Protein 2ECN (pdb70)

GO terms:
  GO:0004842 ubiquitin-protein transferase activity (F, IDA)
  GO:0051865 protein autoubiquitination (P, IDA)
  GO:0005515 protein binding (F, IPI)

CATH classification: 3.30.40.10

Sequence (70 aa):
GSSGSSGRVKQLTDEEECCICMDGRADLILPCAHSFCQKCIDKWSDRHRNCPICRLQMTGANESSGPSSGGSSGSSGRVKQLTDEEECCICMDGRADLILPCAHSFCQKCIDKWSDRHRNCPICRLQMTGANESSGPSSGGSSGSSGRVKQLTDEEECCICMDGRADLILPCAHSFCQKCIDKWSDRHRNCPICRLQMTGANESSGPSSGGSSGSSGRVKQLTDEEECCICMDGRADLILPCAHSFCQKCIDKWSDRHRNCPICRLQMTGANESSGPSSGGSSGSSGRVKQLTDEEECCICMDGRADLILPCAHSFCQKCIDKWSDRHRNCPICRLQMTGANESSGPSSGGSSGSSGRVKQLTDEEECCICMDGRADLILPCAHSFCQKCIDKWSDRHRNCPICRLQMTGANESSGPSSGGSSGSSGRVKQLTDEEECCICMDGRADLILPCAHSFCQKCIDKWSDRHRNCPICRLQMTGANESSGPSSGGSSGSSGRVKQLTDEEECCICMDGRADLILPCAHSFCQKCIDKWSDRHRNCPICRLQMTGANESSGPSSGGSSGSSGRVKQLTDEEECCICMDGRADLILPCAHSFCQKCIDKWSDRHRNCPICRLQMTGANESSGPSSGGSSGSSGRVKQLTDEEECCICMDGRADLILPCAHSFCQKCIDKWSDRHRNCPICRLQMTGANESSGPSSGGSSGSSGRVKQLTDEEECCICMDGRADLILPCAHSFCQKCIDKWSDRHRNCPICRLQMTGANESSGPSSGGSSGSSGRVKQLTDEEECCICMDGRADLILPCAHSFCQKCIDKWSDRHRNCPICRLQMTGANESSGPSSGGSSGSSGRVKQLTDEEECCICMDGRADLILPCAHSFCQKCIDKWSDRHRNCPICRLQMTGANESSGPSSGGSSGSSGRVKQLTDEEECCICMDGRADLILPCAHSFCQKCIDKWSDRHRNCPICRLQMTGANESSGPSSGGSSGSSGRVKQLTDEEECCICMDGRADLILPCAHSFCQKCIDKWSDRHRNCPICRLQMTGANESSGPSSGGSSGSSGRVKQLTDEEECCICMDGRADLILPCAHSFCQKCIDKWSDRHRNCPICRLQMTGANESSGPSSGGSSGSSGRVKQLTDEEECCICMDGRADLILPCAHSFCQKCIDKWSDRHRNCPICRLQMTGANESSGPSSGGSSGSSGRVKQLTDEEECCICMDGRADLILPCAHSFCQKCIDKWSDRHRNCPICRLQMTGANESSGPSSGGSSGSSGRVKQLTDEEECCICMDGRADLILPCAHSFCQKCIDKWSDRHRNCPICRLQMTGANESSGPSSGGSSGSSGRVKQLTDEEECCICMDGRADLILPCAHSFCQKCIDKWSDRHRNCPICRLQMTGANESSGPSSG

Foldseek 3Di:
DDDDDDDDDDDDDADAAADPPSPDGFPDAAPVRHTHHCVVVVVPPPPDSDDPVCVPVPDDDPDDPDDDPD

Organism: Homo sapiens (NCBI:txid9606)

Nearest PDB structures (foldseek):
  2ecn-assembly1_A  TM=6.601E-01  e=1.198E-10  Homo sapiens
  5xek-assembly1_A  TM=8.461E-01  e=1.485E-06  Homo sapiens
  2d8t-assembly1_A  TM=3.632E-01  e=2.281E-02  Homo sapiens
  2ecn-assembly1_A  TM=1.014E+00  e=7.102E-13  Homo sapiens
  2csv-assembly1_A  TM=3.368E-01  e=1.968E-01  Homo sapiens

Radius of gyration: 17.96 Å; Cα contacts (8 Å, |Δi|>4): 53; chains: 1; bounding box: 49×39×32 Å

InterPro domains:
  IPR001841 Zinc finger, RING-type [PF13639] (154-192)
  IPR001841 Zinc finger, RING-type [PS50089] (155-192)
  IPR001841 Zinc finger, RING-type [SM00184] (155-191)
  IPR013083 Zinc finger, RING/FYVE/PHD-type [G3DSA:3.30.40.10] (152-197)
  IPR017907 Zinc finger, RING-type, conserved site [PS00518] (169-178)
  IPR043400 RNF141, RING finger, HC subclass [cd16545] (153-192)
  IPR047126 RING finger protein 141-like [PTHR12109] (1-224)

Secondary structure (DSSP, 8-state):
----SS------------SSS--S--SEEETTTEEE-HHHHHHSS---SS-HHHHH-TT-----------

Structure (mmCIF, N/CA/C/O backbone):
data_2ECN
#
_entry.id   2ECN
#
loop_
_entity.id
_entity.type
_entity.pdbx_description
1 polymer 'RING finger protein 141'
2 non-polymer 'ZINC ION'
#
loop_
_atom_site.group_PDB
_atom_site.id
_atom_site.type_symbol
_atom_site.label_atom_id
_atom_site.label_alt_id
_atom_site.label_comp_id
_atom_site.label_asym_id
_atom_site.label_entity_id
_atom_site.label_seq_id
_atom_site.pdbx_PDB_ins_code
_atom_site.Cartn_x
_atom_site.Cartn_y
_atom_site.Cartn_z
_atom_site.occupancy
_atom_site.B_iso_or_equiv
_atom_site.auth_seq_id
_atom_site.auth_comp_id
_atom_site.auth_asym_id
_atom_site.auth_atom_id
_atom_site.pdbx_PDB_model_num
ATOM 1 N N . GLY A 1 1 ? -21.501 -25.452 27.401 1.00 0.00 1 GLY A N 1
ATOM 2 C CA . GLY A 1 1 ? -22.374 -26.507 26.920 1.00 0.00 1 GLY A CA 1
ATOM 3 C C . GLY A 1 1 ? -23.360 -26.015 25.879 1.00 0.00 1 GLY A C 1
ATOM 4 O O . GLY A 1 1 ? -22.974 -25.683 24.758 1.00 0.00 1 GLY A O 1
ATOM 8 N N . SER A 1 2 ? -24.636 -25.971 26.248 1.00 0.00 2 SER A N 1
ATOM 9 C CA . SER A 1 2 ? -25.680 -25.521 25.336 1.00 0.00 2 SER A CA 1
ATOM 10 C C . SER A 1 2 ? -26.070 -24.075 25.626 1.00 0.00 2 SER A C 1
ATOM 11 O O . SER A 1 2 ? -27.250 -23.725 25.620 1.00 0.00 2 SER A O 1
ATOM 19 N N . SER A 1 3 ? -25.069 -23.239 25.882 1.00 0.00 3 SER A N 1
ATOM 20 C CA . SER A 1 3 ? -25.305 -21.831 26.179 1.00 0.00 3 SER A CA 1
ATOM 21 C C . SER A 1 3 ? -24.230 -20.953 25.544 1.00 0.00 3 SER A C 1
ATOM 22 O O . SER A 1 3 ? -23.179 -21.441 25.132 1.00 0.00 3 SER A O 1
ATOM 30 N N . GLY A 1 4 ? -24.503 -19.654 25.470 1.00 0.00 4 GLY A N 1
ATOM 31 C CA . GLY A 1 4 ? -23.551 -18.729 24.885 1.00 0.00 4 GLY A CA 1
ATOM 32 C C . GLY A 1 4 ? -24.207 -17.741 23.940 1.00 0.00 4 GLY A C 1
ATOM 33 O O . GLY A 1 4 ? -25.020 -18.124 23.099 1.00 0.00 4 GLY A O 1
ATOM 37 N N . SER A 1 5 ? -23.855 -16.467 24.079 1.00 0.00 5 SER A N 1
ATOM 38 C CA . SER A 1 5 ? -24.419 -15.422 23.235 1.00 0.00 5 SER A CA 1
ATOM 39 C C . SER A 1 5 ? -23.695 -15.356 21.894 1.00 0.00 5 SER A C 1
ATOM 40 O O . SER A 1 5 ? -24.320 -15.416 20.835 1.00 0.00 5 SER A O 1
ATOM 48 N N . SER A 1 6 ? -22.373 -15.233 21.948 1.00 0.00 6 SER A N 1
ATOM 49 C CA . SER A 1 6 ? -21.562 -15.155 20.738 1.00 0.00 6 SER A CA 1
ATOM 50 C C . SER A 1 6 ? -20.876 -16.489 20.457 1.00 0.00 6 SER A C 1
ATOM 51 O O . SER A 1 6 ? -20.517 -17.221 21.378 1.00 0.00 6 SER A O 1
ATOM 59 N N . GLY A 1 7 ? -20.699 -16.798 19.176 1.00 0.00 7 GLY A N 1
ATOM 60 C CA . GLY A 1 7 ? -20.057 -18.043 18.796 1.00 0.00 7 GLY A CA 1
ATOM 61 C C . GLY A 1 7 ? -20.869 -18.828 17.784 1.00 0.00 7 GLY A C 1
ATOM 62 O O . GLY A 1 7 ? -21.203 -19.991 18.015 1.00 0.00 7 GLY A O 1
ATOM 66 N N . ARG A 1 8 ? -21.189 -18.192 16.662 1.00 0.00 8 ARG A N 1
ATOM 67 C CA . ARG A 1 8 ? -21.970 -18.838 15.614 1.00 0.00 8 ARG A CA 1
ATOM 68 C C . ARG A 1 8 ? -21.223 -18.808 14.284 1.00 0.00 8 ARG A C 1
ATOM 69 O O . ARG A 1 8 ? -20.198 -18.138 14.150 1.00 0.00 8 ARG A O 1
ATOM 90 N N . VAL A 1 9 ? -21.743 -19.539 13.302 1.00 0.00 9 VAL A N 1
ATOM 91 C CA . VAL A 1 9 ? -21.126 -19.596 11.982 1.00 0.00 9 VAL A CA 1
ATOM 92 C C . VAL A 1 9 ? -20.885 -18.196 11.428 1.00 0.00 9 VAL A C 1
ATOM 93 O O . VAL A 1 9 ? -21.759 -17.332 11.491 1.00 0.00 9 VAL A O 1
ATOM 106 N N . LYS A 1 10 ? -19.693 -17.979 10.883 1.00 0.00 10 LYS A N 1
ATOM 107 C CA . LYS A 1 10 ? -19.335 -16.685 10.314 1.00 0.00 10 LYS A CA 1
ATOM 108 C C . LYS A 1 10 ? -18.905 -16.831 8.858 1.00 0.00 10 LYS A C 1
ATOM 109 O O . LYS A 1 10 ? -17.896 -17.470 8.561 1.00 0.00 10 LYS A O 1
ATOM 128 N N . GLN A 1 11 ? -19.675 -16.234 7.955 1.00 0.00 11 GLN A N 1
ATOM 129 C CA . GLN A 1 11 ? -19.372 -16.297 6.530 1.00 0.00 11 GLN A CA 1
ATOM 130 C C . GLN A 1 11 ? -17.941 -15.845 6.257 1.00 0.00 11 GLN A C 1
ATOM 131 O O . GLN A 1 11 ? -17.410 -14.977 6.951 1.00 0.00 11 GLN A O 1
ATOM 145 N N . LEU A 1 12 ? -17.322 -16.439 5.243 1.00 0.00 12 LEU A N 1
ATOM 146 C CA . LEU A 1 12 ? -15.951 -16.098 4.878 1.00 0.00 12 LEU A CA 1
ATOM 147 C C . LEU A 1 12 ? -15.922 -15.218 3.633 1.00 0.00 12 LEU A C 1
ATOM 148 O O . LEU A 1 12 ? -14.971 -15.260 2.851 1.00 0.00 12 LEU A O 1
ATOM 164 N N . THR A 1 13 ? -16.970 -14.419 3.454 1.00 0.00 13 THR A N 1
ATOM 165 C CA . THR A 1 13 ? -17.064 -13.528 2.305 1.00 0.00 13 THR A CA 1
ATOM 166 C C . THR A 1 13 ? -15.750 -12.792 2.071 1.00 0.00 13 THR A C 1
ATOM 167 O O . THR A 1 13 ? -15.217 -12.792 0.961 1.00 0.00 13 THR A O 1
ATOM 178 N N . ASP A 1 14 ? -15.233 -12.166 3.122 1.00 0.00 14 ASP A N 1
ATOM 179 C CA . ASP A 1 14 ? -13.980 -11.426 3.031 1.00 0.00 14 ASP A CA 1
ATOM 180 C C . ASP A 1 14 ? -12.893 -12.277 2.381 1.00 0.00 14 ASP A C 1
ATOM 181 O O . ASP A 1 14 ? -12.888 -13.500 2.513 1.00 0.00 14 ASP A O 1
ATOM 190 N N . GLU A 1 15 ? -11.975 -11.620 1.680 1.00 0.00 15 GLU A N 1
ATOM 191 C CA . GLU A 1 15 ? -10.884 -12.317 1.008 1.00 0.00 15 GLU A CA 1
ATOM 192 C C . GLU A 1 15 ? -9.537 -11.700 1.373 1.00 0.00 15 GLU A C 1
ATOM 193 O O . GLU A 1 15 ? -8.583 -12.410 1.688 1.00 0.00 15 GLU A O 1
ATOM 205 N N . GLU A 1 16 ? -9.469 -10.373 1.327 1.00 0.00 16 GLU A N 1
ATOM 206 C CA . GLU A 1 16 ? -8.238 -9.661 1.651 1.00 0.00 16 GLU A CA 1
ATOM 207 C C . GLU A 1 16 ? -8.528 -8.445 2.527 1.00 0.00 16 GLU A C 1
ATOM 208 O O . GLU A 1 16 ? -9.667 -7.988 2.613 1.00 0.00 16 GLU A O 1
ATOM 220 N N . GLU A 1 17 ? -7.489 -7.928 3.174 1.00 0.00 17 GLU A N 1
ATOM 221 C CA . GLU A 1 17 ? -7.633 -6.766 4.044 1.00 0.00 17 GLU A CA 1
ATOM 222 C C . GLU A 1 17 ? -6.272 -6.155 4.364 1.00 0.00 17 GLU A C 1
ATOM 223 O O . GLU A 1 17 ? -5.262 -6.857 4.428 1.00 0.00 17 GLU A O 1
ATOM 235 N N . CYS A 1 18 ? -6.252 -4.841 4.564 1.00 0.00 18 CYS A N 1
ATOM 236 C CA . CYS A 1 18 ? -5.017 -4.133 4.876 1.00 0.00 18 CYS A CA 1
ATOM 237 C C . CYS A 1 18 ? -4.174 -4.923 5.873 1.00 0.00 18 CYS A C 1
ATOM 238 O O . CYS A 1 18 ? -4.693 -5.752 6.621 1.00 0.00 18 CYS A O 1
ATOM 245 N N . CYS A 1 19 ? -2.872 -4.660 5.877 1.00 0.00 19 CYS A N 1
ATOM 246 C CA . CYS A 1 19 ? -1.956 -5.347 6.781 1.00 0.00 19 CYS A CA 1
ATOM 247 C C . CYS A 1 19 ? -1.598 -4.460 7.969 1.00 0.00 19 CYS A C 1
ATOM 248 O O . CYS A 1 19 ? -1.400 -4.947 9.083 1.00 0.00 19 CYS A O 1
ATOM 256 N N . ILE A 1 20 ? -1.515 -3.157 7.724 1.00 0.00 20 ILE A N 1
ATOM 257 C CA . ILE A 1 20 ? -1.180 -2.202 8.773 1.00 0.00 20 ILE A CA 1
ATOM 258 C C . ILE A 1 20 ? -2.297 -2.107 9.807 1.00 0.00 20 ILE A C 1
ATOM 259 O O . ILE A 1 20 ? -2.142 -2.547 10.947 1.00 0.00 20 ILE A O 1
ATOM 275 N N . CYS A 1 21 ? -3.423 -1.530 9.401 1.00 0.00 21 CYS A N 1
ATOM 276 C CA . CYS A 1 21 ? -4.568 -1.378 10.291 1.00 0.00 21 CYS A CA 1
ATOM 277 C C . CYS A 1 21 ? -5.441 -2.630 10.274 1.00 0.00 21 CYS A C 1
ATOM 278 O O . CYS A 1 21 ? -5.927 -3.074 11.313 1.00 0.00 21 CYS A O 1
ATOM 285 N N . MET A 1 22 ? -5.634 -3.193 9.086 1.00 0.00 22 MET A N 1
ATOM 286 C CA . MET A 1 22 ? -6.446 -4.395 8.934 1.00 0.00 22 MET A CA 1
ATOM 287 C C . MET A 1 22 ? -7.889 -4.132 9.354 1.00 0.00 22 MET A C 1
ATOM 288 O O . MET A 1 22 ? -8.453 -4.868 10.163 1.00 0.00 22 MET A O 1
ATOM 302 N N . ASP A 1 23 ? -8.480 -3.080 8.799 1.00 0.00 23 ASP A N 1
ATOM 303 C CA . ASP A 1 23 ? -9.857 -2.721 9.116 1.00 0.00 23 ASP A CA 1
ATOM 304 C C . ASP A 1 23 ? -10.820 -3.821 8.679 1.00 0.00 23 ASP A C 1
ATOM 305 O O . ASP A 1 23 ? -11.507 -4.421 9.504 1.00 0.00 23 ASP A O 1
ATOM 314 N N . GLY A 1 24 ? -10.863 -4.079 7.376 1.00 0.00 24 GLY A N 1
ATOM 315 C CA . GLY A 1 24 ? -11.745 -5.106 6.852 1.00 0.00 24 GLY A CA 1
ATOM 316 C C . GLY A 1 24 ? -11.426 -5.466 5.415 1.00 0.00 24 GLY A C 1
ATOM 317 O O . GLY A 1 24 ? -11.448 -6.639 5.042 1.00 0.00 24 GLY A O 1
ATOM 321 N N . ARG A 1 25 ? -11.132 -4.455 4.604 1.00 0.00 25 ARG A N 1
ATOM 322 C CA . ARG A 1 25 ? -10.810 -4.671 3.199 1.00 0.00 25 ARG A CA 1
ATOM 323 C C . ARG A 1 25 ? -9.497 -3.987 2.830 1.00 0.00 25 ARG A C 1
ATOM 324 O O . ARG A 1 25 ? -9.005 -3.129 3.563 1.00 0.00 25 ARG A O 1
ATOM 345 N N . ALA A 1 26 ? -8.935 -4.372 1.689 1.00 0.00 26 ALA A N 1
ATOM 346 C CA . ALA A 1 26 ? -7.680 -3.795 1.222 1.00 0.00 26 ALA A CA 1
ATOM 347 C C . ALA A 1 26 ? -7.867 -3.081 -0.112 1.00 0.00 26 ALA A C 1
ATOM 348 O O . ALA A 1 26 ? -8.503 -3.608 -1.025 1.00 0.00 26 ALA A O 1
ATOM 355 N N . ASP A 1 27 ? -7.311 -1.880 -0.218 1.00 0.00 27 ASP A N 1
ATOM 356 C CA . ASP A 1 27 ? -7.416 -1.093 -1.442 1.00 0.00 27 ASP A CA 1
ATOM 357 C C . ASP A 1 27 ? -6.561 -1.698 -2.551 1.00 0.00 27 ASP A C 1
ATOM 358 O O . ASP A 1 27 ? -6.932 -1.661 -3.725 1.00 0.00 27 ASP A O 1
ATOM 367 N N . LEU A 1 28 ? -5.416 -2.254 -2.173 1.00 0.00 28 LEU A N 1
ATOM 368 C CA . LEU A 1 28 ? -4.507 -2.866 -3.136 1.00 0.00 28 LEU A CA 1
ATOM 369 C C . LEU A 1 28 ? -3.689 -3.976 -2.483 1.00 0.00 28 LEU A C 1
ATOM 370 O O . LEU A 1 28 ? -3.714 -4.144 -1.263 1.00 0.00 28 LEU A O 1
ATOM 386 N N . ILE A 1 29 ? -2.964 -4.730 -3.303 1.00 0.00 29 ILE A N 1
ATOM 387 C CA . ILE A 1 29 ? -2.136 -5.821 -2.805 1.00 0.00 29 ILE A CA 1
ATOM 388 C C . ILE A 1 29 ? -0.796 -5.870 -3.531 1.00 0.00 29 ILE A C 1
ATOM 389 O O . ILE A 1 29 ? -0.720 -5.618 -4.734 1.00 0.00 29 ILE A O 1
ATOM 405 N N . LEU A 1 30 ? 0.259 -6.198 -2.793 1.00 0.00 30 LEU A N 1
ATOM 406 C CA . LEU A 1 30 ? 1.597 -6.283 -3.367 1.00 0.00 30 LEU A CA 1
ATOM 407 C C . LEU A 1 30 ? 1.977 -7.733 -3.650 1.00 0.00 30 LEU A C 1
ATOM 408 O O . LEU A 1 30 ? 1.454 -8.668 -3.043 1.00 0.00 30 LEU A O 1
ATOM 424 N N . PRO A 1 31 ? 2.912 -7.927 -4.592 1.00 0.00 31 PRO A N 1
ATOM 425 C CA . PRO A 1 31 ? 3.385 -9.260 -4.975 1.00 0.00 31 PRO A CA 1
ATOM 426 C C . PRO A 1 31 ? 4.215 -9.918 -3.878 1.00 0.00 31 PRO A C 1
ATOM 427 O O . PRO A 1 31 ? 4.735 -11.020 -4.055 1.00 0.00 31 PRO A O 1
ATOM 438 N N . CYS A 1 32 ? 4.335 -9.236 -2.744 1.00 0.00 32 CYS A N 1
ATOM 439 C CA . CYS A 1 32 ? 5.102 -9.753 -1.618 1.00 0.00 32 CYS A CA 1
ATOM 440 C C . CYS A 1 32 ? 4.184 -10.104 -0.450 1.00 0.00 32 CYS A C 1
ATOM 441 O O . CYS A 1 32 ? 4.635 -10.249 0.685 1.00 0.00 32 CYS A O 1
ATOM 448 N N . ALA A 1 33 ? 2.894 -10.240 -0.739 1.00 0.00 33 ALA A N 1
ATOM 449 C CA . ALA A 1 33 ? 1.913 -10.576 0.285 1.00 0.00 33 ALA A CA 1
ATOM 450 C C . ALA A 1 33 ? 1.729 -9.425 1.268 1.00 0.00 33 ALA A C 1
ATOM 451 O O . ALA A 1 33 ? 1.688 -9.632 2.481 1.00 0.00 33 ALA A O 1
ATOM 458 N N . HIS A 1 34 ? 1.618 -8.211 0.736 1.00 0.00 34 HIS A N 1
ATOM 459 C CA . HIS A 1 34 ? 1.438 -7.027 1.568 1.00 0.00 34 HIS A CA 1
ATOM 460 C C . HIS A 1 34 ? 0.387 -6.097 0.969 1.00 0.00 34 HIS A C 1
ATOM 461 O O . HIS A 1 34 ? 0.551 -5.592 -0.141 1.00 0.00 34 HIS A O 1
ATOM 475 N N . SER A 1 35 ? -0.693 -5.877 1.712 1.00 0.00 35 SER A N 1
ATOM 476 C CA . SER A 1 35 ? -1.774 -5.013 1.252 1.00 0.00 35 SER A CA 1
ATOM 477 C C . SER A 1 35 ? -1.851 -3.744 2.096 1.00 0.00 35 SER A C 1
ATOM 478 O O . SER A 1 35 ? -1.377 -3.711 3.232 1.00 0.00 35 SER A O 1
ATOM 486 N N . PHE A 1 36 ? -2.451 -2.701 1.532 1.00 0.00 36 PHE A N 1
ATOM 487 C CA . PHE A 1 36 ? -2.591 -1.429 2.232 1.00 0.00 36 PHE A CA 1
ATOM 488 C C . PHE A 1 36 ? -3.844 -0.690 1.772 1.00 0.00 36 PHE A C 1
ATOM 489 O O . PHE A 1 36 ? -4.082 -0.534 0.574 1.00 0.00 36 PHE A O 1
ATOM 506 N N . CYS A 1 37 ? -4.643 -0.238 2.732 1.00 0.00 37 CYS A N 1
ATOM 507 C CA . CYS A 1 37 ? -5.872 0.484 2.429 1.00 0.00 37 CYS A CA 1
ATOM 508 C C . CYS A 1 37 ? -5.577 1.942 2.089 1.00 0.00 37 CYS A C 1
ATOM 509 O O . CYS A 1 37 ? -4.475 2.434 2.329 1.00 0.00 37 CYS A O 1
ATOM 516 N N . GLN A 1 38 ? -6.571 2.627 1.531 1.00 0.00 38 GLN A N 1
ATOM 517 C CA . GLN A 1 38 ? -6.417 4.028 1.158 1.00 0.00 38 GLN A CA 1
ATOM 518 C C . GLN A 1 38 ? -5.982 4.865 2.356 1.00 0.00 38 GLN A C 1
ATOM 519 O O . GLN A 1 38 ? -5.060 5.675 2.260 1.00 0.00 38 GLN A O 1
ATOM 533 N N . LYS A 1 39 ? -6.652 4.665 3.486 1.00 0.00 39 LYS A N 1
ATOM 534 C CA . LYS A 1 39 ? -6.335 5.401 4.705 1.00 0.00 39 LYS A CA 1
ATOM 535 C C . LYS A 1 39 ? -4.831 5.416 4.955 1.00 0.00 39 LYS A C 1
ATOM 536 O O . LYS A 1 39 ? -4.199 6.473 4.936 1.00 0.00 39 LYS A O 1
ATOM 555 N N . CYS A 1 40 ? -4.262 4.238 5.188 1.00 0.00 40 CYS A N 1
ATOM 556 C CA . CYS A 1 40 ? -2.832 4.115 5.441 1.00 0.00 40 CYS A CA 1
ATOM 557 C C . CYS A 1 40 ? -2.023 4.662 4.268 1.00 0.00 40 CYS A C 1
ATOM 558 O O . CYS A 1 40 ? -1.296 5.646 4.407 1.00 0.00 40 CYS A O 1
ATOM 565 N N . ILE A 1 41 ? -2.156 4.018 3.113 1.00 0.00 41 ILE A N 1
ATOM 566 C CA . ILE A 1 41 ? -1.439 4.440 1.916 1.00 0.00 41 ILE A CA 1
ATOM 567 C C . ILE A 1 41 ? -1.356 5.960 1.833 1.00 0.00 41 ILE A C 1
ATOM 568 O O . ILE A 1 41 ? -0.286 6.521 1.595 1.00 0.00 41 ILE A O 1
ATOM 584 N N . ASP A 1 42 ? -2.490 6.621 2.033 1.00 0.00 42 ASP A N 1
ATOM 585 C CA . ASP A 1 42 ? -2.545 8.078 1.984 1.00 0.00 42 ASP A CA 1
ATOM 586 C C . ASP A 1 42 ? -1.728 8.691 3.117 1.00 0.00 42 ASP A C 1
ATOM 587 O O . ASP A 1 42 ? -1.011 9.673 2.919 1.00 0.00 42 ASP A O 1
ATOM 596 N N . LYS A 1 43 ? -1.841 8.107 4.305 1.00 0.00 43 LYS A N 1
ATOM 597 C CA . LYS A 1 43 ? -1.113 8.594 5.470 1.00 0.00 43 LYS A CA 1
ATOM 598 C C . LYS A 1 43 ? 0.381 8.690 5.178 1.00 0.00 43 LYS A C 1
ATOM 599 O O . LYS A 1 43 ? 1.002 9.729 5.401 1.00 0.00 43 LYS A O 1
ATOM 618 N N . TRP A 1 44 ? 0.952 7.600 4.676 1.00 0.00 44 TRP A N 1
ATOM 619 C CA . TRP A 1 44 ? 2.373 7.562 4.352 1.00 0.00 44 TRP A CA 1
ATOM 620 C C . TRP A 1 44 ? 2.690 8.489 3.183 1.00 0.00 44 TRP A C 1
ATOM 621 O O . TRP A 1 44 ? 2.500 8.126 2.022 1.00 0.00 44 TRP A O 1
ATOM 642 N N . SER A 1 45 ? 3.173 9.687 3.497 1.00 0.00 45 SER A N 1
ATOM 643 C CA . SER A 1 45 ? 3.513 10.667 2.472 1.00 0.00 45 SER A CA 1
ATOM 644 C C . SER A 1 45 ? 4.144 9.988 1.260 1.00 0.00 45 SER A C 1
ATOM 645 O O . SER A 1 45 ? 3.635 10.090 0.143 1.00 0.00 45 SER A O 1
ATOM 653 N N . ASP A 1 46 ? 5.255 9.297 1.489 1.00 0.00 46 ASP A N 1
ATOM 654 C CA . ASP A 1 46 ? 5.956 8.600 0.416 1.00 0.00 46 ASP A CA 1
ATOM 655 C C . ASP A 1 46 ? 5.249 7.296 0.062 1.00 0.00 46 ASP A C 1
ATOM 656 O O . ASP A 1 46 ? 5.620 6.226 0.546 1.00 0.00 46 ASP A O 1
ATOM 665 N N . ARG A 1 47 ? 4.228 7.392 -0.784 1.00 0.00 47 ARG A N 1
ATOM 666 C CA . ARG A 1 47 ? 3.468 6.221 -1.201 1.00 0.00 47 ARG A CA 1
ATOM 667 C C . ARG A 1 47 ? 4.083 5.588 -2.445 1.00 0.00 47 ARG A C 1
ATOM 668 O O . ARG A 1 47 ? 3.390 4.948 -3.237 1.00 0.00 47 ARG A O 1
ATOM 689 N N . HIS A 1 48 ? 5.389 5.771 -2.612 1.00 0.00 48 HIS A N 1
ATOM 690 C CA . HIS A 1 48 ? 6.099 5.218 -3.760 1.00 0.00 48 HIS A CA 1
ATOM 691 C C . HIS A 1 48 ? 5.869 3.713 -3.867 1.00 0.00 48 HIS A C 1
ATOM 692 O O . HIS A 1 48 ? 5.724 3.024 -2.857 1.00 0.00 48 HIS A O 1
ATOM 706 N N . ARG A 1 49 ? 5.837 3.210 -5.097 1.00 0.00 49 ARG A N 1
ATOM 707 C CA . ARG A 1 49 ? 5.623 1.788 -5.336 1.00 0.00 49 ARG A CA 1
ATOM 708 C C . ARG A 1 49 ? 6.383 0.945 -4.316 1.00 0.00 49 ARG A C 1
ATOM 709 O O . ARG A 1 49 ? 5.989 -0.179 -4.008 1.00 0.00 49 ARG A O 1
ATOM 730 N N . ASN A 1 50 ? 7.474 1.497 -3.795 1.00 0.00 50 ASN A N 1
ATOM 731 C CA . ASN A 1 50 ? 8.290 0.796 -2.811 1.00 0.00 50 ASN A CA 1
ATOM 732 C C . ASN A 1 50 ? 7.432 0.288 -1.656 1.00 0.00 50 ASN A C 1
ATOM 733 O O . ASN A 1 50 ? 6.497 0.961 -1.220 1.00 0.00 50 ASN A O 1
ATOM 744 N N . CYS A 1 51 ? 7.757 -0.902 -1.163 1.00 0.00 51 CYS A N 1
ATOM 745 C CA . CYS A 1 51 ? 7.018 -1.501 -0.059 1.00 0.00 51 CYS A CA 1
ATOM 746 C C . CYS A 1 51 ? 7.644 -1.127 1.282 1.00 0.00 51 CYS A C 1
ATOM 747 O O . CYS A 1 51 ? 8.852 -1.251 1.487 1.00 0.00 51 CYS A O 1
ATOM 754 N N . PRO A 1 52 ? 6.805 -0.658 2.217 1.00 0.00 52 PRO A N 1
ATOM 755 C CA . PRO A 1 52 ? 7.253 -0.257 3.554 1.00 0.00 52 PRO A CA 1
ATOM 756 C C . PRO A 1 52 ? 7.688 -1.448 4.401 1.00 0.00 52 PRO A C 1
ATOM 757 O O . PRO A 1 52 ? 8.780 -1.452 4.969 1.00 0.00 52 PRO A O 1
ATOM 768 N N . ILE A 1 53 ? 6.826 -2.457 4.481 1.00 0.00 53 ILE A N 1
ATOM 769 C CA . ILE A 1 53 ? 7.123 -3.654 5.258 1.00 0.00 53 ILE A CA 1
ATOM 770 C C . ILE A 1 53 ? 8.470 -4.248 4.860 1.00 0.00 53 ILE A C 1
ATOM 771 O O . ILE A 1 53 ? 9.383 -4.349 5.680 1.00 0.00 53 ILE A O 1
ATOM 787 N N . CYS A 1 54 ? 8.588 -4.638 3.595 1.00 0.00 54 CYS A N 1
ATOM 788 C CA . CYS A 1 54 ? 9.824 -5.220 3.086 1.00 0.00 54 CYS A CA 1
ATOM 789 C C . CYS A 1 54 ? 11.008 -4.293 3.342 1.00 0.00 54 CYS A C 1
ATOM 790 O O . CYS A 1 54 ? 12.031 -4.711 3.886 1.00 0.00 54 CYS A O 1
ATOM 797 N N . ARG A 1 55 ? 10.862 -3.033 2.948 1.00 0.00 55 ARG A N 1
ATOM 798 C CA . ARG A 1 55 ? 11.919 -2.046 3.133 1.00 0.00 55 ARG A CA 1
ATOM 799 C C . ARG A 1 55 ? 12.573 -2.201 4.503 1.00 0.00 55 ARG A C 1
ATOM 800 O O . ARG A 1 55 ? 13.796 -2.140 4.630 1.00 0.00 55 ARG A O 1
ATOM 821 N N . LEU A 1 56 ? 11.750 -2.402 5.526 1.00 0.00 56 LEU A N 1
ATOM 822 C CA . LEU A 1 56 ? 12.247 -2.565 6.888 1.00 0.00 56 LEU A CA 1
ATOM 823 C C . LEU A 1 56 ? 13.303 -3.664 6.954 1.00 0.00 56 LEU A C 1
ATOM 824 O O . LEU A 1 56 ? 14.337 -3.505 7.603 1.00 0.00 56 LEU A O 1
ATOM 840 N N . GLN A 1 57 ? 13.036 -4.775 6.276 1.00 0.00 57 GLN A N 1
ATOM 841 C CA . GLN A 1 57 ? 13.965 -5.899 6.257 1.00 0.00 57 GLN A CA 1
ATOM 842 C C . GLN A 1 57 ? 14.256 -6.389 7.672 1.00 0.00 57 GLN A C 1
ATOM 843 O O . GLN A 1 57 ? 15.403 -6.672 8.017 1.00 0.00 57 GLN A O 1
ATOM 857 N N . MET A 1 58 ? 13.211 -6.485 8.487 1.00 0.00 58 MET A N 1
ATOM 858 C CA . MET A 1 58 ? 13.355 -6.941 9.864 1.00 0.00 58 MET A CA 1
ATOM 859 C C . MET A 1 58 ? 13.513 -8.458 9.921 1.00 0.00 58 MET A C 1
ATOM 860 O O . MET A 1 58 ? 12.553 -9.201 9.715 1.00 0.00 58 MET A O 1
ATOM 874 N N . THR A 1 59 ? 14.731 -8.911 10.202 1.00 0.00 59 THR A N 1
ATOM 875 C CA . THR A 1 59 ? 15.015 -10.338 10.284 1.00 0.00 59 THR A CA 1
ATOM 876 C C . THR A 1 59 ? 14.588 -11.058 9.010 1.00 0.00 59 THR A C 1
ATOM 877 O O . THR A 1 59 ? 14.053 -12.164 9.060 1.00 0.00 59 THR A O 1
ATOM 888 N N . GLY A 1 60 ? 14.830 -10.423 7.867 1.00 0.00 60 GLY A N 1
ATOM 889 C CA . GLY A 1 60 ? 14.465 -11.018 6.595 1.00 0.00 60 GLY A CA 1
ATOM 890 C C . GLY A 1 60 ? 15.549 -11.926 6.048 1.00 0.00 60 GLY A C 1
ATOM 891 O O . GLY A 1 60 ? 15.738 -13.041 6.533 1.00 0.00 60 GLY A O 1
ATOM 895 N N . ALA A 1 61 ? 16.262 -11.448 5.033 1.00 0.00 61 ALA A N 1
ATOM 896 C CA . ALA A 1 61 ? 17.332 -12.225 4.419 1.00 0.00 61 ALA A CA 1
ATOM 897 C C . ALA A 1 61 ? 18.534 -11.343 4.096 1.00 0.00 61 ALA A C 1
ATOM 898 O O . ALA A 1 61 ? 18.416 -10.121 4.018 1.00 0.00 61 ALA A O 1
ATOM 905 N N . ASN A 1 62 ? 19.690 -11.971 3.911 1.00 0.00 62 ASN A N 1
ATOM 906 C CA . ASN A 1 62 ? 20.914 -11.243 3.598 1.00 0.00 62 ASN A CA 1
ATOM 907 C C . ASN A 1 62 ? 20.787 -10.513 2.265 1.00 0.00 62 ASN A C 1
ATOM 908 O O . ASN A 1 62 ? 20.852 -11.127 1.201 1.00 0.00 62 ASN A O 1
ATOM 919 N N . GLU A 1 63 ? 20.605 -9.197 2.332 1.00 0.00 63 GLU A N 1
ATOM 920 C CA . GLU A 1 63 ? 20.468 -8.384 1.129 1.00 0.00 63 GLU A CA 1
ATOM 921 C C . GLU A 1 63 ? 21.152 -7.031 1.307 1.00 0.00 63 GLU A C 1
ATOM 922 O O . GLU A 1 63 ? 20.685 -6.183 2.067 1.00 0.00 63 GLU A O 1
ATOM 934 N N . SER A 1 64 ? 22.262 -6.839 0.601 1.00 0.00 64 SER A N 1
ATOM 935 C CA . SER A 1 64 ? 23.013 -5.592 0.684 1.00 0.00 64 SER A CA 1
ATOM 936 C C . SER A 1 64 ? 22.558 -4.611 -0.393 1.00 0.00 64 SER A C 1
ATOM 937 O O . SER A 1 64 ? 22.659 -4.892 -1.587 1.00 0.00 64 SER A O 1
ATOM 945 N N . SER A 1 65 ? 22.056 -3.459 0.040 1.00 0.00 65 SER A N 1
ATOM 946 C CA . SER A 1 65 ? 21.582 -2.436 -0.886 1.00 0.00 65 SER A CA 1
ATOM 947 C C . SER A 1 65 ? 22.348 -1.131 -0.694 1.00 0.00 65 SER A C 1
ATOM 948 O O . SER A 1 65 ? 22.960 -0.614 -1.628 1.00 0.00 65 SER A O 1
ATOM 956 N N . GLY A 1 66 ? 22.311 -0.604 0.526 1.00 0.00 66 GLY A N 1
ATOM 957 C CA . GLY A 1 66 ? 23.005 0.636 0.820 1.00 0.00 66 GLY A CA 1
ATOM 958 C C . GLY A 1 66 ? 22.079 1.703 1.370 1.00 0.00 66 GLY A C 1
ATOM 959 O O . GLY A 1 66 ? 20.898 1.768 1.027 1.00 0.00 66 GLY A O 1
ATOM 963 N N . PRO A 1 67 ? 22.617 2.564 2.247 1.00 0.00 67 PRO A N 1
ATOM 964 C CA . PRO A 1 67 ? 21.848 3.648 2.865 1.00 0.00 67 PRO A CA 1
ATOM 965 C C . PRO A 1 67 ? 21.481 4.741 1.867 1.00 0.00 67 PRO A C 1
ATOM 966 O O . PRO A 1 67 ? 21.867 4.683 0.700 1.00 0.00 67 PRO A O 1
ATOM 977 N N . SER A 1 68 ? 20.734 5.736 2.334 1.00 0.00 68 SER A N 1
ATOM 978 C CA . SER A 1 68 ? 20.312 6.841 1.481 1.00 0.00 68 SER A CA 1
ATOM 979 C C . SER A 1 68 ? 20.647 8.183 2.126 1.00 0.00 68 SER A C 1
ATOM 980 O O . SER A 1 68 ? 20.018 8.588 3.103 1.00 0.00 68 SER A O 1
ATOM 988 N N . SER A 1 69 ? 21.642 8.867 1.570 1.00 0.00 69 SER A N 1
ATOM 989 C CA . SER A 1 69 ? 22.063 10.162 2.092 1.00 0.00 69 SER A CA 1
ATOM 990 C C . SER A 1 69 ? 20.976 11.212 1.885 1.00 0.00 69 SER A C 1
ATOM 991 O O . SER A 1 69 ? 20.464 11.789 2.843 1.00 0.00 69 SER A O 1
ATOM 999 N N . GLY A 1 70 ? 20.627 11.453 0.625 1.00 0.00 70 GLY A N 1
ATOM 1000 C CA . GLY A 1 70 ? 19.603 12.433 0.313 1.00 0.00 70 GLY A CA 1
ATOM 1001 C C . GLY A 1 70 ? 20.018 13.843 0.683 1.00 0.00 70 GLY A C 1
ATOM 1002 O O . GLY A 1 70 ? 21.202 14.077 0.917 1.00 0.00 70 GLY A O 1
ATOM 1008 N N . GLY A 1 1 ? -38.510 -22.022 28.868 1.00 0.00 1 GLY A N 2
ATOM 1009 C CA . GLY A 1 1 ? -37.722 -22.039 27.650 1.00 0.00 1 GLY A CA 2
ATOM 1010 C C . GLY A 1 1 ? -38.553 -21.738 26.418 1.00 0.00 1 GLY A C 2
ATOM 1011 O O . GLY A 1 1 ? -39.577 -22.378 26.180 1.00 0.00 1 GLY A O 2
ATOM 1015 N N . SER A 1 2 ? -38.112 -20.759 25.634 1.00 0.00 2 SER A N 2
ATOM 1016 C CA . SER A 1 2 ? -38.825 -20.371 24.423 1.00 0.00 2 SER A CA 2
ATOM 1017 C C . SER A 1 2 ? -37.854 -20.151 23.267 1.00 0.00 2 SER A C 2
ATOM 1018 O O . SER A 1 2 ? -36.706 -19.756 23.473 1.00 0.00 2 SER A O 2
ATOM 1026 N N . SER A 1 3 ? -38.323 -20.410 22.051 1.00 0.00 3 SER A N 2
ATOM 1027 C CA . SER A 1 3 ? -37.496 -20.245 20.861 1.00 0.00 3 SER A CA 2
ATOM 1028 C C . SER A 1 3 ? -38.350 -19.877 19.652 1.00 0.00 3 SER A C 2
ATOM 1029 O O . SER A 1 3 ? -39.552 -20.137 19.625 1.00 0.00 3 SER A O 2
ATOM 1037 N N . GLY A 1 4 ? -37.719 -19.269 18.652 1.00 0.00 4 GLY A N 2
ATOM 1038 C CA . GLY A 1 4 ? -38.435 -18.875 17.453 1.00 0.00 4 GLY A CA 2
ATOM 1039 C C . GLY A 1 4 ? -37.755 -19.356 16.187 1.00 0.00 4 GLY A C 2
ATOM 1040 O O . GLY A 1 4 ? -37.754 -20.550 15.890 1.00 0.00 4 GLY A O 2
ATOM 1044 N N . SER A 1 5 ? -37.177 -18.423 15.436 1.00 0.00 5 SER A N 2
ATOM 1045 C CA . SER A 1 5 ? -36.495 -18.757 14.191 1.00 0.00 5 SER A CA 2
ATOM 1046 C C . SER A 1 5 ? -35.251 -17.895 14.005 1.00 0.00 5 SER A C 2
ATOM 1047 O O . SER A 1 5 ? -35.344 -16.680 13.834 1.00 0.00 5 SER A O 2
ATOM 1055 N N . SER A 1 6 ? -34.085 -18.534 14.040 1.00 0.00 6 SER A N 2
ATOM 1056 C CA . SER A 1 6 ? -32.821 -17.826 13.879 1.00 0.00 6 SER A CA 2
ATOM 1057 C C . SER A 1 6 ? -31.921 -18.542 12.877 1.00 0.00 6 SER A C 2
ATOM 1058 O O . SER A 1 6 ? -31.097 -19.376 13.251 1.00 0.00 6 SER A O 2
ATOM 1066 N N . GLY A 1 7 ? -32.086 -18.210 11.600 1.00 0.00 7 GLY A N 2
ATOM 1067 C CA . GLY A 1 7 ? -31.283 -18.831 10.563 1.00 0.00 7 GLY A CA 2
ATOM 1068 C C . GLY A 1 7 ? -29.824 -18.426 10.640 1.00 0.00 7 GLY A C 2
ATOM 1069 O O . GLY A 1 7 ? -29.321 -18.090 11.712 1.00 0.00 7 GLY A O 2
ATOM 1073 N N . ARG A 1 8 ? -29.141 -18.460 9.500 1.00 0.00 8 ARG A N 2
ATOM 1074 C CA . ARG A 1 8 ? -27.730 -18.097 9.443 1.00 0.00 8 ARG A CA 2
ATOM 1075 C C . ARG A 1 8 ? -27.263 -17.958 7.997 1.00 0.00 8 ARG A C 2
ATOM 1076 O O . ARG A 1 8 ? -27.677 -18.719 7.123 1.00 0.00 8 ARG A O 2
ATOM 1097 N N . VAL A 1 9 ? -26.397 -16.979 7.753 1.00 0.00 9 VAL A N 2
ATOM 1098 C CA . VAL A 1 9 ? -25.873 -16.739 6.413 1.00 0.00 9 VAL A CA 2
ATOM 1099 C C . VAL A 1 9 ? -24.348 -16.721 6.416 1.00 0.00 9 VAL A C 2
ATOM 1100 O O . VAL A 1 9 ? -23.725 -16.097 7.275 1.00 0.00 9 VAL A O 2
ATOM 1113 N N . LYS A 1 10 ? -23.752 -17.409 5.448 1.00 0.00 10 LYS A N 2
ATOM 1114 C CA . LYS A 1 10 ? -22.300 -17.471 5.335 1.00 0.00 10 LYS A CA 2
ATOM 1115 C C . LYS A 1 10 ? -21.842 -17.026 3.950 1.00 0.00 10 LYS A C 2
ATOM 1116 O O . LYS A 1 10 ? -21.934 -17.783 2.984 1.00 0.00 10 LYS A O 2
ATOM 1135 N N . GLN A 1 11 ? -21.348 -15.796 3.862 1.00 0.00 11 GLN A N 2
ATOM 1136 C CA . GLN A 1 11 ? -20.875 -15.252 2.594 1.00 0.00 11 GLN A CA 2
ATOM 1137 C C . GLN A 1 11 ? -19.522 -14.570 2.765 1.00 0.00 11 GLN A C 2
ATOM 1138 O O . GLN A 1 11 ? -19.024 -14.426 3.883 1.00 0.00 11 GLN A O 2
ATOM 1152 N N . LEU A 1 12 ? -18.930 -14.152 1.652 1.00 0.00 12 LEU A N 2
ATOM 1153 C CA . LEU A 1 12 ? -17.633 -13.485 1.678 1.00 0.00 12 LEU A CA 2
ATOM 1154 C C . LEU A 1 12 ? -17.722 -12.097 1.053 1.00 0.00 12 LEU A C 2
ATOM 1155 O O . LEU A 1 12 ? -17.387 -11.908 -0.117 1.00 0.00 12 LEU A O 2
ATOM 1171 N N . THR A 1 13 ? -18.174 -11.126 1.841 1.00 0.00 13 THR A N 2
ATOM 1172 C CA . THR A 1 13 ? -18.306 -9.755 1.365 1.00 0.00 13 THR A CA 2
ATOM 1173 C C . THR A 1 13 ? -16.943 -9.148 1.052 1.00 0.00 13 THR A C 2
ATOM 1174 O O . THR A 1 13 ? -16.782 -8.439 0.058 1.00 0.00 13 THR A O 2
ATOM 1185 N N . ASP A 1 14 ? -15.965 -9.431 1.905 1.00 0.00 14 ASP A N 2
ATOM 1186 C CA . ASP A 1 14 ? -14.614 -8.914 1.718 1.00 0.00 14 ASP A CA 2
ATOM 1187 C C . ASP A 1 14 ? -13.613 -10.054 1.560 1.00 0.00 14 ASP A C 2
ATOM 1188 O O . ASP A 1 14 ? -13.726 -11.087 2.220 1.00 0.00 14 ASP A O 2
ATOM 1197 N N . GLU A 1 15 ? -12.635 -9.859 0.680 1.00 0.00 15 GLU A N 2
ATOM 1198 C CA . GLU A 1 15 ? -11.616 -10.873 0.435 1.00 0.00 15 GLU A CA 2
ATOM 1199 C C . GLU A 1 15 ? -10.250 -10.400 0.923 1.00 0.00 15 GLU A C 2
ATOM 1200 O O . GLU A 1 15 ? -9.594 -11.076 1.715 1.00 0.00 15 GLU A O 2
ATOM 1212 N N . GLU A 1 16 ? -9.828 -9.234 0.444 1.00 0.00 16 GLU A N 2
ATOM 1213 C CA . GLU A 1 16 ? -8.539 -8.671 0.831 1.00 0.00 16 GLU A CA 2
ATOM 1214 C C . GLU A 1 16 ? -8.695 -7.716 2.011 1.00 0.00 16 GLU A C 2
ATOM 1215 O O . GLU A 1 16 ? -9.731 -7.070 2.167 1.00 0.00 16 GLU A O 2
ATOM 1227 N N . GLU A 1 17 ? -7.658 -7.633 2.839 1.00 0.00 17 GLU A N 2
ATOM 1228 C CA . GLU A 1 17 ? -7.680 -6.759 4.005 1.00 0.00 17 GLU A CA 2
ATOM 1229 C C . GLU A 1 17 ? -6.289 -6.202 4.294 1.00 0.00 17 GLU A C 2
ATOM 1230 O O . GLU A 1 17 ? -5.300 -6.937 4.289 1.00 0.00 17 GLU A O 2
ATOM 1242 N N . CYS A 1 18 ? -6.220 -4.899 4.546 1.00 0.00 18 CYS A N 2
ATOM 1243 C CA . CYS A 1 18 ? -4.951 -4.242 4.837 1.00 0.00 18 CYS A CA 2
ATOM 1244 C C . CYS A 1 18 ? -4.088 -5.107 5.751 1.00 0.00 18 CYS A C 2
ATOM 1245 O O . CYS A 1 18 ? -4.587 -6.016 6.416 1.00 0.00 18 CYS A O 2
ATOM 1252 N N . CYS A 1 19 ? -2.792 -4.817 5.779 1.00 0.00 19 CYS A N 2
ATOM 1253 C CA . CYS A 1 19 ? -1.858 -5.568 6.611 1.00 0.00 19 CYS A CA 2
ATOM 1254 C C . CYS A 1 19 ? -1.378 -4.723 7.788 1.00 0.00 19 CYS A C 2
ATOM 1255 O O . CYS A 1 19 ? -1.207 -5.229 8.897 1.00 0.00 19 CYS A O 2
ATOM 1263 N N . ILE A 1 20 ? -1.162 -3.437 7.536 1.00 0.00 20 ILE A N 2
ATOM 1264 C CA . ILE A 1 20 ? -0.701 -2.523 8.575 1.00 0.00 20 ILE A CA 2
ATOM 1265 C C . ILE A 1 20 ? -1.724 -2.409 9.699 1.00 0.00 20 ILE A C 2
ATOM 1266 O O . ILE A 1 20 ? -1.431 -2.718 10.855 1.00 0.00 20 ILE A O 2
ATOM 1282 N N . CYS A 1 21 ? -2.928 -1.963 9.354 1.00 0.00 21 CYS A N 2
ATOM 1283 C CA . CYS A 1 21 ? -3.996 -1.809 10.334 1.00 0.00 21 CYS A CA 2
ATOM 1284 C C . CYS A 1 21 ? -4.913 -3.028 10.335 1.00 0.00 21 CYS A C 2
ATOM 1285 O O . CYS A 1 21 ? -5.287 -3.535 11.392 1.00 0.00 21 CYS A O 2
ATOM 1292 N N . MET A 1 22 ? -5.272 -3.494 9.143 1.00 0.00 22 MET A N 2
ATOM 1293 C CA . MET A 1 22 ? -6.144 -4.655 9.007 1.00 0.00 22 MET A CA 2
ATOM 1294 C C . MET A 1 22 ? -7.517 -4.376 9.609 1.00 0.00 22 MET A C 2
ATOM 1295 O O . MET A 1 22 ? -8.125 -5.253 10.223 1.00 0.00 22 MET A O 2
ATOM 1309 N N . ASP A 1 23 ? -8.000 -3.152 9.429 1.00 0.00 23 ASP A N 2
ATOM 1310 C CA . ASP A 1 23 ? -9.302 -2.759 9.954 1.00 0.00 23 ASP A CA 2
ATOM 1311 C C . ASP A 1 23 ? -10.423 -3.217 9.026 1.00 0.00 23 ASP A C 2
ATOM 1312 O O . ASP A 1 23 ? -11.395 -3.829 9.465 1.00 0.00 23 ASP A O 2
ATOM 1321 N N . GLY A 1 24 ? -10.280 -2.914 7.739 1.00 0.00 24 GLY A N 2
ATOM 1322 C CA . GLY A 1 24 ? -11.288 -3.301 6.769 1.00 0.00 24 GLY A CA 2
ATOM 1323 C C . GLY A 1 24 ? -10.713 -4.119 5.630 1.00 0.00 24 GLY A C 2
ATOM 1324 O O . GLY A 1 24 ? -10.078 -5.149 5.855 1.00 0.00 24 GLY A O 2
ATOM 1328 N N . ARG A 1 25 ? -10.937 -3.660 4.403 1.00 0.00 25 ARG A N 2
ATOM 1329 C CA . ARG A 1 25 ? -10.438 -4.357 3.224 1.00 0.00 25 ARG A CA 2
ATOM 1330 C C . ARG A 1 25 ? -9.137 -3.732 2.731 1.00 0.00 25 ARG A C 2
ATOM 1331 O O . ARG A 1 25 ? -8.635 -2.774 3.320 1.00 0.00 25 ARG A O 2
ATOM 1352 N N . ALA A 1 26 ? -8.595 -4.280 1.649 1.00 0.00 26 ALA A N 2
ATOM 1353 C CA . ALA A 1 26 ? -7.353 -3.775 1.077 1.00 0.00 26 ALA A CA 2
ATOM 1354 C C . ALA A 1 26 ? -7.583 -3.208 -0.320 1.00 0.00 26 ALA A C 2
ATOM 1355 O O . ALA A 1 26 ? -8.067 -3.905 -1.212 1.00 0.00 26 ALA A O 2
ATOM 1362 N N . ASP A 1 27 ? -7.233 -1.940 -0.503 1.00 0.00 27 ASP A N 2
ATOM 1363 C CA . ASP A 1 27 ? -7.401 -1.279 -1.792 1.00 0.00 27 ASP A CA 2
ATOM 1364 C C . ASP A 1 27 ? -6.474 -1.887 -2.840 1.00 0.00 27 ASP A C 2
ATOM 1365 O O . ASP A 1 27 ? -6.879 -2.130 -3.977 1.00 0.00 27 ASP A O 2
ATOM 1374 N N . LEU A 1 28 ? -5.227 -2.129 -2.450 1.00 0.00 28 LEU A N 2
ATOM 1375 C CA . LEU A 1 28 ? -4.241 -2.709 -3.355 1.00 0.00 28 LEU A CA 2
ATOM 1376 C C . LEU A 1 28 ? -3.494 -3.857 -2.685 1.00 0.00 28 LEU A C 2
ATOM 1377 O O . LEU A 1 28 ? -3.553 -4.020 -1.465 1.00 0.00 28 LEU A O 2
ATOM 1393 N N . ILE A 1 29 ? -2.792 -4.648 -3.488 1.00 0.00 29 ILE A N 2
ATOM 1394 C CA . ILE A 1 29 ? -2.031 -5.779 -2.972 1.00 0.00 29 ILE A CA 2
ATOM 1395 C C . ILE A 1 29 ? -0.669 -5.881 -3.650 1.00 0.00 29 ILE A C 2
ATOM 1396 O O . ILE A 1 29 ? -0.563 -5.779 -4.873 1.00 0.00 29 ILE A O 2
ATOM 1412 N N . LEU A 1 30 ? 0.371 -6.085 -2.849 1.00 0.00 30 LEU A N 2
ATOM 1413 C CA . LEU A 1 30 ? 1.728 -6.204 -3.372 1.00 0.00 30 LEU A CA 2
ATOM 1414 C C . LEU A 1 30 ? 2.058 -7.655 -3.707 1.00 0.00 30 LEU A C 2
ATOM 1415 O O . LEU A 1 30 ? 1.457 -8.591 -3.179 1.00 0.00 30 LEU A O 2
ATOM 1431 N N . PRO A 1 31 ? 3.036 -7.848 -4.604 1.00 0.00 31 PRO A N 2
ATOM 1432 C CA . PRO A 1 31 ? 3.471 -9.183 -5.027 1.00 0.00 31 PRO A CA 2
ATOM 1433 C C . PRO A 1 31 ? 4.204 -9.932 -3.919 1.00 0.00 31 PRO A C 2
ATOM 1434 O O . PRO A 1 31 ? 4.663 -11.057 -4.116 1.00 0.00 31 PRO A O 2
ATOM 1445 N N . CYS A 1 32 ? 4.309 -9.302 -2.754 1.00 0.00 32 CYS A N 2
ATOM 1446 C CA . CYS A 1 32 ? 4.986 -9.908 -1.614 1.00 0.00 32 CYS A CA 2
ATOM 1447 C C . CYS A 1 32 ? 4.011 -10.140 -0.463 1.00 0.00 32 CYS A C 2
ATOM 1448 O O . CYS A 1 32 ? 4.405 -10.160 0.702 1.00 0.00 32 CYS A O 2
ATOM 1455 N N . ALA A 1 33 ? 2.738 -10.316 -0.800 1.00 0.00 33 ALA A N 2
ATOM 1456 C CA . ALA A 1 33 ? 1.707 -10.550 0.204 1.00 0.00 33 ALA A CA 2
ATOM 1457 C C . ALA A 1 33 ? 1.607 -9.375 1.171 1.00 0.00 33 ALA A C 2
ATOM 1458 O O . ALA A 1 33 ? 1.669 -9.552 2.388 1.00 0.00 33 ALA A O 2
ATOM 1465 N N . HIS A 1 34 ? 1.454 -8.174 0.622 1.00 0.00 34 HIS A N 2
ATOM 1466 C CA . HIS A 1 34 ? 1.346 -6.969 1.437 1.00 0.00 34 HIS A CA 2
ATOM 1467 C C . HIS A 1 34 ? 0.369 -5.977 0.813 1.00 0.00 34 HIS A C 2
ATOM 1468 O O . HIS A 1 34 ? 0.643 -5.400 -0.239 1.00 0.00 34 HIS A O 2
ATOM 1482 N N . SER A 1 35 ? -0.771 -5.784 1.469 1.00 0.00 35 SER A N 2
ATOM 1483 C CA . SER A 1 35 ? -1.791 -4.866 0.976 1.00 0.00 35 SER A CA 2
ATOM 1484 C C . SER A 1 35 ? -1.880 -3.627 1.862 1.00 0.00 35 SER A C 2
ATOM 1485 O O . SER A 1 35 ? -1.313 -3.588 2.954 1.00 0.00 35 SER A O 2
ATOM 1493 N N . PHE A 1 36 ? -2.597 -2.615 1.383 1.00 0.00 36 PHE A N 2
ATOM 1494 C CA . PHE A 1 36 ? -2.761 -1.374 2.130 1.00 0.00 36 PHE A CA 2
ATOM 1495 C C . PHE A 1 36 ? -4.101 -0.719 1.810 1.00 0.00 36 PHE A C 2
ATOM 1496 O O . PHE A 1 36 ? -4.492 -0.614 0.646 1.00 0.00 36 PHE A O 2
ATOM 1513 N N . CYS A 1 37 ? -4.803 -0.281 2.850 1.00 0.00 37 CYS A N 2
ATOM 1514 C CA . CYS A 1 37 ? -6.100 0.363 2.681 1.00 0.00 37 CYS A CA 2
ATOM 1515 C C . CYS A 1 37 ? -5.933 1.836 2.320 1.00 0.00 37 CYS A C 2
ATOM 1516 O O . CYS A 1 37 ? -4.851 2.402 2.467 1.00 0.00 37 CYS A O 2
ATOM 1523 N N . GLN A 1 38 ? -7.014 2.450 1.848 1.00 0.00 38 GLN A N 2
ATOM 1524 C CA . GLN A 1 38 ? -6.987 3.856 1.466 1.00 0.00 38 GLN A CA 2
ATOM 1525 C C . GLN A 1 38 ? -6.477 4.723 2.613 1.00 0.00 38 GLN A C 2
ATOM 1526 O O . GLN A 1 38 ? -5.628 5.593 2.419 1.00 0.00 38 GLN A O 2
ATOM 1540 N N . LYS A 1 39 ? -7.001 4.479 3.810 1.00 0.00 39 LYS A N 2
ATOM 1541 C CA . LYS A 1 39 ? -6.599 5.235 4.990 1.00 0.00 39 LYS A CA 2
ATOM 1542 C C . LYS A 1 39 ? -5.080 5.263 5.127 1.00 0.00 39 LYS A C 2
ATOM 1543 O O . LYS A 1 39 ? -4.477 6.330 5.252 1.00 0.00 39 LYS A O 2
ATOM 1562 N N . CYS A 1 40 ? -4.466 4.085 5.100 1.00 0.00 40 CYS A N 2
ATOM 1563 C CA . CYS A 1 40 ? -3.018 3.974 5.220 1.00 0.00 40 CYS A CA 2
ATOM 1564 C C . CYS A 1 40 ? -2.324 4.547 3.988 1.00 0.00 40 CYS A C 2
ATOM 1565 O O . CYS A 1 40 ? -1.535 5.487 4.088 1.00 0.00 40 CYS A O 2
ATOM 1572 N N . ILE A 1 41 ? -2.624 3.974 2.827 1.00 0.00 41 ILE A N 2
ATOM 1573 C CA . ILE A 1 41 ? -2.031 4.429 1.576 1.00 0.00 41 ILE A CA 2
ATOM 1574 C C . ILE A 1 41 ? -1.970 5.952 1.518 1.00 0.00 41 ILE A C 2
ATOM 1575 O O . ILE A 1 41 ? -0.958 6.528 1.118 1.00 0.00 41 ILE A O 2
ATOM 1591 N N . ASP A 1 42 ? -3.059 6.598 1.920 1.00 0.00 42 ASP A N 2
ATOM 1592 C CA . ASP A 1 42 ? -3.129 8.054 1.917 1.00 0.00 42 ASP A CA 2
ATOM 1593 C C . ASP A 1 42 ? -2.127 8.649 2.901 1.00 0.00 42 ASP A C 2
ATOM 1594 O O . ASP A 1 42 ? -1.397 9.584 2.572 1.00 0.00 42 ASP A O 2
ATOM 1603 N N . LYS A 1 43 ? -2.097 8.101 4.111 1.00 0.00 43 LYS A N 2
ATOM 1604 C CA . LYS A 1 43 ? -1.185 8.576 5.145 1.00 0.00 43 LYS A CA 2
ATOM 1605 C C . LYS A 1 43 ? 0.258 8.556 4.648 1.00 0.00 43 LYS A C 2
ATOM 1606 O O . LYS A 1 43 ? 0.950 9.573 4.683 1.00 0.00 43 LYS A O 2
ATOM 1625 N N . TRP A 1 44 ? 0.703 7.394 4.185 1.00 0.00 44 TRP A N 2
ATOM 1626 C CA . TRP A 1 44 ? 2.063 7.243 3.680 1.00 0.00 44 TRP A CA 2
ATOM 1627 C C . TRP A 1 44 ? 2.080 7.241 2.155 1.00 0.00 44 TRP A C 2
ATOM 1628 O O . TRP A 1 44 ? 1.545 6.332 1.521 1.00 0.00 44 TRP A O 2
ATOM 1649 N N . SER A 1 45 ? 2.698 8.263 1.574 1.00 0.00 45 SER A N 2
ATOM 1650 C CA . SER A 1 45 ? 2.782 8.381 0.122 1.00 0.00 45 SER A CA 2
ATOM 1651 C C . SER A 1 45 ? 4.202 8.725 -0.314 1.00 0.00 45 SER A C 2
ATOM 1652 O O . SER A 1 45 ? 4.979 9.292 0.454 1.00 0.00 45 SER A O 2
ATOM 1660 N N . ASP A 1 46 ? 4.534 8.378 -1.553 1.00 0.00 46 ASP A N 2
ATOM 1661 C CA . ASP A 1 46 ? 5.861 8.650 -2.094 1.00 0.00 46 ASP A CA 2
ATOM 1662 C C . ASP A 1 46 ? 5.930 8.285 -3.573 1.00 0.00 46 ASP A C 2
ATOM 1663 O O . ASP A 1 46 ? 5.042 7.614 -4.099 1.00 0.00 46 ASP A O 2
ATOM 1672 N N . ARG A 1 47 ? 6.989 8.733 -4.239 1.00 0.00 47 ARG A N 2
ATOM 1673 C CA . ARG A 1 47 ? 7.173 8.455 -5.658 1.00 0.00 47 ARG A CA 2
ATOM 1674 C C . ARG A 1 47 ? 8.059 7.230 -5.863 1.00 0.00 47 ARG A C 2
ATOM 1675 O O . ARG A 1 47 ? 8.917 7.212 -6.747 1.00 0.00 47 ARG A O 2
ATOM 1696 N N . HIS A 1 48 ? 7.847 6.209 -5.039 1.00 0.00 48 HIS A N 2
ATOM 1697 C CA . HIS A 1 48 ? 8.627 4.979 -5.130 1.00 0.00 48 HIS A CA 2
ATOM 1698 C C . HIS A 1 48 ? 7.714 3.757 -5.154 1.00 0.00 48 HIS A C 2
ATOM 1699 O O . HIS A 1 48 ? 6.693 3.720 -4.467 1.00 0.00 48 HIS A O 2
ATOM 1713 N N . ARG A 1 49 ? 8.087 2.761 -5.950 1.00 0.00 49 ARG A N 2
ATOM 1714 C CA . ARG A 1 49 ? 7.301 1.539 -6.064 1.00 0.00 49 ARG A CA 2
ATOM 1715 C C . ARG A 1 49 ? 7.876 0.437 -5.180 1.00 0.00 49 ARG A C 2
ATOM 1716 O O . ARG A 1 49 ? 7.975 -0.717 -5.594 1.00 0.00 49 ARG A O 2
ATOM 1737 N N . ASN A 1 50 ? 8.255 0.802 -3.959 1.00 0.00 50 ASN A N 2
ATOM 1738 C CA . ASN A 1 50 ? 8.821 -0.155 -3.016 1.00 0.00 50 ASN A CA 2
ATOM 1739 C C . ASN A 1 50 ? 7.812 -0.511 -1.929 1.00 0.00 50 ASN A C 2
ATOM 1740 O O . ASN A 1 50 ? 6.751 0.107 -1.825 1.00 0.00 50 ASN A O 2
ATOM 1751 N N . CYS A 1 51 ? 8.149 -1.509 -1.119 1.00 0.00 51 CYS A N 2
ATOM 1752 C CA . CYS A 1 51 ? 7.274 -1.947 -0.039 1.00 0.00 51 CYS A CA 2
ATOM 1753 C C . CYS A 1 51 ? 7.809 -1.489 1.315 1.00 0.00 51 CYS A C 2
ATOM 1754 O O . CYS A 1 51 ? 8.983 -1.668 1.639 1.00 0.00 51 CYS A O 2
ATOM 1761 N N . PRO A 1 52 ? 6.928 -0.883 2.124 1.00 0.00 52 PRO A N 2
ATOM 1762 C CA . PRO A 1 52 ? 7.288 -0.387 3.456 1.00 0.00 52 PRO A CA 2
ATOM 1763 C C . PRO A 1 52 ? 7.563 -1.518 4.441 1.00 0.00 52 PRO A C 2
ATOM 1764 O O . PRO A 1 52 ? 8.562 -1.496 5.162 1.00 0.00 52 PRO A O 2
ATOM 1775 N N . ILE A 1 53 ? 6.674 -2.504 4.466 1.00 0.00 53 ILE A N 2
ATOM 1776 C CA . ILE A 1 53 ? 6.823 -3.644 5.362 1.00 0.00 53 ILE A CA 2
ATOM 1777 C C . ILE A 1 53 ? 8.166 -4.336 5.152 1.00 0.00 53 ILE A C 2
ATOM 1778 O O . ILE A 1 53 ? 8.944 -4.505 6.092 1.00 0.00 53 ILE A O 2
ATOM 1794 N N . CYS A 1 54 ? 8.433 -4.733 3.912 1.00 0.00 54 CYS A N 2
ATOM 1795 C CA . CYS A 1 54 ? 9.683 -5.406 3.577 1.00 0.00 54 CYS A CA 2
ATOM 1796 C C . CYS A 1 54 ? 10.882 -4.518 3.898 1.00 0.00 54 CYS A C 2
ATOM 1797 O O . CYS A 1 54 ? 11.932 -5.003 4.318 1.00 0.00 54 CYS A O 2
ATOM 1804 N N . ARG A 1 55 ? 10.716 -3.214 3.697 1.00 0.00 55 ARG A N 2
ATOM 1805 C CA . ARG A 1 55 ? 11.784 -2.258 3.965 1.00 0.00 55 ARG A CA 2
ATOM 1806 C C . ARG A 1 55 ? 12.047 -2.142 5.463 1.00 0.00 55 ARG A C 2
ATOM 1807 O O . ARG A 1 55 ? 13.178 -1.907 5.889 1.00 0.00 55 ARG A O 2
ATOM 1828 N N . LEU A 1 56 ? 10.995 -2.305 6.257 1.00 0.00 56 LEU A N 2
ATOM 1829 C CA . LEU A 1 56 ? 11.111 -2.218 7.709 1.00 0.00 56 LEU A CA 2
ATOM 1830 C C . LEU A 1 56 ? 12.023 -3.315 8.249 1.00 0.00 56 LEU A C 2
ATOM 1831 O O . LEU A 1 56 ? 12.701 -3.129 9.260 1.00 0.00 56 LEU A O 2
ATOM 1847 N N . GLN A 1 57 ? 12.035 -4.456 7.568 1.00 0.00 57 GLN A N 2
ATOM 1848 C CA . GLN A 1 57 ? 12.866 -5.582 7.979 1.00 0.00 57 GLN A CA 2
ATOM 1849 C C . GLN A 1 57 ? 14.110 -5.689 7.104 1.00 0.00 57 GLN A C 2
ATOM 1850 O O . GLN A 1 57 ? 14.032 -6.093 5.944 1.00 0.00 57 GLN A O 2
ATOM 1864 N N . MET A 1 58 ? 15.257 -5.324 7.667 1.00 0.00 58 MET A N 2
ATOM 1865 C CA . MET A 1 58 ? 16.518 -5.380 6.937 1.00 0.00 58 MET A CA 2
ATOM 1866 C C . MET A 1 58 ? 17.446 -6.434 7.535 1.00 0.00 58 MET A C 2
ATOM 1867 O O . MET A 1 58 ? 17.089 -7.118 8.495 1.00 0.00 58 MET A O 2
ATOM 1881 N N . THR A 1 59 ? 18.638 -6.561 6.960 1.00 0.00 59 THR A N 2
ATOM 1882 C CA . THR A 1 59 ? 19.615 -7.532 7.435 1.00 0.00 59 THR A CA 2
ATOM 1883 C C . THR A 1 59 ? 19.713 -7.516 8.956 1.00 0.00 59 THR A C 2
ATOM 1884 O O . THR A 1 59 ? 20.167 -6.538 9.548 1.00 0.00 59 THR A O 2
ATOM 1895 N N . GLY A 1 60 ? 19.284 -8.607 9.584 1.00 0.00 60 GLY A N 2
ATOM 1896 C CA . GLY A 1 60 ? 19.332 -8.697 11.031 1.00 0.00 60 GLY A CA 2
ATOM 1897 C C . GLY A 1 60 ? 20.204 -9.839 11.513 1.00 0.00 60 GLY A C 2
ATOM 1898 O O . GLY A 1 60 ? 21.295 -10.059 10.988 1.00 0.00 60 GLY A O 2
ATOM 1902 N N . ALA A 1 61 ? 19.724 -10.567 12.515 1.00 0.00 61 ALA A N 2
ATOM 1903 C CA . ALA A 1 61 ? 20.467 -11.693 13.067 1.00 0.00 61 ALA A CA 2
ATOM 1904 C C . ALA A 1 61 ? 20.338 -12.925 12.177 1.00 0.00 61 ALA A C 2
ATOM 1905 O O . ALA A 1 61 ? 19.325 -13.622 12.210 1.00 0.00 61 ALA A O 2
ATOM 1912 N N . ASN A 1 62 ? 21.371 -13.185 11.382 1.00 0.00 62 ASN A N 2
ATOM 1913 C CA . ASN A 1 62 ? 21.372 -14.333 10.482 1.00 0.00 62 ASN A CA 2
ATOM 1914 C C . ASN A 1 62 ? 22.716 -15.053 10.520 1.00 0.00 62 ASN A C 2
ATOM 1915 O O . ASN A 1 62 ? 23.771 -14.421 10.464 1.00 0.00 62 ASN A O 2
ATOM 1926 N N . GLU A 1 63 ? 22.670 -16.378 10.613 1.00 0.00 63 GLU A N 2
ATOM 1927 C CA . GLU A 1 63 ? 23.885 -17.183 10.658 1.00 0.00 63 GLU A CA 2
ATOM 1928 C C . GLU A 1 63 ? 24.586 -17.186 9.303 1.00 0.00 63 GLU A C 2
ATOM 1929 O O . GLU A 1 63 ? 24.000 -17.569 8.290 1.00 0.00 63 GLU A O 2
ATOM 1941 N N . SER A 1 64 ? 25.844 -16.757 9.293 1.00 0.00 64 SER A N 2
ATOM 1942 C CA . SER A 1 64 ? 26.624 -16.706 8.062 1.00 0.00 64 SER A CA 2
ATOM 1943 C C . SER A 1 64 ? 28.115 -16.833 8.359 1.00 0.00 64 SER A C 2
ATOM 1944 O O . SER A 1 64 ? 28.529 -16.862 9.518 1.00 0.00 64 SER A O 2
ATOM 1952 N N . SER A 1 65 ? 28.918 -16.908 7.302 1.00 0.00 65 SER A N 2
ATOM 1953 C CA . SER A 1 65 ? 30.364 -17.037 7.448 1.00 0.00 65 SER A CA 2
ATOM 1954 C C . SER A 1 65 ? 30.895 -16.050 8.483 1.00 0.00 65 SER A C 2
ATOM 1955 O O . SER A 1 65 ? 31.528 -16.441 9.463 1.00 0.00 65 SER A O 2
ATOM 1963 N N . GLY A 1 66 ? 30.631 -14.766 8.258 1.00 0.00 66 GLY A N 2
ATOM 1964 C CA . GLY A 1 66 ? 31.090 -13.742 9.178 1.00 0.00 66 GLY A CA 2
ATOM 1965 C C . GLY A 1 66 ? 29.944 -13.022 9.862 1.00 0.00 66 GLY A C 2
ATOM 1966 O O . GLY A 1 66 ? 29.482 -11.975 9.409 1.00 0.00 66 GLY A O 2
ATOM 1970 N N . PRO A 1 67 ? 29.466 -13.590 10.979 1.00 0.00 67 PRO A N 2
ATOM 1971 C CA . PRO A 1 67 ? 28.360 -13.013 11.750 1.00 0.00 67 PRO A CA 2
ATOM 1972 C C . PRO A 1 67 ? 28.759 -11.723 12.459 1.00 0.00 67 PRO A C 2
ATOM 1973 O O . PRO A 1 67 ? 29.729 -11.694 13.216 1.00 0.00 67 PRO A O 2
ATOM 1984 N N . SER A 1 68 ? 28.004 -10.659 12.209 1.00 0.00 68 SER A N 2
ATOM 1985 C CA . SER A 1 68 ? 28.280 -9.364 12.821 1.00 0.00 68 SER A CA 2
ATOM 1986 C C . SER A 1 68 ? 27.950 -9.386 14.310 1.00 0.00 68 SER A C 2
ATOM 1987 O O . SER A 1 68 ? 27.325 -10.324 14.805 1.00 0.00 68 SER A O 2
ATOM 1995 N N . SER A 1 69 ? 28.375 -8.346 15.020 1.00 0.00 69 SER A N 2
ATOM 1996 C CA . SER A 1 69 ? 28.129 -8.246 16.453 1.00 0.00 69 SER A CA 2
ATOM 1997 C C . SER A 1 69 ? 26.638 -8.090 16.739 1.00 0.00 69 SER A C 2
ATOM 1998 O O . SER A 1 69 ? 25.820 -8.045 15.821 1.00 0.00 69 SER A O 2
ATOM 2006 N N . GLY A 1 70 ? 26.293 -8.009 18.020 1.00 0.00 70 GLY A N 2
ATOM 2007 C CA . GLY A 1 70 ? 24.902 -7.860 18.405 1.00 0.00 70 GLY A CA 2
ATOM 2008 C C . GLY A 1 70 ? 24.012 -8.922 17.790 1.00 0.00 70 GLY A C 2
ATOM 2009 O O . GLY A 1 70 ? 23.348 -8.643 16.793 1.00 0.00 70 GLY A O 2
ATOM 2015 N N . GLY A 1 1 ? -39.115 7.978 -1.697 1.00 0.00 1 GLY A N 3
ATOM 2016 C CA . GLY A 1 1 ? -38.151 8.752 -2.458 1.00 0.00 1 GLY A CA 3
ATOM 2017 C C . GLY A 1 1 ? -36.882 7.976 -2.747 1.00 0.00 1 GLY A C 3
ATOM 2018 O O . GLY A 1 1 ? -36.344 7.304 -1.867 1.00 0.00 1 GLY A O 3
ATOM 2022 N N . SER A 1 2 ? -36.402 8.066 -3.983 1.00 0.00 2 SER A N 3
ATOM 2023 C CA . SER A 1 2 ? -35.191 7.362 -4.387 1.00 0.00 2 SER A CA 3
ATOM 2024 C C . SER A 1 2 ? -34.639 7.934 -5.689 1.00 0.00 2 SER A C 3
ATOM 2025 O O . SER A 1 2 ? -35.280 7.855 -6.736 1.00 0.00 2 SER A O 3
ATOM 2033 N N . SER A 1 3 ? -33.443 8.510 -5.615 1.00 0.00 3 SER A N 3
ATOM 2034 C CA . SER A 1 3 ? -32.805 9.099 -6.786 1.00 0.00 3 SER A CA 3
ATOM 2035 C C . SER A 1 3 ? -31.298 8.858 -6.762 1.00 0.00 3 SER A C 3
ATOM 2036 O O . SER A 1 3 ? -30.623 9.174 -5.783 1.00 0.00 3 SER A O 3
ATOM 2044 N N . GLY A 1 4 ? -30.778 8.296 -7.849 1.00 0.00 4 GLY A N 3
ATOM 2045 C CA . GLY A 1 4 ? -29.355 8.021 -7.933 1.00 0.00 4 GLY A CA 3
ATOM 2046 C C . GLY A 1 4 ? -29.063 6.639 -8.481 1.00 0.00 4 GLY A C 3
ATOM 2047 O O . GLY A 1 4 ? -29.447 5.633 -7.884 1.00 0.00 4 GLY A O 3
ATOM 2051 N N . SER A 1 5 ? -28.382 6.587 -9.621 1.00 0.00 5 SER A N 3
ATOM 2052 C CA . SER A 1 5 ? -28.044 5.317 -10.253 1.00 0.00 5 SER A CA 3
ATOM 2053 C C . SER A 1 5 ? -26.538 5.204 -10.472 1.00 0.00 5 SER A C 3
ATOM 2054 O O . SER A 1 5 ? -25.935 6.031 -11.156 1.00 0.00 5 SER A O 3
ATOM 2062 N N . SER A 1 6 ? -25.937 4.174 -9.885 1.00 0.00 6 SER A N 3
ATOM 2063 C CA . SER A 1 6 ? -24.501 3.953 -10.012 1.00 0.00 6 SER A CA 3
ATOM 2064 C C . SER A 1 6 ? -24.210 2.831 -11.004 1.00 0.00 6 SER A C 3
ATOM 2065 O O . SER A 1 6 ? -25.043 1.955 -11.231 1.00 0.00 6 SER A O 3
ATOM 2073 N N . GLY A 1 7 ? -23.018 2.866 -11.594 1.00 0.00 7 GLY A N 3
ATOM 2074 C CA . GLY A 1 7 ? -22.637 1.848 -12.556 1.00 0.00 7 GLY A CA 3
ATOM 2075 C C . GLY A 1 7 ? -21.174 1.937 -12.945 1.00 0.00 7 GLY A C 3
ATOM 2076 O O . GLY A 1 7 ? -20.781 2.820 -13.707 1.00 0.00 7 GLY A O 3
ATOM 2080 N N . ARG A 1 8 ? -20.367 1.022 -12.418 1.00 0.00 8 ARG A N 3
ATOM 2081 C CA . ARG A 1 8 ? -18.939 1.003 -12.713 1.00 0.00 8 ARG A CA 3
ATOM 2082 C C . ARG A 1 8 ? -18.347 -0.378 -12.445 1.00 0.00 8 ARG A C 3
ATOM 2083 O O . ARG A 1 8 ? -18.951 -1.201 -11.757 1.00 0.00 8 ARG A O 3
ATOM 2104 N N . VAL A 1 9 ? -17.162 -0.625 -12.994 1.00 0.00 9 VAL A N 3
ATOM 2105 C CA . VAL A 1 9 ? -16.488 -1.905 -12.815 1.00 0.00 9 VAL A CA 3
ATOM 2106 C C . VAL A 1 9 ? -16.256 -2.201 -11.337 1.00 0.00 9 VAL A C 3
ATOM 2107 O O . VAL A 1 9 ? -16.056 -1.290 -10.534 1.00 0.00 9 VAL A O 3
ATOM 2120 N N . LYS A 1 10 ? -16.282 -3.482 -10.985 1.00 0.00 10 LYS A N 3
ATOM 2121 C CA . LYS A 1 10 ? -16.073 -3.901 -9.604 1.00 0.00 10 LYS A CA 3
ATOM 2122 C C . LYS A 1 10 ? -14.731 -4.609 -9.448 1.00 0.00 10 LYS A C 3
ATOM 2123 O O . LYS A 1 10 ? -14.675 -5.832 -9.330 1.00 0.00 10 LYS A O 3
ATOM 2142 N N . GLN A 1 11 ? -13.654 -3.831 -9.447 1.00 0.00 11 GLN A N 3
ATOM 2143 C CA . GLN A 1 11 ? -12.312 -4.385 -9.304 1.00 0.00 11 GLN A CA 3
ATOM 2144 C C . GLN A 1 11 ? -12.092 -4.921 -7.893 1.00 0.00 11 GLN A C 3
ATOM 2145 O O .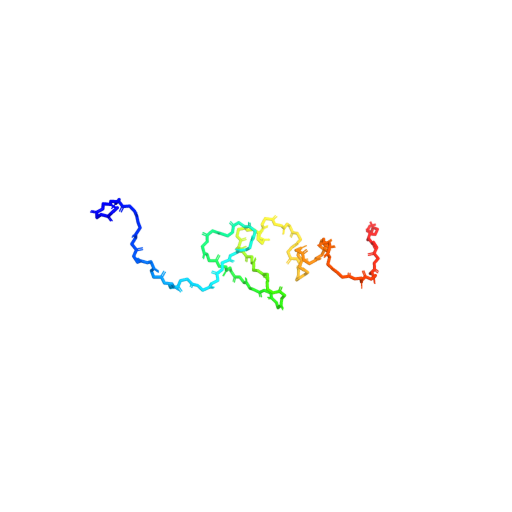 GLN A 1 11 ? -11.067 -5.541 -7.606 1.00 0.00 11 GLN A O 3
ATOM 2159 N N . LEU A 1 12 ? -13.060 -4.678 -7.016 1.00 0.00 12 LEU A N 3
ATOM 2160 C CA . LEU A 1 12 ? -12.972 -5.136 -5.634 1.00 0.00 12 LEU A CA 3
ATOM 2161 C C . LEU A 1 12 ? -13.505 -6.559 -5.497 1.00 0.00 12 LEU A C 3
ATOM 2162 O O . LEU A 1 12 ? -14.181 -6.889 -4.522 1.00 0.00 12 LEU A O 3
ATOM 2178 N N . THR A 1 13 ? -13.194 -7.399 -6.479 1.00 0.00 13 THR A N 3
ATOM 2179 C CA . THR A 1 13 ? -13.641 -8.786 -6.468 1.00 0.00 13 THR A CA 3
ATOM 2180 C C . THR A 1 13 ? -13.081 -9.534 -5.264 1.00 0.00 13 THR A C 3
ATOM 2181 O O . THR A 1 13 ? -13.811 -10.234 -4.562 1.00 0.00 13 THR A O 3
ATOM 2192 N N . ASP A 1 14 ? -11.782 -9.382 -5.030 1.00 0.00 14 ASP A N 3
ATOM 2193 C CA . ASP A 1 14 ? -11.125 -10.042 -3.908 1.00 0.00 14 ASP A CA 3
ATOM 2194 C C . ASP A 1 14 ? -11.650 -9.508 -2.579 1.00 0.00 14 ASP A C 3
ATOM 2195 O O . ASP A 1 14 ? -12.096 -8.364 -2.493 1.00 0.00 14 ASP A O 3
ATOM 2204 N N . GLU A 1 15 ? -11.594 -10.344 -1.547 1.00 0.00 15 GLU A N 3
ATOM 2205 C CA . GLU A 1 15 ? -12.066 -9.955 -0.224 1.00 0.00 15 GLU A CA 3
ATOM 2206 C C . GLU A 1 15 ? -10.901 -9.819 0.752 1.00 0.00 15 GLU A C 3
ATOM 2207 O O . GLU A 1 15 ? -11.000 -10.214 1.913 1.00 0.00 15 GLU A O 3
ATOM 2219 N N . GLU A 1 16 ? -9.796 -9.257 0.270 1.00 0.00 16 GLU A N 3
ATOM 2220 C CA . GLU A 1 16 ? -8.611 -9.070 1.098 1.00 0.00 16 GLU A CA 3
ATOM 2221 C C . GLU A 1 16 ? -8.785 -7.877 2.034 1.00 0.00 16 GLU A C 3
ATOM 2222 O O . GLU A 1 16 ? -9.784 -7.163 1.966 1.00 0.00 16 GLU A O 3
ATOM 2234 N N . GLU A 1 17 ? -7.804 -7.670 2.908 1.00 0.00 17 GLU A N 3
ATOM 2235 C CA . GLU A 1 17 ? -7.849 -6.565 3.858 1.00 0.00 17 GLU A CA 3
ATOM 2236 C C . GLU A 1 17 ? -6.445 -6.050 4.161 1.00 0.00 17 GLU A C 3
ATOM 2237 O O . GLU A 1 17 ? -5.457 -6.762 3.976 1.00 0.00 17 GLU A O 3
ATOM 2249 N N . CYS A 1 18 ? -6.364 -4.808 4.626 1.00 0.00 18 CYS A N 3
ATOM 2250 C CA . CYS A 1 18 ? -5.082 -4.196 4.953 1.00 0.00 18 CYS A CA 3
ATOM 2251 C C . CYS A 1 18 ? -4.257 -5.110 5.854 1.00 0.00 18 CYS A C 3
ATOM 2252 O O . CYS A 1 18 ? -4.794 -6.007 6.505 1.00 0.00 18 CYS A O 3
ATOM 2259 N N . CYS A 1 19 ? -2.950 -4.876 5.886 1.00 0.00 19 CYS A N 3
ATOM 2260 C CA . CYS A 1 19 ? -2.049 -5.678 6.707 1.00 0.00 19 CYS A CA 3
ATOM 2261 C C . CYS A 1 19 ? -1.549 -4.879 7.906 1.00 0.00 19 CYS A C 3
ATOM 2262 O O . CYS A 1 19 ? -1.163 -5.449 8.926 1.00 0.00 19 CYS A O 3
ATOM 2270 N N . ILE A 1 20 ? -1.557 -3.557 7.774 1.00 0.00 20 ILE A N 3
ATOM 2271 C CA . ILE A 1 20 ? -1.104 -2.680 8.846 1.00 0.00 20 ILE A CA 3
ATOM 2272 C C . ILE A 1 20 ? -2.181 -2.513 9.913 1.00 0.00 20 ILE A C 3
ATOM 2273 O O . ILE A 1 20 ? -2.018 -2.957 11.050 1.00 0.00 20 ILE A O 3
ATOM 2289 N N . CYS A 1 21 ? -3.283 -1.872 9.538 1.00 0.00 21 CYS A N 3
ATOM 2290 C CA . CYS A 1 21 ? -4.389 -1.648 10.461 1.00 0.00 21 CYS A CA 3
ATOM 2291 C C . CYS A 1 21 ? -5.258 -2.896 10.582 1.00 0.00 21 CYS A C 3
ATOM 2292 O O . CYS A 1 21 ? -5.875 -3.136 11.619 1.00 0.00 21 CYS A O 3
ATOM 2299 N N . MET A 1 22 ? -5.300 -3.687 9.515 1.00 0.00 22 MET A N 3
ATOM 2300 C CA . MET A 1 22 ? -6.092 -4.911 9.503 1.00 0.00 22 MET A CA 3
ATOM 2301 C C . MET A 1 22 ? -7.506 -4.650 10.014 1.00 0.00 22 MET A C 3
ATOM 2302 O O . MET A 1 22 ? -8.045 -5.428 10.800 1.00 0.00 22 MET A O 3
ATOM 2316 N N . ASP A 1 23 ? -8.099 -3.550 9.562 1.00 0.00 23 ASP A N 3
ATOM 2317 C CA . ASP A 1 23 ? -9.450 -3.187 9.974 1.00 0.00 23 ASP A CA 3
ATOM 2318 C C . ASP A 1 23 ? -10.380 -3.100 8.768 1.00 0.00 23 ASP A C 3
ATOM 2319 O O . ASP A 1 23 ? -11.380 -3.812 8.689 1.00 0.00 23 ASP A O 3
ATOM 2328 N N . GLY A 1 24 ? -10.044 -2.219 7.830 1.00 0.00 24 GLY A N 3
ATOM 2329 C CA . GLY A 1 24 ? -10.860 -2.054 6.641 1.00 0.00 24 GLY A CA 3
ATOM 2330 C C . GLY A 1 24 ? -10.662 -3.176 5.641 1.00 0.00 24 GLY A C 3
ATOM 2331 O O . GLY A 1 24 ? -10.743 -4.352 5.994 1.00 0.00 24 GLY A O 3
ATOM 2335 N N . ARG A 1 25 ? -10.403 -2.812 4.389 1.00 0.00 25 ARG A N 3
ATOM 2336 C CA . ARG A 1 25 ? -10.196 -3.797 3.334 1.00 0.00 25 ARG A CA 3
ATOM 2337 C C . ARG A 1 25 ? -8.847 -3.588 2.653 1.00 0.00 25 ARG A C 3
ATOM 2338 O O . ARG A 1 25 ? -8.056 -2.740 3.066 1.00 0.00 25 ARG A O 3
ATOM 2359 N N . ALA A 1 26 ? -8.591 -4.367 1.607 1.00 0.00 26 ALA A N 3
ATOM 2360 C CA . ALA A 1 26 ? -7.339 -4.266 0.867 1.00 0.00 26 ALA A CA 3
ATOM 2361 C C . ALA A 1 26 ? -7.554 -3.600 -0.488 1.00 0.00 26 ALA A C 3
ATOM 2362 O O . ALA A 1 26 ? -7.981 -4.244 -1.446 1.00 0.00 26 ALA A O 3
ATOM 23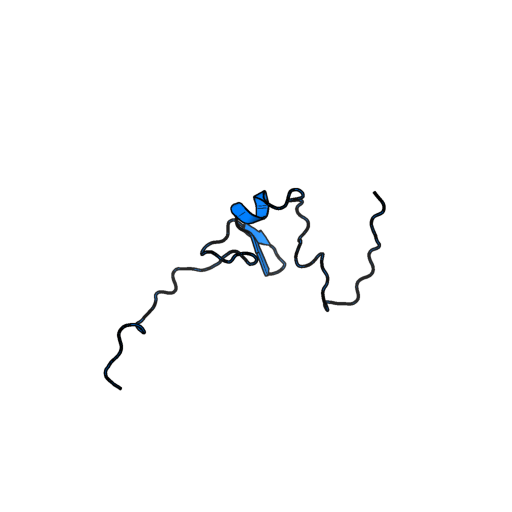69 N N . ASP A 1 27 ? -7.257 -2.307 -0.560 1.00 0.00 27 ASP A N 3
ATOM 2370 C CA . ASP A 1 27 ? -7.418 -1.554 -1.799 1.00 0.00 27 ASP A CA 3
ATOM 2371 C C . ASP A 1 27 ? -6.451 -2.054 -2.868 1.00 0.00 27 ASP A C 3
ATOM 2372 O O . ASP A 1 27 ? -6.834 -2.250 -4.023 1.00 0.00 27 ASP A O 3
ATOM 2381 N N . LEU A 1 28 ? -5.198 -2.258 -2.477 1.00 0.00 28 LEU A N 3
ATOM 2382 C CA . LEU A 1 28 ? -4.176 -2.734 -3.402 1.00 0.00 28 LEU A CA 3
ATOM 2383 C C . LEU A 1 28 ? -3.306 -3.803 -2.749 1.00 0.00 28 LEU A C 3
ATOM 2384 O O . LEU A 1 28 ? -2.986 -3.717 -1.563 1.00 0.00 28 LEU A O 3
ATOM 2400 N N . ILE A 1 29 ? -2.925 -4.808 -3.531 1.00 0.00 29 ILE A N 3
ATOM 2401 C CA . ILE A 1 29 ? -2.089 -5.891 -3.029 1.00 0.00 29 ILE A CA 3
ATOM 2402 C C . ILE A 1 29 ? -0.706 -5.860 -3.669 1.00 0.00 29 ILE A C 3
ATOM 2403 O O . ILE A 1 29 ? -0.556 -5.484 -4.833 1.00 0.00 29 ILE A O 3
ATOM 2419 N N . LEU A 1 30 ? 0.304 -6.258 -2.903 1.00 0.00 30 LEU A N 3
ATOM 2420 C CA . LEU A 1 30 ? 1.677 -6.277 -3.395 1.00 0.00 30 LEU A CA 3
ATOM 2421 C C . LEU A 1 30 ? 2.107 -7.696 -3.753 1.00 0.00 30 LEU A C 3
ATOM 2422 O O . LEU A 1 30 ? 1.556 -8.681 -3.261 1.00 0.00 30 LEU A O 3
ATOM 2438 N N . PRO A 1 31 ? 3.117 -7.805 -4.629 1.00 0.00 31 PRO A N 3
ATOM 2439 C CA . PRO A 1 31 ? 3.645 -9.099 -5.071 1.00 0.00 31 PRO A CA 3
ATOM 2440 C C . PRO A 1 31 ? 4.399 -9.827 -3.962 1.00 0.00 31 PRO A C 3
ATOM 2441 O O . PRO A 1 31 ? 4.912 -10.927 -4.165 1.00 0.00 31 PRO A O 3
ATOM 2452 N N . CYS A 1 32 ? 4.461 -9.205 -2.789 1.00 0.00 32 CYS A N 3
ATOM 2453 C CA . CYS A 1 32 ? 5.151 -9.793 -1.648 1.00 0.00 32 CYS A CA 3
ATOM 2454 C C . CYS A 1 32 ? 4.164 -10.154 -0.542 1.00 0.00 32 CYS A C 3
ATOM 2455 O O . CYS A 1 32 ? 4.544 -10.303 0.619 1.00 0.00 32 CYS A O 3
ATOM 2462 N N . ALA A 1 33 ? 2.895 -10.293 -0.911 1.00 0.00 33 ALA A N 3
ATOM 2463 C CA . ALA A 1 33 ? 1.854 -10.639 0.048 1.00 0.00 33 ALA A CA 3
ATOM 2464 C C . ALA A 1 33 ? 1.661 -9.527 1.074 1.00 0.00 33 ALA A C 3
ATOM 2465 O O . ALA A 1 33 ? 1.709 -9.766 2.281 1.00 0.00 33 ALA A O 3
ATOM 2472 N N . HIS A 1 34 ? 1.444 -8.309 0.586 1.00 0.00 34 HIS A N 3
ATOM 2473 C CA . HIS A 1 34 ? 1.244 -7.160 1.461 1.00 0.00 34 HIS A CA 3
ATOM 2474 C C . HIS A 1 34 ? 0.215 -6.200 0.871 1.00 0.00 34 HIS A C 3
ATOM 2475 O O . HIS A 1 34 ? 0.408 -5.660 -0.218 1.00 0.00 34 HIS A O 3
ATOM 2489 N N . SER A 1 35 ? -0.879 -5.993 1.597 1.00 0.00 35 SER A N 3
ATOM 2490 C CA . SER A 1 35 ? -1.941 -5.102 1.143 1.00 0.00 35 SER A CA 3
ATOM 2491 C C . SER A 1 35 ? -1.969 -3.823 1.974 1.00 0.00 35 SER A C 3
ATOM 2492 O O . SER A 1 35 ? -1.383 -3.758 3.055 1.00 0.00 35 SER A O 3
ATOM 2500 N N . PHE A 1 36 ? -2.654 -2.806 1.461 1.00 0.00 36 PHE A N 3
ATOM 2501 C CA . PHE A 1 36 ? -2.758 -1.527 2.154 1.00 0.00 36 PHE A CA 3
ATOM 2502 C C . PHE A 1 36 ? -4.058 -0.816 1.788 1.00 0.00 36 PHE A C 3
ATOM 2503 O O . PHE A 1 36 ? -4.372 -0.638 0.611 1.00 0.00 36 PHE A O 3
ATOM 2520 N N . CYS A 1 37 ? -4.810 -0.411 2.806 1.00 0.00 37 CYS A N 3
ATOM 2521 C CA . CYS A 1 37 ? -6.076 0.281 2.595 1.00 0.00 37 CYS A CA 3
ATOM 2522 C C . CYS A 1 37 ? -5.841 1.739 2.212 1.00 0.00 37 CYS A C 3
ATOM 2523 O O . CYS A 1 37 ? -4.765 2.287 2.447 1.00 0.00 37 CYS A O 3
ATOM 2530 N N . GLN A 1 38 ? -6.857 2.360 1.620 1.00 0.00 38 GLN A N 3
ATOM 2531 C CA . GLN A 1 38 ? -6.761 3.755 1.204 1.00 0.00 38 GLN A CA 3
ATOM 2532 C C . GLN A 1 38 ? -6.305 4.638 2.361 1.00 0.00 38 GLN A C 3
ATOM 2533 O O . GLN A 1 38 ? -5.477 5.532 2.185 1.00 0.00 38 GLN A O 3
ATOM 2547 N N . LYS A 1 39 ? -6.851 4.381 3.545 1.00 0.00 39 LYS A N 3
ATOM 2548 C CA . LYS A 1 39 ? -6.500 5.152 4.733 1.00 0.00 39 LYS A CA 3
ATOM 2549 C C . LYS A 1 39 ? -4.988 5.198 4.924 1.00 0.00 39 LYS A C 3
ATOM 2550 O O . LYS A 1 39 ? -4.384 6.271 4.927 1.00 0.00 39 LYS A O 3
ATOM 2569 N N . CYS A 1 40 ? -4.380 4.027 5.083 1.00 0.00 40 CYS A N 3
ATOM 2570 C CA . CYS A 1 40 ? -2.938 3.933 5.274 1.00 0.00 40 CYS A CA 3
ATOM 2571 C C . CYS A 1 40 ? -2.191 4.557 4.098 1.00 0.00 40 CYS A C 3
ATOM 2572 O O . CYS A 1 40 ? -1.503 5.566 4.252 1.00 0.00 40 CYS A O 3
ATOM 2579 N N . ILE A 1 41 ? -2.333 3.949 2.925 1.00 0.00 41 ILE A N 3
ATOM 2580 C CA . ILE A 1 41 ? -1.674 4.445 1.724 1.00 0.00 41 ILE A CA 3
ATOM 2581 C C . ILE A 1 41 ? -1.659 5.970 1.695 1.00 0.00 41 ILE A C 3
ATOM 2582 O O . ILE A 1 41 ? -0.618 6.586 1.465 1.00 0.00 41 ILE A O 3
ATOM 2598 N N . ASP A 1 42 ? -2.819 6.572 1.932 1.00 0.00 42 ASP A N 3
ATOM 2599 C CA . ASP A 1 42 ? -2.939 8.025 1.936 1.00 0.00 42 ASP A CA 3
ATOM 2600 C C . ASP A 1 42 ? -2.167 8.631 3.104 1.00 0.00 42 ASP A C 3
ATOM 2601 O O . ASP A 1 42 ? -1.406 9.583 2.932 1.00 0.00 42 ASP A O 3
ATOM 2610 N N . LYS A 1 43 ? -2.370 8.074 4.293 1.00 0.00 43 LYS A N 3
ATOM 2611 C CA . LYS A 1 43 ? -1.693 8.557 5.490 1.00 0.00 43 LYS A CA 3
ATOM 2612 C C . LYS A 1 43 ? -0.190 8.676 5.256 1.00 0.00 43 LYS A C 3
ATOM 2613 O O . LYS A 1 43 ? 0.420 9.693 5.586 1.00 0.00 43 LYS A O 3
ATOM 2632 N N . TRP A 1 44 ? 0.398 7.632 4.685 1.00 0.00 44 TRP A N 3
ATOM 2633 C CA . TRP A 1 44 ? 1.830 7.620 4.405 1.00 0.00 44 TRP A CA 3
ATOM 2634 C C . TRP A 1 44 ? 2.098 7.878 2.927 1.00 0.00 44 TRP A C 3
ATOM 2635 O O . TRP A 1 44 ? 1.857 7.014 2.083 1.00 0.00 44 TRP A O 3
ATOM 2656 N N . SER A 1 45 ? 2.598 9.070 2.619 1.00 0.00 45 SER A N 3
ATOM 2657 C CA . SER A 1 45 ? 2.895 9.442 1.241 1.00 0.00 45 SER A CA 3
ATOM 2658 C C . SER A 1 45 ? 4.374 9.778 1.076 1.00 0.00 45 SER A C 3
ATOM 2659 O O . SER A 1 45 ? 4.732 10.730 0.382 1.00 0.00 45 SER A O 3
ATOM 2667 N N . ASP A 1 46 ? 5.229 8.989 1.718 1.00 0.00 46 ASP A N 3
ATOM 2668 C CA . ASP A 1 46 ? 6.670 9.200 1.642 1.00 0.00 46 ASP A CA 3
ATOM 2669 C C . ASP A 1 46 ? 7.284 8.362 0.526 1.00 0.00 46 ASP A C 3
ATOM 2670 O O . ASP A 1 46 ? 7.975 8.885 -0.349 1.00 0.00 46 ASP A O 3
ATOM 2679 N N . ARG A 1 47 ? 7.030 7.058 0.563 1.00 0.00 47 ARG A N 3
ATOM 2680 C CA . ARG A 1 47 ? 7.560 6.147 -0.444 1.00 0.00 47 ARG A CA 3
ATOM 2681 C C . ARG A 1 47 ? 6.821 6.311 -1.769 1.00 0.00 47 ARG A C 3
ATOM 2682 O O . ARG A 1 47 ? 5.807 7.007 -1.844 1.00 0.00 47 ARG A O 3
ATOM 2703 N N . HIS A 1 48 ? 7.336 5.667 -2.812 1.00 0.00 48 HIS A N 3
ATOM 2704 C CA . HIS A 1 48 ? 6.725 5.742 -4.134 1.00 0.00 48 HIS A CA 3
ATOM 2705 C C . HIS A 1 48 ? 6.048 4.423 -4.495 1.00 0.00 48 HIS A C 3
ATOM 2706 O O . HIS A 1 48 ? 4.826 4.355 -4.621 1.00 0.00 48 HIS A O 3
ATOM 2720 N N . ARG A 1 49 ? 6.852 3.378 -4.662 1.00 0.00 49 ARG A N 3
ATOM 2721 C CA . ARG A 1 49 ? 6.331 2.062 -5.011 1.00 0.00 49 ARG A CA 3
ATOM 2722 C C . ARG A 1 49 ? 6.846 0.999 -4.044 1.00 0.00 49 ARG A C 3
ATOM 2723 O O . ARG A 1 49 ? 6.097 0.123 -3.613 1.00 0.00 49 ARG A O 3
ATOM 2744 N N . ASN A 1 50 ? 8.129 1.085 -3.707 1.00 0.00 50 ASN A N 3
ATOM 2745 C CA . ASN A 1 50 ? 8.743 0.130 -2.792 1.00 0.00 50 ASN A CA 3
ATOM 2746 C C . ASN A 1 50 ? 7.784 -0.238 -1.664 1.00 0.00 50 ASN A C 3
ATOM 2747 O O . ASN A 1 50 ? 6.893 0.537 -1.314 1.00 0.00 50 ASN A O 3
ATOM 2758 N N . CYS A 1 51 ? 7.971 -1.426 -1.100 1.00 0.00 51 CYS A N 3
ATOM 2759 C CA . CYS A 1 51 ? 7.123 -1.899 -0.012 1.00 0.00 51 CYS A CA 3
ATOM 2760 C C . CYS A 1 51 ? 7.710 -1.511 1.343 1.00 0.00 51 CYS A C 3
ATOM 2761 O O . CYS A 1 51 ? 8.871 -1.785 1.646 1.00 0.00 51 CYS A O 3
ATOM 2768 N N . PRO A 1 52 ? 6.888 -0.858 2.178 1.00 0.00 52 PRO A N 3
ATOM 2769 C CA . PRO A 1 52 ? 7.302 -0.419 3.513 1.00 0.00 52 PRO A CA 3
ATOM 2770 C C . PRO A 1 52 ? 7.504 -1.588 4.471 1.00 0.00 52 PRO A C 3
ATOM 2771 O O . PRO A 1 52 ? 8.478 -1.624 5.224 1.00 0.00 52 PRO A O 3
ATOM 2782 N N . ILE A 1 53 ? 6.580 -2.542 4.436 1.00 0.00 53 ILE A N 3
ATOM 2783 C CA . ILE A 1 53 ? 6.659 -3.713 5.301 1.00 0.00 53 ILE A CA 3
ATOM 2784 C C . ILE A 1 53 ? 7.946 -4.493 5.052 1.00 0.00 53 ILE A C 3
ATOM 2785 O O . ILE A 1 53 ? 8.441 -5.193 5.937 1.00 0.00 53 ILE A O 3
ATOM 2801 N N . CYS A 1 54 ? 8.484 -4.368 3.844 1.00 0.00 54 CYS A N 3
ATOM 2802 C CA . CYS A 1 54 ? 9.714 -5.059 3.478 1.00 0.00 54 CYS A CA 3
ATOM 2803 C C . CYS A 1 54 ? 10.925 -4.148 3.658 1.00 0.00 54 CYS A C 3
ATOM 2804 O O . CYS A 1 54 ? 11.977 -4.582 4.128 1.00 0.00 54 CYS A O 3
ATOM 2811 N N . ARG A 1 55 ? 10.767 -2.883 3.282 1.00 0.00 55 ARG A N 3
ATOM 2812 C CA . ARG A 1 55 ? 11.847 -1.911 3.400 1.00 0.00 55 ARG A CA 3
ATOM 2813 C C . ARG A 1 55 ? 12.453 -1.940 4.800 1.00 0.00 55 ARG A C 3
ATOM 2814 O O . ARG A 1 55 ? 13.637 -2.234 4.969 1.00 0.00 55 ARG A O 3
ATOM 2835 N N . LEU A 1 56 ? 11.635 -1.632 5.800 1.00 0.00 56 LEU A N 3
ATOM 2836 C CA . LEU A 1 56 ? 12.090 -1.622 7.186 1.00 0.00 56 LEU A CA 3
ATOM 2837 C C . LEU A 1 56 ? 12.884 -2.884 7.507 1.00 0.00 56 LEU A C 3
ATOM 2838 O O . LEU A 1 56 ? 13.845 -2.845 8.274 1.00 0.00 56 LEU A O 3
ATOM 2854 N N . GLN A 1 57 ? 12.475 -4.001 6.914 1.00 0.00 57 GLN A N 3
ATOM 2855 C CA . GLN A 1 57 ? 13.148 -5.275 7.137 1.00 0.00 57 GLN A CA 3
ATOM 2856 C C . GLN A 1 57 ? 14.532 -5.278 6.496 1.00 0.00 57 GLN A C 3
ATOM 2857 O O . GLN A 1 57 ? 14.697 -5.701 5.352 1.00 0.00 57 GLN A O 3
ATOM 2871 N N . MET A 1 58 ? 15.525 -4.802 7.241 1.00 0.00 58 MET A N 3
ATOM 2872 C CA . MET A 1 58 ? 16.896 -4.751 6.745 1.00 0.00 58 MET A CA 3
ATOM 2873 C C . MET A 1 58 ? 17.728 -5.888 7.329 1.00 0.00 58 MET A C 3
ATOM 2874 O O . MET A 1 58 ? 17.579 -6.245 8.498 1.00 0.00 58 MET A O 3
ATOM 2888 N N . THR A 1 59 ? 18.604 -6.456 6.506 1.00 0.00 59 THR A N 3
ATOM 2889 C CA . THR A 1 59 ? 19.459 -7.554 6.940 1.00 0.00 59 THR A CA 3
ATOM 2890 C C . THR A 1 59 ? 20.807 -7.041 7.432 1.00 0.00 59 THR A C 3
ATOM 2891 O O . THR A 1 59 ? 21.244 -5.955 7.053 1.00 0.00 59 THR A O 3
ATOM 2902 N N . GLY A 1 60 ? 21.464 -7.829 8.277 1.00 0.00 60 GLY A N 3
ATOM 2903 C CA . GLY A 1 60 ? 22.757 -7.437 8.806 1.00 0.00 60 GLY A CA 3
ATOM 2904 C C . GLY A 1 60 ? 23.091 -8.142 10.105 1.00 0.00 60 GLY A C 3
ATOM 2905 O O . GLY A 1 60 ? 23.827 -9.128 10.113 1.00 0.00 60 GLY A O 3
ATOM 2909 N N . ALA A 1 61 ? 22.549 -7.636 11.208 1.00 0.00 61 ALA A N 3
ATOM 2910 C CA . ALA A 1 61 ? 22.793 -8.224 12.519 1.00 0.00 61 ALA A CA 3
ATOM 2911 C C . ALA A 1 61 ? 22.575 -9.733 12.493 1.00 0.00 61 ALA A C 3
ATOM 2912 O O . ALA A 1 61 ? 21.867 -10.252 11.631 1.00 0.00 61 ALA A O 3
ATOM 2919 N N . ASN A 1 62 ? 23.190 -10.431 13.442 1.00 0.00 62 ASN A N 3
ATOM 2920 C CA . ASN A 1 62 ? 23.065 -11.882 13.526 1.00 0.00 62 ASN A CA 3
ATOM 2921 C C . ASN A 1 62 ? 22.775 -12.321 14.958 1.00 0.00 62 ASN A C 3
ATOM 2922 O O . ASN A 1 62 ? 23.446 -11.891 15.896 1.00 0.00 62 ASN A O 3
ATOM 2933 N N . GLU A 1 63 ? 21.773 -13.179 15.117 1.00 0.00 63 GLU A N 3
ATOM 2934 C CA . GLU A 1 63 ? 21.395 -13.676 16.435 1.00 0.00 63 GLU A CA 3
ATOM 2935 C C . GLU A 1 63 ? 21.443 -12.558 17.472 1.00 0.00 63 GLU A C 3
ATOM 2936 O O . GLU A 1 63 ? 21.888 -12.762 18.602 1.00 0.00 63 GLU A O 3
ATOM 2948 N N . SER A 1 64 ? 20.983 -11.374 17.079 1.00 0.00 64 SER A N 3
ATOM 2949 C CA . SER A 1 64 ? 20.977 -10.221 17.972 1.00 0.00 64 SER A CA 3
ATOM 2950 C C . SER A 1 64 ? 19.550 -9.820 18.332 1.00 0.00 64 SER A C 3
ATOM 2951 O O . SER A 1 64 ? 18.723 -9.572 17.455 1.00 0.00 64 SER A O 3
ATOM 2959 N N . SER A 1 65 ? 19.269 -9.760 19.630 1.00 0.00 65 SER A N 3
ATOM 2960 C CA . SER A 1 65 ? 17.941 -9.393 20.108 1.00 0.00 65 SER A CA 3
ATOM 2961 C C . SER A 1 65 ? 18.017 -8.208 21.066 1.00 0.00 65 SER A C 3
ATOM 2962 O O . SER A 1 65 ? 18.509 -8.332 22.187 1.00 0.00 65 SER A O 3
ATOM 2970 N N . GLY A 1 66 ? 17.524 -7.058 20.616 1.00 0.00 66 GLY A N 3
ATOM 2971 C CA . GLY A 1 66 ? 17.545 -5.867 21.445 1.00 0.00 66 GLY A CA 3
ATOM 2972 C C . GLY A 1 66 ? 16.672 -4.759 20.890 1.00 0.00 66 GLY A C 3
ATOM 2973 O O . GLY A 1 66 ? 16.586 -4.554 19.679 1.00 0.00 66 GLY A O 3
ATOM 2977 N N . PRO A 1 67 ? 16.002 -4.023 21.789 1.00 0.00 67 PRO A N 3
ATOM 2978 C CA . PRO A 1 67 ? 15.117 -2.918 21.405 1.00 0.00 67 PRO A CA 3
ATOM 2979 C C . PRO A 1 67 ? 15.887 -1.723 20.854 1.00 0.00 67 PRO A C 3
ATOM 2980 O O . PRO A 1 67 ? 17.113 -1.758 20.747 1.00 0.00 67 PRO A O 3
ATOM 2991 N N . SER A 1 68 ? 15.160 -0.666 20.507 1.00 0.00 68 SER A N 3
ATOM 2992 C CA . SER A 1 68 ? 15.776 0.540 19.964 1.00 0.00 68 SER A CA 3
ATOM 2993 C C . SER A 1 68 ? 14.784 1.699 19.954 1.00 0.00 68 SER A C 3
ATOM 2994 O O . SER A 1 68 ? 13.756 1.644 19.279 1.00 0.00 68 SER A O 3
ATOM 3002 N N . SER A 1 69 ? 15.100 2.747 20.707 1.00 0.00 69 SER A N 3
ATOM 3003 C CA . SER A 1 69 ? 14.235 3.918 20.789 1.00 0.00 69 SER A CA 3
ATOM 3004 C C . SER A 1 69 ? 14.340 4.760 19.521 1.00 0.00 69 SER A C 3
ATOM 3005 O O . SER A 1 69 ? 15.178 4.502 18.658 1.00 0.00 69 SER A O 3
ATOM 3013 N N . GLY A 1 70 ? 13.480 5.769 19.415 1.00 0.00 70 GLY A N 3
ATOM 3014 C CA . GLY A 1 70 ? 13.491 6.634 18.250 1.00 0.00 70 GLY A CA 3
ATOM 3015 C C . GLY A 1 70 ? 13.067 5.910 16.987 1.00 0.00 70 GLY A C 3
ATOM 3016 O O . GLY A 1 70 ? 12.543 4.801 17.080 1.00 0.00 70 GLY A O 3
ATOM 3022 N N . GLY A 1 1 ? -45.950 -15.968 18.084 1.00 0.00 1 GLY A N 4
ATOM 3023 C CA . GLY A 1 1 ? -46.173 -14.610 17.623 1.00 0.00 1 GLY A CA 4
ATOM 3024 C C . GLY A 1 1 ? -46.224 -14.511 16.112 1.00 0.00 1 GLY A C 4
ATOM 3025 O O . GLY A 1 1 ? -45.619 -15.321 15.409 1.00 0.00 1 GLY A O 4
ATOM 3029 N N . SER A 1 2 ? -46.949 -13.517 15.609 1.00 0.00 2 SER A N 4
ATOM 3030 C CA . SER A 1 2 ? -47.081 -13.319 14.170 1.00 0.00 2 SER A CA 4
ATOM 3031 C C . SER A 1 2 ? -46.124 -12.236 13.681 1.00 0.00 2 SER A C 4
ATOM 3032 O O . SER A 1 2 ? -46.384 -11.043 13.844 1.00 0.00 2 SER A O 4
ATOM 3040 N N . SER A 1 3 ? -45.017 -12.660 13.080 1.00 0.00 3 SER A N 4
ATOM 3041 C CA . SER A 1 3 ? -44.019 -11.727 12.570 1.00 0.00 3 SER A CA 4
ATOM 3042 C C . SER A 1 3 ? -43.012 -12.445 11.677 1.00 0.00 3 SER A C 4
ATOM 3043 O O . SER A 1 3 ? -42.839 -13.660 11.768 1.00 0.00 3 SER A O 4
ATOM 3051 N N . GLY A 1 4 ? -42.348 -11.683 10.813 1.00 0.00 4 GLY A N 4
ATOM 3052 C CA . GLY A 1 4 ? -41.366 -12.262 9.915 1.00 0.00 4 GLY A CA 4
ATOM 3053 C C . GLY A 1 4 ? -40.023 -11.564 9.997 1.00 0.00 4 GLY A C 4
ATOM 3054 O O . GLY A 1 4 ? -39.934 -10.426 10.459 1.00 0.00 4 GLY A O 4
ATOM 3058 N N . SER A 1 5 ? -38.974 -12.246 9.548 1.00 0.00 5 SER A N 4
ATOM 3059 C CA . SER A 1 5 ? -37.628 -11.686 9.578 1.00 0.00 5 SER A CA 4
ATOM 3060 C C . SER A 1 5 ? -37.350 -10.873 8.317 1.00 0.00 5 SER A C 4
ATOM 3061 O O . SER A 1 5 ? -37.300 -11.415 7.214 1.00 0.00 5 SER A O 4
ATOM 3069 N N . SER A 1 6 ? -37.171 -9.567 8.491 1.00 0.00 6 SER A N 4
ATOM 3070 C CA . SER A 1 6 ? -36.902 -8.677 7.368 1.00 0.00 6 SER A CA 4
ATOM 3071 C C . SER A 1 6 ? -35.647 -9.112 6.618 1.00 0.00 6 SER A C 4
ATOM 3072 O O . SER A 1 6 ? -35.656 -9.242 5.394 1.00 0.00 6 SER A O 4
ATOM 3080 N N . GLY A 1 7 ? -34.568 -9.337 7.361 1.00 0.00 7 GLY A N 4
ATOM 3081 C CA . GLY A 1 7 ? -33.320 -9.755 6.750 1.00 0.00 7 GLY A CA 4
ATOM 3082 C C . GLY A 1 7 ? -32.206 -9.923 7.764 1.00 0.00 7 GLY A C 4
ATOM 3083 O O . GLY A 1 7 ? -31.848 -11.045 8.122 1.00 0.00 7 GLY A O 4
ATOM 3087 N N . ARG A 1 8 ? -31.656 -8.806 8.227 1.00 0.00 8 ARG A N 4
ATOM 3088 C CA . ARG A 1 8 ? -30.574 -8.835 9.204 1.00 0.00 8 ARG A CA 4
ATOM 3089 C C . ARG A 1 8 ? -29.437 -9.736 8.730 1.00 0.00 8 ARG A C 4
ATOM 3090 O O . ARG A 1 8 ? -28.846 -10.474 9.518 1.00 0.00 8 ARG A O 4
ATOM 3111 N N . VAL A 1 9 ? -29.137 -9.670 7.436 1.00 0.00 9 VAL A N 4
ATOM 3112 C CA . VAL A 1 9 ? -28.072 -10.479 6.857 1.00 0.00 9 VAL A CA 4
ATOM 3113 C C . VAL A 1 9 ? -26.980 -9.601 6.255 1.00 0.00 9 VAL A C 4
ATOM 3114 O O . VAL A 1 9 ? -27.265 -8.586 5.619 1.00 0.00 9 VAL A O 4
ATOM 3127 N N . LYS A 1 10 ? -25.729 -9.999 6.459 1.00 0.00 10 LYS A N 4
ATOM 3128 C CA . LYS A 1 10 ? -24.593 -9.250 5.936 1.00 0.00 10 LYS A CA 4
ATOM 3129 C C . LYS A 1 10 ? -23.352 -10.134 5.850 1.00 0.00 10 LYS A C 4
ATOM 3130 O O . LYS A 1 10 ? -23.126 -10.986 6.708 1.00 0.00 10 LYS A O 4
ATOM 3149 N N . GLN A 1 11 ? -22.552 -9.923 4.809 1.00 0.00 11 GLN A N 4
ATOM 3150 C CA . GLN A 1 11 ? -21.334 -10.700 4.613 1.00 0.00 11 GLN A CA 4
ATOM 3151 C C . GLN A 1 11 ? -20.282 -9.884 3.870 1.00 0.00 11 GLN A C 4
ATOM 3152 O O . GLN A 1 11 ? -20.568 -9.271 2.841 1.00 0.00 11 GLN A O 4
ATOM 3166 N N . LEU A 1 12 ? -19.062 -9.881 4.398 1.00 0.00 12 LEU A N 4
ATOM 3167 C CA . LEU A 1 12 ? -17.966 -9.140 3.785 1.00 0.00 12 LEU A CA 4
ATOM 3168 C C . LEU A 1 12 ? -17.829 -9.493 2.307 1.00 0.00 12 LEU A C 4
ATOM 3169 O O . LEU A 1 12 ? -17.387 -10.588 1.957 1.00 0.00 12 LEU A O 4
ATOM 3185 N N . THR A 1 13 ? -18.208 -8.557 1.443 1.00 0.00 13 THR A N 4
ATOM 3186 C CA . THR A 1 13 ? -18.127 -8.768 0.003 1.00 0.00 13 THR A CA 4
ATOM 3187 C C . THR A 1 13 ? -16.749 -9.279 -0.401 1.00 0.00 13 THR A C 4
ATOM 3188 O O . THR A 1 13 ? -16.632 -10.229 -1.175 1.00 0.00 13 THR A O 4
ATOM 3199 N N . ASP A 1 14 ? -15.709 -8.644 0.128 1.00 0.00 14 ASP A N 4
ATOM 3200 C CA . ASP A 1 14 ? -14.338 -9.036 -0.176 1.00 0.00 14 ASP A CA 4
ATOM 3201 C C . ASP A 1 14 ? -13.681 -9.698 1.031 1.00 0.00 14 ASP A C 4
ATOM 3202 O O . ASP A 1 14 ? -14.142 -9.544 2.161 1.00 0.00 14 ASP A O 4
ATOM 3211 N N . GLU A 1 15 ? -12.604 -10.436 0.782 1.00 0.00 15 GLU A N 4
ATOM 3212 C CA . GLU A 1 15 ? -11.886 -11.123 1.849 1.00 0.00 15 GLU A CA 4
ATOM 3213 C C . GLU A 1 15 ? -10.613 -10.369 2.221 1.00 0.00 15 GLU A C 4
ATOM 3214 O O . GLU A 1 15 ? -10.292 -10.217 3.399 1.00 0.00 15 GLU A O 4
ATOM 3226 N N . GLU A 1 16 ? -9.893 -9.899 1.208 1.00 0.00 16 GLU A N 4
ATOM 3227 C CA . GLU A 1 16 ? -8.654 -9.162 1.429 1.00 0.00 16 GLU A CA 4
ATOM 3228 C C . GLU A 1 16 ? -8.784 -8.225 2.627 1.00 0.00 16 GLU A C 4
ATOM 3229 O O . GLU A 1 16 ? -9.890 -7.858 3.022 1.00 0.00 16 GLU A O 4
ATOM 3241 N N . GLU A 1 17 ? -7.647 -7.845 3.200 1.00 0.00 17 GLU A N 4
ATOM 3242 C CA . GLU A 1 17 ? -7.634 -6.953 4.353 1.00 0.00 17 GLU A CA 4
ATOM 3243 C C . GLU A 1 17 ? -6.270 -6.287 4.511 1.00 0.00 17 GLU A C 4
ATOM 3244 O O . GLU A 1 17 ? -5.231 -6.924 4.337 1.00 0.00 17 GLU A O 4
ATOM 3256 N N . CYS A 1 18 ? -6.282 -4.999 4.841 1.00 0.00 18 CYS A N 4
ATOM 3257 C CA . CYS A 1 18 ? -5.048 -4.244 5.021 1.00 0.00 18 CYS A CA 4
ATOM 3258 C C . CYS A 1 18 ? -4.049 -5.030 5.865 1.00 0.00 18 CYS A C 4
ATOM 3259 O O . CYS A 1 18 ? -4.418 -5.973 6.565 1.00 0.00 18 CYS A O 4
ATOM 3266 N N . CYS A 1 19 ? -2.783 -4.633 5.795 1.00 0.00 19 CYS A N 4
ATOM 3267 C CA . CYS A 1 19 ? -1.729 -5.299 6.552 1.00 0.00 19 CYS A CA 4
ATOM 3268 C C . CYS A 1 19 ? -1.347 -4.485 7.784 1.00 0.00 19 CYS A C 4
ATOM 3269 O O . CYS A 1 19 ? -1.180 -5.032 8.874 1.00 0.00 19 CYS A O 4
ATOM 3277 N N . ILE A 1 20 ? -1.208 -3.176 7.601 1.00 0.00 20 ILE A N 4
ATOM 3278 C CA . ILE A 1 20 ? -0.845 -2.287 8.698 1.00 0.00 20 ILE A CA 4
ATOM 3279 C C . ILE A 1 20 ? -1.928 -2.265 9.771 1.00 0.00 20 ILE A C 4
ATOM 3280 O O . ILE A 1 20 ? -1.729 -2.763 10.879 1.00 0.00 20 ILE A O 4
ATOM 3296 N N . CYS A 1 21 ? -3.076 -1.688 9.433 1.00 0.00 21 CYS A N 4
ATOM 3297 C CA . CYS A 1 21 ? -4.193 -1.602 10.366 1.00 0.00 21 CYS A CA 4
ATOM 3298 C C . CYS A 1 21 ? -5.100 -2.824 10.242 1.00 0.00 21 CYS A C 4
ATOM 3299 O O . CYS A 1 21 ? -5.870 -3.132 11.151 1.00 0.00 21 CYS A O 4
ATOM 3306 N N . MET A 1 22 ? -5.002 -3.515 9.111 1.00 0.00 22 MET A N 4
ATOM 3307 C CA . MET A 1 22 ? -5.811 -4.703 8.869 1.00 0.00 22 MET A CA 4
ATOM 3308 C C . MET A 1 22 ? -7.195 -4.554 9.493 1.00 0.00 22 MET A C 4
ATOM 3309 O O . MET A 1 22 ? -7.797 -5.534 9.933 1.00 0.00 22 MET A O 4
ATOM 3323 N N . ASP A 1 23 ? -7.694 -3.323 9.527 1.00 0.00 23 ASP A N 4
ATOM 3324 C CA . ASP A 1 23 ? -9.008 -3.047 10.097 1.00 0.00 23 ASP A CA 4
ATOM 3325 C C . ASP A 1 23 ? -10.011 -2.694 9.003 1.00 0.00 23 ASP A C 4
ATOM 3326 O O . ASP A 1 23 ? -10.838 -1.798 9.170 1.00 0.00 23 ASP A O 4
ATOM 3335 N N . GLY A 1 24 ? -9.931 -3.403 7.881 1.00 0.00 24 GLY A N 4
ATOM 3336 C CA . GLY A 1 24 ? -10.836 -3.149 6.776 1.00 0.00 24 GLY A CA 4
ATOM 3337 C C . GLY A 1 24 ? -10.295 -3.658 5.454 1.00 0.00 24 GLY A C 4
ATOM 3338 O O . GLY A 1 24 ? -9.081 -3.720 5.255 1.00 0.00 24 GLY A O 4
ATOM 3342 N N . ARG A 1 25 ? -11.196 -4.025 4.550 1.00 0.00 25 ARG A N 4
ATOM 3343 C CA . ARG A 1 25 ? -10.802 -4.534 3.241 1.00 0.00 25 ARG A CA 4
ATOM 3344 C C . ARG A 1 25 ? -9.573 -3.796 2.718 1.00 0.00 25 ARG A C 4
ATOM 3345 O O . ARG A 1 25 ? -9.309 -2.658 3.106 1.00 0.00 25 ARG A O 4
ATOM 3366 N N . ALA A 1 26 ? -8.826 -4.453 1.837 1.00 0.00 26 ALA A N 4
ATOM 3367 C CA . ALA A 1 26 ? -7.626 -3.859 1.260 1.00 0.00 26 ALA A CA 4
ATOM 3368 C C . ALA A 1 26 ? -7.942 -3.149 -0.052 1.00 0.00 26 ALA A C 4
ATOM 3369 O O . ALA A 1 26 ? -8.740 -3.634 -0.855 1.00 0.00 26 ALA A O 4
ATOM 3376 N N . ASP A 1 27 ? -7.311 -1.999 -0.264 1.00 0.00 27 ASP A N 4
ATOM 3377 C CA . ASP A 1 27 ? -7.525 -1.223 -1.480 1.00 0.00 27 ASP A CA 4
ATOM 3378 C C . ASP A 1 27 ? -6.693 -1.778 -2.632 1.00 0.00 27 ASP A C 4
ATOM 3379 O O . ASP A 1 27 ? -7.104 -1.722 -3.792 1.00 0.00 27 ASP A O 4
ATOM 3388 N N . LEU A 1 28 ? -5.522 -2.313 -2.306 1.00 0.00 28 LEU A N 4
ATOM 3389 C CA . LEU A 1 28 ? -4.631 -2.878 -3.314 1.00 0.00 28 LEU A CA 4
ATOM 3390 C C . LEU A 1 28 ? -3.761 -3.979 -2.716 1.00 0.00 28 LEU A C 4
ATOM 3391 O O . LEU A 1 28 ? -3.711 -4.151 -1.497 1.00 0.00 28 LEU A O 4
ATOM 3407 N N . ILE A 1 29 ? -3.076 -4.720 -3.580 1.00 0.00 29 ILE A N 4
ATOM 3408 C CA . ILE A 1 29 ? -2.206 -5.801 -3.137 1.00 0.00 29 ILE A CA 4
ATOM 3409 C C . ILE A 1 29 ? -0.822 -5.687 -3.767 1.00 0.00 29 ILE A C 4
ATOM 3410 O O . ILE A 1 29 ? -0.691 -5.376 -4.952 1.00 0.00 29 ILE A O 4
ATOM 3426 N N . LEU A 1 30 ? 0.208 -5.942 -2.969 1.00 0.00 30 LEU A N 4
ATOM 3427 C CA . LEU A 1 30 ? 1.584 -5.869 -3.448 1.00 0.00 30 LEU A CA 4
ATOM 3428 C C . LEU A 1 30 ? 2.086 -7.246 -3.872 1.00 0.00 30 LEU A C 4
ATOM 3429 O O . LEU A 1 30 ? 1.593 -8.280 -3.422 1.00 0.00 30 LEU A O 4
ATOM 3445 N N . PRO A 1 31 ? 3.093 -7.262 -4.758 1.00 0.00 31 PRO A N 4
ATOM 3446 C CA . PRO A 1 31 ? 3.687 -8.504 -5.260 1.00 0.00 31 PRO A CA 4
ATOM 3447 C C . PRO A 1 31 ? 4.487 -9.239 -4.190 1.00 0.00 31 PRO A C 4
ATOM 3448 O O . PRO A 1 31 ? 5.034 -10.314 -4.437 1.00 0.00 31 PRO A O 4
ATOM 3459 N N . CYS A 1 32 ? 4.551 -8.652 -2.999 1.00 0.00 32 CYS A N 4
ATOM 3460 C CA . CYS A 1 32 ? 5.284 -9.250 -1.890 1.00 0.00 32 CYS A CA 4
ATOM 3461 C C . CYS A 1 32 ? 4.326 -9.788 -0.832 1.00 0.00 32 CYS A C 4
ATOM 3462 O O . CYS A 1 32 ? 4.722 -10.050 0.304 1.00 0.00 32 CYS A O 4
ATOM 3469 N N . ALA A 1 33 ? 3.063 -9.951 -1.213 1.00 0.00 33 ALA A N 4
ATOM 3470 C CA . ALA A 1 33 ? 2.049 -10.460 -0.298 1.00 0.00 33 ALA A CA 4
ATOM 3471 C C . ALA A 1 33 ? 1.746 -9.450 0.804 1.00 0.00 33 ALA A C 4
ATOM 3472 O O . ALA A 1 33 ? 1.714 -9.796 1.985 1.00 0.00 33 ALA A O 4
ATOM 3479 N N . HIS A 1 34 ? 1.526 -8.200 0.410 1.00 0.00 34 HIS A N 4
ATOM 3480 C CA . HIS A 1 34 ? 1.227 -7.139 1.365 1.00 0.00 34 HIS A CA 4
ATOM 3481 C C . HIS A 1 34 ? 0.173 -6.187 0.807 1.00 0.00 34 HIS A C 4
ATOM 3482 O O . HIS A 1 34 ? 0.343 -5.621 -0.273 1.00 0.00 34 HIS A O 4
ATOM 3496 N N . SER A 1 35 ? -0.916 -6.016 1.550 1.00 0.00 35 SER A N 4
ATOM 3497 C CA . SER A 1 35 ? -2.000 -5.136 1.127 1.00 0.00 35 SER A CA 4
ATOM 3498 C C . SER A 1 35 ? -2.029 -3.866 1.971 1.00 0.00 35 SER A C 4
ATOM 3499 O O . SER A 1 35 ? -1.472 -3.823 3.069 1.00 0.00 35 SER A O 4
ATOM 3507 N N . PHE A 1 36 ? -2.682 -2.832 1.450 1.00 0.00 36 PHE A N 4
ATOM 3508 C CA . PHE A 1 36 ? -2.784 -1.559 2.154 1.00 0.00 36 PHE A CA 4
ATOM 3509 C C . PHE A 1 36 ? -4.086 -0.846 1.803 1.00 0.00 36 PHE A C 4
ATOM 3510 O O . PHE A 1 36 ? -4.379 -0.605 0.632 1.00 0.00 36 PHE A O 4
ATOM 3527 N N . CYS A 1 37 ? -4.865 -0.512 2.827 1.00 0.00 37 CYS A N 4
ATOM 3528 C CA . CYS A 1 37 ? -6.137 0.173 2.629 1.00 0.00 37 CYS A CA 4
ATOM 3529 C C . CYS A 1 37 ? -5.916 1.602 2.143 1.00 0.00 37 CYS A C 4
ATOM 3530 O O . CYS A 1 37 ? -4.782 2.077 2.078 1.00 0.00 37 CYS A O 4
ATOM 3537 N N . GLN A 1 38 ? -7.007 2.282 1.805 1.00 0.00 38 GLN A N 4
ATOM 3538 C CA . GLN A 1 38 ? -6.932 3.657 1.325 1.00 0.00 38 GLN A CA 4
ATOM 3539 C C . GLN A 1 38 ? -6.363 4.578 2.399 1.00 0.00 38 GLN A C 4
ATOM 3540 O O . GLN A 1 38 ? -5.542 5.450 2.114 1.00 0.00 38 GLN A O 4
ATOM 3554 N N . LYS A 1 39 ? -6.805 4.379 3.636 1.00 0.00 39 LYS A N 4
ATOM 3555 C CA . LYS A 1 39 ? -6.340 5.190 4.755 1.00 0.00 39 LYS A CA 4
ATOM 3556 C C . LYS A 1 39 ? -4.817 5.182 4.838 1.00 0.00 39 LYS A C 4
ATOM 3557 O O . LYS A 1 39 ? -4.167 6.203 4.613 1.00 0.00 39 LYS A O 4
ATOM 3576 N N . CYS A 1 40 ? -4.253 4.022 5.161 1.00 0.00 40 CYS A N 4
ATOM 3577 C CA . CYS A 1 40 ? -2.807 3.880 5.272 1.00 0.00 40 CYS A CA 4
ATOM 3578 C C . CYS A 1 40 ? -2.104 4.509 4.073 1.00 0.00 40 CYS A C 4
ATOM 3579 O O . CYS A 1 40 ? -1.315 5.443 4.223 1.00 0.00 40 CYS A O 4
ATOM 3586 N N . ILE A 1 41 ? -2.397 3.993 2.884 1.00 0.00 41 ILE A N 4
ATOM 3587 C CA . ILE A 1 41 ? -1.795 4.506 1.660 1.00 0.00 41 ILE A CA 4
ATOM 3588 C C . ILE A 1 41 ? -1.869 6.028 1.606 1.00 0.00 41 ILE A C 4
ATOM 3589 O O . ILE A 1 41 ? -0.845 6.709 1.561 1.00 0.00 41 ILE A O 4
ATOM 3605 N N . ASP A 1 42 ? -3.089 6.555 1.612 1.00 0.00 42 ASP A N 4
ATOM 3606 C CA . ASP A 1 42 ? -3.298 7.998 1.566 1.00 0.00 42 ASP A CA 4
ATOM 3607 C C . ASP A 1 42 ? -2.229 8.727 2.374 1.00 0.00 42 ASP A C 4
ATOM 3608 O O . ASP A 1 42 ? -1.571 9.639 1.873 1.00 0.00 42 ASP A O 4
ATOM 3617 N N . LYS A 1 43 ? -2.063 8.321 3.628 1.00 0.00 43 LYS A N 4
ATOM 3618 C CA . LYS A 1 43 ? -1.074 8.935 4.507 1.00 0.00 43 LYS A CA 4
ATOM 3619 C C . LYS A 1 43 ? 0.319 8.866 3.891 1.00 0.00 43 LYS A C 4
ATOM 3620 O O . LYS A 1 43 ? 1.017 9.875 3.796 1.00 0.00 43 LYS A O 4
ATOM 3639 N N . TRP A 1 44 ? 0.717 7.669 3.472 1.00 0.00 44 TRP A N 4
ATOM 3640 C CA . TRP A 1 44 ? 2.027 7.469 2.864 1.00 0.00 44 TRP A CA 4
ATOM 3641 C C . TRP A 1 44 ? 2.015 7.884 1.397 1.00 0.00 44 TRP A C 4
ATOM 3642 O O . TRP A 1 44 ? 1.881 7.045 0.506 1.00 0.00 44 TRP A O 4
ATOM 3663 N N . SER A 1 45 ? 2.156 9.183 1.152 1.00 0.00 45 SER A N 4
ATOM 3664 C CA . SER A 1 45 ? 2.158 9.709 -0.208 1.00 0.00 45 SER A CA 4
ATOM 3665 C C . SER A 1 45 ? 3.584 9.902 -0.714 1.00 0.00 45 SER A C 4
ATOM 3666 O O . SER A 1 45 ? 4.221 10.918 -0.436 1.00 0.00 45 SER A O 4
ATOM 3674 N N . ASP A 1 46 ? 4.078 8.918 -1.458 1.00 0.00 46 ASP A N 4
ATOM 3675 C CA . ASP A 1 46 ? 5.429 8.978 -2.005 1.00 0.00 46 ASP A CA 4
ATOM 3676 C C . ASP A 1 46 ? 5.481 8.350 -3.394 1.00 0.00 46 ASP A C 4
ATOM 3677 O O . ASP A 1 46 ? 4.975 7.247 -3.607 1.00 0.00 46 ASP A O 4
ATOM 3686 N N . ARG A 1 47 ? 6.094 9.059 -4.336 1.00 0.00 47 ARG A N 4
ATOM 3687 C CA . ARG A 1 47 ? 6.210 8.571 -5.705 1.00 0.00 47 ARG A CA 4
ATOM 3688 C C . ARG A 1 47 ? 7.323 7.533 -5.821 1.00 0.00 47 ARG A C 4
ATOM 3689 O O . ARG A 1 47 ? 8.272 7.708 -6.586 1.00 0.00 47 ARG A O 4
ATOM 3710 N N . HIS A 1 48 ? 7.200 6.454 -5.055 1.00 0.00 48 HIS A N 4
ATOM 3711 C CA . HIS A 1 48 ? 8.196 5.388 -5.071 1.00 0.00 48 HIS A CA 4
ATOM 3712 C C . HIS A 1 48 ? 7.529 4.024 -5.228 1.00 0.00 48 HIS A C 4
ATOM 3713 O O . HIS A 1 48 ? 6.327 3.881 -5.003 1.00 0.00 48 HIS A O 4
ATOM 3727 N N . ARG A 1 49 ? 8.317 3.027 -5.616 1.00 0.00 49 ARG A N 4
ATOM 3728 C CA . ARG A 1 49 ? 7.803 1.676 -5.805 1.00 0.00 49 ARG A CA 4
ATOM 3729 C C . ARG A 1 49 ? 8.405 0.717 -4.783 1.00 0.00 49 ARG A C 4
ATOM 3730 O O . ARG A 1 49 ? 8.833 -0.384 -5.126 1.00 0.00 49 ARG A O 4
ATOM 3751 N N . ASN A 1 50 ? 8.435 1.144 -3.524 1.00 0.00 50 ASN A N 4
ATOM 3752 C CA . ASN A 1 50 ? 8.986 0.324 -2.452 1.00 0.00 50 ASN A CA 4
ATOM 3753 C C . ASN A 1 50 ? 7.916 -0.005 -1.415 1.00 0.00 50 ASN A C 4
ATOM 3754 O O . ASN A 1 50 ? 6.940 0.729 -1.259 1.00 0.00 50 ASN A O 4
ATOM 3765 N N . CYS A 1 51 ? 8.107 -1.114 -0.707 1.00 0.00 51 CYS A N 4
ATOM 3766 C CA . CYS A 1 51 ? 7.161 -1.541 0.316 1.00 0.00 51 CYS A CA 4
ATOM 3767 C C . CYS A 1 51 ? 7.717 -1.285 1.713 1.00 0.00 51 CYS A C 4
ATOM 3768 O O . CYS A 1 51 ? 8.874 -1.581 2.012 1.00 0.00 51 CYS A O 4
ATOM 3775 N N . PRO A 1 52 ? 6.874 -0.721 2.591 1.00 0.00 52 PRO A N 4
ATOM 3776 C CA . PRO A 1 52 ? 7.258 -0.413 3.972 1.00 0.00 52 PRO A CA 4
ATOM 3777 C C . PRO A 1 52 ? 7.451 -1.670 4.814 1.00 0.00 52 PRO A C 4
ATOM 3778 O O . PRO A 1 52 ? 8.428 -1.788 5.555 1.00 0.00 52 PRO A O 4
ATOM 3789 N N . ILE A 1 53 ? 6.515 -2.605 4.696 1.00 0.00 53 ILE A N 4
ATOM 3790 C CA . ILE A 1 53 ? 6.583 -3.853 5.446 1.00 0.00 53 ILE A CA 4
ATOM 3791 C C . ILE A 1 53 ? 7.934 -4.535 5.256 1.00 0.00 53 ILE A C 4
ATOM 3792 O O . ILE A 1 53 ? 8.704 -4.687 6.205 1.00 0.00 53 ILE A O 4
ATOM 3808 N N . CYS A 1 54 ? 8.216 -4.943 4.023 1.00 0.00 54 CYS A N 4
ATOM 3809 C CA . CYS A 1 54 ? 9.475 -5.607 3.706 1.00 0.00 54 CYS A CA 4
ATOM 3810 C C . CYS A 1 54 ? 10.657 -4.838 4.288 1.00 0.00 54 CYS A C 4
ATOM 3811 O O . CYS A 1 54 ? 11.576 -5.429 4.856 1.00 0.00 54 CYS A O 4
ATOM 3818 N N . ARG A 1 55 ? 10.627 -3.518 4.143 1.00 0.00 55 ARG A N 4
ATOM 3819 C CA . ARG A 1 55 ? 11.696 -2.668 4.653 1.00 0.00 55 ARG A CA 4
ATOM 3820 C C . ARG A 1 55 ? 12.230 -3.203 5.979 1.00 0.00 55 ARG A C 4
ATOM 3821 O O . ARG A 1 55 ? 13.441 -3.300 6.178 1.00 0.00 55 ARG A O 4
ATOM 3842 N N . LEU A 1 56 ? 11.319 -3.547 6.882 1.00 0.00 56 LEU A N 4
ATOM 3843 C CA . LEU A 1 56 ? 11.697 -4.072 8.190 1.00 0.00 56 LEU A CA 4
ATOM 3844 C C . LEU A 1 56 ? 12.685 -5.225 8.048 1.00 0.00 56 LEU A C 4
ATOM 3845 O O . LEU A 1 56 ? 13.783 -5.185 8.603 1.00 0.00 56 LEU A O 4
ATOM 3861 N N . GLN A 1 57 ? 12.288 -6.250 7.301 1.00 0.00 57 GLN A N 4
ATOM 3862 C CA . GLN A 1 57 ? 13.140 -7.413 7.086 1.00 0.00 57 GLN A CA 4
ATOM 3863 C C . GLN A 1 57 ? 14.609 -7.007 7.018 1.00 0.00 57 GLN A C 4
ATOM 3864 O O . GLN A 1 57 ? 15.447 -7.552 7.736 1.00 0.00 57 GLN A O 4
ATOM 3878 N N . MET A 1 58 ? 14.913 -6.048 6.150 1.00 0.00 58 MET A N 4
ATOM 3879 C CA . MET A 1 58 ? 16.281 -5.569 5.990 1.00 0.00 58 MET A CA 4
ATOM 3880 C C . MET A 1 58 ? 16.438 -4.168 6.574 1.00 0.00 58 MET A C 4
ATOM 3881 O O . MET A 1 58 ? 15.980 -3.185 5.990 1.00 0.00 58 MET A O 4
ATOM 3895 N N . THR A 1 59 ? 17.090 -4.084 7.730 1.00 0.00 59 THR A N 4
ATOM 3896 C CA . THR A 1 59 ? 17.306 -2.804 8.393 1.00 0.00 59 THR A CA 4
ATOM 3897 C C . THR A 1 59 ? 18.268 -1.929 7.598 1.00 0.00 59 THR A C 4
ATOM 3898 O O . THR A 1 59 ? 19.444 -2.259 7.448 1.00 0.00 59 THR A O 4
ATOM 3909 N N . GLY A 1 60 ? 17.761 -0.809 7.091 1.00 0.00 60 GLY A N 4
ATOM 3910 C CA . GLY A 1 60 ? 18.590 0.097 6.318 1.00 0.00 60 GLY A CA 4
ATOM 3911 C C . GLY A 1 60 ? 18.652 -0.282 4.852 1.00 0.00 60 GLY A C 4
ATOM 3912 O O . GLY A 1 60 ? 18.000 -1.233 4.421 1.00 0.00 60 GLY A O 4
ATOM 3916 N N . ALA A 1 61 ? 19.436 0.465 4.081 1.00 0.00 61 ALA A N 4
ATOM 3917 C CA . ALA A 1 61 ? 19.581 0.202 2.655 1.00 0.00 61 ALA A CA 4
ATOM 3918 C C . ALA A 1 61 ? 20.856 -0.583 2.368 1.00 0.00 61 ALA A C 4
ATOM 3919 O O . ALA A 1 61 ? 21.661 -0.827 3.265 1.00 0.00 61 ALA A O 4
ATOM 3926 N N . ASN A 1 62 ? 21.032 -0.977 1.111 1.00 0.00 62 ASN A N 4
ATOM 3927 C CA . ASN A 1 62 ? 22.209 -1.736 0.706 1.00 0.00 62 ASN A CA 4
ATOM 3928 C C . ASN A 1 62 ? 23.449 -0.848 0.686 1.00 0.00 62 ASN A C 4
ATOM 3929 O O . ASN A 1 62 ? 23.817 -0.303 -0.354 1.00 0.00 62 ASN A O 4
ATOM 3940 N N . GLU A 1 63 ? 24.089 -0.708 1.843 1.00 0.00 63 GLU A N 4
ATOM 3941 C CA . GLU A 1 63 ? 25.288 0.114 1.958 1.00 0.00 63 GLU A CA 4
ATOM 3942 C C . GLU A 1 63 ? 26.355 -0.338 0.965 1.00 0.00 63 GLU A C 4
ATOM 3943 O O . GLU A 1 63 ? 26.980 -1.384 1.143 1.00 0.00 63 GLU A O 4
ATOM 3955 N N . SER A 1 64 ? 26.558 0.457 -0.080 1.00 0.00 64 SER A N 4
ATOM 3956 C CA . SER A 1 64 ? 27.546 0.137 -1.104 1.00 0.00 64 SER A CA 4
ATOM 3957 C C . SER A 1 64 ? 27.878 1.367 -1.942 1.00 0.00 64 SER A C 4
ATOM 3958 O O . SER A 1 64 ? 27.022 1.899 -2.649 1.00 0.00 64 SER A O 4
ATOM 3966 N N . SER A 1 65 ? 29.127 1.814 -1.857 1.00 0.00 65 SER A N 4
ATOM 3967 C CA . SER A 1 65 ? 29.573 2.985 -2.605 1.00 0.00 65 SER A CA 4
ATOM 3968 C C . SER A 1 65 ? 30.887 2.701 -3.326 1.00 0.00 65 SER A C 4
ATOM 3969 O O . SER A 1 65 ? 31.808 2.118 -2.755 1.00 0.00 65 SER A O 4
ATOM 3977 N N . GLY A 1 66 ? 30.966 3.118 -4.585 1.00 0.00 66 GLY A N 4
ATOM 3978 C CA . GLY A 1 66 ? 32.171 2.901 -5.365 1.00 0.00 66 GLY A CA 4
ATOM 3979 C C . GLY A 1 66 ? 32.633 4.154 -6.081 1.00 0.00 66 GLY A C 4
ATOM 3980 O O . GLY A 1 66 ? 33.348 4.986 -5.523 1.00 0.00 66 GLY A O 4
ATOM 3984 N N . PRO A 1 67 ? 32.221 4.302 -7.349 1.00 0.00 67 PRO A N 4
ATOM 3985 C CA . PRO A 1 67 ? 32.586 5.460 -8.170 1.00 0.00 67 PRO A CA 4
ATOM 3986 C C . PRO A 1 67 ? 31.909 6.742 -7.698 1.00 0.00 67 PRO A C 4
ATOM 3987 O O . PRO A 1 67 ? 30.839 7.107 -8.185 1.00 0.00 67 PRO A O 4
ATOM 3998 N N . SER A 1 68 ? 32.540 7.423 -6.746 1.00 0.00 68 SER A N 4
ATOM 3999 C CA . SER A 1 68 ? 31.997 8.663 -6.205 1.00 0.00 68 SER A CA 4
ATOM 4000 C C . SER A 1 68 ? 32.201 9.817 -7.182 1.00 0.00 68 SER A C 4
ATOM 4001 O O . SER A 1 68 ? 33.328 10.122 -7.573 1.00 0.00 68 SER A O 4
ATOM 4009 N N . SER A 1 69 ? 31.102 10.455 -7.573 1.00 0.00 69 SER A N 4
ATOM 4010 C CA . SER A 1 69 ? 31.159 11.573 -8.507 1.00 0.00 69 SER A CA 4
ATOM 4011 C C . SER A 1 69 ? 32.218 12.585 -8.081 1.00 0.00 69 SER A C 4
ATOM 4012 O O . SER A 1 69 ? 32.206 13.075 -6.952 1.00 0.00 69 SER A O 4
ATOM 4020 N N . GLY A 1 70 ? 33.135 12.892 -8.993 1.00 0.00 70 GLY A N 4
ATOM 4021 C CA . GLY A 1 70 ? 34.190 13.843 -8.693 1.00 0.00 70 GLY A CA 4
ATOM 4022 C C . GLY A 1 70 ? 33.681 15.054 -7.936 1.00 0.00 70 GLY A C 4
ATOM 4023 O O . GLY A 1 70 ? 32.810 15.757 -8.447 1.00 0.00 70 GLY A O 4
ATOM 4029 N N . GLY A 1 1 ? -8.270 -9.547 19.580 1.00 0.00 1 GLY A N 5
ATOM 4030 C CA . GLY A 1 1 ? -8.417 -8.119 19.366 1.00 0.00 1 GLY A CA 5
ATOM 4031 C C . GLY A 1 1 ? -8.985 -7.793 17.998 1.00 0.00 1 GLY A C 5
ATOM 4032 O O . GLY A 1 1 ? -8.512 -6.879 17.324 1.00 0.00 1 GLY A O 5
ATOM 4036 N N . SER A 1 2 ? -10.001 -8.545 17.587 1.00 0.00 2 SER A N 5
ATOM 4037 C CA . SER A 1 2 ? -10.630 -8.335 16.288 1.00 0.00 2 SER A CA 5
ATOM 4038 C C . SER A 1 2 ? -12.041 -7.779 16.452 1.00 0.00 2 SER A C 5
ATOM 4039 O O . SER A 1 2 ? -12.942 -8.472 16.924 1.00 0.00 2 SER A O 5
ATOM 4047 N N . SER A 1 3 ? -12.225 -6.523 16.058 1.00 0.00 3 SER A N 5
ATOM 4048 C CA . SER A 1 3 ? -13.525 -5.871 16.164 1.00 0.00 3 SER A CA 5
ATOM 4049 C C . SER A 1 3 ? -13.746 -4.908 15.002 1.00 0.00 3 SER A C 5
ATOM 4050 O O . SER A 1 3 ? -12.987 -3.958 14.815 1.00 0.00 3 SER A O 5
ATOM 4058 N N . GLY A 1 4 ? -14.793 -5.161 14.222 1.00 0.00 4 GLY A N 5
ATOM 4059 C CA . GLY A 1 4 ? -15.097 -4.309 13.088 1.00 0.00 4 GLY A CA 5
ATOM 4060 C C . GLY A 1 4 ? -16.009 -4.984 12.083 1.00 0.00 4 GLY A C 5
ATOM 4061 O O . GLY A 1 4 ? -15.601 -5.269 10.957 1.00 0.00 4 GLY A O 5
ATOM 4065 N N . SER A 1 5 ? -17.248 -5.241 12.490 1.00 0.00 5 SER A N 5
ATOM 4066 C CA . SER A 1 5 ? -18.219 -5.892 11.619 1.00 0.00 5 SER A CA 5
ATOM 4067 C C . SER A 1 5 ? -18.723 -4.927 10.550 1.00 0.00 5 SER A C 5
ATOM 4068 O O . SER A 1 5 ? -19.572 -4.077 10.817 1.00 0.00 5 SER A O 5
ATOM 4076 N N . SER A 1 6 ? -18.193 -5.066 9.339 1.00 0.00 6 SER A N 5
ATOM 4077 C CA . SER A 1 6 ? -18.585 -4.205 8.230 1.00 0.00 6 SER A CA 5
ATOM 4078 C C . SER A 1 6 ? -19.241 -5.017 7.117 1.00 0.00 6 SER A C 5
ATOM 4079 O O . SER A 1 6 ? -18.579 -5.782 6.418 1.00 0.00 6 SER A O 5
ATOM 4087 N N . GLY A 1 7 ? -20.550 -4.843 6.959 1.00 0.00 7 GLY A N 5
ATOM 4088 C CA . GLY A 1 7 ? -21.275 -5.566 5.931 1.00 0.00 7 GLY A CA 5
ATOM 4089 C C . GLY A 1 7 ? -22.677 -5.945 6.367 1.00 0.00 7 GLY A C 5
ATOM 4090 O O . GLY A 1 7 ? -23.640 -5.748 5.625 1.00 0.00 7 GLY A O 5
ATOM 4094 N N . ARG A 1 8 ? -22.792 -6.492 7.573 1.00 0.00 8 ARG A N 5
ATOM 4095 C CA . ARG A 1 8 ? -24.086 -6.902 8.105 1.00 0.00 8 ARG A CA 5
ATOM 4096 C C . ARG A 1 8 ? -24.813 -7.816 7.123 1.00 0.00 8 ARG A C 5
ATOM 4097 O O . ARG A 1 8 ? -25.993 -7.620 6.834 1.00 0.00 8 ARG A O 5
ATOM 4118 N N . VAL A 1 9 ? -24.099 -8.814 6.612 1.00 0.00 9 VAL A N 5
ATOM 4119 C CA . VAL A 1 9 ? -24.676 -9.759 5.663 1.00 0.00 9 VAL A CA 5
ATOM 4120 C C . VAL A 1 9 ? -24.609 -11.185 6.197 1.00 0.00 9 VAL A C 5
ATOM 4121 O O . VAL A 1 9 ? -23.627 -11.579 6.826 1.00 0.00 9 VAL A O 5
ATOM 4134 N N . LYS A 1 10 ? -25.660 -11.957 5.941 1.00 0.00 10 LYS A N 5
ATOM 4135 C CA . LYS A 1 10 ? -25.721 -13.341 6.394 1.00 0.00 10 LYS A CA 5
ATOM 4136 C C . LYS A 1 10 ? -24.938 -14.255 5.457 1.00 0.00 10 LYS A C 5
ATOM 4137 O O . LYS A 1 10 ? -25.396 -15.344 5.112 1.00 0.00 10 LYS A O 5
ATOM 4156 N N . GLN A 1 11 ? -23.755 -13.805 5.051 1.00 0.00 11 GLN A N 5
ATOM 4157 C CA . GLN A 1 11 ? -22.909 -14.584 4.155 1.00 0.00 11 GLN A CA 5
ATOM 4158 C C . GLN A 1 11 ? -21.436 -14.249 4.369 1.00 0.00 11 GLN A C 5
ATOM 4159 O O . GLN A 1 11 ? -21.014 -13.109 4.173 1.00 0.00 11 GLN A O 5
ATOM 4173 N N . LEU A 1 12 ? -20.659 -15.248 4.772 1.00 0.00 12 LEU A N 5
ATOM 4174 C CA . LEU A 1 12 ? -19.233 -15.059 5.013 1.00 0.00 12 LEU A CA 5
ATOM 4175 C C . LEU A 1 12 ? -18.459 -15.026 3.699 1.00 0.00 12 LEU A C 5
ATOM 4176 O O . LEU A 1 12 ? -18.628 -15.895 2.843 1.00 0.00 12 LEU A O 5
ATOM 4192 N N . THR A 1 13 ? -17.606 -14.018 3.546 1.00 0.00 13 THR A N 5
ATOM 4193 C CA . THR A 1 13 ? -16.804 -13.872 2.337 1.00 0.00 13 THR A CA 5
ATOM 4194 C C . THR A 1 13 ? -15.822 -12.713 2.466 1.00 0.00 13 THR A C 5
ATOM 4195 O O . THR A 1 13 ? -16.205 -11.599 2.825 1.00 0.00 13 THR A O 5
ATOM 4206 N N . ASP A 1 14 ? -14.555 -12.982 2.169 1.00 0.00 14 ASP A N 5
ATOM 4207 C CA . ASP A 1 14 ? -13.518 -11.961 2.250 1.00 0.00 14 ASP A CA 5
ATOM 4208 C C . ASP A 1 14 ? -12.630 -11.989 1.010 1.00 0.00 14 ASP A C 5
ATOM 4209 O O . ASP A 1 14 ? -12.187 -13.052 0.577 1.00 0.00 14 ASP A O 5
ATOM 4218 N N . GLU A 1 15 ? -12.375 -10.813 0.444 1.00 0.00 15 GLU A N 5
ATOM 4219 C CA . GLU A 1 15 ? -11.541 -10.705 -0.748 1.00 0.00 15 GLU A CA 5
ATOM 4220 C C . GLU A 1 15 ? -10.119 -10.290 -0.381 1.00 0.00 15 GLU A C 5
ATOM 4221 O O . GLU A 1 15 ? -9.149 -10.812 -0.928 1.00 0.00 15 GLU A O 5
ATOM 4233 N N . GLU A 1 16 ? -10.006 -9.345 0.548 1.00 0.00 16 GLU A N 5
ATOM 4234 C CA . GLU A 1 16 ? -8.703 -8.859 0.987 1.00 0.00 16 GLU A CA 5
ATOM 4235 C C . GLU A 1 16 ? -8.850 -7.884 2.152 1.00 0.00 16 GLU A C 5
ATOM 4236 O O . GLU A 1 16 ? -9.939 -7.374 2.412 1.00 0.00 16 GLU A O 5
ATOM 4248 N N . GLU A 1 17 ? -7.746 -7.633 2.848 1.00 0.00 17 GLU A N 5
ATOM 4249 C CA . GLU A 1 17 ? -7.753 -6.721 3.986 1.00 0.00 17 GLU A CA 5
ATOM 4250 C C . GLU A 1 17 ? -6.363 -6.140 4.226 1.00 0.00 17 GLU A C 5
ATOM 4251 O O . GLU A 1 17 ? -5.361 -6.854 4.168 1.00 0.00 17 GLU A O 5
ATOM 4263 N N . CYS A 1 18 ? -6.309 -4.840 4.495 1.00 0.00 18 CYS A N 5
ATOM 4264 C CA . CYS A 1 18 ? -5.043 -4.161 4.743 1.00 0.00 18 CYS A CA 5
ATOM 4265 C C . CYS A 1 18 ? -4.151 -4.992 5.660 1.00 0.00 18 CYS A C 5
ATOM 4266 O O . CYS A 1 18 ? -4.629 -5.866 6.384 1.00 0.00 18 CYS A O 5
ATOM 4273 N N . CYS A 1 19 ? -2.852 -4.713 5.624 1.00 0.00 19 CYS A N 5
ATOM 4274 C CA . CYS A 1 19 ? -1.892 -5.435 6.451 1.00 0.00 19 CYS A CA 5
ATOM 4275 C C . CYS A 1 19 ? -1.501 -4.612 7.674 1.00 0.00 19 CYS A C 5
ATOM 4276 O O . CYS A 1 19 ? -1.432 -5.132 8.788 1.00 0.00 19 CYS A O 5
ATOM 4284 N N . ILE A 1 20 ? -1.244 -3.326 7.458 1.00 0.00 20 ILE A N 5
ATOM 4285 C CA . ILE A 1 20 ? -0.859 -2.432 8.542 1.00 0.00 20 ILE A CA 5
ATOM 4286 C C . ILE A 1 20 ? -1.951 -2.354 9.604 1.00 0.00 20 ILE A C 5
ATOM 4287 O O . ILE A 1 20 ? -1.764 -2.801 10.736 1.00 0.00 20 ILE A O 5
ATOM 4303 N N . CYS A 1 21 ? -3.092 -1.784 9.231 1.00 0.00 21 CYS A N 5
ATOM 4304 C CA . CYS A 1 21 ? -4.216 -1.648 10.150 1.00 0.00 21 CYS A CA 5
ATOM 4305 C C . CYS A 1 21 ? -5.112 -2.882 10.100 1.00 0.00 21 CYS A C 5
ATOM 4306 O O . CYS A 1 21 ? -5.771 -3.223 11.081 1.00 0.00 21 CYS A O 5
ATOM 4313 N N . MET A 1 22 ? -5.130 -3.547 8.949 1.00 0.00 22 MET A N 5
ATOM 4314 C CA . MET A 1 22 ? -5.944 -4.744 8.771 1.00 0.00 22 MET A CA 5
ATOM 4315 C C . MET A 1 22 ? -7.282 -4.604 9.491 1.00 0.00 22 MET A C 5
ATOM 4316 O O . MET A 1 22 ? -7.815 -5.577 10.024 1.00 0.00 22 MET A O 5
ATOM 4330 N N . ASP A 1 23 ? -7.817 -3.388 9.504 1.00 0.00 23 ASP A N 5
ATOM 4331 C CA . ASP A 1 23 ? -9.093 -3.121 10.158 1.00 0.00 23 ASP A CA 5
ATOM 4332 C C . ASP A 1 23 ? -10.258 -3.462 9.235 1.00 0.00 23 ASP A C 5
ATOM 4333 O O . ASP A 1 23 ? -11.227 -4.097 9.649 1.00 0.00 23 ASP A O 5
ATOM 4342 N N . GLY A 1 24 ? -10.158 -3.033 7.980 1.00 0.00 24 GLY A N 5
ATOM 4343 C CA . GLY A 1 24 ? -11.212 -3.300 7.018 1.00 0.00 24 GLY A CA 5
ATOM 4344 C C . GLY A 1 24 ? -10.729 -4.132 5.847 1.00 0.00 24 GLY A C 5
ATOM 4345 O O . GLY A 1 24 ? -10.154 -5.205 6.033 1.00 0.00 24 GLY A O 5
ATOM 4349 N N . ARG A 1 25 ? -10.964 -3.638 4.636 1.00 0.00 25 ARG A N 5
ATOM 4350 C CA . ARG A 1 25 ? -10.552 -4.345 3.429 1.00 0.00 25 ARG A CA 5
ATOM 4351 C C . ARG A 1 25 ? -9.251 -3.767 2.878 1.00 0.00 25 ARG A C 5
ATOM 4352 O O . ARG A 1 25 ? -8.703 -2.813 3.428 1.00 0.00 25 ARG A O 5
ATOM 4373 N N . ALA A 1 26 ? -8.764 -4.353 1.789 1.00 0.00 26 ALA A N 5
ATOM 4374 C CA . ALA A 1 26 ? -7.530 -3.897 1.163 1.00 0.00 26 ALA A CA 5
ATOM 4375 C C . ALA A 1 26 ? -7.811 -3.208 -0.168 1.00 0.00 26 ALA A C 5
ATOM 4376 O O . ALA A 1 26 ? -8.618 -3.686 -0.966 1.00 0.00 26 ALA A O 5
ATOM 4383 N N . ASP A 1 27 ? -7.142 -2.084 -0.401 1.00 0.00 27 ASP A N 5
ATOM 4384 C CA . ASP A 1 27 ? -7.321 -1.330 -1.636 1.00 0.00 27 ASP A CA 5
ATOM 4385 C C . ASP A 1 27 ? -6.401 -1.859 -2.733 1.00 0.00 27 ASP A C 5
ATOM 4386 O O . ASP A 1 27 ? -6.761 -1.863 -3.911 1.00 0.00 27 ASP A O 5
ATOM 4395 N N . LEU A 1 28 ? -5.213 -2.302 -2.338 1.00 0.00 28 LEU A N 5
ATOM 4396 C CA . LEU A 1 28 ? -4.240 -2.832 -3.288 1.00 0.00 28 LEU A CA 5
ATOM 4397 C C . LEU A 1 28 ? -3.454 -3.986 -2.675 1.00 0.00 28 LEU A C 5
ATOM 4398 O O . LEU A 1 28 ? -3.335 -4.090 -1.453 1.00 0.00 28 LEU A O 5
ATOM 4414 N N . ILE A 1 29 ? -2.917 -4.850 -3.530 1.00 0.00 29 ILE A N 5
ATOM 4415 C CA . ILE A 1 29 ? -2.139 -5.994 -3.072 1.00 0.00 29 ILE A CA 5
ATOM 4416 C C . ILE A 1 29 ? -0.776 -6.041 -3.754 1.00 0.00 29 ILE A C 5
ATOM 4417 O O . ILE A 1 29 ? -0.674 -5.896 -4.973 1.00 0.00 29 ILE A O 5
ATOM 4433 N N . LEU A 1 30 ? 0.269 -6.245 -2.960 1.00 0.00 30 LEU A N 5
ATOM 4434 C CA . LEU A 1 30 ? 1.628 -6.313 -3.487 1.00 0.00 30 LEU A CA 5
ATOM 4435 C C . LEU A 1 30 ? 2.033 -7.757 -3.764 1.00 0.00 30 LEU A C 5
ATOM 4436 O O . LEU A 1 30 ? 1.475 -8.702 -3.206 1.00 0.00 30 LEU A O 5
ATOM 4452 N N . PRO A 1 31 ? 3.029 -7.933 -4.645 1.00 0.00 31 PRO A N 5
ATOM 4453 C CA . PRO A 1 31 ? 3.533 -9.259 -5.015 1.00 0.00 31 PRO A CA 5
ATOM 4454 C C . PRO A 1 31 ? 4.292 -9.929 -3.874 1.00 0.00 31 PRO A C 5
ATOM 4455 O O . PRO A 1 31 ? 4.778 -11.052 -4.014 1.00 0.00 31 PRO A O 5
ATOM 4466 N N . CYS A 1 32 ? 4.390 -9.234 -2.746 1.00 0.00 32 CYS A N 5
ATOM 4467 C CA . CYS A 1 32 ? 5.089 -9.762 -1.581 1.00 0.00 32 CYS A CA 5
ATOM 4468 C C . CYS A 1 32 ? 4.105 -10.120 -0.472 1.00 0.00 32 CYS A C 5
ATOM 4469 O O . CYS A 1 32 ? 4.500 -10.363 0.668 1.00 0.00 32 CYS A O 5
ATOM 4476 N N . ALA A 1 33 ? 2.821 -10.153 -0.815 1.00 0.00 33 ALA A N 5
ATOM 4477 C CA . ALA A 1 33 ? 1.780 -10.484 0.150 1.00 0.00 33 ALA A CA 5
ATOM 4478 C C . ALA A 1 33 ? 1.578 -9.351 1.150 1.00 0.00 33 ALA A C 5
ATOM 4479 O O . ALA A 1 33 ? 1.453 -9.585 2.352 1.00 0.00 33 ALA A O 5
ATOM 4486 N N . HIS A 1 34 ? 1.546 -8.121 0.645 1.00 0.00 34 HIS A N 5
ATOM 4487 C CA . HIS A 1 34 ? 1.359 -6.950 1.495 1.00 0.00 34 HIS A CA 5
ATOM 4488 C C . HIS A 1 34 ? 0.373 -5.973 0.863 1.00 0.00 34 HIS A C 5
ATOM 4489 O O . HIS A 1 34 ? 0.663 -5.361 -0.165 1.00 0.00 34 HIS A O 5
ATOM 4503 N N . SER A 1 35 ? -0.793 -5.831 1.484 1.00 0.00 35 SER A N 5
ATOM 4504 C CA . SER A 1 35 ? -1.824 -4.931 0.980 1.00 0.00 35 SER A CA 5
ATOM 4505 C C . SER A 1 35 ? -1.910 -3.670 1.834 1.00 0.00 35 SER A C 5
ATOM 4506 O O . SER A 1 35 ? -1.384 -3.623 2.946 1.00 0.00 35 SER A O 5
ATOM 4514 N N . PHE A 1 36 ? -2.576 -2.649 1.306 1.00 0.00 36 PHE A N 5
ATOM 4515 C CA . PHE A 1 36 ? -2.731 -1.386 2.018 1.00 0.00 36 PHE A CA 5
ATOM 4516 C C . PHE A 1 36 ? -4.037 -0.699 1.629 1.00 0.00 36 PHE A C 5
ATOM 4517 O O . PHE A 1 36 ? -4.349 -0.557 0.447 1.00 0.00 36 PHE A O 5
ATOM 4534 N N . CYS A 1 37 ? -4.796 -0.274 2.634 1.00 0.00 37 CYS A N 5
ATOM 4535 C CA . CYS A 1 37 ? -6.069 0.397 2.399 1.00 0.00 37 CYS A CA 5
ATOM 4536 C C . CYS A 1 37 ? -5.851 1.863 2.033 1.00 0.00 37 CYS A C 5
ATOM 4537 O O . CYS A 1 37 ? -4.750 2.392 2.181 1.00 0.00 37 CYS A O 5
ATOM 4544 N N . GLN A 1 38 ? -6.909 2.510 1.555 1.00 0.00 38 GLN A N 5
ATOM 4545 C CA . GLN A 1 38 ? -6.833 3.914 1.166 1.00 0.00 38 GLN A CA 5
ATOM 4546 C C . GLN A 1 38 ? -6.404 4.782 2.345 1.00 0.00 38 GLN A C 5
ATOM 4547 O O . GLN A 1 38 ? -5.553 5.661 2.205 1.00 0.00 38 GLN A O 5
ATOM 4561 N N . LYS A 1 39 ? -6.998 4.531 3.506 1.00 0.00 39 LYS A N 5
ATOM 4562 C CA . LYS A 1 39 ? -6.678 5.288 4.710 1.00 0.00 39 LYS A CA 5
ATOM 4563 C C . LYS A 1 39 ? -5.168 5.381 4.909 1.00 0.00 39 LYS A C 5
ATOM 4564 O O . LYS A 1 39 ? -4.593 6.469 4.880 1.00 0.00 39 LYS A O 5
ATOM 4583 N N . CYS A 1 40 ? -4.531 4.232 5.109 1.00 0.00 40 CYS A N 5
ATOM 4584 C CA . CYS A 1 40 ? -3.088 4.183 5.311 1.00 0.00 40 CYS A CA 5
ATOM 4585 C C . CYS A 1 40 ? -2.352 4.835 4.144 1.00 0.00 40 CYS A C 5
ATOM 4586 O O . CYS A 1 40 ? -1.690 5.860 4.310 1.00 0.00 40 CYS A O 5
ATOM 4593 N N . ILE A 1 41 ? -2.474 4.234 2.966 1.00 0.00 41 ILE A N 5
ATOM 4594 C CA . ILE A 1 41 ? -1.822 4.757 1.771 1.00 0.00 41 ILE A CA 5
ATOM 4595 C C . ILE A 1 41 ? -1.927 6.277 1.709 1.00 0.00 41 ILE A C 5
ATOM 4596 O O . ILE A 1 41 ? -0.967 6.961 1.352 1.00 0.00 41 ILE A O 5
ATOM 4612 N N . ASP A 1 42 ? -3.097 6.799 2.060 1.00 0.00 42 ASP A N 5
ATOM 4613 C CA . ASP A 1 42 ? -3.326 8.239 2.047 1.00 0.00 42 ASP A CA 5
ATOM 4614 C C . ASP A 1 42 ? -2.488 8.932 3.116 1.00 0.00 42 ASP A C 5
ATOM 4615 O O . ASP A 1 42 ? -1.712 9.841 2.819 1.00 0.00 42 ASP A O 5
ATOM 4624 N N . LYS A 1 43 ? -2.650 8.498 4.361 1.00 0.00 43 LYS A N 5
ATOM 4625 C CA . LYS A 1 43 ? -1.908 9.077 5.476 1.00 0.00 43 LYS A CA 5
ATOM 4626 C C . LYS A 1 43 ? -0.407 9.040 5.208 1.00 0.00 43 LYS A C 5
ATOM 4627 O O . LYS A 1 43 ? 0.238 10.083 5.096 1.00 0.00 43 LYS A O 5
ATOM 4646 N N . TRP A 1 44 ? 0.142 7.835 5.105 1.00 0.00 44 TRP A N 5
ATOM 4647 C CA . TRP A 1 44 ? 1.567 7.664 4.848 1.00 0.00 44 TRP A CA 5
ATOM 4648 C C . TRP A 1 44 ? 1.955 8.270 3.503 1.00 0.00 44 TRP A C 5
ATOM 4649 O O . TRP A 1 44 ? 1.321 7.997 2.484 1.00 0.00 44 TRP A O 5
ATOM 4670 N N . SER A 1 45 ? 2.999 9.091 3.508 1.00 0.00 45 SER A N 5
ATOM 4671 C CA . SER A 1 45 ? 3.469 9.738 2.288 1.00 0.00 45 SER A CA 5
ATOM 4672 C C . SER A 1 45 ? 4.332 8.785 1.466 1.00 0.00 45 SER A C 5
ATOM 4673 O O . SER A 1 45 ? 5.446 9.126 1.068 1.00 0.00 45 SER A O 5
ATOM 4681 N N . ASP A 1 46 ? 3.809 7.590 1.217 1.00 0.00 46 ASP A N 5
ATOM 4682 C CA . ASP A 1 46 ? 4.530 6.587 0.441 1.00 0.00 46 ASP A CA 5
ATOM 4683 C C . ASP A 1 46 ? 3.798 6.277 -0.861 1.00 0.00 46 ASP A C 5
ATOM 4684 O O . ASP A 1 46 ? 2.819 5.531 -0.872 1.00 0.00 46 ASP A O 5
ATOM 4693 N N . ARG A 1 47 ? 4.279 6.857 -1.956 1.00 0.00 47 ARG A N 5
ATOM 4694 C CA . ARG A 1 47 ? 3.669 6.645 -3.263 1.00 0.00 47 ARG A CA 5
ATOM 4695 C C . ARG A 1 47 ? 4.658 5.993 -4.225 1.00 0.00 47 ARG A C 5
ATOM 4696 O O . ARG A 1 47 ? 4.772 6.398 -5.383 1.00 0.00 47 ARG A O 5
ATOM 4717 N N . HIS A 1 48 ? 5.371 4.982 -3.739 1.00 0.00 48 HIS A N 5
ATOM 4718 C CA . HIS A 1 48 ? 6.350 4.275 -4.556 1.00 0.00 48 HIS A CA 5
ATOM 4719 C C . HIS A 1 48 ? 6.113 2.768 -4.505 1.00 0.00 48 HIS A C 5
ATOM 4720 O O . HIS A 1 48 ? 5.800 2.215 -3.451 1.00 0.00 48 HIS A O 5
ATOM 4734 N N . ARG A 1 49 ? 6.264 2.112 -5.651 1.00 0.00 49 ARG A N 5
ATOM 4735 C CA . ARG A 1 49 ? 6.064 0.670 -5.738 1.00 0.00 49 ARG A CA 5
ATOM 4736 C C . ARG A 1 49 ? 6.803 -0.049 -4.613 1.00 0.00 49 ARG A C 5
ATOM 4737 O O . ARG A 1 49 ? 6.466 -1.178 -4.259 1.00 0.00 49 ARG A O 5
ATOM 4758 N N . ASN A 1 50 ? 7.812 0.612 -4.057 1.00 0.00 50 ASN A N 5
ATOM 4759 C CA . ASN A 1 50 ? 8.599 0.036 -2.973 1.00 0.00 50 ASN A CA 5
ATOM 4760 C C . ASN A 1 50 ? 7.708 -0.339 -1.793 1.00 0.00 50 ASN A C 5
ATOM 4761 O O . ASN A 1 50 ? 6.748 0.365 -1.478 1.00 0.00 50 ASN A O 5
ATOM 4772 N N . CYS A 1 51 ? 8.033 -1.452 -1.143 1.00 0.00 51 CYS A N 5
ATOM 4773 C CA . CYS A 1 51 ? 7.263 -1.921 0.003 1.00 0.00 51 CYS A CA 5
ATOM 4774 C C . CYS A 1 51 ? 7.941 -1.526 1.312 1.00 0.00 51 CYS A C 5
ATOM 4775 O O . CYS A 1 51 ? 9.115 -1.813 1.543 1.00 0.00 51 CYS A O 5
ATOM 4782 N N . PRO A 1 52 ? 7.184 -0.851 2.189 1.00 0.00 52 PRO A N 5
ATOM 4783 C CA . PRO A 1 52 ? 7.689 -0.402 3.490 1.00 0.00 52 PRO A CA 5
ATOM 4784 C C . PRO A 1 52 ? 7.936 -1.563 4.448 1.00 0.00 52 PRO A C 5
ATOM 4785 O O . PRO A 1 52 ? 8.999 -1.657 5.063 1.00 0.00 52 PRO A O 5
ATOM 4796 N N . ILE A 1 53 ? 6.950 -2.445 4.569 1.00 0.00 53 ILE A N 5
ATOM 4797 C CA . ILE A 1 53 ? 7.062 -3.600 5.450 1.00 0.00 53 ILE A CA 5
ATOM 4798 C C . ILE A 1 53 ? 8.348 -4.374 5.180 1.00 0.00 53 ILE A C 5
ATOM 4799 O O . ILE A 1 53 ? 9.218 -4.474 6.045 1.00 0.00 53 ILE A O 5
ATOM 4815 N N . CYS A 1 54 ? 8.461 -4.920 3.974 1.00 0.00 54 CYS A N 5
ATOM 4816 C CA . CYS A 1 54 ? 9.641 -5.684 3.588 1.00 0.00 54 CYS A CA 5
ATOM 4817 C C . CYS A 1 54 ? 10.919 -4.941 3.967 1.00 0.00 54 CYS A C 5
ATOM 4818 O O . CYS A 1 54 ? 11.817 -5.508 4.591 1.00 0.00 54 CYS A O 5
ATOM 4825 N N . ARG A 1 55 ? 10.993 -3.670 3.586 1.00 0.00 55 ARG A N 5
ATOM 4826 C CA . ARG A 1 55 ? 12.160 -2.850 3.885 1.00 0.00 55 ARG A CA 5
ATOM 4827 C C . ARG A 1 55 ? 12.494 -2.901 5.373 1.00 0.00 55 ARG A C 5
ATOM 4828 O O . ARG A 1 55 ? 13.664 -2.918 5.757 1.00 0.00 55 ARG A O 5
ATOM 4849 N N . LEU A 1 56 ? 11.460 -2.924 6.206 1.00 0.00 56 LEU A N 5
ATOM 4850 C CA . LEU A 1 56 ? 11.643 -2.973 7.652 1.00 0.00 56 LEU A CA 5
ATOM 4851 C C . LEU A 1 56 ? 12.192 -4.328 8.086 1.00 0.00 56 LEU A C 5
ATOM 4852 O O . LEU A 1 56 ? 13.247 -4.408 8.714 1.00 0.00 56 LEU A O 5
ATOM 4868 N N . GLN A 1 57 ? 11.469 -5.390 7.746 1.00 0.00 57 GLN A N 5
ATOM 4869 C CA . GLN A 1 57 ? 11.885 -6.742 8.100 1.00 0.00 57 GLN A CA 5
ATOM 4870 C C . GLN A 1 57 ? 13.090 -7.175 7.271 1.00 0.00 57 GLN A C 5
ATOM 4871 O O . GLN A 1 57 ? 12.956 -7.937 6.314 1.00 0.00 57 GLN A O 5
ATOM 4885 N N . MET A 1 58 ? 14.267 -6.684 7.646 1.00 0.00 58 MET A N 5
ATOM 4886 C CA . MET A 1 58 ? 15.496 -7.022 6.938 1.00 0.00 58 MET A CA 5
ATOM 4887 C C . MET A 1 58 ? 16.569 -7.503 7.909 1.00 0.00 58 MET A C 5
ATOM 4888 O O . MET A 1 58 ? 16.409 -7.403 9.126 1.00 0.00 58 MET A O 5
ATOM 4902 N N . THR A 1 59 ? 17.663 -8.026 7.364 1.00 0.00 59 THR A N 5
ATOM 4903 C CA . THR A 1 59 ? 18.761 -8.524 8.183 1.00 0.00 59 THR A CA 5
ATOM 4904 C C . THR A 1 59 ? 19.307 -7.431 9.094 1.00 0.00 59 THR A C 5
ATOM 4905 O O . THR A 1 59 ? 19.370 -6.263 8.711 1.00 0.00 59 THR A O 5
ATOM 4916 N N . GLY A 1 60 ? 19.703 -7.817 10.303 1.00 0.00 60 GLY A N 5
ATOM 4917 C CA . GLY A 1 60 ? 20.240 -6.857 11.250 1.00 0.00 60 GLY A CA 5
ATOM 4918 C C . GLY A 1 60 ? 20.111 -7.326 12.686 1.00 0.00 60 GLY A C 5
ATOM 4919 O O . GLY A 1 60 ? 21.044 -7.902 13.244 1.00 0.00 60 GLY A O 5
ATOM 4923 N N . ALA A 1 61 ? 18.952 -7.076 13.287 1.00 0.00 61 ALA A N 5
ATOM 4924 C CA . ALA A 1 61 ? 18.705 -7.476 14.666 1.00 0.00 61 ALA A CA 5
ATOM 4925 C C . ALA A 1 61 ? 17.464 -8.357 14.768 1.00 0.00 61 ALA A C 5
ATOM 4926 O O . ALA A 1 61 ? 16.351 -7.911 14.492 1.00 0.00 61 ALA A O 5
ATOM 4933 N N . ASN A 1 62 ? 17.663 -9.609 15.166 1.00 0.00 62 ASN A N 5
ATOM 4934 C CA . ASN A 1 62 ? 16.559 -10.552 15.304 1.00 0.00 62 ASN A CA 5
ATOM 4935 C C . ASN A 1 62 ? 15.393 -9.919 16.056 1.00 0.00 62 ASN A C 5
ATOM 4936 O O . ASN A 1 62 ? 15.547 -9.464 17.189 1.00 0.00 62 ASN A O 5
ATOM 4947 N N . GLU A 1 63 ? 14.227 -9.895 15.418 1.00 0.00 63 GLU A N 5
ATOM 4948 C CA . GLU A 1 63 ? 13.035 -9.318 16.027 1.00 0.00 63 GLU A CA 5
ATOM 4949 C C . GLU A 1 63 ? 11.772 -9.813 15.328 1.00 0.00 63 GLU A C 5
ATOM 4950 O O . GLU A 1 63 ? 11.733 -9.928 14.103 1.00 0.00 63 GLU A O 5
ATOM 4962 N N . SER A 1 64 ? 10.742 -10.104 16.115 1.00 0.00 64 SER A N 5
ATOM 4963 C CA . SER A 1 64 ? 9.479 -10.591 15.573 1.00 0.00 64 SER A CA 5
ATOM 4964 C C . SER A 1 64 ? 8.642 -9.438 15.027 1.00 0.00 64 SER A C 5
ATOM 4965 O O . SER A 1 64 ? 7.589 -9.109 15.573 1.00 0.00 64 SER A O 5
ATOM 4973 N N . SER A 1 65 ? 9.119 -8.829 13.946 1.00 0.00 65 SER A N 5
ATOM 4974 C CA . SER A 1 65 ? 8.417 -7.711 13.328 1.00 0.00 65 SER A CA 5
ATOM 4975 C C . SER A 1 65 ? 6.906 -7.890 13.436 1.00 0.00 65 SER A C 5
ATOM 4976 O O . SER A 1 65 ? 6.178 -6.948 13.744 1.00 0.00 65 SER A O 5
ATOM 4984 N N . GLY A 1 66 ? 6.441 -9.109 13.179 1.00 0.00 66 GLY A N 5
ATOM 4985 C CA . GLY A 1 66 ? 5.020 -9.392 13.252 1.00 0.00 66 GLY A CA 5
ATOM 4986 C C . GLY A 1 66 ? 4.668 -10.751 12.679 1.00 0.00 66 GLY A C 5
ATOM 4987 O O . GLY A 1 66 ? 5.360 -11.279 11.808 1.00 0.00 66 GLY A O 5
ATOM 4991 N N . PRO A 1 67 ? 3.570 -11.340 13.174 1.00 0.00 67 PRO A N 5
ATOM 4992 C CA . PRO A 1 67 ? 3.104 -12.654 12.721 1.00 0.00 67 PRO A CA 5
ATOM 4993 C C . PRO A 1 67 ? 2.561 -12.617 11.297 1.00 0.00 67 PRO A C 5
ATOM 4994 O O . PRO A 1 67 ? 2.025 -11.602 10.853 1.00 0.00 67 PRO A O 5
ATOM 5005 N N . SER A 1 68 ? 2.705 -13.731 10.585 1.00 0.00 68 SER A N 5
ATOM 5006 C CA . SER A 1 68 ? 2.232 -13.825 9.209 1.00 0.00 68 SER A CA 5
ATOM 5007 C C . SER A 1 68 ? 2.291 -15.266 8.711 1.00 0.00 68 SER A C 5
ATOM 5008 O O . SER A 1 68 ? 3.315 -15.937 8.840 1.00 0.00 68 SER A O 5
ATOM 5016 N N . SER A 1 69 ? 1.185 -15.734 8.142 1.00 0.00 69 SER A N 5
ATOM 5017 C CA . SER A 1 69 ? 1.108 -17.097 7.628 1.00 0.00 69 SER A CA 5
ATOM 5018 C C . SER A 1 69 ? 1.286 -17.116 6.113 1.00 0.00 69 SER A C 5
ATOM 5019 O O . SER A 1 69 ? 0.700 -16.305 5.397 1.00 0.00 69 SER A O 5
ATOM 5027 N N . GLY A 1 70 ? 2.100 -18.051 5.631 1.00 0.00 70 GLY A N 5
ATOM 5028 C CA . GLY A 1 70 ? 2.342 -18.160 4.204 1.00 0.00 70 GLY A CA 5
ATOM 5029 C C . GLY A 1 70 ? 1.147 -18.715 3.455 1.00 0.00 70 GLY A C 5
ATOM 5030 O O . GLY A 1 70 ? 0.469 -17.957 2.763 1.00 0.00 70 GLY A O 5
ATOM 5036 N N . GLY A 1 1 ? -25.275 -30.954 9.168 1.00 0.00 1 GLY A N 6
ATOM 5037 C CA . GLY A 1 1 ? -25.615 -29.590 8.807 1.00 0.00 1 GLY A CA 6
ATOM 5038 C C . GLY A 1 1 ? -24.762 -29.061 7.672 1.00 0.00 1 GLY A C 6
ATOM 5039 O O . GLY A 1 1 ? -23.536 -29.011 7.779 1.00 0.00 1 GLY A O 6
ATOM 5043 N N . SER A 1 2 ? -25.410 -28.665 6.581 1.00 0.00 2 SER A N 6
ATOM 5044 C CA . SER A 1 2 ? -24.701 -28.142 5.419 1.00 0.00 2 SER A CA 6
ATOM 5045 C C . SER A 1 2 ? -25.600 -27.212 4.608 1.00 0.00 2 SER A C 6
ATOM 5046 O O . SER A 1 2 ? -26.800 -27.112 4.864 1.00 0.00 2 SER A O 6
ATOM 5054 N N . SER A 1 3 ? -25.009 -26.535 3.629 1.00 0.00 3 SER A N 6
ATOM 5055 C CA . SER A 1 3 ? -25.754 -25.610 2.782 1.00 0.00 3 SER A CA 6
ATOM 5056 C C . SER A 1 3 ? -24.904 -25.150 1.602 1.00 0.00 3 SER A C 6
ATOM 5057 O O . SER A 1 3 ? -23.676 -25.193 1.653 1.00 0.00 3 SER A O 6
ATOM 5065 N N . GLY A 1 4 ? -25.569 -24.708 0.539 1.00 0.00 4 GLY A N 6
ATOM 5066 C CA . GLY A 1 4 ? -24.860 -24.246 -0.640 1.00 0.00 4 GLY A CA 6
ATOM 5067 C C . GLY A 1 4 ? -25.532 -23.053 -1.290 1.00 0.00 4 GLY A C 6
ATOM 5068 O O . GLY A 1 4 ? -26.743 -23.059 -1.512 1.00 0.00 4 GLY A O 6
ATOM 5072 N N . SER A 1 5 ? -24.746 -22.026 -1.596 1.00 0.00 5 SER A N 6
ATOM 5073 C CA . SER A 1 5 ? -25.273 -20.818 -2.220 1.00 0.00 5 SER A CA 6
ATOM 5074 C C . SER A 1 5 ? -24.811 -20.709 -3.670 1.00 0.00 5 SER A C 6
ATOM 5075 O O . SER A 1 5 ? -23.741 -21.199 -4.030 1.00 0.00 5 SER A O 6
ATOM 5083 N N . SER A 1 6 ? -25.627 -20.064 -4.497 1.00 0.00 6 SER A N 6
ATOM 5084 C CA . SER A 1 6 ? -25.305 -19.893 -5.909 1.00 0.00 6 SER A CA 6
ATOM 5085 C C . SER A 1 6 ? -24.685 -18.523 -6.163 1.00 0.00 6 SER A C 6
ATOM 5086 O O . SER A 1 6 ? -24.671 -17.662 -5.284 1.00 0.00 6 SER A O 6
ATOM 5094 N N . GLY A 1 7 ? -24.171 -18.328 -7.374 1.00 0.00 7 GLY A N 6
ATOM 5095 C CA . GLY A 1 7 ? -23.555 -17.061 -7.724 1.00 0.00 7 GLY A CA 6
ATOM 5096 C C . GLY A 1 7 ? -24.484 -16.165 -8.518 1.00 0.00 7 GLY A C 6
ATOM 5097 O O . GLY A 1 7 ? -24.111 -15.653 -9.574 1.00 0.00 7 GLY A O 6
ATOM 5101 N N . ARG A 1 8 ? -25.698 -15.976 -8.012 1.00 0.00 8 ARG A N 6
ATOM 5102 C CA . ARG A 1 8 ? -26.684 -15.138 -8.683 1.00 0.00 8 ARG A CA 6
ATOM 5103 C C . ARG A 1 8 ? -27.189 -14.040 -7.752 1.00 0.00 8 ARG A C 6
ATOM 5104 O O . ARG A 1 8 ? -28.392 -13.799 -7.654 1.00 0.00 8 ARG A O 6
ATOM 5125 N N . VAL A 1 9 ? -26.260 -13.377 -7.070 1.00 0.00 9 VAL A N 6
ATOM 5126 C CA . VAL A 1 9 ? -26.610 -12.304 -6.147 1.00 0.00 9 VAL A CA 6
ATOM 5127 C C . VAL A 1 9 ? -25.582 -11.179 -6.197 1.00 0.00 9 VAL A C 6
ATOM 5128 O O . VAL A 1 9 ? -24.385 -11.408 -6.022 1.00 0.00 9 VAL A O 6
ATOM 5141 N N . LYS A 1 10 ? -26.057 -9.961 -6.437 1.00 0.00 10 LYS A N 6
ATOM 5142 C CA . LYS A 1 10 ? -25.180 -8.798 -6.509 1.00 0.00 10 LYS A CA 6
ATOM 5143 C C . LYS A 1 10 ? -24.687 -8.402 -5.121 1.00 0.00 10 LYS A C 6
ATOM 5144 O O . LYS A 1 10 ? -25.482 -8.087 -4.237 1.00 0.00 10 LYS A O 6
ATOM 5163 N N . GLN A 1 11 ? -23.370 -8.420 -4.939 1.00 0.00 11 GLN A N 6
ATOM 5164 C CA . GLN A 1 11 ? -22.772 -8.062 -3.658 1.00 0.00 11 GLN A CA 6
ATOM 5165 C C . GLN A 1 11 ? -21.262 -7.893 -3.791 1.00 0.00 11 GLN A C 6
ATOM 5166 O O . GLN A 1 11 ? -20.601 -8.654 -4.500 1.00 0.00 11 GLN A O 6
ATOM 5180 N N . LEU A 1 12 ? -20.722 -6.891 -3.107 1.00 0.00 12 LEU A N 6
ATOM 5181 C CA . LEU A 1 12 ? -19.289 -6.621 -3.148 1.00 0.00 12 LEU A CA 6
ATOM 5182 C C . LEU A 1 12 ? -18.633 -6.951 -1.811 1.00 0.00 12 LEU A C 6
ATOM 5183 O O . LEU A 1 12 ? -18.567 -6.108 -0.915 1.00 0.00 12 LEU A O 6
ATOM 5199 N N . THR A 1 13 ? -18.148 -8.182 -1.683 1.00 0.00 13 THR A N 6
ATOM 5200 C CA . THR A 1 13 ? -17.496 -8.623 -0.456 1.00 0.00 13 THR A CA 6
ATOM 5201 C C . THR A 1 13 ? -16.181 -9.333 -0.756 1.00 0.00 13 THR A C 6
ATOM 5202 O O . THR A 1 13 ? -16.150 -10.550 -0.938 1.00 0.00 13 THR A O 6
ATOM 5213 N N . ASP A 1 14 ? -15.098 -8.566 -0.806 1.00 0.00 14 ASP A N 6
ATOM 5214 C CA . ASP A 1 14 ? -13.779 -9.123 -1.082 1.00 0.00 14 ASP A CA 6
ATOM 5215 C C . ASP A 1 14 ? -13.122 -9.627 0.199 1.00 0.00 14 ASP A C 6
ATOM 5216 O O . ASP A 1 14 ? -13.201 -8.981 1.243 1.00 0.00 14 ASP A O 6
ATOM 5225 N N . GLU A 1 15 ? -12.476 -10.785 0.111 1.00 0.00 15 GLU A N 6
ATOM 5226 C CA . GLU A 1 15 ? -11.808 -11.376 1.265 1.00 0.00 15 GLU A CA 6
ATOM 5227 C C . GLU A 1 15 ? -10.407 -10.796 1.439 1.00 0.00 15 GLU A C 6
ATOM 5228 O O . GLU A 1 15 ? -9.482 -11.496 1.849 1.00 0.00 15 GLU A O 6
ATOM 5240 N N . GLU A 1 16 ? -10.261 -9.513 1.122 1.00 0.00 16 GLU A N 6
ATOM 5241 C CA . GLU A 1 16 ? -8.973 -8.840 1.242 1.00 0.00 16 GLU A CA 6
ATOM 5242 C C . GLU A 1 16 ? -8.941 -7.942 2.475 1.00 0.00 16 GLU A C 6
ATOM 5243 O O . GLU A 1 16 ? -9.957 -7.362 2.859 1.00 0.00 16 GLU A O 6
ATOM 5255 N N . GLU A 1 17 ? -7.768 -7.832 3.090 1.00 0.00 17 GLU A N 6
ATOM 5256 C CA . GLU A 1 17 ? -7.605 -7.006 4.280 1.00 0.00 17 GLU A CA 6
ATOM 5257 C C . GLU A 1 17 ? -6.246 -6.312 4.279 1.00 0.00 17 GLU A C 6
ATOM 5258 O O . GLU A 1 17 ? -5.246 -6.881 3.838 1.00 0.00 17 GLU A O 6
ATOM 5270 N N . CYS A 1 18 ? -6.216 -5.080 4.774 1.00 0.00 18 CYS A N 6
ATOM 5271 C CA . CYS A 1 18 ? -4.982 -4.306 4.830 1.00 0.00 18 CYS A CA 6
ATOM 5272 C C . CYS A 1 18 ? -3.932 -5.017 5.679 1.00 0.00 18 CYS A C 6
ATOM 5273 O O . CYS A 1 18 ? -4.257 -5.896 6.479 1.00 0.00 18 CYS A O 6
ATOM 5280 N N . CYS A 1 19 ? -2.674 -4.631 5.500 1.00 0.00 19 CYS A N 6
ATOM 5281 C CA . CYS A 1 19 ? -1.576 -5.232 6.250 1.00 0.00 19 CYS A CA 6
ATOM 5282 C C . CYS A 1 19 ? -1.215 -4.379 7.462 1.00 0.00 19 CYS A C 6
ATOM 5283 O O . CYS A 1 19 ? -0.996 -4.900 8.556 1.00 0.00 19 CYS A O 6
ATOM 5291 N N . ILE A 1 20 ? -1.152 -3.068 7.259 1.00 0.00 20 ILE A N 6
ATOM 5292 C CA . ILE A 1 20 ? -0.817 -2.144 8.335 1.00 0.00 20 ILE A CA 6
ATOM 5293 C C . ILE A 1 20 ? -1.885 -2.156 9.423 1.00 0.00 20 ILE A C 6
ATOM 5294 O O . ILE A 1 20 ? -1.663 -2.669 10.520 1.00 0.00 20 ILE A O 6
ATOM 5310 N N . CYS A 1 21 ? -3.045 -1.589 9.111 1.00 0.00 21 CYS A N 6
ATOM 5311 C CA . CYS A 1 21 ? -4.150 -1.535 10.061 1.00 0.00 21 CYS A CA 6
ATOM 5312 C C . CYS A 1 21 ? -4.893 -2.867 10.107 1.00 0.00 21 CYS A C 6
ATOM 5313 O O . CYS A 1 21 ? -5.415 -3.262 11.149 1.00 0.00 21 CYS A O 6
ATOM 5320 N N . MET A 1 22 ? -4.937 -3.553 8.970 1.00 0.00 22 MET A N 6
ATOM 5321 C CA . MET A 1 22 ? -5.615 -4.842 8.881 1.00 0.00 22 MET A CA 6
ATOM 5322 C C . MET A 1 22 ? -6.900 -4.837 9.702 1.00 0.00 22 MET A C 6
ATOM 5323 O O . MET A 1 22 ? -7.296 -5.862 10.257 1.00 0.00 22 MET A O 6
ATOM 5337 N N . ASP A 1 23 ? -7.546 -3.679 9.775 1.00 0.00 23 ASP A N 6
ATOM 5338 C CA . ASP A 1 23 ? -8.788 -3.542 10.528 1.00 0.00 23 ASP A CA 6
ATOM 5339 C C . ASP A 1 23 ? -9.946 -3.179 9.605 1.00 0.00 23 ASP A C 6
ATOM 5340 O O . ASP A 1 23 ? -10.850 -2.437 9.988 1.00 0.00 23 ASP A O 6
ATOM 5349 N N . GLY A 1 24 ? -9.913 -3.707 8.385 1.00 0.00 24 GLY A N 6
ATOM 5350 C CA . GLY A 1 24 ? -10.964 -3.426 7.425 1.00 0.00 24 GLY A CA 6
ATOM 5351 C C . GLY A 1 24 ? -10.779 -4.180 6.124 1.00 0.00 24 GLY A C 6
ATOM 5352 O O . GLY A 1 24 ? -10.878 -5.407 6.090 1.00 0.00 24 GLY A O 6
ATOM 5356 N N . ARG A 1 25 ? -10.510 -3.446 5.049 1.00 0.00 25 ARG A N 6
ATOM 5357 C CA . ARG A 1 25 ? -10.313 -4.053 3.738 1.00 0.00 25 ARG A CA 6
ATOM 5358 C C . ARG A 1 25 ? -9.045 -3.521 3.077 1.00 0.00 25 ARG A C 6
ATOM 5359 O O . ARG A 1 25 ? -8.332 -2.699 3.652 1.00 0.00 25 ARG A O 6
ATOM 5380 N N . ALA A 1 26 ? -8.771 -3.995 1.867 1.00 0.00 26 ALA A N 6
ATOM 5381 C CA . ALA A 1 26 ? -7.590 -3.566 1.127 1.00 0.00 26 ALA A CA 6
ATOM 5382 C C . ALA A 1 26 ? -7.972 -3.012 -0.241 1.00 0.00 26 ALA A C 6
ATOM 5383 O O . ALA A 1 26 ? -8.909 -3.494 -0.878 1.00 0.00 26 ALA A O 6
ATOM 5390 N N . ASP A 1 27 ? -7.240 -1.997 -0.688 1.00 0.00 27 ASP A N 6
ATOM 5391 C CA . ASP A 1 27 ? -7.501 -1.378 -1.982 1.00 0.00 27 ASP A CA 6
ATOM 5392 C C . ASP A 1 27 ? -6.496 -1.854 -3.026 1.00 0.00 27 ASP A C 6
ATOM 5393 O O . ASP A 1 27 ? -6.814 -1.948 -4.212 1.00 0.00 27 ASP A O 6
ATOM 5402 N N . LEU A 1 28 ? -5.282 -2.152 -2.577 1.00 0.00 28 LEU A N 6
ATOM 5403 C CA . LEU A 1 28 ? -4.228 -2.618 -3.472 1.00 0.00 28 LEU A CA 6
ATOM 5404 C C . LEU A 1 28 ? -3.437 -3.757 -2.836 1.00 0.00 28 LEU A C 6
ATOM 5405 O O . LEU A 1 28 ? -3.348 -3.856 -1.612 1.00 0.00 28 LEU A O 6
ATOM 5421 N N . ILE A 1 29 ? -2.863 -4.612 -3.675 1.00 0.00 29 ILE A N 6
ATOM 5422 C CA . ILE A 1 29 ? -2.077 -5.742 -3.194 1.00 0.00 29 ILE A CA 6
ATOM 5423 C C . ILE A 1 29 ? -0.683 -5.743 -3.812 1.00 0.00 29 ILE A C 6
ATOM 5424 O O . ILE A 1 29 ? -0.510 -5.405 -4.984 1.00 0.00 29 ILE A O 6
ATOM 5440 N N . LEU A 1 30 ? 0.310 -6.129 -3.018 1.00 0.00 30 LEU A N 6
ATOM 5441 C CA . LEU A 1 30 ? 1.690 -6.177 -3.487 1.00 0.00 30 LEU A CA 6
ATOM 5442 C C . LEU A 1 30 ? 2.108 -7.610 -3.803 1.00 0.00 30 LEU A C 6
ATOM 5443 O O . LEU A 1 30 ? 1.542 -8.575 -3.290 1.00 0.00 30 LEU A O 6
ATOM 5459 N N . PRO A 1 31 ? 3.124 -7.753 -4.667 1.00 0.00 31 PRO A N 6
ATOM 5460 C CA . PRO A 1 31 ? 3.643 -9.064 -5.069 1.00 0.00 31 PRO A CA 6
ATOM 5461 C C . PRO A 1 31 ? 4.379 -9.769 -3.934 1.00 0.00 31 PRO A C 6
ATOM 5462 O O . PRO A 1 31 ? 4.918 -10.861 -4.114 1.00 0.00 31 PRO A O 6
ATOM 5473 N N . CYS A 1 32 ? 4.397 -9.138 -2.765 1.00 0.00 32 CYS A N 6
ATOM 5474 C CA . CYS A 1 32 ? 5.066 -9.704 -1.600 1.00 0.00 32 CYS A CA 6
ATOM 5475 C C . CYS A 1 32 ? 4.051 -10.139 -0.547 1.00 0.00 32 CYS A C 6
ATOM 5476 O O . CYS A 1 32 ? 4.409 -10.414 0.598 1.00 0.00 32 CYS A O 6
ATOM 5483 N N . ALA A 1 33 ? 2.784 -10.199 -0.944 1.00 0.00 33 ALA A N 6
ATOM 5484 C CA . ALA A 1 33 ? 1.718 -10.602 -0.036 1.00 0.00 33 ALA A CA 6
ATOM 5485 C C . ALA A 1 33 ? 1.444 -9.520 1.004 1.00 0.00 33 ALA A C 6
ATOM 5486 O O . ALA A 1 33 ? 1.209 -9.817 2.176 1.00 0.00 33 ALA A O 6
ATOM 5493 N N . HIS A 1 34 ? 1.476 -8.265 0.568 1.00 0.00 34 HIS A N 6
ATOM 5494 C CA . HIS A 1 34 ? 1.231 -7.139 1.462 1.00 0.00 34 HIS A CA 6
ATOM 5495 C C . HIS A 1 34 ? 0.280 -6.133 0.820 1.00 0.00 34 HIS A C 6
ATOM 5496 O O . HIS A 1 34 ? 0.613 -5.502 -0.183 1.00 0.00 34 HIS A O 6
ATOM 5510 N N . SER A 1 35 ? -0.904 -5.989 1.405 1.00 0.00 35 SER A N 6
ATOM 5511 C CA . SER A 1 35 ? -1.905 -5.063 0.888 1.00 0.00 35 SER A CA 6
ATOM 5512 C C . SER A 1 35 ? -2.010 -3.826 1.774 1.00 0.00 35 SER A C 6
ATOM 5513 O O . SER A 1 35 ? -1.654 -3.860 2.952 1.00 0.00 35 SER A O 6
ATOM 5521 N N . PHE A 1 36 ? -2.501 -2.733 1.198 1.00 0.00 36 PHE A N 6
ATOM 5522 C CA . PHE A 1 36 ? -2.652 -1.483 1.934 1.00 0.00 36 PHE A CA 6
ATOM 5523 C C . PHE A 1 36 ? -3.948 -0.778 1.547 1.00 0.00 36 PHE A C 6
ATOM 5524 O O . PHE A 1 36 ? -4.217 -0.550 0.367 1.00 0.00 36 PHE A O 6
ATOM 5541 N N . CYS A 1 37 ? -4.750 -0.435 2.549 1.00 0.00 37 CYS A N 6
ATOM 5542 C CA . CYS A 1 37 ? -6.019 0.244 2.316 1.00 0.00 37 CYS A CA 6
ATOM 5543 C C . CYS A 1 37 ? -5.798 1.723 2.013 1.00 0.00 37 CYS A C 6
ATOM 5544 O O . CYS A 1 37 ? -4.807 2.312 2.443 1.00 0.00 37 CYS A O 6
ATOM 5551 N N . GLN A 1 38 ? -6.728 2.315 1.272 1.00 0.00 38 GLN A N 6
ATOM 5552 C CA . GLN A 1 38 ? -6.634 3.725 0.911 1.00 0.00 38 GLN A CA 6
ATOM 5553 C C . GLN A 1 38 ? -6.219 4.567 2.113 1.00 0.00 38 GLN A C 6
ATOM 5554 O O . GLN A 1 38 ? -5.222 5.288 2.064 1.00 0.00 38 GLN A O 6
ATOM 5568 N N . LYS A 1 39 ? -6.991 4.473 3.190 1.00 0.00 39 LYS A N 6
ATOM 5569 C CA . LYS A 1 39 ? -6.704 5.225 4.406 1.00 0.00 39 LYS A CA 6
ATOM 5570 C C . LYS A 1 39 ? -5.202 5.290 4.664 1.00 0.00 39 LYS A C 6
ATOM 5571 O O . LYS A 1 39 ? -4.601 6.364 4.629 1.00 0.00 39 LYS A O 6
ATOM 5590 N N . CYS A 1 40 ? -4.600 4.133 4.921 1.00 0.00 40 CYS A N 6
ATOM 5591 C CA . CYS A 1 40 ? -3.168 4.057 5.184 1.00 0.00 40 CYS A CA 6
ATOM 5592 C C . CYS A 1 40 ? -2.371 4.671 4.036 1.00 0.00 40 CYS A C 6
ATOM 5593 O O . CYS A 1 40 ? -1.600 5.611 4.236 1.00 0.00 40 CYS A O 6
ATOM 5600 N N . ILE A 1 41 ? -2.563 4.134 2.836 1.00 0.00 41 ILE A N 6
ATOM 5601 C CA . ILE A 1 41 ? -1.864 4.630 1.657 1.00 0.00 41 ILE A CA 6
ATOM 5602 C C . ILE A 1 41 ? -1.818 6.155 1.646 1.00 0.00 41 ILE A C 6
ATOM 5603 O O . ILE A 1 41 ? -0.818 6.753 1.249 1.00 0.00 41 ILE A O 6
ATOM 5619 N N . ASP A 1 42 ? -2.906 6.777 2.086 1.00 0.00 42 ASP A N 6
ATOM 5620 C CA . ASP A 1 42 ? -2.990 8.232 2.129 1.00 0.00 42 ASP A CA 6
ATOM 5621 C C . ASP A 1 42 ? -2.078 8.797 3.213 1.00 0.00 42 ASP A C 6
ATOM 5622 O O . ASP A 1 42 ? -1.228 9.646 2.945 1.00 0.00 42 ASP A O 6
ATOM 5631 N N . LYS A 1 43 ? -2.261 8.321 4.440 1.00 0.00 43 LYS A N 6
ATOM 5632 C CA . LYS A 1 43 ? -1.455 8.777 5.567 1.00 0.00 43 LYS A CA 6
ATOM 5633 C C . LYS A 1 43 ? 0.026 8.795 5.204 1.00 0.00 43 LYS A C 6
ATOM 5634 O O . LYS A 1 43 ? 0.701 9.813 5.361 1.00 0.00 43 LYS A O 6
ATOM 5653 N N . TRP A 1 44 ? 0.525 7.665 4.717 1.00 0.00 44 TRP A N 6
ATOM 5654 C CA . TRP A 1 44 ? 1.927 7.553 4.330 1.00 0.00 44 TRP A CA 6
ATOM 5655 C C . TRP A 1 44 ? 2.090 7.706 2.822 1.00 0.00 44 TRP A C 6
ATOM 5656 O O . TRP A 1 44 ? 1.492 6.961 2.045 1.00 0.00 44 TRP A O 6
ATOM 5677 N N . SER A 1 45 ? 2.902 8.675 2.413 1.00 0.00 45 SER A N 6
ATOM 5678 C CA . SER A 1 45 ? 3.140 8.927 0.997 1.00 0.00 45 SER A CA 6
ATOM 5679 C C . SER A 1 45 ? 4.583 9.362 0.758 1.00 0.00 45 SER A C 6
ATOM 5680 O O . SER A 1 45 ? 5.090 10.264 1.425 1.00 0.00 45 SER A O 6
ATOM 5688 N N . ASP A 1 46 ? 5.238 8.715 -0.199 1.00 0.00 46 ASP A N 6
ATOM 5689 C CA . ASP A 1 46 ? 6.622 9.035 -0.529 1.00 0.00 46 ASP A CA 6
ATOM 5690 C C . ASP A 1 46 ? 6.907 8.761 -2.002 1.00 0.00 46 ASP A C 6
ATOM 5691 O O . ASP A 1 46 ? 6.066 8.215 -2.716 1.00 0.00 46 ASP A O 6
ATOM 5700 N N . ARG A 1 47 ? 8.098 9.144 -2.451 1.00 0.00 47 ARG A N 6
ATOM 5701 C CA . ARG A 1 47 ? 8.493 8.942 -3.840 1.00 0.00 47 ARG A CA 6
ATOM 5702 C C . ARG A 1 47 ? 9.268 7.637 -4.000 1.00 0.00 47 ARG A C 6
ATOM 5703 O O . ARG A 1 47 ? 10.065 7.486 -4.926 1.00 0.00 47 ARG A O 6
ATOM 5724 N N . HIS A 1 48 ? 9.028 6.697 -3.092 1.00 0.00 48 HIS A N 6
ATOM 5725 C CA . HIS A 1 48 ? 9.703 5.405 -3.132 1.00 0.00 48 HIS A CA 6
ATOM 5726 C C . HIS A 1 48 ? 8.768 4.319 -3.657 1.00 0.00 48 HIS A C 6
ATOM 5727 O O . HIS A 1 48 ? 7.574 4.316 -3.356 1.00 0.00 48 HIS A O 6
ATOM 5741 N N . ARG A 1 49 ? 9.318 3.401 -4.445 1.00 0.00 49 ARG A N 6
ATOM 5742 C CA . ARG A 1 49 ? 8.532 2.312 -5.013 1.00 0.00 49 ARG A CA 6
ATOM 5743 C C . ARG A 1 49 ? 8.849 0.992 -4.316 1.00 0.00 49 ARG A C 6
ATOM 5744 O O . ARG A 1 49 ? 8.803 -0.073 -4.931 1.00 0.00 49 ARG A O 6
ATOM 5765 N N . ASN A 1 50 ? 9.171 1.070 -3.029 1.00 0.00 50 ASN A N 6
ATOM 5766 C CA . ASN A 1 50 ? 9.497 -0.118 -2.249 1.00 0.00 50 ASN A CA 6
ATOM 5767 C C . ASN A 1 50 ? 8.463 -0.348 -1.150 1.00 0.00 50 ASN A C 6
ATOM 5768 O O . ASN A 1 50 ? 7.970 0.601 -0.538 1.00 0.00 50 ASN A O 6
ATOM 5779 N N . CYS A 1 51 ? 8.139 -1.613 -0.905 1.00 0.00 51 CYS A N 6
ATOM 5780 C CA . CYS A 1 51 ? 7.165 -1.969 0.120 1.00 0.00 51 CYS A CA 6
ATOM 5781 C C . CYS A 1 51 ? 7.569 -1.399 1.476 1.00 0.00 51 CYS A C 6
ATOM 5782 O O . CYS A 1 51 ? 8.666 -1.646 1.980 1.00 0.00 51 CYS A O 6
ATOM 5789 N N . PRO A 1 52 ? 6.664 -0.617 2.083 1.00 0.00 52 PRO A N 6
ATOM 5790 C CA . PRO A 1 52 ? 6.903 0.003 3.390 1.00 0.00 52 PRO A CA 6
ATOM 5791 C C . PRO A 1 52 ? 6.925 -1.019 4.522 1.00 0.00 52 PRO A C 6
ATOM 5792 O O . PRO A 1 52 ? 7.304 -0.701 5.649 1.00 0.00 52 PRO A O 6
ATOM 5803 N N . ILE A 1 53 ? 6.516 -2.245 4.213 1.00 0.00 53 ILE A N 6
ATOM 5804 C CA . ILE A 1 53 ? 6.491 -3.313 5.205 1.00 0.00 53 ILE A CA 6
ATOM 5805 C C . ILE A 1 53 ? 7.761 -4.154 5.140 1.00 0.00 53 ILE A C 6
ATOM 5806 O O . ILE A 1 53 ? 8.538 -4.200 6.094 1.00 0.00 53 ILE A O 6
ATOM 5822 N N . CYS A 1 54 ? 7.967 -4.817 4.007 1.00 0.00 54 CYS A N 6
ATOM 5823 C CA . CYS A 1 54 ? 9.143 -5.656 3.814 1.00 0.00 54 CYS A CA 6
ATOM 5824 C C . CYS A 1 54 ? 10.390 -4.983 4.382 1.00 0.00 54 CYS A C 6
ATOM 5825 O O . CYS A 1 54 ? 11.321 -5.654 4.827 1.00 0.00 54 CYS A O 6
ATOM 5832 N N . ARG A 1 55 ? 10.399 -3.655 4.362 1.00 0.00 55 ARG A N 6
ATOM 5833 C CA . ARG A 1 55 ? 11.531 -2.891 4.874 1.00 0.00 55 ARG A CA 6
ATOM 5834 C C . ARG A 1 55 ? 12.005 -3.452 6.211 1.00 0.00 55 ARG A C 6
ATOM 5835 O O . ARG A 1 55 ? 13.189 -3.740 6.391 1.00 0.00 55 ARG A O 6
ATOM 5856 N N . LEU A 1 56 ? 11.074 -3.603 7.147 1.00 0.00 56 LEU A N 6
ATOM 5857 C CA . LEU A 1 56 ? 11.396 -4.129 8.469 1.00 0.00 56 LEU A CA 6
ATOM 5858 C C . LEU A 1 56 ? 10.938 -5.578 8.605 1.00 0.00 56 LEU A C 6
ATOM 5859 O O . LEU A 1 56 ? 11.569 -6.374 9.300 1.00 0.00 56 LEU A O 6
ATOM 5875 N N . GLN A 1 57 ? 9.839 -5.911 7.936 1.00 0.00 57 GLN A N 6
ATOM 5876 C CA . GLN A 1 57 ? 9.299 -7.264 7.982 1.00 0.00 57 GLN A CA 6
ATOM 5877 C C . GLN A 1 57 ? 9.711 -8.057 6.746 1.00 0.00 57 GLN A C 6
ATOM 5878 O O . GLN A 1 57 ? 8.869 -8.452 5.941 1.00 0.00 57 GLN A O 6
ATOM 5892 N N . MET A 1 58 ? 11.013 -8.286 6.603 1.00 0.00 58 MET A N 6
ATOM 5893 C CA . MET A 1 58 ? 11.536 -9.033 5.466 1.00 0.00 58 MET A CA 6
ATOM 5894 C C . MET A 1 58 ? 10.784 -10.348 5.285 1.00 0.00 58 MET A C 6
ATOM 5895 O O . MET A 1 58 ? 10.155 -10.849 6.218 1.00 0.00 58 MET A O 6
ATOM 5909 N N . THR A 1 59 ? 10.851 -10.903 4.079 1.00 0.00 59 THR A N 6
ATOM 5910 C CA . THR A 1 59 ? 10.175 -12.158 3.776 1.00 0.00 59 THR A CA 6
ATOM 5911 C C . THR A 1 59 ? 11.171 -13.230 3.349 1.00 0.00 59 THR A C 6
ATOM 5912 O O . THR A 1 59 ? 11.907 -13.056 2.379 1.00 0.00 59 THR A O 6
ATOM 5923 N N . GLY A 1 60 ? 11.189 -14.340 4.081 1.00 0.00 60 GLY A N 6
ATOM 5924 C CA . GLY A 1 60 ? 12.099 -15.424 3.762 1.00 0.00 60 GLY A CA 6
ATOM 5925 C C . GLY A 1 60 ? 11.520 -16.386 2.743 1.00 0.00 60 GLY A C 6
ATOM 5926 O O . GLY A 1 60 ? 11.569 -17.601 2.930 1.00 0.00 60 GLY A O 6
ATOM 5930 N N . ALA A 1 61 ? 10.969 -15.841 1.664 1.00 0.00 61 ALA A N 6
ATOM 5931 C CA . ALA A 1 61 ? 10.378 -16.659 0.612 1.00 0.00 61 ALA A CA 6
ATOM 5932 C C . ALA A 1 61 ? 9.311 -17.591 1.176 1.00 0.00 61 ALA A C 6
ATOM 5933 O O . ALA A 1 61 ? 9.191 -18.740 0.753 1.00 0.00 61 ALA A O 6
ATOM 5940 N N . ASN A 1 62 ? 8.538 -17.088 2.133 1.00 0.00 62 ASN A N 6
ATOM 5941 C CA . ASN A 1 62 ? 7.481 -17.877 2.755 1.00 0.00 62 ASN A CA 6
ATOM 5942 C C . ASN A 1 62 ? 6.131 -17.584 2.108 1.00 0.00 62 ASN A C 6
ATOM 5943 O O . ASN A 1 62 ? 5.428 -18.497 1.676 1.00 0.00 62 ASN A O 6
ATOM 5954 N N . GLU A 1 63 ? 5.776 -16.305 2.044 1.00 0.00 63 GLU A N 6
ATOM 5955 C CA . GLU A 1 63 ? 4.510 -15.892 1.449 1.00 0.00 63 GLU A CA 6
ATOM 5956 C C . GLU A 1 63 ? 4.569 -15.981 -0.073 1.00 0.00 63 GLU A C 6
ATOM 5957 O O . GLU A 1 63 ? 3.811 -16.727 -0.692 1.00 0.00 63 GLU A O 6
ATOM 5969 N N . SER A 1 64 ? 5.476 -15.214 -0.670 1.00 0.00 64 SER A N 6
ATOM 5970 C CA . SER A 1 64 ? 5.633 -15.202 -2.119 1.00 0.00 64 SER A CA 6
ATOM 5971 C C . SER A 1 64 ? 7.030 -15.665 -2.519 1.00 0.00 64 SER A C 6
ATOM 5972 O O . SER A 1 64 ? 8.007 -15.407 -1.814 1.00 0.00 64 SER A O 6
ATOM 5980 N N . SER A 1 65 ? 7.118 -16.350 -3.654 1.00 0.00 65 SER A N 6
ATOM 5981 C CA . SER A 1 65 ? 8.396 -16.853 -4.147 1.00 0.00 65 SER A CA 6
ATOM 5982 C C . SER A 1 65 ? 8.381 -16.974 -5.668 1.00 0.00 65 SER A C 6
ATOM 5983 O O . SER A 1 65 ? 7.322 -17.089 -6.283 1.00 0.00 65 SER A O 6
ATOM 5991 N N . GLY A 1 66 ? 9.567 -16.948 -6.269 1.00 0.00 66 GLY A N 6
ATOM 5992 C CA . GLY A 1 66 ? 9.670 -17.057 -7.712 1.00 0.00 66 GLY A CA 6
ATOM 5993 C C . GLY A 1 66 ? 10.132 -15.766 -8.359 1.00 0.00 66 GLY A C 6
ATOM 5994 O O . GLY A 1 66 ? 10.110 -14.698 -7.747 1.00 0.00 66 GLY A O 6
ATOM 5998 N N . PRO A 1 67 ? 10.564 -15.856 -9.626 1.00 0.00 67 PRO A N 6
ATOM 5999 C CA . PRO A 1 67 ? 11.043 -14.696 -10.383 1.00 0.00 67 PRO A CA 6
ATOM 6000 C C . PRO A 1 67 ? 9.918 -13.727 -10.732 1.00 0.00 67 PRO A C 6
ATOM 6001 O O . PRO A 1 67 ? 9.141 -13.969 -11.655 1.00 0.00 67 PRO A O 6
ATOM 6012 N N . SER A 1 68 ? 9.838 -12.628 -9.987 1.00 0.00 68 SER A N 6
ATOM 6013 C CA . SER A 1 68 ? 8.805 -11.624 -10.216 1.00 0.00 68 SER A CA 6
ATOM 6014 C C . SER A 1 68 ? 8.762 -11.214 -11.685 1.00 0.00 68 SER A C 6
ATOM 6015 O O . SER A 1 68 ? 9.735 -10.685 -12.222 1.00 0.00 68 SER A O 6
ATOM 6023 N N . SER A 1 69 ? 7.627 -11.463 -12.330 1.00 0.00 69 SER A N 6
ATOM 6024 C CA . SER A 1 69 ? 7.457 -11.124 -13.738 1.00 0.00 69 SER A CA 6
ATOM 6025 C C . SER A 1 69 ? 7.172 -9.635 -13.908 1.00 0.00 69 SER A C 6
ATOM 6026 O O . SER A 1 69 ? 7.880 -8.935 -14.630 1.00 0.00 69 SER A O 6
ATOM 6034 N N . GLY A 1 70 ? 6.128 -9.158 -13.236 1.00 0.00 70 GLY A N 6
ATOM 6035 C CA . GLY A 1 70 ? 5.767 -7.756 -13.325 1.00 0.00 70 GLY A CA 6
ATOM 6036 C C . GLY A 1 70 ? 6.953 -6.837 -13.112 1.00 0.00 70 GLY A C 6
ATOM 6037 O O . GLY A 1 70 ? 7.806 -7.142 -12.281 1.00 0.00 70 GLY A O 6
ATOM 6043 N N . GLY A 1 1 ? 5.732 -22.487 31.660 1.00 0.00 1 GLY A N 7
ATOM 6044 C CA . GLY A 1 1 ? 4.462 -22.039 31.119 1.00 0.00 1 GLY A CA 7
ATOM 6045 C C . GLY A 1 1 ? 3.605 -23.187 30.623 1.00 0.00 1 GLY A C 7
ATOM 6046 O O . GLY A 1 1 ? 4.096 -24.300 30.435 1.00 0.00 1 GLY A O 7
ATOM 6050 N N . SER A 1 2 ? 2.321 -22.918 30.411 1.00 0.00 2 SER A N 7
ATOM 6051 C CA . SER A 1 2 ? 1.393 -23.939 29.939 1.00 0.00 2 SER A CA 7
ATOM 6052 C C . SER A 1 2 ? 0.439 -23.365 28.896 1.00 0.00 2 SER A C 7
ATOM 6053 O O . SER A 1 2 ? -0.280 -22.401 29.160 1.00 0.00 2 SER A O 7
ATOM 6061 N N . SER A 1 3 ? 0.439 -23.965 27.710 1.00 0.00 3 SER A N 7
ATOM 6062 C CA . SER A 1 3 ? -0.424 -23.513 26.625 1.00 0.00 3 SER A CA 7
ATOM 6063 C C . SER A 1 3 ? -0.806 -24.675 25.714 1.00 0.00 3 SER A C 7
ATOM 6064 O O . SER A 1 3 ? -0.120 -25.695 25.670 1.00 0.00 3 SER A O 7
ATOM 6072 N N . GLY A 1 4 ? -1.909 -24.513 24.989 1.00 0.00 4 GLY A N 7
ATOM 6073 C CA . GLY A 1 4 ? -2.365 -25.556 24.089 1.00 0.00 4 GLY A CA 7
ATOM 6074 C C . GLY A 1 4 ? -3.577 -25.136 23.282 1.00 0.00 4 GLY A C 7
ATOM 6075 O O . GLY A 1 4 ? -4.407 -24.359 23.754 1.00 0.00 4 GLY A O 7
ATOM 6079 N N . SER A 1 5 ? -3.680 -25.650 22.060 1.00 0.00 5 SER A N 7
ATOM 6080 C CA . SER A 1 5 ? -4.797 -25.319 21.183 1.00 0.00 5 SER A CA 7
ATOM 6081 C C . SER A 1 5 ? -6.102 -25.241 21.971 1.00 0.00 5 SER A C 7
ATOM 6082 O O . SER A 1 5 ? -6.667 -26.263 22.359 1.00 0.00 5 SER A O 7
ATOM 6090 N N . SER A 1 6 ? -6.573 -24.020 22.203 1.00 0.00 6 SER A N 7
ATOM 6091 C CA . SER A 1 6 ? -7.808 -23.807 22.948 1.00 0.00 6 SER A CA 7
ATOM 6092 C C . SER A 1 6 ? -9.008 -23.755 22.007 1.00 0.00 6 SER A C 7
ATOM 6093 O O . SER A 1 6 ? -9.900 -22.922 22.164 1.00 0.00 6 SER A O 7
ATOM 6101 N N . GLY A 1 7 ? -9.022 -24.654 21.027 1.00 0.00 7 GLY A N 7
ATOM 6102 C CA . GLY A 1 7 ? -10.116 -24.695 20.074 1.00 0.00 7 GLY A CA 7
ATOM 6103 C C . GLY A 1 7 ? -10.293 -23.381 19.338 1.00 0.00 7 GLY A C 7
ATOM 6104 O O . GLY A 1 7 ? -11.158 -22.578 19.687 1.00 0.00 7 GLY A O 7
ATOM 6108 N N . ARG A 1 8 ? -9.471 -23.162 18.317 1.00 0.00 8 ARG A N 7
ATOM 6109 C CA . ARG A 1 8 ? -9.539 -21.935 17.531 1.00 0.00 8 ARG A CA 7
ATOM 6110 C C . ARG A 1 8 ? -10.012 -22.226 16.110 1.00 0.00 8 ARG A C 7
ATOM 6111 O O . ARG A 1 8 ? -9.210 -22.536 15.229 1.00 0.00 8 ARG A O 7
ATOM 6132 N N . VAL A 1 9 ? -11.320 -22.123 15.894 1.00 0.00 9 VAL A N 7
ATOM 6133 C CA . VAL A 1 9 ? -11.900 -22.373 14.580 1.00 0.00 9 VAL A CA 7
ATOM 6134 C C . VAL A 1 9 ? -12.756 -21.197 14.124 1.00 0.00 9 VAL A C 7
ATOM 6135 O O . VAL A 1 9 ? -13.785 -21.380 13.472 1.00 0.00 9 VAL A O 7
ATOM 6148 N N . LYS A 1 10 ? -12.325 -19.989 14.471 1.00 0.00 10 LYS A N 7
ATOM 6149 C CA . LYS A 1 10 ? -13.051 -18.781 14.096 1.00 0.00 10 LYS A CA 7
ATOM 6150 C C . LYS A 1 10 ? -12.141 -17.809 13.351 1.00 0.00 10 LYS A C 7
ATOM 6151 O O . LYS A 1 10 ? -11.322 -17.122 13.960 1.00 0.00 10 LYS A O 7
ATOM 6170 N N . GLN A 1 11 ? -12.293 -17.758 12.032 1.00 0.00 11 GLN A N 7
ATOM 6171 C CA . GLN A 1 11 ? -11.485 -16.869 11.205 1.00 0.00 11 GLN A CA 7
ATOM 6172 C C . GLN A 1 11 ? -12.352 -16.133 10.189 1.00 0.00 11 GLN A C 7
ATOM 6173 O O . GLN A 1 11 ? -12.981 -16.751 9.329 1.00 0.00 11 GLN A O 7
ATOM 6187 N N . LEU A 1 12 ? -12.382 -14.809 10.294 1.00 0.00 12 LEU A N 7
ATOM 6188 C CA . LEU A 1 12 ? -13.173 -13.987 9.385 1.00 0.00 12 LEU A CA 7
ATOM 6189 C C . LEU A 1 12 ? -12.306 -12.922 8.720 1.00 0.00 12 LEU A C 7
ATOM 6190 O O . LEU A 1 12 ? -12.107 -11.837 9.268 1.00 0.00 12 LEU A O 7
ATOM 6206 N N . THR A 1 13 ? -11.795 -13.237 7.534 1.00 0.00 13 THR A N 7
ATOM 6207 C CA . THR A 1 13 ? -10.951 -12.308 6.794 1.00 0.00 13 THR A CA 7
ATOM 6208 C C . THR A 1 13 ? -11.278 -12.334 5.306 1.00 0.00 13 THR A C 7
ATOM 6209 O O . THR A 1 13 ? -10.977 -13.305 4.611 1.00 0.00 13 THR A O 7
ATOM 6220 N N . ASP A 1 14 ? -11.896 -11.262 4.822 1.00 0.00 14 ASP A N 7
ATOM 6221 C CA . ASP A 1 14 ? -12.262 -11.161 3.414 1.00 0.00 14 ASP A CA 7
ATOM 6222 C C . ASP A 1 14 ? -11.089 -11.545 2.518 1.00 0.00 14 ASP A C 7
ATOM 6223 O O . ASP A 1 14 ? -9.935 -11.517 2.945 1.00 0.00 14 ASP A O 7
ATOM 6232 N N . GLU A 1 15 ? -11.393 -11.903 1.274 1.00 0.00 15 GLU A N 7
ATOM 6233 C CA . GLU A 1 15 ? -10.362 -12.293 0.319 1.00 0.00 15 GLU A CA 7
ATOM 6234 C C . GLU A 1 15 ? -9.076 -11.506 0.554 1.00 0.00 15 GLU A C 7
ATOM 6235 O O . GLU A 1 15 ? -7.982 -12.069 0.550 1.00 0.00 15 GLU A O 7
ATOM 6247 N N . GLU A 1 16 ? -9.218 -10.200 0.756 1.00 0.00 16 GLU A N 7
ATOM 6248 C CA . GLU A 1 16 ? -8.068 -9.334 0.991 1.00 0.00 16 GLU A CA 7
ATOM 6249 C C . GLU A 1 16 ? -8.374 -8.304 2.074 1.00 0.00 16 GLU A C 7
ATOM 6250 O O . GLU A 1 16 ? -9.536 -8.024 2.367 1.00 0.00 16 GLU A O 7
ATOM 6262 N N . GLU A 1 17 ? -7.322 -7.744 2.664 1.00 0.00 17 GLU A N 7
ATOM 6263 C CA . GLU A 1 17 ? -7.479 -6.746 3.715 1.00 0.00 17 GLU A CA 7
ATOM 6264 C C . GLU A 1 17 ? -6.126 -6.172 4.127 1.00 0.00 17 GLU A C 7
ATOM 6265 O O . GLU A 1 17 ? -5.127 -6.890 4.188 1.00 0.00 17 GLU A O 7
ATOM 6277 N N . CYS A 1 18 ? -6.102 -4.874 4.408 1.00 0.00 18 CYS A N 7
ATOM 6278 C CA . CYS A 1 18 ? -4.873 -4.201 4.812 1.00 0.00 18 CYS A CA 7
ATOM 6279 C C . CYS A 1 18 ? -4.084 -5.058 5.798 1.00 0.00 18 CYS A C 7
ATOM 6280 O O . CYS A 1 18 ? -4.640 -5.939 6.454 1.00 0.00 18 CYS A O 7
ATOM 6287 N N . CYS A 1 19 ? -2.786 -4.791 5.897 1.00 0.00 19 CYS A N 7
ATOM 6288 C CA . CYS A 1 19 ? -1.920 -5.538 6.803 1.00 0.00 19 CYS A CA 7
ATOM 6289 C C . CYS A 1 19 ? -1.441 -4.653 7.950 1.00 0.00 19 CYS A C 7
ATOM 6290 O O . CYS A 1 19 ? -1.301 -5.112 9.084 1.00 0.00 19 CYS A O 7
ATOM 6298 N N . ILE A 1 20 ? -1.191 -3.384 7.646 1.00 0.00 20 ILE A N 7
ATOM 6299 C CA . ILE A 1 20 ? -0.727 -2.436 8.651 1.00 0.00 20 ILE A CA 7
ATOM 6300 C C . ILE A 1 20 ? -1.756 -2.267 9.764 1.00 0.00 20 ILE A C 7
ATOM 6301 O O . ILE A 1 20 ? -1.496 -2.600 10.921 1.00 0.00 20 ILE A O 7
ATOM 6317 N N . CYS A 1 21 ? -2.927 -1.750 9.407 1.00 0.00 21 CYS A N 7
ATOM 6318 C CA . CYS A 1 21 ? -3.997 -1.538 10.374 1.00 0.00 21 CYS A CA 7
ATOM 6319 C C . CYS A 1 21 ? -4.997 -2.690 10.339 1.00 0.00 21 CYS A C 7
ATOM 6320 O O . CYS A 1 21 ? -5.843 -2.818 11.223 1.00 0.00 21 CYS A O 7
ATOM 6327 N N . MET A 1 22 ? -4.893 -3.526 9.311 1.00 0.00 22 MET A N 7
ATOM 6328 C CA . MET A 1 22 ? -5.787 -4.668 9.161 1.00 0.00 22 MET A CA 7
ATOM 6329 C C . MET A 1 22 ? -7.226 -4.278 9.485 1.00 0.00 22 MET A C 7
ATOM 6330 O O . MET A 1 22 ? -7.884 -4.919 10.305 1.00 0.00 22 MET A O 7
ATOM 6344 N N . ASP A 1 23 ? -7.708 -3.224 8.836 1.00 0.00 23 ASP A N 7
ATOM 6345 C CA . ASP A 1 23 ? -9.070 -2.749 9.054 1.00 0.00 23 ASP A CA 7
ATOM 6346 C C . ASP A 1 23 ? -10.087 -3.810 8.646 1.00 0.00 23 ASP A C 7
ATOM 6347 O O . ASP A 1 23 ? -10.845 -4.309 9.477 1.00 0.00 23 ASP A O 7
ATOM 6356 N N . GLY A 1 24 ? -10.099 -4.148 7.360 1.00 0.00 24 GLY A N 7
ATOM 6357 C CA . GLY A 1 24 ? -11.028 -5.147 6.865 1.00 0.00 24 GLY A CA 7
ATOM 6358 C C . GLY A 1 24 ? -10.939 -5.326 5.362 1.00 0.00 24 GLY A C 7
ATOM 6359 O O . GLY A 1 24 ? -11.016 -6.446 4.858 1.00 0.00 24 GLY A O 7
ATOM 6363 N N . ARG A 1 25 ? -10.780 -4.218 4.644 1.00 0.00 25 ARG A N 7
ATOM 6364 C CA . ARG A 1 25 ? -10.685 -4.258 3.190 1.00 0.00 25 ARG A CA 7
ATOM 6365 C C . ARG A 1 25 ? -9.288 -3.856 2.726 1.00 0.00 25 ARG A C 7
ATOM 6366 O O . ARG A 1 25 ? -8.512 -3.278 3.487 1.00 0.00 25 ARG A O 7
ATOM 6387 N N . ALA A 1 26 ? -8.974 -4.167 1.473 1.00 0.00 26 ALA A N 7
ATOM 6388 C CA . ALA A 1 26 ? -7.672 -3.837 0.907 1.00 0.00 26 ALA A CA 7
ATOM 6389 C C . ALA A 1 26 ? -7.819 -3.172 -0.458 1.00 0.00 26 ALA A C 7
ATOM 6390 O O . ALA A 1 26 ? -8.331 -3.775 -1.401 1.00 0.00 26 ALA A O 7
ATOM 6397 N N . ASP A 1 27 ? -7.367 -1.926 -0.555 1.00 0.00 27 ASP A N 7
ATOM 6398 C CA . ASP A 1 27 ? -7.448 -1.179 -1.805 1.00 0.00 27 ASP A CA 7
ATOM 6399 C C . ASP A 1 27 ? -6.499 -1.761 -2.848 1.00 0.00 27 ASP A C 7
ATOM 6400 O O . ASP A 1 27 ? -6.862 -1.920 -4.014 1.00 0.00 27 ASP A O 7
ATOM 6409 N N . LEU A 1 28 ? -5.281 -2.077 -2.422 1.00 0.00 28 LEU A N 7
ATOM 6410 C CA . LEU A 1 28 ? -4.278 -2.640 -3.319 1.00 0.00 28 LEU A CA 7
ATOM 6411 C C . LEU A 1 28 ? -3.484 -3.742 -2.625 1.00 0.00 28 LEU A C 7
ATOM 6412 O O . LEU A 1 28 ? -3.293 -3.711 -1.409 1.00 0.00 28 LEU A O 7
ATOM 6428 N N . ILE A 1 29 ? -3.021 -4.712 -3.406 1.00 0.00 29 ILE A N 7
ATOM 6429 C CA . ILE A 1 29 ? -2.245 -5.822 -2.866 1.00 0.00 29 ILE A CA 7
ATOM 6430 C C . ILE A 1 29 ? -0.885 -5.924 -3.548 1.00 0.00 29 ILE A C 7
ATOM 6431 O O . ILE A 1 29 ? -0.782 -5.818 -4.771 1.00 0.00 29 ILE A O 7
ATOM 6447 N N . LEU A 1 30 ? 0.157 -6.133 -2.751 1.00 0.00 30 LEU A N 7
ATOM 6448 C CA . LEU A 1 30 ? 1.512 -6.252 -3.278 1.00 0.00 30 LEU A CA 7
ATOM 6449 C C . LEU A 1 30 ? 1.857 -7.709 -3.569 1.00 0.00 30 LEU A C 7
ATOM 6450 O O . LEU A 1 30 ? 1.278 -8.635 -3.001 1.00 0.00 30 LEU A O 7
ATOM 6466 N N . PRO A 1 31 ? 2.823 -7.919 -4.475 1.00 0.00 31 PRO A N 7
ATOM 6467 C CA . PRO A 1 31 ? 3.269 -9.261 -4.861 1.00 0.00 31 PRO A CA 7
ATOM 6468 C C . PRO A 1 31 ? 4.030 -9.963 -3.741 1.00 0.00 31 PRO A C 7
ATOM 6469 O O . PRO A 1 31 ? 4.477 -11.100 -3.898 1.00 0.00 31 PRO A O 7
ATOM 6480 N N . CYS A 1 32 ? 4.174 -9.280 -2.611 1.00 0.00 32 CYS A N 7
ATOM 6481 C CA . CYS A 1 32 ? 4.881 -9.837 -1.464 1.00 0.00 32 CYS A CA 7
ATOM 6482 C C . CYS A 1 32 ? 3.926 -10.069 -0.297 1.00 0.00 32 CYS A C 7
ATOM 6483 O O . CYS A 1 32 ? 4.334 -10.050 0.865 1.00 0.00 32 CYS A O 7
ATOM 6490 N N . ALA A 1 33 ? 2.654 -10.287 -0.614 1.00 0.00 33 ALA A N 7
ATOM 6491 C CA . ALA A 1 33 ? 1.642 -10.524 0.408 1.00 0.00 33 ALA A CA 7
ATOM 6492 C C . ALA A 1 33 ? 1.536 -9.339 1.362 1.00 0.00 33 ALA A C 7
ATOM 6493 O O . ALA A 1 33 ? 1.656 -9.495 2.577 1.00 0.00 33 ALA A O 7
ATOM 6500 N N . HIS A 1 34 ? 1.312 -8.154 0.803 1.00 0.00 34 HIS A N 7
ATOM 6501 C CA . HIS A 1 34 ? 1.189 -6.942 1.604 1.00 0.00 34 HIS A CA 7
ATOM 6502 C C . HIS A 1 34 ? 0.213 -5.961 0.962 1.00 0.00 34 HIS A C 7
ATOM 6503 O O . HIS A 1 34 ? 0.440 -5.482 -0.149 1.00 0.00 34 HIS A O 7
ATOM 6517 N N . SER A 1 35 ? -0.875 -5.669 1.668 1.00 0.00 35 SER A N 7
ATOM 6518 C CA . SER A 1 35 ? -1.889 -4.750 1.164 1.00 0.00 35 SER A CA 7
ATOM 6519 C C . SER A 1 35 ? -1.903 -3.459 1.977 1.00 0.00 35 SER A C 7
ATOM 6520 O O . SER A 1 35 ? -1.330 -3.389 3.064 1.00 0.00 35 SER A O 7
ATOM 6528 N N . PHE A 1 36 ? -2.563 -2.437 1.441 1.00 0.00 36 PHE A N 7
ATOM 6529 C CA . PHE A 1 36 ? -2.652 -1.147 2.114 1.00 0.00 36 PHE A CA 7
ATOM 6530 C C . PHE A 1 36 ? -3.975 -0.457 1.796 1.00 0.00 36 PHE A C 7
ATOM 6531 O O . PHE A 1 36 ? -4.272 -0.161 0.638 1.00 0.00 36 PHE A O 7
ATOM 6548 N N . CYS A 1 37 ? -4.769 -0.206 2.832 1.00 0.00 37 CYS A N 7
ATOM 6549 C CA . CYS A 1 37 ? -6.061 0.448 2.665 1.00 0.00 37 CYS A CA 7
ATOM 6550 C C . CYS A 1 37 ? -5.884 1.923 2.317 1.00 0.00 37 CYS A C 7
ATOM 6551 O O . CYS A 1 37 ? -4.823 2.502 2.549 1.00 0.00 37 CYS A O 7
ATOM 6558 N N . GLN A 1 38 ? -6.931 2.523 1.760 1.00 0.00 38 GLN A N 7
ATOM 6559 C CA . GLN A 1 38 ? -6.891 3.930 1.379 1.00 0.00 38 GLN A CA 7
ATOM 6560 C C . GLN A 1 38 ? -6.370 4.790 2.527 1.00 0.00 38 GLN A C 7
ATOM 6561 O O . GLN A 1 38 ? -5.466 5.605 2.344 1.00 0.00 38 GLN A O 7
ATOM 6575 N N . LYS A 1 39 ? -6.945 4.601 3.709 1.00 0.00 39 LYS A N 7
ATOM 6576 C CA . LYS A 1 39 ? -6.539 5.358 4.888 1.00 0.00 39 LYS A CA 7
ATOM 6577 C C . LYS A 1 39 ? -5.021 5.363 5.034 1.00 0.00 39 LYS A C 7
ATOM 6578 O O . LYS A 1 39 ? -4.392 6.421 5.049 1.00 0.00 39 LYS A O 7
ATOM 6597 N N . CYS A 1 40 ? -4.438 4.173 5.142 1.00 0.00 40 CYS A N 7
ATOM 6598 C CA . CYS A 1 40 ? -2.993 4.040 5.287 1.00 0.00 40 CYS A CA 7
ATOM 6599 C C . CYS A 1 40 ? -2.265 4.734 4.139 1.00 0.00 40 CYS A C 7
ATOM 6600 O O . CYS A 1 40 ? -1.558 5.721 4.347 1.00 0.00 40 CYS A O 7
ATOM 6607 N N . ILE A 1 41 ? -2.443 4.213 2.931 1.00 0.00 41 ILE A N 7
ATOM 6608 C CA . ILE A 1 41 ? -1.805 4.783 1.751 1.00 0.00 41 ILE A CA 7
ATOM 6609 C C . ILE A 1 41 ? -1.832 6.307 1.794 1.00 0.00 41 ILE A C 7
ATOM 6610 O O . ILE A 1 41 ? -0.798 6.961 1.660 1.00 0.00 41 ILE A O 7
ATOM 6626 N N . ASP A 1 42 ? -3.022 6.867 1.984 1.00 0.00 42 ASP A N 7
ATOM 6627 C CA . ASP A 1 42 ? -3.185 8.314 2.048 1.00 0.00 42 ASP A CA 7
ATOM 6628 C C . ASP A 1 42 ? -2.130 8.940 2.955 1.00 0.00 42 ASP A C 7
ATOM 6629 O O . ASP A 1 42 ? -1.506 9.941 2.601 1.00 0.00 42 ASP A O 7
ATOM 6638 N N . LYS A 1 43 ? -1.935 8.345 4.126 1.00 0.00 43 LYS A N 7
ATOM 6639 C CA . LYS A 1 43 ? -0.956 8.843 5.085 1.00 0.00 43 LYS A CA 7
ATOM 6640 C C . LYS A 1 43 ? 0.459 8.725 4.528 1.00 0.00 43 LYS A C 7
ATOM 6641 O O . LYS A 1 43 ? 1.200 9.706 4.478 1.00 0.00 43 LYS A O 7
ATOM 6660 N N . TRP A 1 44 ? 0.826 7.519 4.109 1.00 0.00 44 TRP A N 7
ATOM 6661 C CA . TRP A 1 44 ? 2.153 7.274 3.553 1.00 0.00 44 TRP A CA 7
ATOM 6662 C C . TRP A 1 44 ? 2.564 8.398 2.609 1.00 0.00 44 TRP A C 7
ATOM 6663 O O . TRP A 1 44 ? 2.005 8.543 1.522 1.00 0.00 44 TRP A O 7
ATOM 6684 N N . SER A 1 45 ? 3.543 9.192 3.031 1.00 0.00 45 SER A N 7
ATOM 6685 C CA . SER A 1 45 ? 4.026 10.306 2.223 1.00 0.00 45 SER A CA 7
ATOM 6686 C C . SER A 1 45 ? 5.226 9.886 1.381 1.00 0.00 45 SER A C 7
ATOM 6687 O O . SER A 1 45 ? 5.311 10.210 0.196 1.00 0.00 45 SER A O 7
ATOM 6695 N N . ASP A 1 46 ? 6.152 9.162 2.001 1.00 0.00 46 ASP A N 7
ATOM 6696 C CA . ASP A 1 46 ? 7.348 8.696 1.309 1.00 0.00 46 ASP A CA 7
ATOM 6697 C C . ASP A 1 46 ? 6.985 7.724 0.191 1.00 0.00 46 ASP A C 7
ATOM 6698 O O . ASP A 1 46 ? 6.442 6.648 0.442 1.00 0.00 46 ASP A O 7
ATOM 6707 N N . ARG A 1 47 ? 7.288 8.111 -1.044 1.00 0.00 47 ARG A N 7
ATOM 6708 C CA . ARG A 1 47 ? 6.991 7.274 -2.201 1.00 0.00 47 ARG A CA 7
ATOM 6709 C C . ARG A 1 47 ? 8.229 6.500 -2.644 1.00 0.00 47 ARG A C 7
ATOM 6710 O O . ARG A 1 47 ? 9.306 7.074 -2.812 1.00 0.00 47 ARG A O 7
ATOM 6731 N N . HIS A 1 48 ? 8.069 5.194 -2.831 1.00 0.00 48 HIS A N 7
ATOM 6732 C CA . HIS A 1 48 ? 9.173 4.341 -3.254 1.00 0.00 48 HIS A CA 7
ATOM 6733 C C . HIS A 1 48 ? 8.654 3.035 -3.848 1.00 0.00 48 HIS A C 7
ATOM 6734 O O . HIS A 1 48 ? 8.015 2.239 -3.158 1.00 0.00 48 HIS A O 7
ATOM 6748 N N . ARG A 1 49 ? 8.933 2.821 -5.129 1.00 0.00 49 ARG A N 7
ATOM 6749 C CA . ARG A 1 49 ? 8.492 1.612 -5.816 1.00 0.00 49 ARG A CA 7
ATOM 6750 C C . ARG A 1 49 ? 8.600 0.397 -4.899 1.00 0.00 49 ARG A C 7
ATOM 6751 O O . ARG A 1 49 ? 7.791 -0.527 -4.979 1.00 0.00 49 ARG A O 7
ATOM 6772 N N . ASN A 1 50 ? 9.605 0.405 -4.030 1.00 0.00 50 ASN A N 7
ATOM 6773 C CA . ASN A 1 50 ? 9.819 -0.697 -3.099 1.00 0.00 50 ASN A CA 7
ATOM 6774 C C . ASN A 1 50 ? 8.725 -0.732 -2.036 1.00 0.00 50 ASN A C 7
ATOM 6775 O O . ASN A 1 50 ? 8.080 0.280 -1.760 1.00 0.00 50 ASN A O 7
ATOM 6786 N N . CYS A 1 51 ? 8.522 -1.903 -1.442 1.00 0.00 51 CYS A N 7
ATOM 6787 C CA . CYS A 1 51 ? 7.507 -2.072 -0.410 1.00 0.00 51 CYS A CA 7
ATOM 6788 C C . CYS A 1 51 ? 8.023 -1.591 0.944 1.00 0.00 51 CYS A C 7
ATOM 6789 O O . CYS A 1 51 ? 9.162 -1.852 1.330 1.00 0.00 51 CYS A O 7
ATOM 6796 N N . PRO A 1 52 ? 7.165 -0.871 1.682 1.00 0.00 52 PRO A N 7
ATOM 6797 C CA . PRO A 1 52 ? 7.511 -0.339 3.003 1.00 0.00 52 PRO A CA 7
ATOM 6798 C C . PRO A 1 52 ? 7.646 -1.436 4.053 1.00 0.00 52 PRO A C 7
ATOM 6799 O O . PRO A 1 52 ? 8.631 -1.485 4.790 1.00 0.00 52 PRO A O 7
ATOM 6810 N N . ILE A 1 53 ? 6.651 -2.315 4.115 1.00 0.00 53 ILE A N 7
ATOM 6811 C CA . ILE A 1 53 ? 6.661 -3.413 5.074 1.00 0.00 53 ILE A CA 7
ATOM 6812 C C . ILE A 1 53 ? 7.981 -4.174 5.025 1.00 0.00 53 ILE A C 7
ATOM 6813 O O . ILE A 1 53 ? 8.728 -4.207 6.004 1.00 0.00 53 ILE A O 7
ATOM 6829 N N . CYS A 1 54 ? 8.264 -4.783 3.879 1.00 0.00 54 CYS A N 7
ATOM 6830 C CA . CYS A 1 54 ? 9.495 -5.543 3.700 1.00 0.00 54 CYS A CA 7
ATOM 6831 C C . CYS A 1 54 ? 10.709 -4.719 4.121 1.00 0.00 54 CYS A C 7
ATOM 6832 O O . CYS A 1 54 ? 11.693 -5.259 4.628 1.00 0.00 54 CYS A O 7
ATOM 6839 N N . ARG A 1 55 ? 10.632 -3.410 3.906 1.00 0.00 55 ARG A N 7
ATOM 6840 C CA . ARG A 1 55 ? 11.724 -2.512 4.261 1.00 0.00 55 ARG A CA 7
ATOM 6841 C C . ARG A 1 55 ? 12.324 -2.893 5.611 1.00 0.00 55 ARG A C 7
ATOM 6842 O O . ARG A 1 55 ? 13.538 -3.059 5.738 1.00 0.00 55 ARG A O 7
ATOM 6863 N N . LEU A 1 56 ? 11.467 -3.031 6.617 1.00 0.00 56 LEU A N 7
ATOM 6864 C CA . LEU A 1 56 ? 11.912 -3.392 7.958 1.00 0.00 56 LEU A CA 7
ATOM 6865 C C . LEU A 1 56 ? 11.748 -4.889 8.201 1.00 0.00 56 LEU A C 7
ATOM 6866 O O . LEU A 1 56 ? 12.616 -5.529 8.795 1.00 0.00 56 LEU A O 7
ATOM 6882 N N . GLN A 1 57 ? 10.632 -5.440 7.736 1.00 0.00 57 GLN A N 7
ATOM 6883 C CA . GLN A 1 57 ? 10.355 -6.862 7.902 1.00 0.00 57 GLN A CA 7
ATOM 6884 C C . GLN A 1 57 ? 10.776 -7.340 9.288 1.00 0.00 57 GLN A C 7
ATOM 6885 O O . GLN A 1 57 ? 11.447 -8.362 9.425 1.00 0.00 57 GLN A O 7
ATOM 6899 N N . MET A 1 58 ? 10.376 -6.594 10.312 1.00 0.00 58 MET A N 7
ATOM 6900 C CA . MET A 1 58 ? 10.711 -6.942 11.688 1.00 0.00 58 MET A CA 7
ATOM 6901 C C . MET A 1 58 ? 9.925 -8.167 12.145 1.00 0.00 58 MET A C 7
ATOM 6902 O O . MET A 1 58 ? 8.706 -8.234 11.978 1.00 0.00 58 MET A O 7
ATOM 6916 N N . THR A 1 59 ? 10.629 -9.135 12.723 1.00 0.00 59 THR A N 7
ATOM 6917 C CA . THR A 1 59 ? 9.997 -10.358 13.203 1.00 0.00 59 THR A CA 7
ATOM 6918 C C . THR A 1 59 ? 8.868 -10.047 14.178 1.00 0.00 59 THR A C 7
ATOM 6919 O O . THR A 1 59 ? 9.096 -9.488 15.250 1.00 0.00 59 THR A O 7
ATOM 6930 N N . GLY A 1 60 ? 7.647 -10.414 13.799 1.00 0.00 60 GLY A N 7
ATOM 6931 C CA . GLY A 1 60 ? 6.500 -10.166 14.652 1.00 0.00 60 GLY A CA 7
ATOM 6932 C C . GLY A 1 60 ? 5.199 -10.628 14.024 1.00 0.00 60 GLY A C 7
ATOM 6933 O O . GLY A 1 60 ? 4.601 -11.607 14.469 1.00 0.00 60 GLY A O 7
ATOM 6937 N N . ALA A 1 61 ? 4.761 -9.921 12.988 1.00 0.00 61 ALA A N 7
ATOM 6938 C CA . ALA A 1 61 ? 3.524 -10.264 12.298 1.00 0.00 61 ALA A CA 7
ATOM 6939 C C . ALA A 1 61 ? 3.473 -11.753 11.970 1.00 0.00 61 ALA A C 7
ATOM 6940 O O . ALA A 1 61 ? 4.478 -12.455 12.071 1.00 0.00 61 ALA A O 7
ATOM 6947 N N . ASN A 1 62 ? 2.295 -12.227 11.578 1.00 0.00 62 ASN A N 7
ATOM 6948 C CA . ASN A 1 62 ? 2.113 -13.634 11.237 1.00 0.00 62 ASN A CA 7
ATOM 6949 C C . ASN A 1 62 ? 2.479 -13.891 9.778 1.00 0.00 62 ASN A C 7
ATOM 6950 O O . ASN A 1 62 ? 2.560 -12.962 8.975 1.00 0.00 62 ASN A O 7
ATOM 6961 N N . GLU A 1 63 ? 2.698 -15.159 9.443 1.00 0.00 63 GLU A N 7
ATOM 6962 C CA . GLU A 1 63 ? 3.055 -15.538 8.081 1.00 0.00 63 GLU A CA 7
ATOM 6963 C C . GLU A 1 63 ? 1.886 -15.308 7.128 1.00 0.00 63 GLU A C 7
ATOM 6964 O O . GLU A 1 63 ? 1.967 -14.483 6.218 1.00 0.00 63 GLU A O 7
ATOM 6976 N N . SER A 1 64 ? 0.800 -16.043 7.344 1.00 0.00 64 SER A N 7
ATOM 6977 C CA . SER A 1 64 ? -0.384 -15.923 6.502 1.00 0.00 64 SER A CA 7
ATOM 6978 C C . SER A 1 64 ? -0.007 -15.962 5.025 1.00 0.00 64 SER A C 7
ATOM 6979 O O . SER A 1 64 ? -0.502 -15.168 4.225 1.00 0.00 64 SER A O 7
ATOM 6987 N N . SER A 1 65 ? 0.875 -16.891 4.670 1.00 0.00 65 SER A N 7
ATOM 6988 C CA . SER A 1 65 ? 1.323 -17.033 3.289 1.00 0.00 65 SER A CA 7
ATOM 6989 C C . SER A 1 65 ? 0.511 -18.100 2.561 1.00 0.00 65 SER A C 7
ATOM 6990 O O . SER A 1 65 ? -0.328 -18.773 3.159 1.00 0.00 65 SER A O 7
ATOM 6998 N N . GLY A 1 66 ? 0.768 -18.248 1.265 1.00 0.00 66 GLY A N 7
ATOM 6999 C CA . GLY A 1 66 ? 0.053 -19.234 0.476 1.00 0.00 66 GLY A CA 7
ATOM 7000 C C . GLY A 1 66 ? 0.981 -20.078 -0.376 1.00 0.00 66 GLY A C 7
ATOM 7001 O O . GLY A 1 66 ? 1.275 -19.747 -1.525 1.00 0.00 66 GLY A O 7
ATOM 7005 N N . PRO A 1 67 ? 1.460 -21.195 0.191 1.00 0.00 67 PRO A N 7
ATOM 7006 C CA . PRO A 1 67 ? 2.368 -22.110 -0.506 1.00 0.00 67 PRO A CA 7
ATOM 7007 C C . PRO A 1 67 ? 1.676 -22.864 -1.637 1.00 0.00 67 PRO A C 7
ATOM 7008 O O . PRO A 1 67 ? 2.280 -23.714 -2.290 1.00 0.00 67 PRO A O 7
ATOM 7019 N N . SER A 1 68 ? 0.405 -22.546 -1.863 1.00 0.00 68 SER A N 7
ATOM 7020 C CA . SER A 1 68 ? -0.370 -23.196 -2.913 1.00 0.00 68 SER A CA 7
ATOM 7021 C C . SER A 1 68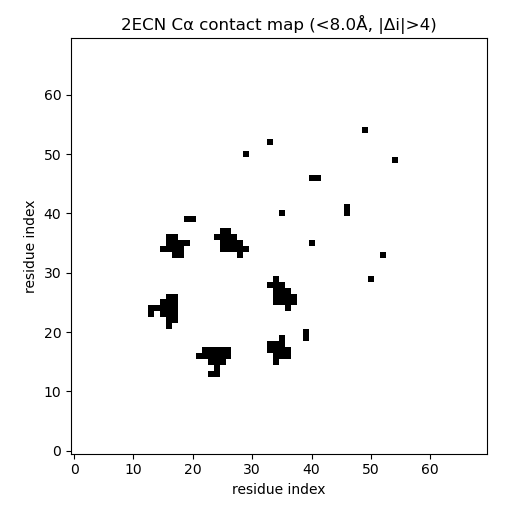 ? 0.508 -23.514 -4.119 1.00 0.00 68 SER A C 7
ATOM 7022 O O . SER A 1 68 ? 1.321 -22.692 -4.542 1.00 0.00 68 SER A O 7
ATOM 7030 N N . SER A 1 69 ? 0.337 -24.712 -4.669 1.00 0.00 69 SER A N 7
ATOM 7031 C CA . SER A 1 69 ? 1.116 -25.141 -5.824 1.00 0.00 69 SER A CA 7
ATOM 7032 C C . SER A 1 69 ? 0.534 -24.570 -7.114 1.00 0.00 69 SER A C 7
ATOM 7033 O O . SER A 1 69 ? -0.621 -24.823 -7.452 1.00 0.00 69 SER A O 7
ATOM 7041 N N . GLY A 1 70 ? 1.345 -23.797 -7.830 1.00 0.00 70 GLY A N 7
ATOM 7042 C CA . GLY A 1 70 ? 0.895 -23.201 -9.075 1.00 0.00 70 GLY A CA 7
ATOM 7043 C C . GLY A 1 70 ? -0.197 -22.172 -8.862 1.00 0.00 70 GLY A C 7
ATOM 7044 O O . GLY A 1 70 ? 0.020 -20.998 -9.161 1.00 0.00 70 GLY A O 7
ATOM 7050 N N . GLY A 1 1 ? -27.272 -37.172 29.037 1.00 0.00 1 GLY A N 8
ATOM 7051 C CA . GLY A 1 1 ? -27.672 -36.212 28.025 1.00 0.00 1 GLY A CA 8
ATOM 7052 C C . GLY A 1 1 ? -26.499 -35.713 27.204 1.00 0.00 1 GLY A C 8
ATOM 7053 O O . GLY A 1 1 ? -25.414 -35.481 27.736 1.00 0.00 1 GLY A O 8
ATOM 7057 N N . SER A 1 2 ? -26.717 -35.549 25.903 1.00 0.00 2 SER A N 8
ATOM 7058 C CA . SER A 1 2 ? -25.668 -35.080 25.005 1.00 0.00 2 SER A CA 8
ATOM 7059 C C . SER A 1 2 ? -26.266 -34.488 23.733 1.00 0.00 2 SER A C 8
ATOM 7060 O O . SER A 1 2 ? -26.925 -35.184 22.961 1.00 0.00 2 SER A O 8
ATOM 7068 N N . SER A 1 3 ? -26.032 -33.197 23.521 1.00 0.00 3 SER A N 8
ATOM 7069 C CA . SER A 1 3 ? -26.550 -32.508 22.345 1.00 0.00 3 SER A CA 8
ATOM 7070 C C . SER A 1 3 ? -25.656 -31.331 21.966 1.00 0.00 3 SER A C 8
ATOM 7071 O O . SER A 1 3 ? -24.739 -30.971 22.703 1.00 0.00 3 SER A O 8
ATOM 7079 N N . GLY A 1 4 ? -25.931 -30.735 20.810 1.00 0.00 4 GLY A N 8
ATOM 7080 C CA . GLY A 1 4 ? -25.143 -29.606 20.352 1.00 0.00 4 GLY A CA 8
ATOM 7081 C C . GLY A 1 4 ? -24.501 -29.856 19.002 1.00 0.00 4 GLY A C 8
ATOM 7082 O O . GLY A 1 4 ? -25.171 -29.813 17.970 1.00 0.00 4 GLY A O 8
ATOM 7086 N N . SER A 1 5 ? -23.198 -30.117 19.008 1.00 0.00 5 SER A N 8
ATOM 7087 C CA . SER A 1 5 ? -22.463 -30.369 17.774 1.00 0.00 5 SER A CA 8
ATOM 7088 C C . SER A 1 5 ? -22.408 -29.114 16.908 1.00 0.00 5 SER A C 8
ATOM 7089 O O . SER A 1 5 ? -22.579 -29.179 15.691 1.00 0.00 5 SER A O 8
ATOM 7097 N N . SER A 1 6 ? -22.168 -27.973 17.546 1.00 0.00 6 SER A N 8
ATOM 7098 C CA . SER A 1 6 ? -22.093 -26.701 16.836 1.00 0.00 6 SER A CA 8
ATOM 7099 C C . SER A 1 6 ? -20.820 -26.620 16.000 1.00 0.00 6 SER A C 8
ATOM 7100 O O . SER A 1 6 ? -19.865 -27.361 16.228 1.00 0.00 6 SER A O 8
ATOM 7108 N N . GLY A 1 7 ? -20.814 -25.711 15.029 1.00 0.00 7 GLY A N 8
ATOM 7109 C CA . GLY A 1 7 ? -19.654 -25.548 14.173 1.00 0.00 7 GLY A CA 8
ATOM 7110 C C . GLY A 1 7 ? -20.013 -24.991 12.809 1.00 0.00 7 GLY A C 8
ATOM 7111 O O . GLY A 1 7 ? -20.164 -25.742 11.845 1.00 0.00 7 GLY A O 8
ATOM 7115 N N . ARG A 1 8 ? -20.151 -23.672 12.728 1.00 0.00 8 ARG A N 8
ATOM 7116 C CA . ARG A 1 8 ? -20.498 -23.016 11.473 1.00 0.00 8 ARG A CA 8
ATOM 7117 C C . ARG A 1 8 ? -19.268 -22.372 10.839 1.00 0.00 8 ARG A C 8
ATOM 7118 O O . ARG A 1 8 ? -18.377 -21.890 11.537 1.00 0.00 8 ARG A O 8
ATOM 7139 N N . VAL A 1 9 ? -19.228 -22.368 9.510 1.00 0.00 9 VAL A N 8
ATOM 7140 C CA . VAL A 1 9 ? -18.109 -21.783 8.781 1.00 0.00 9 VAL A CA 8
ATOM 7141 C C . VAL A 1 9 ? -18.040 -20.276 8.997 1.00 0.00 9 VAL A C 8
ATOM 7142 O O . VAL A 1 9 ? -18.981 -19.666 9.505 1.00 0.00 9 VAL A O 8
ATOM 7155 N N . LYS A 1 10 ? -16.918 -19.679 8.608 1.00 0.00 10 LYS A N 8
ATOM 7156 C CA . LYS A 1 10 ? -16.725 -18.241 8.757 1.00 0.00 10 LYS A CA 8
ATOM 7157 C C . LYS A 1 10 ? -16.898 -17.527 7.420 1.00 0.00 10 LYS A C 8
ATOM 7158 O O . LYS A 1 10 ? -15.943 -17.381 6.657 1.00 0.00 10 LYS A O 8
ATOM 7177 N N . GLN A 1 11 ? -18.120 -17.085 7.144 1.00 0.00 11 GLN A N 8
ATOM 7178 C CA . GLN A 1 11 ? -18.416 -16.386 5.899 1.00 0.00 11 GLN A CA 8
ATOM 7179 C C . GLN A 1 11 ? -18.376 -14.874 6.100 1.00 0.00 11 GLN A C 8
ATOM 7180 O O . GLN A 1 11 ? -18.497 -14.383 7.224 1.00 0.00 11 GLN A O 8
ATOM 7194 N N . LEU A 1 12 ? -18.203 -14.141 5.006 1.00 0.00 12 LEU A N 8
ATOM 7195 C CA . LEU A 1 12 ? -18.146 -12.685 5.062 1.00 0.00 12 LEU A CA 8
ATOM 7196 C C . LEU A 1 12 ? -18.203 -12.083 3.661 1.00 0.00 12 LEU A C 8
ATOM 7197 O O . LEU A 1 12 ? -17.970 -12.772 2.668 1.00 0.00 12 LEU A O 8
ATOM 7213 N N . THR A 1 13 ? -18.513 -10.792 3.589 1.00 0.00 13 THR A N 8
ATOM 7214 C CA . THR A 1 13 ? -18.599 -10.097 2.311 1.00 0.00 13 THR A CA 8
ATOM 7215 C C . THR A 1 13 ? -17.234 -9.578 1.874 1.00 0.00 13 THR A C 8
ATOM 7216 O O . THR A 1 13 ? -16.853 -9.711 0.711 1.00 0.00 13 THR A O 8
ATOM 7227 N N . ASP A 1 14 ? -16.503 -8.988 2.813 1.00 0.00 14 ASP A N 8
ATOM 7228 C CA . ASP A 1 14 ? -15.178 -8.450 2.524 1.00 0.00 14 ASP A CA 8
ATOM 7229 C C . ASP A 1 14 ? -14.340 -9.459 1.745 1.00 0.00 14 ASP A C 8
ATOM 7230 O O . ASP A 1 14 ? -14.390 -10.659 2.013 1.00 0.00 14 ASP A O 8
ATOM 7239 N N . GLU A 1 15 ? -13.572 -8.963 0.780 1.00 0.00 15 GLU A N 8
ATOM 7240 C CA . GLU A 1 15 ? -12.725 -9.822 -0.039 1.00 0.00 15 GLU A CA 8
ATOM 7241 C C . GLU A 1 15 ? -11.305 -9.877 0.519 1.00 0.00 15 GLU A C 8
ATOM 7242 O O . GLU A 1 15 ? -10.741 -10.956 0.702 1.00 0.00 15 GLU A O 8
ATOM 7254 N N . GLU A 1 16 ? -10.735 -8.707 0.786 1.00 0.00 16 GLU A N 8
ATOM 7255 C CA . GLU A 1 16 ? -9.381 -8.622 1.321 1.00 0.00 16 GLU A CA 8
ATOM 7256 C C . GLU A 1 16 ? -9.331 -7.691 2.529 1.00 0.00 16 GLU A C 8
ATOM 7257 O O . GLU A 1 16 ? -10.311 -7.020 2.849 1.00 0.00 16 GLU A O 8
ATOM 7269 N N . GLU A 1 17 ? -8.182 -7.659 3.197 1.00 0.00 17 GLU A N 8
ATOM 7270 C CA . GLU A 1 17 ? -8.005 -6.813 4.371 1.00 0.00 17 GLU A CA 8
ATOM 7271 C C . GLU A 1 17 ? -6.607 -6.200 4.394 1.00 0.00 17 GLU A C 8
ATOM 7272 O O . GLU A 1 17 ? -5.679 -6.719 3.774 1.00 0.00 17 GLU A O 8
ATOM 7284 N N . CYS A 1 18 ? -6.466 -5.090 5.111 1.00 0.00 18 CYS A N 8
ATOM 7285 C CA . CYS A 1 18 ? -5.184 -4.404 5.215 1.00 0.00 18 CYS A CA 8
ATOM 7286 C C . CYS A 1 18 ? -4.231 -5.168 6.130 1.00 0.00 18 CYS A C 8
ATOM 7287 O O . CYS A 1 18 ? -4.655 -6.014 6.918 1.00 0.00 18 CYS A O 8
ATOM 7294 N N . CYS A 1 19 ? -2.943 -4.863 6.019 1.00 0.00 19 CYS A N 8
ATOM 7295 C CA . CYS A 1 19 ? -1.929 -5.521 6.836 1.00 0.00 19 CYS A CA 8
ATOM 7296 C C . CYS A 1 19 ? -1.555 -4.659 8.037 1.00 0.00 19 CYS A C 8
ATOM 7297 O O . CYS A 1 19 ? -1.346 -5.168 9.138 1.00 0.00 19 CYS A O 8
ATOM 7305 N N . ILE A 1 20 ? -1.470 -3.351 7.817 1.00 0.00 20 ILE A N 8
ATOM 7306 C CA . ILE A 1 20 ? -1.121 -2.419 8.881 1.00 0.00 20 ILE A CA 8
ATOM 7307 C C . ILE A 1 20 ? -2.237 -2.321 9.915 1.00 0.00 20 ILE A C 8
ATOM 7308 O O . ILE A 1 20 ? -2.108 -2.819 11.033 1.00 0.00 20 ILE A O 8
ATOM 7324 N N . CYS A 1 21 ? -3.335 -1.676 9.533 1.00 0.00 21 CYS A N 8
ATOM 7325 C CA . CYS A 1 21 ? -4.476 -1.513 10.425 1.00 0.00 21 CYS A CA 8
ATOM 7326 C C . CYS A 1 21 ? -5.377 -2.744 10.386 1.00 0.00 21 CYS A C 8
ATOM 7327 O O . CYS A 1 21 ? -6.110 -3.020 11.335 1.00 0.00 21 CYS A O 8
ATOM 7334 N N . MET A 1 22 ? -5.316 -3.480 9.281 1.00 0.00 22 MET A N 8
ATOM 7335 C CA . MET A 1 22 ? -6.125 -4.683 9.119 1.00 0.00 22 MET A CA 8
ATOM 7336 C C . MET A 1 22 ? -7.485 -4.518 9.791 1.00 0.00 22 MET A C 8
ATOM 7337 O O . MET A 1 22 ? -7.949 -5.410 10.501 1.00 0.00 22 MET A O 8
ATOM 7351 N N . ASP A 1 23 ? -8.118 -3.373 9.561 1.00 0.00 23 ASP A N 8
ATOM 7352 C CA . ASP A 1 23 ? -9.425 -3.091 10.144 1.00 0.00 23 ASP A CA 8
ATOM 7353 C C . ASP A 1 23 ? -10.520 -3.171 9.085 1.00 0.00 23 ASP A C 8
ATOM 7354 O O . ASP A 1 23 ? -11.572 -3.768 9.310 1.00 0.00 23 ASP A O 8
ATOM 7363 N N . GLY A 1 24 ? -10.265 -2.565 7.930 1.00 0.00 24 GLY A N 8
ATOM 7364 C CA . GLY A 1 24 ? -11.239 -2.578 6.854 1.00 0.00 24 GLY A CA 8
ATOM 7365 C C . GLY A 1 24 ? -10.884 -3.569 5.763 1.00 0.00 24 GLY A C 8
ATOM 7366 O O . GLY A 1 24 ? -10.733 -4.762 6.025 1.00 0.00 24 GLY A O 8
ATOM 7370 N N . ARG A 1 25 ? -10.753 -3.075 4.536 1.00 0.00 25 ARG A N 8
ATOM 7371 C CA . ARG A 1 25 ? -10.417 -3.926 3.401 1.00 0.00 25 ARG A CA 8
ATOM 7372 C C . ARG A 1 25 ? -9.109 -3.479 2.755 1.00 0.00 25 ARG A C 8
ATOM 7373 O O . ARG A 1 25 ? -8.527 -2.467 3.144 1.00 0.00 25 ARG A O 8
ATOM 7394 N N . ALA A 1 26 ? -8.652 -4.242 1.768 1.00 0.00 26 ALA A N 8
ATOM 7395 C CA . ALA A 1 26 ? -7.414 -3.925 1.067 1.00 0.00 26 ALA A CA 8
ATOM 7396 C C . ALA A 1 26 ? -7.694 -3.167 -0.226 1.00 0.00 26 ALA A C 8
ATOM 7397 O O . ALA A 1 26 ? -8.509 -3.594 -1.043 1.00 0.00 26 ALA A O 8
ATOM 7404 N N . ASP A 1 27 ? -7.013 -2.040 -0.404 1.00 0.00 27 ASP A N 8
ATOM 7405 C CA . ASP A 1 27 ? -7.189 -1.221 -1.598 1.00 0.00 27 ASP A CA 8
ATOM 7406 C C . ASP A 1 27 ? -6.347 -1.757 -2.752 1.00 0.00 27 ASP A C 8
ATOM 7407 O O . ASP A 1 27 ? -6.789 -1.774 -3.902 1.00 0.00 27 ASP A O 8
ATOM 7416 N N . LEU A 1 28 ? -5.132 -2.192 -2.439 1.00 0.00 28 LEU A N 8
ATOM 7417 C CA . LEU A 1 28 ? -4.227 -2.728 -3.450 1.00 0.00 28 LEU A CA 8
ATOM 7418 C C . LEU A 1 28 ? -3.382 -3.862 -2.878 1.00 0.00 28 LEU A C 8
ATOM 7419 O O . LEU A 1 28 ? -3.187 -3.954 -1.666 1.00 0.00 28 LEU A O 8
ATOM 7435 N N . ILE A 1 29 ? -2.882 -4.722 -3.759 1.00 0.00 29 ILE A N 8
ATOM 7436 C CA . ILE A 1 29 ? -2.055 -5.848 -3.342 1.00 0.00 29 ILE A CA 8
ATOM 7437 C C . ILE A 1 29 ? -0.665 -5.769 -3.963 1.00 0.00 29 ILE A C 8
ATOM 7438 O O . ILE A 1 29 ? -0.499 -5.285 -5.084 1.00 0.00 29 ILE A O 8
ATOM 7454 N N . LEU A 1 30 ? 0.333 -6.248 -3.228 1.00 0.00 30 LEU A N 8
ATOM 7455 C CA . LEU A 1 30 ? 1.711 -6.233 -3.707 1.00 0.00 30 LEU A CA 8
ATOM 7456 C C . LEU A 1 30 ? 2.194 -7.646 -4.021 1.00 0.00 30 LEU A C 8
ATOM 7457 O O . LEU A 1 30 ? 1.678 -8.634 -3.499 1.00 0.00 30 LEU A O 8
ATOM 7473 N N . PRO A 1 31 ? 3.208 -7.745 -4.893 1.00 0.00 31 PRO A N 8
ATOM 7474 C CA . PRO A 1 31 ? 3.785 -9.031 -5.293 1.00 0.00 31 PRO A CA 8
ATOM 7475 C C . PRO A 1 31 ? 4.562 -9.696 -4.163 1.00 0.00 31 PRO A C 8
ATOM 7476 O O . PRO A 1 31 ? 5.138 -10.770 -4.338 1.00 0.00 31 PRO A O 8
ATOM 7487 N N . CYS A 1 32 ? 4.576 -9.050 -3.001 1.00 0.00 32 CYS A N 8
ATOM 7488 C CA . CYS A 1 32 ? 5.283 -9.578 -1.841 1.00 0.00 32 CYS A CA 8
ATOM 7489 C C . CYS A 1 32 ? 4.301 -10.011 -0.756 1.00 0.00 32 CYS A C 8
ATOM 7490 O O . CYS A 1 32 ? 4.670 -10.152 0.410 1.00 0.00 32 CYS A O 8
ATOM 7497 N N . ALA A 1 33 ? 3.049 -10.222 -1.149 1.00 0.00 33 ALA A N 8
ATOM 7498 C CA . ALA A 1 33 ? 2.014 -10.641 -0.212 1.00 0.00 33 ALA A CA 8
ATOM 7499 C C . ALA A 1 33 ? 1.793 -9.589 0.869 1.00 0.00 33 ALA A C 8
ATOM 7500 O O . ALA A 1 33 ? 1.858 -9.886 2.062 1.00 0.00 33 ALA A O 8
ATOM 7507 N N . HIS A 1 34 ? 1.533 -8.356 0.444 1.00 0.00 34 HIS A N 8
ATOM 7508 C CA . HIS A 1 34 ? 1.302 -7.259 1.377 1.00 0.00 34 HIS A CA 8
ATOM 7509 C C . HIS A 1 34 ? 0.249 -6.297 0.834 1.00 0.00 34 HIS A C 8
ATOM 7510 O O . HIS A 1 34 ? 0.443 -5.674 -0.210 1.00 0.00 34 HIS A O 8
ATOM 7524 N N . SER A 1 35 ? -0.865 -6.181 1.549 1.00 0.00 35 SER A N 8
ATOM 7525 C CA . SER A 1 35 ? -1.950 -5.299 1.137 1.00 0.00 35 SER A CA 8
ATOM 7526 C C . SER A 1 35 ? -1.949 -4.015 1.961 1.00 0.00 35 SER A C 8
ATOM 7527 O O . SER A 1 35 ? -1.363 -3.958 3.042 1.00 0.00 35 SER A O 8
ATOM 7535 N N . PHE A 1 36 ? -2.609 -2.985 1.441 1.00 0.00 36 PHE A N 8
ATOM 7536 C CA . PHE A 1 36 ? -2.684 -1.700 2.126 1.00 0.00 36 PHE A CA 8
ATOM 7537 C C . PHE A 1 36 ? -3.964 -0.959 1.753 1.00 0.00 36 PHE A C 8
ATOM 7538 O O . PHE A 1 36 ? -4.212 -0.675 0.581 1.00 0.00 36 PHE A O 8
ATOM 7555 N N . CYS A 1 37 ? -4.775 -0.649 2.759 1.00 0.00 37 CYS A N 8
ATOM 7556 C CA . CYS A 1 37 ? -6.031 0.059 2.540 1.00 0.00 37 CYS A CA 8
ATOM 7557 C C . CYS A 1 37 ? -5.776 1.490 2.075 1.00 0.00 37 CYS A C 8
ATOM 7558 O O . CYS A 1 37 ? -4.643 1.969 2.106 1.00 0.00 37 CYS A O 8
ATOM 7565 N N . GLN A 1 38 ? -6.837 2.165 1.645 1.00 0.00 38 GLN A N 8
ATOM 7566 C CA . GLN A 1 38 ? -6.727 3.540 1.174 1.00 0.00 38 GLN A CA 8
ATOM 7567 C C . GLN A 1 38 ? -6.211 4.455 2.280 1.00 0.00 38 GLN A C 8
ATOM 7568 O O . GLN A 1 38 ? -5.334 5.289 2.052 1.00 0.00 38 GLN A O 8
ATOM 7582 N N . LYS A 1 39 ? -6.761 4.294 3.478 1.00 0.00 39 LYS A N 8
ATOM 7583 C CA . LYS A 1 39 ? -6.357 5.104 4.621 1.00 0.00 39 LYS A CA 8
ATOM 7584 C C . LYS A 1 39 ? -4.841 5.091 4.789 1.00 0.00 39 LYS A C 8
ATOM 7585 O O . LYS A 1 39 ? -4.172 6.099 4.560 1.00 0.00 39 LYS A O 8
ATOM 7604 N N . CYS A 1 40 ? -4.304 3.942 5.187 1.00 0.00 40 CYS A N 8
ATOM 7605 C CA . CYS A 1 40 ? -2.867 3.797 5.384 1.00 0.00 40 CYS A CA 8
ATOM 7606 C C . CYS A 1 40 ? -2.093 4.425 4.228 1.00 0.00 40 CYS A C 8
ATOM 7607 O O . CYS A 1 40 ? -1.314 5.358 4.424 1.00 0.00 40 CYS A O 8
ATOM 7614 N N . ILE A 1 41 ? -2.314 3.906 3.025 1.00 0.00 41 ILE A N 8
ATOM 7615 C CA . ILE A 1 41 ? -1.639 4.416 1.838 1.00 0.00 41 ILE A CA 8
ATOM 7616 C C . ILE A 1 41 ? -1.663 5.941 1.805 1.00 0.00 41 ILE A C 8
ATOM 7617 O O . ILE A 1 41 ? -0.618 6.586 1.723 1.00 0.00 41 ILE A O 8
ATOM 7633 N N . ASP A 1 42 ? -2.862 6.509 1.871 1.00 0.00 42 ASP A N 8
ATOM 7634 C CA . ASP A 1 42 ? -3.023 7.959 1.851 1.00 0.00 42 ASP A CA 8
ATOM 7635 C C . ASP A 1 42 ? -2.041 8.627 2.808 1.00 0.00 42 ASP A C 8
ATOM 7636 O O . ASP A 1 42 ? -1.224 9.453 2.400 1.00 0.00 42 ASP A O 8
ATOM 7645 N N . LYS A 1 43 ? -2.128 8.266 4.084 1.00 0.00 43 LYS A N 8
ATOM 7646 C CA . LYS A 1 43 ? -1.248 8.830 5.101 1.00 0.00 43 LYS A CA 8
ATOM 7647 C C . LYS A 1 43 ? 0.215 8.681 4.698 1.00 0.00 43 LYS A C 8
ATOM 7648 O O . LYS A 1 43 ? 0.994 9.631 4.789 1.00 0.00 43 LYS A O 8
ATOM 7667 N N . TRP A 1 44 ? 0.582 7.486 4.251 1.00 0.00 44 TRP A N 8
ATOM 7668 C CA . TRP A 1 44 ? 1.952 7.214 3.832 1.00 0.00 44 TRP A CA 8
ATOM 7669 C C . TRP A 1 44 ? 2.292 7.973 2.554 1.00 0.00 44 TRP A C 8
ATOM 7670 O O . TRP A 1 44 ? 1.836 7.614 1.468 1.00 0.00 44 TRP A O 8
ATOM 7691 N N . SER A 1 45 ? 3.094 9.024 2.691 1.00 0.00 45 SER A N 8
ATOM 7692 C CA . SER A 1 45 ? 3.492 9.836 1.547 1.00 0.00 45 SER A CA 8
ATOM 7693 C C . SER A 1 45 ? 3.662 8.972 0.300 1.00 0.00 45 SER A C 8
ATOM 7694 O O . SER A 1 45 ? 4.203 7.869 0.365 1.00 0.00 45 SER A O 8
ATOM 7702 N N . ASP A 1 46 ? 3.195 9.483 -0.833 1.00 0.00 46 ASP A N 8
ATOM 7703 C CA . ASP A 1 46 ? 3.295 8.761 -2.096 1.00 0.00 46 ASP A CA 8
ATOM 7704 C C . ASP A 1 46 ? 4.533 9.195 -2.874 1.00 0.00 46 ASP A C 8
ATOM 7705 O O . ASP A 1 46 ? 4.490 9.346 -4.095 1.00 0.00 46 ASP A O 8
ATOM 7714 N N . ARG A 1 47 ? 5.635 9.395 -2.158 1.00 0.00 47 ARG A N 8
ATOM 7715 C CA . ARG A 1 47 ? 6.885 9.814 -2.781 1.00 0.00 47 ARG A CA 8
ATOM 7716 C C . ARG A 1 47 ? 7.649 8.613 -3.329 1.00 0.00 47 ARG A C 8
ATOM 7717 O O . ARG A 1 47 ? 8.327 8.709 -4.353 1.00 0.00 47 ARG A O 8
ATOM 7738 N N . HIS A 1 48 ? 7.535 7.481 -2.641 1.00 0.00 48 HIS A N 8
ATOM 7739 C CA . HIS A 1 48 ? 8.215 6.260 -3.058 1.00 0.00 48 HIS A CA 8
ATOM 7740 C C . HIS A 1 48 ? 7.214 5.227 -3.565 1.00 0.00 48 HIS A C 8
ATOM 7741 O O . HIS A 1 48 ? 6.018 5.320 -3.290 1.00 0.00 48 HIS A O 8
ATOM 7755 N N . ARG A 1 49 ? 7.711 4.243 -4.308 1.00 0.00 49 ARG A N 8
ATOM 7756 C CA . ARG A 1 49 ? 6.859 3.194 -4.855 1.00 0.00 49 ARG A CA 8
ATOM 7757 C C . ARG A 1 49 ? 7.263 1.827 -4.310 1.00 0.00 49 ARG A C 8
ATOM 7758 O O . ARG A 1 49 ? 6.946 0.795 -4.900 1.00 0.00 49 ARG A O 8
ATOM 7779 N N . ASN A 1 50 ? 7.966 1.829 -3.182 1.00 0.00 50 ASN A N 8
ATOM 7780 C CA . ASN A 1 50 ? 8.414 0.590 -2.558 1.00 0.00 50 ASN A CA 8
ATOM 7781 C C . ASN A 1 50 ? 7.457 0.161 -1.450 1.00 0.00 50 ASN A C 8
ATOM 7782 O O . ASN A 1 50 ? 6.491 0.860 -1.144 1.00 0.00 50 ASN A O 8
ATOM 7793 N N . CYS A 1 51 ? 7.732 -0.993 -0.852 1.00 0.00 51 CYS A N 8
ATOM 7794 C CA . CYS A 1 51 ? 6.897 -1.516 0.223 1.00 0.00 51 CYS A CA 8
ATOM 7795 C C . CYS A 1 51 ? 7.533 -1.250 1.584 1.00 0.00 51 CYS A C 8
ATOM 7796 O O . CYS A 1 51 ? 8.705 -1.544 1.819 1.00 0.00 51 CYS A O 8
ATOM 7803 N N . PRO A 1 52 ? 6.741 -0.680 2.505 1.00 0.00 52 PRO A N 8
ATOM 7804 C CA . PRO A 1 52 ? 7.204 -0.362 3.859 1.00 0.00 52 PRO A CA 8
ATOM 7805 C C . PRO A 1 52 ? 7.444 -1.612 4.698 1.00 0.00 52 PRO A C 8
ATOM 7806 O O . PRO A 1 52 ? 8.507 -1.772 5.300 1.00 0.00 52 PRO A O 8
ATOM 7817 N N . ILE A 1 53 ? 6.452 -2.495 4.734 1.00 0.00 53 ILE A N 8
ATOM 7818 C CA . ILE A 1 53 ? 6.557 -3.731 5.498 1.00 0.00 53 ILE A CA 8
ATOM 7819 C C . ILE A 1 53 ? 7.851 -4.470 5.173 1.00 0.00 53 ILE A C 8
ATOM 7820 O O . ILE A 1 53 ? 8.429 -5.140 6.030 1.00 0.00 53 ILE A O 8
ATOM 7836 N N . CYS A 1 54 ? 8.303 -4.341 3.930 1.00 0.00 54 CYS A N 8
ATOM 7837 C CA . CYS A 1 54 ? 9.530 -4.995 3.491 1.00 0.00 54 CYS A CA 8
ATOM 7838 C C . CYS A 1 54 ? 10.747 -4.122 3.786 1.00 0.00 54 CYS A C 8
ATOM 7839 O O . CYS A 1 54 ? 11.704 -4.568 4.419 1.00 0.00 54 CYS A O 8
ATOM 7846 N N . ARG A 1 55 ? 10.702 -2.877 3.323 1.00 0.00 55 ARG A N 8
ATOM 7847 C CA . ARG A 1 55 ? 11.800 -1.942 3.536 1.00 0.00 55 ARG A CA 8
ATOM 7848 C C . ARG A 1 55 ? 12.337 -2.051 4.960 1.00 0.00 55 ARG A C 8
ATOM 7849 O O . ARG A 1 55 ? 13.533 -1.875 5.199 1.00 0.00 55 ARG A O 8
ATOM 7870 N N . LEU A 1 56 ? 11.447 -2.340 5.903 1.00 0.00 56 LEU A N 8
ATOM 7871 C CA . LEU A 1 56 ? 11.831 -2.471 7.304 1.00 0.00 56 LEU A CA 8
ATOM 7872 C C . LEU A 1 56 ? 12.744 -3.675 7.508 1.00 0.00 56 LEU A C 8
ATOM 7873 O O . LEU A 1 56 ? 13.834 -3.551 8.066 1.00 0.00 56 LEU A O 8
ATOM 7889 N N . GLN A 1 57 ? 12.293 -4.838 7.049 1.00 0.00 57 GLN A N 8
ATOM 7890 C CA . GLN A 1 57 ? 13.072 -6.064 7.180 1.00 0.00 57 GLN A CA 8
ATOM 7891 C C . GLN A 1 57 ? 14.559 -5.789 6.980 1.00 0.00 57 GLN A C 8
ATOM 7892 O O . GLN A 1 57 ? 15.402 -6.336 7.690 1.00 0.00 57 GLN A O 8
ATOM 7906 N N . MET A 1 58 ? 14.872 -4.938 6.008 1.00 0.00 58 MET A N 8
ATOM 7907 C CA . MET A 1 58 ? 16.258 -4.590 5.715 1.00 0.00 58 MET A CA 8
ATOM 7908 C C . MET A 1 58 ? 16.922 -3.938 6.924 1.00 0.00 58 MET A C 8
ATOM 7909 O O . MET A 1 58 ? 16.537 -2.846 7.343 1.00 0.00 58 MET A O 8
ATOM 7923 N N . THR A 1 59 ? 17.921 -4.615 7.482 1.00 0.00 59 THR A N 8
ATOM 7924 C CA . THR A 1 59 ? 18.637 -4.102 8.644 1.00 0.00 59 THR A CA 8
ATOM 7925 C C . THR A 1 59 ? 19.588 -2.978 8.251 1.00 0.00 59 THR A C 8
ATOM 7926 O O . THR A 1 59 ? 19.493 -1.864 8.763 1.00 0.00 59 THR A O 8
ATOM 7937 N N . GLY A 1 60 ? 20.507 -3.278 7.337 1.00 0.00 60 GLY A N 8
ATOM 7938 C CA . GLY A 1 60 ? 21.462 -2.282 6.891 1.00 0.00 60 GLY A CA 8
ATOM 7939 C C . GLY A 1 60 ? 20.879 -1.342 5.854 1.00 0.00 60 GLY A C 8
ATOM 7940 O O . GLY A 1 60 ? 19.970 -1.713 5.112 1.00 0.00 60 GLY A O 8
ATOM 7944 N N . ALA A 1 61 ? 21.400 -0.121 5.804 1.00 0.00 61 ALA A N 8
ATOM 7945 C CA . ALA A 1 61 ? 20.925 0.874 4.851 1.00 0.00 61 ALA A CA 8
ATOM 7946 C C . ALA A 1 61 ? 22.073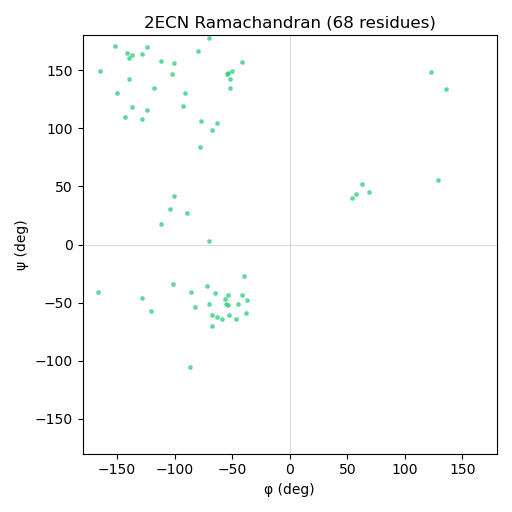 1.418 4.007 1.00 0.00 61 ALA A C 8
ATOM 7947 O O . ALA A 1 61 ? 23.157 1.695 4.521 1.00 0.00 61 ALA A O 8
ATOM 7954 N N . ASN A 1 62 ? 21.828 1.568 2.709 1.00 0.00 62 ASN A N 8
ATOM 7955 C CA . ASN A 1 62 ? 22.843 2.077 1.794 1.00 0.00 62 ASN A CA 8
ATOM 7956 C C . ASN A 1 62 ? 23.145 3.545 2.079 1.00 0.00 62 ASN A C 8
ATOM 7957 O O . ASN A 1 62 ? 22.336 4.250 2.681 1.00 0.00 62 ASN A O 8
ATOM 7968 N N . GLU A 1 63 ? 24.317 3.998 1.643 1.00 0.00 63 GLU A N 8
ATOM 7969 C CA . GLU A 1 63 ? 24.725 5.382 1.852 1.00 0.00 63 GLU A CA 8
ATOM 7970 C C . GLU A 1 63 ? 25.520 5.901 0.657 1.00 0.00 63 GLU A C 8
ATOM 7971 O O . GLU A 1 63 ? 26.282 5.160 0.036 1.00 0.00 63 GLU A O 8
ATOM 7983 N N . SER A 1 64 ? 25.336 7.179 0.341 1.00 0.00 64 SER A N 8
ATOM 7984 C CA . SER A 1 64 ? 26.032 7.797 -0.781 1.00 0.00 64 SER A CA 8
ATOM 7985 C C . SER A 1 64 ? 26.835 9.010 -0.321 1.00 0.00 64 SER A C 8
ATOM 7986 O O . SER A 1 64 ? 26.859 10.043 -0.991 1.00 0.00 64 SER A O 8
ATOM 7994 N N . SER A 1 65 ? 27.492 8.877 0.827 1.00 0.00 65 SER A N 8
ATOM 7995 C CA . SER A 1 65 ? 28.293 9.963 1.379 1.00 0.00 65 SER A CA 8
ATOM 7996 C C . SER A 1 65 ? 29.027 10.714 0.273 1.00 0.00 65 SER A C 8
ATOM 7997 O O . SER A 1 65 ? 29.060 11.944 0.259 1.00 0.00 65 SER A O 8
ATOM 8005 N N . GLY A 1 66 ? 29.614 9.964 -0.655 1.00 0.00 66 GLY A N 8
ATOM 8006 C CA . GLY A 1 66 ? 30.339 10.576 -1.753 1.00 0.00 66 GLY A CA 8
ATOM 8007 C C . GLY A 1 66 ? 31.830 10.655 -1.490 1.00 0.00 66 GLY A C 8
ATOM 80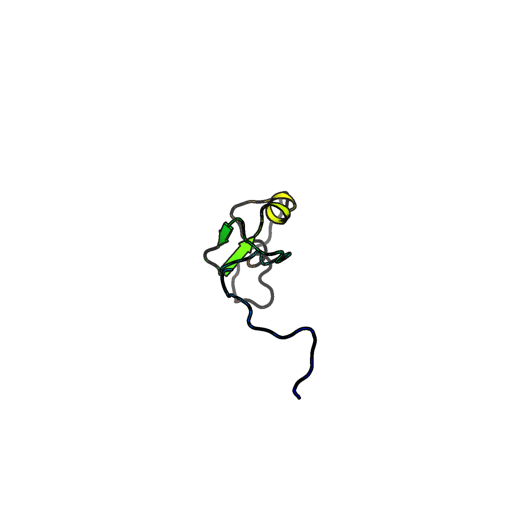08 O O . GLY A 1 66 ? 32.366 11.709 -1.146 1.00 0.00 66 GLY A O 8
ATOM 8012 N N . PRO A 1 67 ? 32.525 9.520 -1.652 1.00 0.00 67 PRO A N 8
ATOM 8013 C CA . PRO A 1 67 ? 33.972 9.439 -1.434 1.00 0.00 67 PRO A CA 8
ATOM 8014 C C . PRO A 1 67 ? 34.762 10.190 -2.501 1.00 0.00 67 PRO A C 8
ATOM 8015 O O . PRO A 1 67 ? 35.993 10.209 -2.478 1.00 0.00 67 PRO A O 8
ATOM 8026 N N . SER A 1 68 ? 34.046 10.808 -3.435 1.00 0.00 68 SER A N 8
ATOM 8027 C CA . SER A 1 68 ? 34.681 11.558 -4.513 1.00 0.00 68 SER A CA 8
ATOM 8028 C C . SER A 1 68 ? 35.182 12.909 -4.013 1.00 0.00 68 SER A C 8
ATOM 8029 O O . SER A 1 68 ? 34.919 13.299 -2.875 1.00 0.00 68 SER A O 8
ATOM 8037 N N . SER A 1 69 ? 35.905 13.620 -4.872 1.00 0.00 69 SER A N 8
ATOM 8038 C CA . SER A 1 69 ? 36.447 14.927 -4.517 1.00 0.00 69 SER A CA 8
ATOM 8039 C C . SER A 1 69 ? 37.351 14.826 -3.293 1.00 0.00 69 SER A C 8
ATOM 8040 O O . SER A 1 69 ? 37.305 15.672 -2.401 1.00 0.00 69 SER A O 8
ATOM 8048 N N . GLY A 1 70 ? 38.175 13.783 -3.257 1.00 0.00 70 GLY A N 8
ATOM 8049 C CA . GLY A 1 70 ? 39.079 13.589 -2.139 1.00 0.00 70 GLY A CA 8
ATOM 8050 C C . GLY A 1 70 ? 39.851 14.846 -1.792 1.00 0.00 70 GLY A C 8
ATOM 8051 O O . GLY A 1 70 ? 40.273 14.993 -0.646 1.00 0.00 70 GLY A O 8
ATOM 8057 N N . GLY A 1 1 ? -30.752 -8.433 -13.318 1.00 0.00 1 GLY A N 9
ATOM 8058 C CA . GLY A 1 1 ? -31.877 -9.318 -13.558 1.00 0.00 1 GLY A CA 9
ATOM 8059 C C . GLY A 1 1 ? -33.193 -8.721 -13.099 1.00 0.00 1 GLY A C 9
ATOM 8060 O O . GLY A 1 1 ? -33.226 -7.612 -12.565 1.00 0.00 1 GLY A O 9
ATOM 8064 N N . SER A 1 2 ? -34.280 -9.457 -13.308 1.00 0.00 2 SER A N 9
ATOM 8065 C CA . SER A 1 2 ? -35.605 -8.991 -12.917 1.00 0.00 2 SER A CA 9
ATOM 8066 C C . SER A 1 2 ? -36.378 -10.093 -12.199 1.00 0.00 2 SER A C 9
ATOM 8067 O O . SER A 1 2 ? -37.568 -10.293 -12.445 1.00 0.00 2 SER A O 9
ATOM 8075 N N . SER A 1 3 ? -35.693 -10.806 -11.311 1.00 0.00 3 SER A N 9
ATOM 8076 C CA . SER A 1 3 ? -36.314 -11.891 -10.560 1.00 0.00 3 SER A CA 9
ATOM 8077 C C . SER A 1 3 ? -36.938 -11.370 -9.269 1.00 0.00 3 SER A C 9
ATOM 8078 O O . SER A 1 3 ? -36.844 -10.184 -8.954 1.00 0.00 3 SER A O 9
ATOM 8086 N N . GLY A 1 4 ? -37.578 -12.267 -8.524 1.00 0.00 4 GLY A N 9
ATOM 8087 C CA . GLY A 1 4 ? -38.210 -11.880 -7.276 1.00 0.00 4 GLY A CA 9
ATOM 8088 C C . GLY A 1 4 ? -37.298 -12.073 -6.081 1.00 0.00 4 GLY A C 9
ATOM 8089 O O . GLY A 1 4 ? -37.681 -12.700 -5.094 1.00 0.00 4 GLY A O 9
ATOM 8093 N N . SER A 1 5 ? -36.086 -11.533 -6.170 1.00 0.00 5 SER A N 9
ATOM 8094 C CA . SER A 1 5 ? -35.115 -11.653 -5.089 1.00 0.00 5 SER A CA 9
ATOM 8095 C C . SER A 1 5 ? -33.862 -10.837 -5.392 1.00 0.00 5 SER A C 9
ATOM 8096 O O . SER A 1 5 ? -33.098 -11.166 -6.299 1.00 0.00 5 SER A O 9
ATOM 8104 N N . SER A 1 6 ? -33.657 -9.771 -4.624 1.00 0.00 6 SER A N 9
ATOM 8105 C CA . SER A 1 6 ? -32.499 -8.905 -4.812 1.00 0.00 6 SER A CA 9
ATOM 8106 C C . SER A 1 6 ? -31.819 -8.611 -3.478 1.00 0.00 6 SER A C 9
ATOM 8107 O O . SER A 1 6 ? -32.449 -8.120 -2.542 1.00 0.00 6 SER A O 9
ATOM 8115 N N . GLY A 1 7 ? -30.527 -8.914 -3.400 1.00 0.00 7 GLY A N 9
ATOM 8116 C CA . GLY A 1 7 ? -29.782 -8.676 -2.178 1.00 0.00 7 GLY A CA 9
ATOM 8117 C C . GLY A 1 7 ? -28.344 -9.146 -2.275 1.00 0.00 7 GLY A C 9
ATOM 8118 O O . GLY A 1 7 ? -27.900 -9.977 -1.483 1.00 0.00 7 GLY A O 9
ATOM 8122 N N . ARG A 1 8 ? -27.614 -8.614 -3.250 1.00 0.00 8 ARG A N 9
ATOM 8123 C CA . ARG A 1 8 ? -26.219 -8.986 -3.450 1.00 0.00 8 ARG A CA 9
ATOM 8124 C C . ARG A 1 8 ? -25.431 -7.831 -4.062 1.00 0.00 8 ARG A C 9
ATOM 8125 O O . ARG A 1 8 ? -25.992 -6.978 -4.750 1.00 0.00 8 ARG A O 9
ATOM 8146 N N . VAL A 1 9 ? -24.126 -7.811 -3.807 1.00 0.00 9 VAL A N 9
ATOM 8147 C CA . VAL A 1 9 ? -23.261 -6.762 -4.332 1.00 0.00 9 VAL A CA 9
ATOM 8148 C C . VAL A 1 9 ? -23.024 -6.943 -5.828 1.00 0.00 9 VAL A C 9
ATOM 8149 O O . VAL A 1 9 ? -23.141 -8.048 -6.357 1.00 0.00 9 VAL A O 9
ATOM 8162 N N . LYS A 1 10 ? -22.690 -5.849 -6.505 1.00 0.00 10 LYS A N 9
ATOM 8163 C CA . LYS A 1 10 ? -22.434 -5.886 -7.940 1.00 0.00 10 LYS A CA 9
ATOM 8164 C C . LYS A 1 10 ? -21.041 -6.436 -8.230 1.00 0.00 10 LYS A C 9
ATOM 8165 O O . LYS A 1 10 ? -20.062 -5.690 -8.252 1.00 0.00 10 LYS A O 9
ATOM 8184 N N . GLN A 1 11 ? -20.961 -7.743 -8.455 1.00 0.00 11 GLN A N 9
ATOM 8185 C CA . GLN A 1 11 ? -19.688 -8.392 -8.745 1.00 0.00 11 GLN A CA 9
ATOM 8186 C C . GLN A 1 11 ? -18.551 -7.727 -7.976 1.00 0.00 11 GLN A C 9
ATOM 8187 O O . GLN A 1 11 ? -17.474 -7.488 -8.523 1.00 0.00 11 GLN A O 9
ATOM 8201 N N . LEU A 1 12 ? -18.797 -7.431 -6.705 1.00 0.00 12 LEU A N 9
ATOM 8202 C CA . LEU A 1 12 ? -17.794 -6.793 -5.860 1.00 0.00 12 LEU A CA 9
ATOM 8203 C C . LEU A 1 12 ? -17.669 -7.515 -4.522 1.00 0.00 12 LEU A C 9
ATOM 8204 O O . LEU A 1 12 ? -18.180 -7.051 -3.503 1.00 0.00 12 LEU A O 9
ATOM 8220 N N . THR A 1 13 ? -16.984 -8.655 -4.532 1.00 0.00 13 THR A N 9
ATOM 8221 C CA . THR A 1 13 ? -16.791 -9.441 -3.321 1.00 0.00 13 THR A CA 9
ATOM 8222 C C . THR A 1 13 ? -15.310 -9.583 -2.988 1.00 0.00 13 THR A C 9
ATOM 8223 O O . THR A 1 13 ? -14.668 -10.559 -3.376 1.00 0.00 13 THR A O 9
ATOM 8234 N N . ASP A 1 14 ? -14.775 -8.605 -2.266 1.00 0.00 14 ASP A N 9
ATOM 8235 C CA . ASP A 1 14 ? -13.369 -8.623 -1.879 1.00 0.00 14 ASP A CA 9
ATOM 8236 C C . ASP A 1 14 ? -13.189 -9.283 -0.516 1.00 0.00 14 ASP A C 9
ATOM 8237 O O . ASP A 1 14 ? -13.860 -8.925 0.451 1.00 0.00 14 ASP A O 9
ATOM 8246 N N . GLU A 1 15 ? -12.279 -10.250 -0.448 1.00 0.00 15 GLU A N 9
ATOM 8247 C CA . GLU A 1 15 ? -12.012 -10.961 0.797 1.00 0.00 15 GLU A CA 9
ATOM 8248 C C . GLU A 1 15 ? -10.609 -10.653 1.311 1.00 0.00 15 GLU A C 9
ATOM 8249 O O . GLU A 1 15 ? -9.976 -11.488 1.956 1.00 0.00 15 GLU A O 9
ATOM 8261 N N . GLU A 1 16 ? -10.130 -9.448 1.019 1.00 0.00 16 GLU A N 9
ATOM 8262 C CA . GLU A 1 16 ? -8.801 -9.030 1.450 1.00 0.00 16 GLU A CA 9
ATOM 8263 C C . GLU A 1 16 ? -8.892 -8.008 2.579 1.00 0.00 16 GLU A C 9
ATOM 8264 O O . GLU A 1 16 ? -9.912 -7.339 2.744 1.00 0.00 16 GLU A O 9
ATOM 8276 N N . GLU A 1 17 ? -7.818 -7.894 3.354 1.00 0.00 17 GLU A N 9
ATOM 8277 C CA . GLU A 1 17 ? -7.777 -6.955 4.469 1.00 0.00 17 GLU A CA 9
ATOM 8278 C C . GLU A 1 17 ? -6.384 -6.350 4.621 1.00 0.00 17 GLU A C 9
ATOM 8279 O O . GLU A 1 17 ? -5.377 -7.052 4.528 1.00 0.00 17 GLU A O 9
ATOM 8291 N N . CYS A 1 18 ? -6.336 -5.043 4.854 1.00 0.00 18 CYS A N 9
ATOM 8292 C CA . CYS A 1 18 ? -5.068 -4.342 5.018 1.00 0.00 18 CYS A CA 9
ATOM 8293 C C . CYS A 1 18 ? -4.166 -5.072 6.008 1.00 0.00 18 CYS A C 9
ATOM 8294 O O . CYS A 1 18 ? -4.644 -5.808 6.873 1.00 0.00 18 CYS A O 9
ATOM 8301 N N . CYS A 1 19 ? -2.861 -4.863 5.877 1.00 0.00 19 CYS A N 9
ATOM 8302 C CA . CYS A 1 19 ? -1.891 -5.502 6.760 1.00 0.00 19 CYS A CA 9
ATOM 8303 C C . CYS A 1 19 ? -1.318 -4.498 7.755 1.00 0.00 19 CYS A C 9
ATOM 8304 O O . CYS A 1 19 ? -1.019 -4.844 8.898 1.00 0.00 19 CYS A O 9
ATOM 8312 N N . ILE A 1 20 ? -1.167 -3.255 7.312 1.00 0.00 20 ILE A N 9
ATOM 8313 C CA . ILE A 1 20 ? -0.629 -2.201 8.163 1.00 0.00 20 ILE A CA 9
ATOM 8314 C C . ILE A 1 20 ? -1.529 -1.957 9.370 1.00 0.00 20 ILE A C 9
ATOM 8315 O O . ILE A 1 20 ? -1.059 -1.898 10.507 1.00 0.00 20 ILE A O 9
ATOM 8331 N N . CYS A 1 21 ? -2.826 -1.817 9.116 1.00 0.00 21 CYS A N 9
ATOM 8332 C CA . CYS A 1 21 ? -3.793 -1.581 10.181 1.00 0.00 21 CYS A CA 9
ATOM 8333 C C . CYS A 1 21 ? -4.787 -2.734 10.278 1.00 0.00 21 CYS A C 9
ATOM 8334 O O . CYS A 1 21 ? -5.195 -3.125 11.372 1.00 0.00 21 CYS A O 9
ATOM 8341 N N . MET A 1 22 ? -5.173 -3.274 9.127 1.00 0.00 22 MET A N 9
ATOM 8342 C CA . MET A 1 22 ? -6.118 -4.384 9.082 1.00 0.00 22 MET A CA 9
ATOM 8343 C C . MET A 1 22 ? -7.495 -3.945 9.572 1.00 0.00 22 MET A C 9
ATOM 8344 O O . MET A 1 22 ? -8.135 -4.641 10.360 1.00 0.00 22 MET A O 9
ATOM 8358 N N . ASP A 1 23 ? -7.945 -2.788 9.099 1.00 0.00 23 ASP A N 9
ATOM 8359 C CA . ASP A 1 23 ? -9.246 -2.257 9.489 1.00 0.00 23 ASP A CA 9
ATOM 8360 C C . ASP A 1 23 ? -10.374 -3.113 8.920 1.00 0.00 23 ASP A C 9
ATOM 8361 O O . ASP A 1 23 ? -11.037 -3.848 9.650 1.00 0.00 23 ASP A O 9
ATOM 8370 N N . GLY A 1 24 ? -10.586 -3.010 7.611 1.00 0.00 24 GLY A N 9
ATOM 8371 C CA . GLY A 1 24 ? -11.635 -3.779 6.967 1.00 0.00 24 GLY A CA 9
ATOM 8372 C C . GLY A 1 24 ? -11.153 -4.480 5.713 1.00 0.00 24 GLY A C 9
ATOM 8373 O O . GLY A 1 24 ? -10.925 -5.690 5.719 1.00 0.00 24 GLY A O 9
ATOM 8377 N N . ARG A 1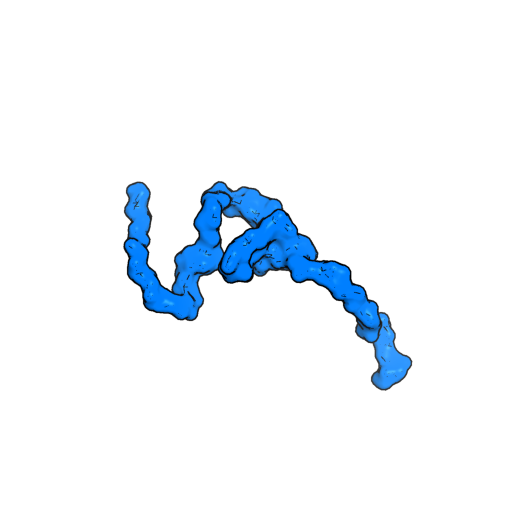 25 ? -10.999 -3.719 4.634 1.00 0.00 25 ARG A N 9
ATOM 8378 C CA . ARG A 1 25 ? -10.544 -4.276 3.366 1.00 0.00 25 ARG A CA 9
ATOM 8379 C C . ARG A 1 25 ? -9.329 -3.515 2.842 1.00 0.00 25 ARG A C 9
ATOM 8380 O O . ARG A 1 25 ? -9.005 -2.433 3.330 1.00 0.00 25 ARG A O 9
ATOM 8401 N N . ALA A 1 26 ? -8.662 -4.089 1.847 1.00 0.00 26 ALA A N 9
ATOM 8402 C CA . ALA A 1 26 ? -7.484 -3.465 1.257 1.00 0.00 26 ALA A CA 9
ATOM 8403 C C . ALA A 1 26 ? -7.810 -2.851 -0.101 1.00 0.00 26 ALA A C 9
ATOM 8404 O O . ALA A 1 26 ? -8.685 -3.337 -0.818 1.00 0.00 26 ALA A O 9
ATOM 8411 N N . ASP A 1 27 ? -7.103 -1.781 -0.447 1.00 0.00 27 ASP A N 9
ATOM 8412 C CA . ASP A 1 27 ? -7.317 -1.101 -1.719 1.00 0.00 27 ASP A CA 9
ATOM 8413 C C . ASP A 1 27 ? -6.465 -1.727 -2.819 1.00 0.00 27 ASP A C 9
ATOM 8414 O O . ASP A 1 27 ? -6.837 -1.707 -3.993 1.00 0.00 27 ASP A O 9
ATOM 8423 N N . LEU A 1 28 ? -5.321 -2.279 -2.432 1.00 0.00 28 LEU A N 9
ATOM 8424 C CA . LEU A 1 28 ? -4.414 -2.909 -3.386 1.00 0.00 28 LEU A CA 9
ATOM 8425 C C . LEU A 1 28 ? -3.585 -3.997 -2.712 1.00 0.00 28 LEU A C 9
ATOM 8426 O O . LEU A 1 28 ? -3.596 -4.131 -1.488 1.00 0.00 28 LEU A O 9
ATOM 8442 N N . ILE A 1 29 ? -2.866 -4.771 -3.518 1.00 0.00 29 ILE A N 9
ATOM 8443 C CA . ILE A 1 29 ? -2.028 -5.845 -2.999 1.00 0.00 29 ILE A CA 9
ATOM 8444 C C . ILE A 1 29 ? -0.683 -5.889 -3.716 1.00 0.00 29 ILE A C 9
ATOM 8445 O O . ILE A 1 29 ? -0.622 -5.875 -4.947 1.00 0.00 29 ILE A O 9
ATOM 8461 N N . LEU A 1 30 ? 0.393 -5.943 -2.940 1.00 0.00 30 LEU A N 9
ATOM 8462 C CA . LEU A 1 30 ? 1.739 -5.991 -3.501 1.00 0.00 30 LEU A CA 9
ATOM 8463 C C . LEU A 1 30 ? 2.122 -7.420 -3.875 1.00 0.00 30 LEU A C 9
ATOM 8464 O O . LEU A 1 30 ? 1.586 -8.392 -3.343 1.00 0.00 30 LEU A O 9
ATOM 8480 N N . PRO A 1 31 ? 3.075 -7.551 -4.810 1.00 0.00 31 PRO A N 9
ATOM 8481 C CA . PRO A 1 31 ? 3.554 -8.857 -5.273 1.00 0.00 31 PRO A CA 9
ATOM 8482 C C . PRO A 1 31 ? 4.361 -9.590 -4.208 1.00 0.00 31 PRO A C 9
ATOM 8483 O O . PRO A 1 31 ? 4.883 -10.679 -4.450 1.00 0.00 31 PRO A O 9
ATOM 8494 N N . CYS A 1 32 ? 4.459 -8.988 -3.028 1.00 0.00 32 CYS A N 9
ATOM 8495 C CA . CYS A 1 32 ? 5.203 -9.584 -1.924 1.00 0.00 32 CYS A CA 9
ATOM 8496 C C . CYS A 1 32 ? 4.258 -10.045 -0.818 1.00 0.00 32 CYS A C 9
ATOM 8497 O O . CYS A 1 32 ? 4.673 -10.247 0.323 1.00 0.00 32 CYS A O 9
ATOM 8504 N N . ALA A 1 33 ? 2.986 -10.210 -1.165 1.00 0.00 33 ALA A N 9
ATOM 8505 C CA . ALA A 1 33 ? 1.983 -10.649 -0.203 1.00 0.00 33 ALA A CA 9
ATOM 8506 C C . ALA A 1 33 ? 1.762 -9.598 0.880 1.00 0.00 33 ALA A C 9
ATOM 8507 O O . ALA A 1 33 ? 1.872 -9.887 2.072 1.00 0.00 33 ALA A O 9
ATOM 8514 N N . HIS A 1 34 ? 1.451 -8.376 0.457 1.00 0.00 34 HIS A N 9
ATOM 8515 C CA . HIS A 1 34 ? 1.215 -7.281 1.391 1.00 0.00 34 HIS A CA 9
ATOM 8516 C C . HIS A 1 34 ? 0.103 -6.367 0.887 1.00 0.00 34 HIS A C 9
ATOM 8517 O O . HIS A 1 34 ? 0.220 -5.758 -0.176 1.00 0.00 34 HIS A O 9
ATOM 8531 N N . SER A 1 35 ? -0.978 -6.278 1.656 1.00 0.00 35 SER A N 9
ATOM 8532 C CA . SER A 1 35 ? -2.113 -5.442 1.285 1.00 0.00 35 SER A CA 9
ATOM 8533 C C . SER A 1 35 ? -2.119 -4.145 2.089 1.00 0.00 35 SER A C 9
ATOM 8534 O O . SER A 1 35 ? -1.540 -4.070 3.173 1.00 0.00 35 SER A O 9
ATOM 8542 N N . PHE A 1 36 ? -2.776 -3.124 1.548 1.00 0.00 36 PHE A N 9
ATOM 8543 C CA . PHE A 1 36 ? -2.857 -1.829 2.212 1.00 0.00 36 PHE A CA 9
ATOM 8544 C C . PHE A 1 36 ? -4.139 -1.097 1.825 1.00 0.00 36 PHE A C 9
ATOM 8545 O O . PHE A 1 36 ? -4.548 -1.111 0.663 1.00 0.00 36 PHE A O 9
ATOM 8562 N N . CYS A 1 37 ? -4.769 -0.460 2.806 1.00 0.00 37 CYS A N 9
ATOM 8563 C CA . CYS A 1 37 ? -6.005 0.276 2.570 1.00 0.00 37 CYS A CA 9
ATOM 8564 C C . CYS A 1 37 ? -5.717 1.750 2.302 1.00 0.00 37 CYS A C 9
ATOM 8565 O O . CYS A 1 37 ? -4.696 2.282 2.736 1.00 0.00 37 CYS A O 9
ATOM 8572 N N . GLN A 1 38 ? -6.625 2.404 1.584 1.00 0.00 38 GLN A N 9
ATOM 8573 C CA . GLN A 1 38 ? -6.468 3.817 1.259 1.00 0.00 38 GLN A CA 9
ATOM 8574 C C . GLN A 1 38 ? -6.050 4.616 2.488 1.00 0.00 38 GLN A C 9
ATOM 8575 O O . GLN A 1 38 ? -5.100 5.397 2.440 1.00 0.00 38 GLN A O 9
ATOM 8589 N N . LYS A 1 39 ? -6.766 4.415 3.590 1.00 0.00 39 LYS A N 9
ATOM 8590 C CA . LYS A 1 39 ? -6.469 5.116 4.834 1.00 0.00 39 LYS A CA 9
ATOM 8591 C C . LYS A 1 39 ? -4.971 5.105 5.120 1.00 0.00 39 LYS A C 9
ATOM 8592 O O . LYS A 1 39 ? -4.387 6.132 5.468 1.00 0.00 39 LYS A O 9
ATOM 8611 N N . CYS A 1 40 ? -4.353 3.938 4.972 1.00 0.00 40 CYS A N 9
ATOM 8612 C CA . CYS A 1 40 ? -2.923 3.793 5.214 1.00 0.00 40 CYS A CA 9
ATOM 8613 C C . CYS A 1 40 ? -2.115 4.337 4.040 1.00 0.00 40 CYS A C 9
ATOM 8614 O O . CYS A 1 40 ? -1.440 5.361 4.159 1.00 0.00 40 CYS A O 9
ATOM 8621 N N . ILE A 1 41 ? -2.189 3.647 2.907 1.00 0.00 41 ILE A N 9
ATOM 8622 C CA . ILE A 1 41 ? -1.466 4.062 1.711 1.00 0.00 41 ILE A CA 9
ATOM 8623 C C . ILE A 1 41 ? -1.519 5.576 1.535 1.00 0.00 41 ILE A C 9
ATOM 8624 O O . ILE A 1 41 ? -0.595 6.181 0.990 1.00 0.00 41 ILE A O 9
ATOM 8640 N N . ASP A 1 42 ? -2.605 6.183 2.000 1.00 0.00 42 ASP A N 9
ATOM 8641 C CA . ASP A 1 42 ? -2.778 7.627 1.897 1.00 0.00 42 ASP A CA 9
ATOM 8642 C C . ASP A 1 42 ? -1.955 8.350 2.959 1.00 0.00 42 ASP A C 9
ATOM 8643 O O . ASP A 1 42 ? -1.289 9.346 2.673 1.00 0.00 42 ASP A O 9
ATOM 8652 N N . LYS A 1 43 ? -2.007 7.844 4.186 1.00 0.00 43 LYS A N 9
ATOM 8653 C CA . LYS A 1 43 ? -1.267 8.440 5.292 1.00 0.00 43 LYS A CA 9
ATOM 8654 C C . LYS A 1 43 ? 0.224 8.503 4.978 1.00 0.00 43 LYS A C 9
ATOM 8655 O O . LYS A 1 43 ? 0.827 9.576 4.995 1.00 0.00 43 LYS A O 9
ATOM 8674 N N . TRP A 1 44 ? 0.812 7.347 4.690 1.00 0.00 44 TRP A N 9
ATOM 8675 C CA . TRP A 1 44 ? 2.234 7.272 4.371 1.00 0.00 44 TRP A CA 9
ATOM 8676 C C . TRP A 1 44 ? 2.461 7.398 2.868 1.00 0.00 44 TRP A C 9
ATOM 8677 O O . TRP A 1 44 ? 1.887 6.648 2.079 1.00 0.00 44 TRP A O 9
ATOM 8698 N N . SER A 1 45 ? 3.302 8.351 2.480 1.00 0.00 45 SER A N 9
ATOM 8699 C CA . SER A 1 45 ? 3.603 8.578 1.071 1.00 0.00 45 SER A CA 9
ATOM 8700 C C . SER A 1 45 ? 5.110 8.631 0.838 1.00 0.00 45 SER A C 9
ATOM 8701 O O . SER A 1 45 ? 5.773 9.597 1.216 1.00 0.00 45 SER A O 9
ATOM 8709 N N . ASP A 1 46 ? 5.643 7.586 0.215 1.00 0.00 46 ASP A N 9
ATOM 8710 C CA . ASP A 1 46 ? 7.071 7.513 -0.070 1.00 0.00 46 ASP A CA 9
ATOM 8711 C C . ASP A 1 46 ? 7.353 7.856 -1.529 1.00 0.00 46 ASP A C 9
ATOM 8712 O O . ASP A 1 46 ? 6.746 7.290 -2.438 1.00 0.00 46 ASP A O 9
ATOM 8721 N N . ARG A 1 47 ? 8.276 8.787 -1.746 1.00 0.00 47 ARG A N 9
ATOM 8722 C CA . ARG A 1 47 ? 8.636 9.207 -3.094 1.00 0.00 47 ARG A CA 9
ATOM 8723 C C . ARG A 1 47 ? 8.682 8.012 -4.042 1.00 0.00 47 ARG A C 9
ATOM 8724 O O . ARG A 1 47 ? 8.182 8.077 -5.165 1.00 0.00 47 ARG A O 9
ATOM 8745 N N . HIS A 1 48 ? 9.287 6.921 -3.581 1.00 0.00 48 HIS A N 9
ATOM 8746 C CA . HIS A 1 48 ? 9.398 5.711 -4.388 1.00 0.00 48 HIS A CA 9
ATOM 8747 C C . HIS A 1 48 ? 8.211 4.785 -4.144 1.00 0.00 48 HIS A C 9
ATOM 8748 O O . HIS A 1 48 ? 7.498 4.921 -3.150 1.00 0.00 48 HIS A O 9
ATOM 8762 N N . ARG A 1 49 ? 8.004 3.843 -5.059 1.00 0.00 49 ARG A N 9
ATOM 8763 C CA . ARG A 1 49 ? 6.902 2.896 -4.944 1.00 0.00 49 ARG A CA 9
ATOM 8764 C C . ARG A 1 49 ? 7.353 1.619 -4.240 1.00 0.00 49 ARG A C 9
ATOM 8765 O O . ARG A 1 49 ? 6.868 0.529 -4.540 1.00 0.00 49 ARG A O 9
ATOM 8786 N N . ASN A 1 50 ? 8.285 1.764 -3.304 1.00 0.00 50 ASN A N 9
ATOM 8787 C CA . ASN A 1 50 ? 8.802 0.623 -2.558 1.00 0.00 50 ASN A CA 9
ATOM 8788 C C . ASN A 1 50 ? 7.822 0.193 -1.471 1.00 0.00 50 ASN A C 9
ATOM 8789 O O . ASN A 1 50 ? 6.949 0.962 -1.068 1.00 0.00 50 ASN A O 9
ATOM 8800 N N . CYS A 1 51 ? 7.972 -1.041 -1.000 1.00 0.00 51 CYS A N 9
ATOM 8801 C CA . CYS A 1 51 ? 7.101 -1.574 0.040 1.00 0.00 51 CYS A CA 9
ATOM 8802 C C . CYS A 1 51 ? 7.542 -1.092 1.419 1.00 0.00 51 CYS A C 9
ATOM 8803 O O . CYS A 1 51 ? 8.715 -1.167 1.784 1.00 0.00 51 CYS A O 9
ATOM 8810 N N . PRO A 1 52 ? 6.580 -0.584 2.204 1.00 0.00 52 PRO A N 9
ATOM 8811 C CA . PRO A 1 52 ? 6.844 -0.081 3.555 1.00 0.00 52 PRO A CA 9
ATOM 8812 C C . PRO A 1 52 ? 7.189 -1.199 4.533 1.00 0.00 52 PRO A C 9
ATOM 8813 O O . PRO A 1 52 ? 8.186 -1.121 5.252 1.00 0.00 52 PRO A O 9
ATOM 8824 N N . ILE A 1 53 ? 6.360 -2.236 4.554 1.00 0.00 53 ILE A N 9
ATOM 8825 C CA . ILE A 1 53 ? 6.579 -3.370 5.444 1.00 0.00 53 ILE A CA 9
ATOM 8826 C C . ILE A 1 53 ? 7.948 -3.999 5.206 1.00 0.00 53 ILE A C 9
ATOM 8827 O O . ILE A 1 53 ? 8.799 -4.017 6.096 1.00 0.00 53 ILE A O 9
ATOM 8843 N N . CYS A 1 54 ? 8.155 -4.513 3.998 1.00 0.00 54 CYS A N 9
ATOM 8844 C CA . CYS A 1 54 ? 9.420 -5.142 3.641 1.00 0.00 54 CYS A CA 9
ATOM 8845 C C . CYS A 1 54 ? 10.599 -4.271 4.065 1.00 0.00 54 CYS A C 9
ATOM 8846 O O . CYS A 1 54 ? 11.604 -4.772 4.571 1.00 0.00 54 CYS A O 9
ATOM 8853 N N . ARG A 1 55 ? 10.469 -2.966 3.856 1.00 0.00 55 ARG A N 9
ATOM 8854 C CA . ARG A 1 55 ? 11.523 -2.025 4.216 1.00 0.00 55 ARG A CA 9
ATOM 8855 C C . ARG A 1 55 ? 11.964 -2.230 5.662 1.00 0.00 55 ARG A C 9
ATOM 8856 O O . ARG A 1 55 ? 13.159 -2.294 5.955 1.00 0.00 55 ARG A O 9
ATOM 8877 N N . LEU A 1 56 ? 10.993 -2.332 6.562 1.00 0.00 56 LEU A N 9
ATOM 8878 C CA . LEU A 1 56 ? 11.280 -2.530 7.979 1.00 0.00 56 LEU A CA 9
ATOM 8879 C C . LEU A 1 56 ? 11.918 -3.894 8.220 1.00 0.00 56 LEU A C 9
ATOM 8880 O O . LEU A 1 56 ? 12.881 -4.014 8.977 1.00 0.00 56 LEU A O 9
ATOM 8896 N N . GLN A 1 57 ? 11.376 -4.919 7.569 1.00 0.00 57 GLN A N 9
ATOM 8897 C CA . GLN A 1 57 ? 11.894 -6.274 7.712 1.00 0.00 57 GLN A CA 9
ATOM 8898 C C . GLN A 1 57 ? 12.927 -6.579 6.632 1.00 0.00 57 GLN A C 9
ATOM 8899 O O . GLN A 1 57 ? 12.592 -7.110 5.573 1.00 0.00 57 GLN A O 9
ATOM 8913 N N . MET A 1 58 ? 14.182 -6.240 6.907 1.00 0.00 58 MET A N 9
ATOM 8914 C CA . MET A 1 58 ? 15.263 -6.479 5.958 1.00 0.00 58 MET A CA 9
ATOM 8915 C C . MET A 1 58 ? 15.731 -7.929 6.021 1.00 0.00 58 MET A C 9
ATOM 8916 O O . MET A 1 58 ? 15.891 -8.586 4.992 1.00 0.00 58 MET A O 9
ATOM 8930 N N . THR A 1 59 ? 15.949 -8.424 7.235 1.00 0.00 59 THR A N 9
ATOM 8931 C CA . THR A 1 59 ? 16.400 -9.796 7.432 1.00 0.00 59 THR A CA 9
ATOM 8932 C C . THR A 1 59 ? 15.703 -10.748 6.467 1.00 0.00 59 THR A C 9
ATOM 8933 O O . THR A 1 59 ? 14.622 -10.452 5.960 1.00 0.00 59 THR A O 9
ATOM 8944 N N . GLY A 1 60 ? 16.329 -11.894 6.216 1.00 0.00 60 GLY A N 9
ATOM 8945 C CA . GLY A 1 60 ? 15.753 -12.872 5.312 1.00 0.00 60 GLY A CA 9
ATOM 8946 C C . GLY A 1 60 ? 15.776 -12.411 3.869 1.00 0.00 60 GLY A C 9
ATOM 8947 O O . GLY A 1 60 ? 16.693 -11.706 3.449 1.00 0.00 60 GLY A O 9
ATOM 8951 N N . ALA A 1 61 ? 14.763 -12.811 3.106 1.00 0.00 61 ALA A N 9
ATOM 8952 C CA . ALA A 1 61 ? 14.670 -12.434 1.701 1.00 0.00 61 ALA A CA 9
ATOM 8953 C C . ALA A 1 61 ? 13.270 -12.690 1.155 1.00 0.00 61 ALA A C 9
ATOM 8954 O O . ALA A 1 61 ? 12.435 -13.298 1.824 1.00 0.00 61 ALA A O 9
ATOM 8961 N N . ASN A 1 62 ? 13.019 -12.222 -0.063 1.00 0.00 62 ASN A N 9
ATOM 8962 C CA . ASN A 1 62 ? 11.719 -12.400 -0.698 1.00 0.00 62 ASN A CA 9
ATOM 8963 C C . ASN A 1 62 ? 11.558 -13.824 -1.221 1.00 0.00 62 ASN A C 9
ATOM 8964 O O . ASN A 1 62 ? 10.640 -14.541 -0.824 1.00 0.00 62 ASN A O 9
ATOM 8975 N N . GLU A 1 63 ? 12.459 -14.227 -2.112 1.00 0.00 63 GLU A N 9
ATOM 8976 C CA . GLU A 1 63 ? 12.417 -15.566 -2.688 1.00 0.00 63 GLU A CA 9
ATOM 8977 C C . GLU A 1 63 ? 12.039 -16.601 -1.632 1.00 0.00 63 GLU A C 9
ATOM 8978 O O . GLU A 1 63 ? 12.267 -16.398 -0.440 1.00 0.00 63 GLU A O 9
ATOM 8990 N N . SER A 1 64 ? 11.461 -17.711 -2.080 1.00 0.00 64 SER A N 9
ATOM 8991 C CA . SER A 1 64 ? 11.047 -18.776 -1.175 1.00 0.00 64 SER A CA 9
ATOM 8992 C C . SER A 1 64 ? 12.171 -19.133 -0.207 1.00 0.00 64 SER A C 9
ATOM 8993 O O . SER A 1 64 ? 13.284 -19.457 -0.623 1.00 0.00 64 SER A O 9
ATOM 9001 N N . SER A 1 65 ? 11.872 -19.072 1.086 1.00 0.00 65 SER A N 9
ATOM 9002 C CA . SER A 1 65 ? 12.857 -19.385 2.115 1.00 0.00 65 SER A CA 9
ATOM 9003 C C . SER A 1 65 ? 13.185 -20.875 2.117 1.00 0.00 65 SER A C 9
ATOM 9004 O O . SER A 1 65 ? 12.299 -21.718 1.988 1.00 0.00 65 SER A O 9
ATOM 9012 N N . GLY A 1 66 ? 14.468 -21.192 2.266 1.00 0.00 66 GLY A N 9
ATOM 9013 C CA . GLY A 1 66 ? 14.893 -22.579 2.282 1.00 0.00 66 GLY A CA 9
ATOM 9014 C C . GLY A 1 66 ? 15.760 -22.934 1.091 1.00 0.00 66 GLY A C 9
ATOM 9015 O O . GLY A 1 66 ? 15.727 -22.273 0.053 1.00 0.00 66 GLY A O 9
ATOM 9019 N N . PRO A 1 67 ? 16.560 -24.002 1.233 1.00 0.00 67 PRO A N 9
ATOM 9020 C CA . PRO A 1 67 ? 17.456 -24.467 0.170 1.00 0.00 67 PRO A CA 9
ATOM 9021 C C . PRO A 1 67 ? 16.696 -25.071 -1.005 1.00 0.00 67 PRO A C 9
ATOM 9022 O O . PRO A 1 67 ? 16.081 -26.130 -0.881 1.00 0.00 67 PRO A O 9
ATOM 9033 N N . SER A 1 68 ? 16.744 -24.391 -2.147 1.00 0.00 68 SER A N 9
ATOM 9034 C CA . SER A 1 68 ? 16.057 -24.860 -3.345 1.00 0.00 68 SER A CA 9
ATOM 9035 C C . SER A 1 68 ? 16.401 -26.318 -3.633 1.00 0.00 68 SER A C 9
ATOM 9036 O O . SER A 1 68 ? 15.516 -27.167 -3.741 1.00 0.00 68 SER A O 9
ATOM 9044 N N . SER A 1 69 ? 17.694 -26.601 -3.757 1.00 0.00 69 SER A N 9
ATOM 9045 C CA . SER A 1 69 ? 18.157 -27.955 -4.037 1.00 0.00 69 SER A CA 9
ATOM 9046 C C . SER A 1 69 ? 17.763 -28.383 -5.448 1.00 0.00 69 SER A C 9
ATOM 9047 O O . SER A 1 69 ? 17.331 -29.514 -5.668 1.00 0.00 69 SER A O 9
ATOM 9055 N N . GLY A 1 70 ? 17.915 -27.469 -6.401 1.00 0.00 70 GLY A N 9
ATOM 9056 C CA . GLY A 1 70 ? 17.571 -27.769 -7.779 1.00 0.00 70 GLY A CA 9
ATOM 9057 C C . GLY A 1 70 ? 18.681 -27.406 -8.746 1.00 0.00 70 GLY A C 9
ATOM 9058 O O . GLY A 1 70 ? 19.493 -26.539 -8.427 1.00 0.00 70 GLY A O 9
ATOM 9064 N N . GLY A 1 1 ? -29.803 5.441 26.186 1.00 0.00 1 GLY A N 10
ATOM 9065 C CA . GLY A 1 1 ? -30.535 4.779 25.122 1.00 0.00 1 GLY A CA 10
ATOM 9066 C C . GLY A 1 1 ? -29.618 4.186 24.070 1.00 0.00 1 GLY A C 10
ATOM 9067 O O . GLY A 1 1 ? -28.395 4.257 24.191 1.00 0.00 1 GLY A O 10
ATOM 9071 N N . SER A 1 2 ? -30.210 3.598 23.035 1.00 0.00 2 SER A N 10
ATOM 9072 C CA . SER A 1 2 ? -29.438 2.984 21.961 1.00 0.00 2 SER A CA 10
ATOM 9073 C C . SER A 1 2 ? -30.262 2.904 20.679 1.00 0.00 2 SER A C 10
ATOM 9074 O O . SER A 1 2 ? -31.398 2.431 20.686 1.00 0.00 2 SER A O 10
ATOM 9082 N N . SER A 1 3 ? -29.679 3.369 19.578 1.00 0.00 3 SER A N 10
ATOM 9083 C CA . SER A 1 3 ? -30.358 3.354 18.288 1.00 0.00 3 SER A CA 10
ATOM 9084 C C . SER A 1 3 ? -29.516 2.636 17.239 1.00 0.00 3 SER A C 10
ATOM 9085 O O . SER A 1 3 ? -28.289 2.604 17.327 1.00 0.00 3 SER A O 10
ATOM 9093 N N . GLY A 1 4 ? -30.185 2.059 16.245 1.00 0.00 4 GLY A N 10
ATOM 9094 C CA . GLY A 1 4 ? -29.482 1.349 15.192 1.00 0.00 4 GLY A CA 10
ATOM 9095 C C . GLY A 1 4 ? -28.737 2.283 14.260 1.00 0.00 4 GLY A C 10
ATOM 9096 O O . GLY A 1 4 ? -29.282 3.293 13.815 1.00 0.00 4 GLY A O 10
ATOM 9100 N N . SER A 1 5 ? -27.485 1.947 13.964 1.00 0.00 5 SER A N 10
ATOM 9101 C CA . SER A 1 5 ? -26.661 2.766 13.083 1.00 0.00 5 SER A CA 10
ATOM 9102 C C . SER A 1 5 ? -26.379 2.039 11.772 1.00 0.00 5 SER A C 10
ATOM 9103 O O . SER A 1 5 ? -26.230 0.817 11.746 1.00 0.00 5 SER A O 10
ATOM 9111 N N . SER A 1 6 ? -26.306 2.799 10.684 1.00 0.00 6 SER A N 10
ATOM 9112 C CA . SER A 1 6 ? -26.045 2.228 9.368 1.00 0.00 6 SER A CA 10
ATOM 9113 C C . SER A 1 6 ? -25.055 3.089 8.589 1.00 0.00 6 SER A C 10
ATOM 9114 O O . SER A 1 6 ? -25.141 4.316 8.598 1.00 0.00 6 SER A O 10
ATOM 9122 N N . GLY A 1 7 ? -24.115 2.435 7.913 1.00 0.00 7 GLY A N 10
ATOM 9123 C CA . GLY A 1 7 ? -23.122 3.155 7.138 1.00 0.00 7 GLY A CA 10
ATOM 9124 C C . GLY A 1 7 ? -21.783 2.445 7.107 1.00 0.00 7 GLY A C 10
ATOM 9125 O O . GLY A 1 7 ? -20.759 3.019 7.478 1.00 0.00 7 GLY A O 10
ATOM 9129 N N . ARG A 1 8 ? -21.790 1.191 6.666 1.00 0.00 8 ARG A N 10
ATOM 9130 C CA . ARG A 1 8 ? -20.568 0.401 6.591 1.00 0.00 8 ARG A CA 10
ATOM 9131 C C . ARG A 1 8 ? -20.024 0.373 5.166 1.00 0.00 8 ARG A C 10
ATOM 9132 O O . ARG A 1 8 ? -20.402 -0.481 4.363 1.00 0.00 8 ARG A O 10
ATOM 9153 N N . VAL A 1 9 ? -19.136 1.313 4.858 1.00 0.00 9 VAL A N 10
ATOM 9154 C CA . VAL A 1 9 ? -18.540 1.396 3.530 1.00 0.00 9 VAL A CA 10
ATOM 9155 C C . VAL A 1 9 ? -17.498 0.303 3.326 1.00 0.00 9 VAL A C 10
ATOM 9156 O O . VAL A 1 9 ? -16.551 0.179 4.104 1.00 0.00 9 VAL A O 10
ATOM 9169 N N . LYS A 1 10 ? -17.676 -0.489 2.274 1.00 0.00 10 LYS A N 10
ATOM 9170 C CA . LYS A 1 10 ? -16.750 -1.572 1.964 1.00 0.00 10 LYS A CA 10
ATOM 9171 C C . LYS A 1 10 ? -16.440 -1.612 0.472 1.00 0.00 10 LYS A C 10
ATOM 9172 O O . LYS A 1 10 ? -17.346 -1.695 -0.357 1.00 0.00 10 LYS A O 10
ATOM 9191 N N . GLN A 1 11 ? -15.155 -1.555 0.137 1.00 0.00 11 GLN A N 10
ATOM 9192 C CA . GLN A 1 11 ? -14.726 -1.586 -1.256 1.00 0.00 11 GLN A CA 10
ATOM 9193 C C . GLN A 1 11 ? -13.822 -2.786 -1.521 1.00 0.00 11 GLN A C 10
ATOM 9194 O O . GLN A 1 11 ? -12.805 -2.970 -0.851 1.00 0.00 11 GLN A O 10
ATOM 9208 N N . LEU A 1 12 ? -14.199 -3.600 -2.501 1.00 0.00 12 LEU A N 10
ATOM 9209 C CA . LEU A 1 12 ? -13.422 -4.783 -2.854 1.00 0.00 12 LEU A CA 10
ATOM 9210 C C . LEU A 1 12 ? -12.906 -5.489 -1.604 1.00 0.00 12 LEU A C 10
ATOM 9211 O O . LEU A 1 12 ? -11.762 -5.942 -1.561 1.00 0.00 12 LEU A O 10
ATOM 9227 N N . THR A 1 13 ? -13.759 -5.581 -0.589 1.00 0.00 13 THR A N 10
ATOM 9228 C CA . THR A 1 13 ? -13.391 -6.234 0.662 1.00 0.00 13 THR A CA 10
ATOM 9229 C C . THR A 1 13 ? -13.566 -7.745 0.566 1.00 0.00 13 THR A C 10
ATOM 9230 O O . THR A 1 13 ? -14.101 -8.376 1.478 1.00 0.00 13 THR A O 10
ATOM 9241 N N . ASP A 1 14 ? -13.113 -8.319 -0.543 1.00 0.00 14 ASP A N 10
ATOM 9242 C CA . ASP A 1 14 ? -13.219 -9.758 -0.757 1.00 0.00 14 ASP A CA 10
ATOM 9243 C C . ASP A 1 14 ? -11.843 -10.416 -0.718 1.00 0.00 14 ASP A C 10
ATOM 9244 O O . ASP A 1 14 ? -10.879 -9.891 -1.274 1.00 0.00 14 ASP A O 10
ATOM 9253 N N . GLU A 1 15 ? -11.761 -11.566 -0.056 1.00 0.00 15 GLU A N 10
ATOM 9254 C CA . GLU A 1 15 ? -10.502 -12.293 0.056 1.00 0.00 15 GLU A CA 10
ATOM 9255 C C . GLU A 1 15 ? -9.320 -11.329 0.119 1.00 0.00 15 GLU A C 10
ATOM 9256 O O . GLU A 1 15 ? -8.239 -11.624 -0.390 1.00 0.00 15 GLU A O 10
ATOM 9268 N N . GLU A 1 16 ? -9.537 -10.178 0.747 1.00 0.00 16 GLU A N 10
ATOM 9269 C CA . GLU A 1 16 ? -8.490 -9.170 0.874 1.00 0.00 16 GLU A CA 10
ATOM 9270 C C . GLU A 1 16 ? -8.688 -8.338 2.138 1.00 0.00 16 GLU A C 10
ATOM 9271 O O . GLU A 1 16 ? -9.805 -8.203 2.636 1.00 0.00 16 GLU A O 10
ATOM 9283 N N . GLU A 1 17 ? -7.594 -7.783 2.652 1.00 0.00 17 GLU A N 10
ATOM 9284 C CA . GLU A 1 17 ? -7.647 -6.965 3.858 1.00 0.00 17 GLU A CA 10
ATOM 9285 C C . GLU A 1 17 ? -6.283 -6.353 4.160 1.00 0.00 17 GLU A C 10
ATOM 9286 O O . GLU A 1 17 ? -5.254 -7.022 4.062 1.00 0.00 17 GLU A O 10
ATOM 9298 N N . CYS A 1 18 ? -6.282 -5.076 4.529 1.00 0.00 18 CYS A N 10
ATOM 9299 C CA . CYS A 1 18 ? -5.046 -4.371 4.845 1.00 0.00 18 CYS A CA 10
ATOM 9300 C C . CYS A 1 18 ? -4.169 -5.202 5.777 1.00 0.00 18 CYS A C 10
ATOM 9301 O O . CYS A 1 18 ? -4.648 -6.124 6.438 1.00 0.00 18 CYS A O 10
ATOM 9308 N N . CYS A 1 19 ? -2.884 -4.870 5.823 1.00 0.00 19 CYS A N 10
ATOM 9309 C CA . CYS A 1 19 ? -1.939 -5.585 6.673 1.00 0.00 19 CYS A CA 10
ATOM 9310 C C . CYS A 1 19 ? -1.420 -4.684 7.788 1.00 0.00 19 CYS A C 10
ATOM 9311 O O . CYS A 1 19 ? -1.114 -5.151 8.886 1.00 0.00 19 CYS A O 10
ATOM 9319 N N . ILE A 1 20 ? -1.323 -3.390 7.499 1.00 0.00 20 ILE A N 10
ATOM 9320 C CA . ILE A 1 20 ? -0.840 -2.424 8.478 1.00 0.00 20 ILE A CA 10
ATOM 9321 C C . ILE A 1 20 ? -1.817 -2.284 9.641 1.00 0.00 20 ILE A C 10
ATOM 9322 O O . ILE A 1 20 ? -1.476 -2.570 10.789 1.00 0.00 20 ILE A O 10
ATOM 9338 N N . CYS A 1 21 ? -3.033 -1.846 9.335 1.00 0.00 21 CYS A N 10
ATOM 9339 C CA . CYS A 1 21 ? -4.061 -1.670 10.354 1.00 0.00 21 CYS A CA 10
ATOM 9340 C C . CYS A 1 21 ? -5.047 -2.834 10.339 1.00 0.00 21 CYS A C 10
ATOM 9341 O O . CYS A 1 21 ? -5.951 -2.906 11.171 1.00 0.00 21 CYS A O 10
ATOM 9348 N N . MET A 1 22 ? -4.865 -3.744 9.388 1.00 0.00 22 MET A N 10
ATOM 9349 C CA . MET A 1 22 ? -5.737 -4.907 9.265 1.00 0.00 22 MET A CA 10
ATOM 9350 C C . MET A 1 22 ? -7.175 -4.548 9.629 1.00 0.00 22 MET A C 10
ATOM 9351 O O . MET A 1 22 ? -7.793 -5.200 10.471 1.00 0.00 22 MET A O 10
ATOM 9365 N N . ASP A 1 23 ? -7.700 -3.509 8.989 1.00 0.00 23 ASP A N 10
ATOM 9366 C CA . ASP A 1 23 ? -9.066 -3.065 9.244 1.00 0.00 23 ASP A CA 10
ATOM 9367 C C . ASP A 1 23 ? -10.075 -4.043 8.652 1.00 0.00 23 ASP A C 10
ATOM 9368 O O . ASP A 1 23 ? -10.983 -4.507 9.341 1.00 0.00 23 ASP A O 10
ATOM 9377 N N . GLY A 1 24 ? -9.911 -4.352 7.369 1.00 0.00 24 GLY A N 10
ATOM 9378 C CA . GLY A 1 24 ? -10.816 -5.272 6.706 1.00 0.00 24 GLY A CA 10
ATOM 9379 C C . GLY A 1 24 ? -10.813 -5.103 5.199 1.00 0.00 24 GLY A C 10
ATOM 9380 O O . GLY A 1 24 ? -10.898 -6.081 4.458 1.00 0.00 24 GLY A O 10
ATOM 9384 N N . ARG A 1 25 ? -10.718 -3.857 4.746 1.00 0.00 25 ARG A N 10
ATOM 9385 C CA . ARG A 1 25 ? -10.708 -3.563 3.318 1.00 0.00 25 ARG A CA 10
ATOM 9386 C C . ARG A 1 25 ? -9.293 -3.258 2.836 1.00 0.00 25 ARG A C 10
ATOM 9387 O O . ARG A 1 25 ? -8.479 -2.705 3.575 1.00 0.00 25 ARG A O 10
ATOM 9408 N N . ALA A 1 26 ? -9.006 -3.624 1.590 1.00 0.00 26 ALA A N 10
ATOM 9409 C CA . ALA A 1 26 ? -7.691 -3.389 1.008 1.00 0.00 26 ALA A CA 10
ATOM 9410 C C . ALA A 1 26 ? -7.802 -2.645 -0.318 1.00 0.00 26 ALA A C 10
ATOM 9411 O O . ALA A 1 26 ? -8.494 -3.091 -1.234 1.00 0.00 26 ALA A O 10
ATOM 9418 N N . ASP A 1 27 ? -7.117 -1.511 -0.415 1.00 0.00 27 ASP A N 10
ATOM 9419 C CA . ASP A 1 27 ? -7.139 -0.706 -1.631 1.00 0.00 27 ASP A CA 10
ATOM 9420 C C . ASP A 1 27 ? -6.260 -1.328 -2.711 1.00 0.00 27 ASP A C 10
ATOM 9421 O O . ASP A 1 27 ? -6.608 -1.318 -3.892 1.00 0.00 27 ASP A O 10
ATOM 9430 N N . LEU A 1 28 ? -5.119 -1.869 -2.298 1.00 0.00 28 LEU A N 10
ATOM 9431 C CA . LEU A 1 28 ? -4.188 -2.496 -3.230 1.00 0.00 28 LEU A CA 10
ATOM 9432 C C . LEU A 1 28 ? -3.411 -3.620 -2.552 1.00 0.00 28 LEU A C 10
ATOM 9433 O O . LEU A 1 28 ? -3.242 -3.622 -1.332 1.00 0.00 28 LEU A O 10
ATOM 9449 N N . ILE A 1 29 ? -2.939 -4.571 -3.350 1.00 0.00 29 ILE A N 10
ATOM 9450 C CA . ILE A 1 29 ? -2.178 -5.698 -2.826 1.00 0.00 29 ILE A CA 10
ATOM 9451 C C . ILE A 1 29 ? -0.812 -5.799 -3.498 1.00 0.00 29 ILE A C 10
ATOM 9452 O O . ILE A 1 29 ? -0.685 -5.589 -4.705 1.00 0.00 29 ILE A O 10
ATOM 9468 N N . LEU A 1 30 ? 0.206 -6.123 -2.709 1.00 0.00 30 LEU A N 10
ATOM 9469 C CA . LEU A 1 30 ? 1.564 -6.254 -3.228 1.00 0.00 30 LEU A CA 10
ATOM 9470 C C . LEU A 1 30 ? 1.915 -7.718 -3.471 1.00 0.00 30 LEU A C 10
ATOM 9471 O O . LEU A 1 30 ? 1.330 -8.628 -2.883 1.00 0.00 30 LEU A O 10
ATOM 9487 N N . PRO A 1 31 ? 2.894 -7.952 -4.358 1.00 0.00 31 PRO A N 10
ATOM 9488 C CA . PRO A 1 31 ? 3.347 -9.304 -4.697 1.00 0.00 31 PRO A CA 10
ATOM 9489 C C . PRO A 1 31 ? 4.095 -9.971 -3.547 1.00 0.00 31 PRO A C 10
ATOM 9490 O O . PRO A 1 31 ? 4.561 -11.104 -3.671 1.00 0.00 31 PRO A O 10
ATOM 9501 N N . CYS A 1 32 ? 4.205 -9.262 -2.429 1.00 0.00 32 CYS A N 10
ATOM 9502 C CA . CYS A 1 32 ? 4.896 -9.784 -1.257 1.00 0.00 32 CYS A CA 10
ATOM 9503 C C . CYS A 1 32 ? 3.924 -9.987 -0.098 1.00 0.00 32 CYS A C 10
ATOM 9504 O O . CYS A 1 32 ? 4.329 -10.051 1.062 1.00 0.00 32 CYS A O 10
ATOM 9511 N N . ALA A 1 33 ? 2.638 -10.087 -0.422 1.00 0.00 33 ALA A N 10
ATOM 9512 C CA . ALA A 1 33 ? 1.609 -10.285 0.591 1.00 0.00 33 ALA A CA 10
ATOM 9513 C C . ALA A 1 33 ? 1.508 -9.076 1.515 1.00 0.00 33 ALA A C 10
ATOM 9514 O O . ALA A 1 33 ? 1.596 -9.207 2.736 1.00 0.00 33 ALA A O 10
ATOM 9521 N N . HIS A 1 34 ? 1.325 -7.899 0.925 1.00 0.00 34 HIS A N 10
ATOM 9522 C CA . HIS A 1 34 ? 1.213 -6.666 1.696 1.00 0.00 34 HIS A CA 10
ATOM 9523 C C . HIS A 1 34 ? 0.197 -5.720 1.063 1.00 0.00 34 HIS A C 10
ATOM 9524 O O . HIS A 1 34 ? 0.447 -5.145 0.003 1.00 0.00 34 HIS A O 10
ATOM 9538 N N . SER A 1 35 ? -0.948 -5.563 1.719 1.00 0.00 35 SER A N 10
ATOM 9539 C CA . SER A 1 35 ? -2.003 -4.690 1.217 1.00 0.00 35 SER A CA 10
ATOM 9540 C C . SER A 1 35 ? -2.045 -3.383 2.002 1.00 0.00 35 SER A C 10
ATOM 9541 O O . SER A 1 35 ? -1.463 -3.275 3.082 1.00 0.00 35 SER A O 10
ATOM 9549 N N . PHE A 1 36 ? -2.737 -2.391 1.451 1.00 0.00 36 PHE A N 10
ATOM 9550 C CA . PHE A 1 36 ? -2.855 -1.090 2.098 1.00 0.00 36 PHE A CA 10
ATOM 9551 C C . PHE A 1 36 ? -4.216 -0.462 1.814 1.00 0.00 36 PHE A C 10
ATOM 9552 O O . PHE A 1 36 ? -4.551 -0.170 0.665 1.00 0.00 36 PHE A O 10
ATOM 9569 N N . CYS A 1 37 ? -4.999 -0.258 2.868 1.00 0.00 37 CYS A N 10
ATOM 9570 C CA . CYS A 1 37 ? -6.325 0.333 2.735 1.00 0.00 37 CYS A CA 10
ATOM 9571 C C . CYS A 1 37 ? -6.226 1.820 2.406 1.00 0.00 37 CYS A C 10
ATOM 9572 O O . CYS A 1 37 ? -5.286 2.496 2.822 1.00 0.00 37 CYS A O 10
ATOM 9579 N N . GLN A 1 38 ? -7.204 2.321 1.659 1.00 0.00 38 GLN A N 10
ATOM 9580 C CA . GLN A 1 38 ? -7.228 3.728 1.274 1.00 0.00 38 GLN A CA 10
ATOM 9581 C C . GLN A 1 38 ? -6.624 4.601 2.369 1.00 0.00 38 GLN A C 10
ATOM 9582 O O . GLN A 1 38 ? -5.758 5.436 2.106 1.00 0.00 38 GLN A O 10
ATOM 9596 N N . LYS A 1 39 ? -7.087 4.404 3.599 1.00 0.00 39 LYS A N 10
ATOM 9597 C CA . LYS A 1 39 ? -6.594 5.172 4.735 1.00 0.00 39 LYS A CA 10
ATOM 9598 C C . LYS A 1 39 ? -5.072 5.100 4.821 1.00 0.00 39 LYS A C 10
ATOM 9599 O O . LYS A 1 39 ? -4.396 6.126 4.906 1.00 0.00 39 LYS A O 10
ATOM 9618 N N . CYS A 1 40 ? -4.540 3.883 4.797 1.00 0.00 40 CYS A N 10
ATOM 9619 C CA . CYS A 1 40 ? -3.099 3.677 4.871 1.00 0.00 40 CYS A CA 10
ATOM 9620 C C . CYS A 1 40 ? -2.401 4.273 3.653 1.00 0.00 40 CYS A C 10
ATOM 9621 O O . CYS A 1 40 ? -1.339 4.886 3.771 1.00 0.00 40 CYS A O 10
ATOM 9628 N N . ILE A 1 41 ? -3.004 4.091 2.483 1.00 0.00 41 ILE A N 10
ATOM 9629 C CA . ILE A 1 41 ? -2.442 4.612 1.244 1.00 0.00 41 ILE A CA 10
ATOM 9630 C C . ILE A 1 41 ? -2.014 6.067 1.404 1.00 0.00 41 ILE A C 10
ATOM 9631 O O . ILE A 1 41 ? -0.887 6.434 1.069 1.00 0.00 41 ILE A O 10
ATOM 9647 N N . ASP A 1 42 ? -2.920 6.891 1.918 1.00 0.00 42 ASP A N 10
ATOM 9648 C CA . ASP A 1 42 ? -2.636 8.306 2.126 1.00 0.00 42 ASP A CA 10
ATOM 9649 C C . ASP A 1 42 ? -1.403 8.490 3.005 1.00 0.00 42 ASP A C 10
ATOM 9650 O O . ASP A 1 42 ? -0.424 9.115 2.597 1.00 0.00 42 ASP A O 10
ATOM 9659 N N . LYS A 1 43 ? -1.458 7.943 4.214 1.00 0.00 43 LYS A N 10
ATOM 9660 C CA . LYS A 1 43 ? -0.346 8.045 5.152 1.00 0.00 43 LYS A CA 10
ATOM 9661 C C . LYS A 1 43 ? 0.990 8.006 4.418 1.00 0.00 43 LYS A C 10
ATOM 9662 O O . LYS A 1 43 ? 1.807 8.918 4.548 1.00 0.00 43 LYS A O 10
ATOM 9681 N N . TRP A 1 44 ? 1.206 6.948 3.646 1.00 0.00 44 TRP A N 10
ATOM 9682 C CA . TRP A 1 44 ? 2.443 6.792 2.889 1.00 0.00 44 TRP A CA 10
ATOM 9683 C C . TRP A 1 44 ? 2.508 7.791 1.739 1.00 0.00 44 TRP A C 10
ATOM 9684 O O . TRP A 1 44 ? 2.065 7.501 0.628 1.00 0.00 44 TRP A O 10
ATOM 9705 N N . SER A 1 45 ? 3.061 8.968 2.014 1.00 0.00 45 SER A N 10
ATOM 9706 C CA . SER A 1 45 ? 3.180 10.011 1.002 1.00 0.00 45 SER A CA 10
ATOM 9707 C C . SER A 1 45 ? 4.241 9.647 -0.032 1.00 0.00 45 SER A C 10
ATOM 9708 O O . SER A 1 45 ? 4.114 9.978 -1.211 1.00 0.00 45 SER A O 10
ATOM 9716 N N . ASP A 1 46 ? 5.288 8.965 0.420 1.00 0.00 46 ASP A N 10
ATOM 9717 C CA . ASP A 1 46 ? 6.372 8.554 -0.465 1.00 0.00 46 ASP A CA 10
ATOM 9718 C C . ASP A 1 46 ? 6.082 7.190 -1.083 1.00 0.00 46 ASP A C 10
ATOM 9719 O O . ASP A 1 46 ? 6.911 6.282 -1.025 1.00 0.00 46 ASP A O 10
ATOM 9728 N N . ARG A 1 47 ? 4.899 7.053 -1.674 1.00 0.00 47 ARG A N 10
ATOM 9729 C CA . ARG A 1 47 ? 4.499 5.799 -2.300 1.00 0.00 47 ARG A CA 10
ATOM 9730 C C . ARG A 1 47 ? 5.347 5.515 -3.537 1.00 0.00 47 ARG A C 10
ATOM 9731 O O . ARG A 1 47 ? 5.524 6.381 -4.394 1.00 0.00 47 ARG A O 10
ATOM 9752 N N . HIS A 1 48 ? 5.869 4.295 -3.622 1.00 0.00 48 HIS A N 10
ATOM 9753 C CA . HIS A 1 48 ? 6.698 3.896 -4.753 1.00 0.00 48 HIS A CA 10
ATOM 9754 C C . HIS A 1 48 ? 6.733 2.377 -4.892 1.00 0.00 48 HIS A C 10
ATOM 9755 O O . HIS A 1 48 ? 6.344 1.651 -3.976 1.00 0.00 48 HIS A O 10
ATOM 9769 N N . ARG A 1 49 ? 7.200 1.903 -6.042 1.00 0.00 49 ARG A N 10
ATOM 9770 C CA . ARG A 1 49 ? 7.283 0.471 -6.301 1.00 0.00 49 ARG A CA 10
ATOM 9771 C C . ARG A 1 49 ? 7.726 -0.283 -5.051 1.00 0.00 49 ARG A C 10
ATOM 9772 O O . ARG A 1 49 ? 7.086 -1.249 -4.637 1.00 0.00 49 ARG A O 10
ATOM 9793 N N . ASN A 1 50 ? 8.826 0.165 -4.455 1.00 0.00 50 ASN A N 10
ATOM 9794 C CA . ASN A 1 50 ? 9.356 -0.468 -3.252 1.00 0.00 50 ASN A CA 10
ATOM 9795 C C . ASN A 1 50 ? 8.255 -0.675 -2.217 1.00 0.00 50 ASN A C 10
ATOM 9796 O O . ASN A 1 50 ? 7.227 0.003 -2.242 1.00 0.00 50 ASN A O 10
ATOM 9807 N N . CYS A 1 51 ? 8.476 -1.618 -1.306 1.00 0.00 51 CYS A N 10
ATOM 9808 C CA . CYS A 1 51 ? 7.504 -1.916 -0.262 1.00 0.00 51 CYS A CA 10
ATOM 9809 C C . CYS A 1 51 ? 7.961 -1.354 1.082 1.00 0.00 51 CYS A C 10
ATOM 9810 O O . CYS A 1 51 ? 9.114 -1.505 1.486 1.00 0.00 51 CYS A O 10
ATOM 9817 N N . PRO A 1 52 ? 7.035 -0.692 1.792 1.00 0.00 52 PRO A N 10
ATOM 9818 C CA . PRO A 1 52 ? 7.318 -0.096 3.101 1.00 0.00 52 PRO A CA 10
ATOM 9819 C C . PRO A 1 52 ? 7.536 -1.148 4.182 1.00 0.00 52 PRO A C 10
ATOM 9820 O O . PRO A 1 52 ? 8.403 -0.997 5.043 1.00 0.00 52 PRO A O 10
ATOM 9831 N N . ILE A 1 53 ? 6.744 -2.214 4.132 1.00 0.00 53 ILE A N 10
ATOM 9832 C CA . ILE A 1 53 ? 6.852 -3.292 5.107 1.00 0.00 53 ILE A CA 10
ATOM 9833 C C . ILE A 1 53 ? 8.183 -4.023 4.973 1.00 0.00 53 ILE A C 10
ATOM 9834 O O . ILE A 1 53 ? 9.029 -3.964 5.865 1.00 0.00 53 ILE A O 10
ATOM 9850 N N . CYS A 1 54 ? 8.363 -4.712 3.851 1.00 0.00 54 CYS A N 10
ATOM 9851 C CA . CYS A 1 54 ? 9.591 -5.455 3.598 1.00 0.00 54 CYS A CA 10
ATOM 9852 C C . CYS A 1 54 ? 10.812 -4.657 4.047 1.00 0.00 54 CYS A C 10
ATOM 9853 O O . CYS A 1 54 ? 11.704 -5.187 4.709 1.00 0.00 54 CYS A O 10
ATOM 9860 N N . ARG A 1 55 ? 10.843 -3.379 3.683 1.00 0.00 55 ARG A N 10
ATOM 9861 C CA . ARG A 1 55 ? 11.954 -2.508 4.048 1.00 0.00 55 ARG A CA 10
ATOM 9862 C C . ARG A 1 55 ? 12.431 -2.800 5.467 1.00 0.00 55 ARG A C 10
ATOM 9863 O O . ARG A 1 55 ? 13.632 -2.809 5.740 1.00 0.00 55 ARG A O 10
ATOM 9884 N N . LEU A 1 56 ? 11.483 -3.039 6.367 1.00 0.00 56 LEU A N 10
ATOM 9885 C CA . LEU A 1 56 ? 11.807 -3.332 7.759 1.00 0.00 56 LEU A CA 10
ATOM 9886 C C . LEU A 1 56 ? 12.270 -4.776 7.918 1.00 0.00 56 LEU A C 10
ATOM 9887 O O . LEU A 1 56 ? 13.342 -5.037 8.464 1.00 0.00 56 LEU A O 10
ATOM 9903 N N . GLN A 1 57 ? 11.456 -5.710 7.437 1.00 0.00 57 GLN A N 10
ATOM 9904 C CA . GLN A 1 57 ? 11.785 -7.128 7.525 1.00 0.00 57 GLN A CA 10
ATOM 9905 C C . GLN A 1 57 ? 13.288 -7.348 7.389 1.00 0.00 57 GLN A C 10
ATOM 9906 O O . GLN A 1 57 ? 13.840 -7.272 6.292 1.00 0.00 57 GLN A O 10
ATOM 9920 N N . MET A 1 58 ? 13.944 -7.622 8.512 1.00 0.00 58 MET A N 10
ATOM 9921 C CA . MET A 1 58 ? 15.384 -7.854 8.518 1.00 0.00 58 MET A CA 10
ATOM 9922 C C . MET A 1 58 ? 15.792 -8.769 7.368 1.00 0.00 58 MET A C 10
ATOM 9923 O O . MET A 1 58 ? 14.958 -9.470 6.793 1.00 0.00 58 MET A O 10
ATOM 9937 N N . THR A 1 59 ? 17.079 -8.758 7.036 1.00 0.00 59 THR A N 10
ATOM 9938 C CA . THR A 1 59 ? 17.597 -9.585 5.954 1.00 0.00 59 THR A CA 10
ATOM 9939 C C . THR A 1 59 ? 17.112 -9.084 4.599 1.00 0.00 59 THR A C 10
ATOM 9940 O O . THR A 1 59 ? 16.675 -9.867 3.757 1.00 0.00 59 THR A O 10
ATOM 9951 N N . GLY A 1 60 ? 17.193 -7.773 4.394 1.00 0.00 60 GLY A N 10
ATOM 9952 C CA . GLY A 1 60 ? 16.759 -7.190 3.137 1.00 0.00 60 GLY A CA 10
ATOM 9953 C C . GLY A 1 60 ? 17.683 -6.088 2.659 1.00 0.00 60 GLY A C 10
ATOM 9954 O O . GLY A 1 60 ? 18.060 -6.050 1.489 1.00 0.00 60 GLY A O 10
ATOM 9958 N N . ALA A 1 61 ? 18.048 -5.189 3.567 1.00 0.00 61 ALA A N 10
ATOM 9959 C CA . ALA A 1 61 ? 18.934 -4.081 3.232 1.00 0.00 61 ALA A CA 10
ATOM 9960 C C . ALA A 1 61 ? 20.025 -3.913 4.284 1.00 0.00 61 ALA A C 10
ATOM 9961 O O . ALA A 1 61 ? 19.816 -4.202 5.461 1.00 0.00 61 ALA A O 10
ATOM 9968 N N . ASN A 1 62 ? 21.191 -3.445 3.850 1.00 0.00 62 ASN A N 10
ATOM 9969 C CA . ASN A 1 62 ? 22.317 -3.240 4.755 1.00 0.00 62 ASN A CA 10
ATOM 9970 C C . ASN A 1 62 ? 22.293 -1.833 5.343 1.00 0.00 62 ASN A C 10
ATOM 9971 O O . ASN A 1 62 ? 22.877 -0.906 4.783 1.00 0.00 62 ASN A O 10
ATOM 9982 N N . GLU A 1 63 ? 21.614 -1.683 6.476 1.00 0.00 63 GLU A N 10
ATOM 9983 C CA . GLU A 1 63 ? 21.514 -0.388 7.140 1.00 0.00 63 GLU A CA 10
ATOM 9984 C C . GLU A 1 63 ? 22.674 -0.183 8.109 1.00 0.00 63 GLU A C 10
ATOM 9985 O O . GLU A 1 63 ? 22.490 0.324 9.216 1.00 0.00 63 GLU A O 10
ATOM 9997 N N . SER A 1 64 ? 23.869 -0.580 7.685 1.00 0.00 64 SER A N 10
ATOM 9998 C CA . SER A 1 64 ? 25.060 -0.445 8.516 1.00 0.00 64 SER A CA 10
ATOM 9999 C C . SER A 1 64 ? 24.794 -0.948 9.932 1.00 0.00 64 SER A C 10
ATOM 10000 O O . SER A 1 64 ? 25.150 -0.294 10.912 1.00 0.00 64 SER A O 10
ATOM 10008 N N . SER A 1 65 ? 24.166 -2.115 10.030 1.00 0.00 65 SER A N 10
ATOM 10009 C CA . SER A 1 65 ? 23.848 -2.706 11.325 1.00 0.00 65 SER A CA 10
ATOM 10010 C C . SER A 1 65 ? 24.993 -3.587 11.816 1.00 0.00 65 SER A C 10
ATOM 10011 O O . SER A 1 65 ? 25.390 -4.539 11.145 1.00 0.00 65 SER A O 10
ATOM 10019 N N . GLY A 1 66 ? 25.520 -3.261 12.992 1.00 0.00 66 GLY A N 10
ATOM 10020 C CA . GLY A 1 66 ? 26.614 -4.031 13.553 1.00 0.00 66 GLY A CA 10
ATOM 10021 C C . GLY A 1 66 ? 27.121 -3.452 14.859 1.00 0.00 66 GLY A C 10
ATOM 10022 O O . GLY A 1 66 ? 26.564 -3.699 15.930 1.00 0.00 66 GLY A O 10
ATOM 10026 N N . PRO A 1 67 ? 28.203 -2.663 14.782 1.00 0.00 67 PRO A N 10
ATOM 10027 C CA . PRO A 1 67 ? 28.809 -2.032 15.958 1.00 0.00 67 PRO A CA 10
ATOM 10028 C C . PRO A 1 67 ? 27.929 -0.934 16.544 1.00 0.00 67 PRO A C 10
ATOM 10029 O O . PRO A 1 67 ? 28.063 -0.577 17.715 1.00 0.00 67 PRO A O 10
ATOM 10040 N N . SER A 1 68 ? 27.028 -0.402 15.724 1.00 0.00 68 SER A N 10
ATOM 10041 C CA . SER A 1 68 ? 26.128 0.659 16.160 1.00 0.00 68 SER A CA 10
ATOM 10042 C C . SER A 1 68 ? 25.726 0.464 17.619 1.00 0.00 68 SER A C 10
ATOM 10043 O O . SER A 1 68 ? 24.963 -0.445 17.948 1.00 0.00 68 SER A O 10
ATOM 10051 N N . SER A 1 69 ? 26.245 1.324 18.490 1.00 0.00 69 SER A N 10
ATOM 10052 C CA . SER A 1 69 ? 25.944 1.245 19.914 1.00 0.00 69 SER A CA 10
ATOM 10053 C C . SER A 1 69 ? 24.840 2.227 20.292 1.00 0.00 69 SER A C 10
ATOM 10054 O O . SER A 1 69 ? 25.107 3.378 20.634 1.00 0.00 69 SER A O 10
ATOM 10062 N N . GLY A 1 70 ? 23.595 1.763 20.225 1.00 0.00 70 GLY A N 10
ATOM 10063 C CA . GLY A 1 70 ? 22.468 2.613 20.562 1.00 0.00 70 GLY A CA 10
ATOM 10064 C C . GLY A 1 70 ? 21.842 2.245 21.893 1.00 0.00 70 GLY A C 10
ATOM 10065 O O . GLY A 1 70 ? 22.551 2.205 22.897 1.00 0.00 70 GLY A O 10
ATOM 10071 N N . GLY A 1 1 ? -27.728 -25.236 20.120 1.00 0.00 1 GLY A N 11
ATOM 10072 C CA . GLY A 1 1 ? -27.830 -23.857 20.562 1.00 0.00 1 GLY A CA 11
ATOM 10073 C C . GLY A 1 1 ? -28.509 -23.729 21.911 1.00 0.00 1 GLY A C 11
ATOM 10074 O O . GLY A 1 1 ? -28.144 -24.417 22.864 1.00 0.00 1 GLY A O 11
ATOM 10078 N N . SER A 1 2 ? -29.498 -22.845 21.993 1.00 0.00 2 SER A N 11
ATOM 10079 C CA . SER A 1 2 ? -30.226 -22.625 23.237 1.00 0.00 2 SER A CA 11
ATOM 10080 C C . SER A 1 2 ? -31.731 -22.616 22.991 1.00 0.00 2 SER A C 11
ATOM 10081 O O . SER A 1 2 ? -32.186 -22.409 21.866 1.00 0.00 2 SER A O 11
ATOM 10089 N N . SER A 1 3 ? -32.499 -22.841 24.052 1.00 0.00 3 SER A N 11
ATOM 10090 C CA . SER A 1 3 ? -33.954 -22.863 23.952 1.00 0.00 3 SER A CA 11
ATOM 10091 C C . SER A 1 3 ? -34.546 -21.518 24.363 1.00 0.00 3 SER A C 11
ATOM 10092 O O . SER A 1 3 ? -33.986 -20.809 25.197 1.00 0.00 3 SER A O 11
ATOM 10100 N N . GLY A 1 4 ? -35.685 -21.174 23.769 1.00 0.00 4 GLY A N 11
ATOM 10101 C CA . GLY A 1 4 ? -36.336 -19.916 24.084 1.00 0.00 4 GLY A CA 11
ATOM 10102 C C . GLY A 1 4 ? -35.402 -18.730 23.947 1.00 0.00 4 GLY A C 11
ATOM 10103 O O . GLY A 1 4 ? -35.398 -17.834 24.791 1.00 0.00 4 GLY A O 11
ATOM 10107 N N . SER A 1 5 ? -34.607 -18.725 22.882 1.00 0.00 5 SER A N 11
ATOM 10108 C CA . SER A 1 5 ? -33.660 -17.643 22.641 1.00 0.00 5 SER A CA 11
ATOM 10109 C C . SER A 1 5 ? -33.425 -17.450 21.146 1.00 0.00 5 SER A C 11
ATOM 10110 O O . SER A 1 5 ? -33.752 -18.319 20.338 1.00 0.00 5 SER A O 11
ATOM 10118 N N . SER A 1 6 ? -32.855 -16.304 20.785 1.00 0.00 6 SER A N 11
ATOM 10119 C CA . SER A 1 6 ? -32.579 -15.994 19.388 1.00 0.00 6 SER A CA 11
ATOM 10120 C C . SER A 1 6 ? -31.119 -16.275 19.047 1.00 0.00 6 SER A C 11
ATOM 10121 O O . SER A 1 6 ? -30.814 -16.879 18.019 1.00 0.00 6 SER A O 11
ATOM 10129 N N . GLY A 1 7 ? -30.218 -15.832 19.919 1.00 0.00 7 GLY A N 11
ATOM 10130 C CA . GLY A 1 7 ? -28.800 -16.044 19.694 1.00 0.00 7 GLY A CA 11
ATOM 10131 C C . GLY A 1 7 ? -28.337 -15.498 18.358 1.00 0.00 7 GLY A C 11
ATOM 10132 O O . GLY A 1 7 ? -27.759 -16.225 17.550 1.00 0.00 7 GLY A O 11
ATOM 10136 N N . ARG A 1 8 ? -28.594 -14.215 18.123 1.00 0.00 8 ARG A N 11
ATOM 10137 C CA . ARG A 1 8 ? -28.202 -13.573 16.874 1.00 0.00 8 ARG A CA 11
ATOM 10138 C C . ARG A 1 8 ? -26.691 -13.364 16.822 1.00 0.00 8 ARG A C 11
ATOM 10139 O O . ARG A 1 8 ? -26.112 -12.719 17.696 1.00 0.00 8 ARG A O 11
ATOM 10160 N N . VAL A 1 9 ? -26.058 -13.913 15.790 1.00 0.00 9 VAL A N 11
ATOM 10161 C CA . VAL A 1 9 ? -24.615 -13.786 15.622 1.00 0.00 9 VAL A CA 11
ATOM 10162 C C . VAL A 1 9 ? -24.276 -12.961 14.385 1.00 0.00 9 VAL A C 11
ATOM 10163 O O . VAL A 1 9 ? -24.881 -13.131 13.327 1.00 0.00 9 VAL A O 11
ATOM 10176 N N . LYS A 1 10 ? -23.304 -12.066 14.526 1.00 0.00 10 LYS A N 11
ATOM 10177 C CA . LYS A 1 10 ? -22.881 -11.215 13.421 1.00 0.00 10 LYS A CA 11
ATOM 10178 C C . LYS A 1 10 ? -21.393 -11.390 13.137 1.00 0.00 10 LYS A C 11
ATOM 10179 O O . LYS A 1 10 ? -20.555 -11.143 14.004 1.00 0.00 10 LYS A O 11
ATOM 10198 N N . GLN A 1 11 ? -21.073 -11.816 11.920 1.00 0.00 11 GLN A N 11
ATOM 10199 C CA . GLN A 1 11 ? -19.685 -12.023 11.523 1.00 0.00 11 GLN A CA 11
ATOM 10200 C C . GLN A 1 11 ? -19.519 -11.857 10.016 1.00 0.00 11 GLN A C 11
ATOM 10201 O O . GLN A 1 11 ? -20.323 -12.363 9.233 1.00 0.00 11 GLN A O 11
ATOM 10215 N N . LEU A 1 12 ? -18.471 -11.145 9.617 1.00 0.00 12 LEU A N 11
ATOM 10216 C CA . LEU A 1 12 ? -18.199 -10.911 8.203 1.00 0.00 12 LEU A CA 11
ATOM 10217 C C . LEU A 1 12 ? -16.776 -11.330 7.846 1.00 0.00 12 LEU A C 11
ATOM 10218 O O . LEU A 1 12 ? -15.934 -11.519 8.724 1.00 0.00 12 LEU A O 11
ATOM 10234 N N . THR A 1 13 ? -16.514 -11.473 6.550 1.00 0.00 13 THR A N 11
ATOM 10235 C CA . THR A 1 13 ? -15.194 -11.868 6.076 1.00 0.00 13 THR A CA 11
ATOM 10236 C C . THR A 1 13 ? -14.980 -11.444 4.628 1.00 0.00 13 THR A C 11
ATOM 10237 O O . THR A 1 13 ? -15.735 -11.837 3.738 1.00 0.00 13 THR A O 11
ATOM 10248 N N . ASP A 1 14 ? -13.947 -10.642 4.398 1.00 0.00 14 ASP A N 11
ATOM 10249 C CA . ASP A 1 14 ? -13.632 -10.166 3.055 1.00 0.00 14 ASP A CA 11
ATOM 10250 C C . ASP A 1 14 ? -12.286 -10.711 2.587 1.00 0.00 14 ASP A C 11
ATOM 10251 O O . ASP A 1 14 ? -11.313 -10.715 3.340 1.00 0.00 14 ASP A O 11
ATOM 10260 N N . GLU A 1 15 ? -12.241 -11.170 1.341 1.00 0.00 15 GLU A N 11
ATOM 10261 C CA . GLU A 1 15 ? -11.014 -11.719 0.774 1.00 0.00 15 GLU A CA 11
ATOM 10262 C C . GLU A 1 15 ? -9.845 -10.760 0.976 1.00 0.00 15 GLU A C 11
ATOM 10263 O O . GLU A 1 15 ? -8.803 -11.140 1.509 1.00 0.00 15 GLU A O 11
ATOM 10275 N N . GLU A 1 16 ? -10.026 -9.515 0.547 1.00 0.00 16 GLU A N 11
ATOM 10276 C CA . GLU A 1 16 ? -8.986 -8.502 0.679 1.00 0.00 16 GLU A CA 11
ATOM 10277 C C . GLU A 1 16 ? -9.060 -7.821 2.043 1.00 0.00 16 GLU A C 11
ATOM 10278 O O . GLU A 1 16 ? -10.132 -7.719 2.639 1.00 0.00 16 GLU A O 11
ATOM 10290 N N . GLU A 1 17 ? -7.913 -7.358 2.530 1.00 0.00 17 GLU A N 11
ATOM 10291 C CA . GLU A 1 17 ? -7.849 -6.689 3.824 1.00 0.00 17 GLU A CA 11
ATOM 10292 C C . GLU A 1 17 ? -6.451 -6.131 4.079 1.00 0.00 17 GLU A C 11
ATOM 10293 O O . GLU A 1 17 ? -5.448 -6.787 3.798 1.00 0.00 17 GLU A O 11
ATOM 10305 N N . CYS A 1 18 ? -6.394 -4.915 4.612 1.00 0.00 18 CYS A N 11
ATOM 10306 C CA . CYS A 1 18 ? -5.121 -4.267 4.905 1.00 0.00 18 CYS A CA 11
ATOM 10307 C C . CYS A 1 18 ? -4.231 -5.173 5.751 1.00 0.00 18 CYS A C 11
ATOM 10308 O O . CYS A 1 18 ? -4.706 -6.130 6.365 1.00 0.00 18 CYS A O 11
ATOM 10315 N N . CYS A 1 19 ? -2.939 -4.865 5.779 1.00 0.00 19 CYS A N 11
ATOM 10316 C CA . CYS A 1 19 ? -1.982 -5.651 6.549 1.00 0.00 19 CYS A CA 11
ATOM 10317 C C . CYS A 1 19 ? -1.492 -4.872 7.765 1.00 0.00 19 CYS A C 11
ATOM 10318 O O . CYS A 1 19 ? -1.234 -5.449 8.822 1.00 0.00 19 CYS A O 11
ATOM 10326 N N . ILE A 1 20 ? -1.364 -3.559 7.607 1.00 0.00 20 ILE A N 11
ATOM 10327 C CA . ILE A 1 20 ? -0.904 -2.701 8.691 1.00 0.00 20 ILE A CA 11
ATOM 10328 C C . ILE A 1 20 ? -1.942 -2.618 9.805 1.00 0.00 20 ILE A C 11
ATOM 10329 O O . ILE A 1 20 ? -1.738 -3.147 10.899 1.00 0.00 20 ILE A O 11
ATOM 10345 N N . CYS A 1 21 ? -3.056 -1.952 9.520 1.00 0.00 21 CYS A N 11
ATOM 10346 C CA . CYS A 1 21 ? -4.128 -1.801 10.497 1.00 0.00 21 CYS A CA 11
ATOM 10347 C C . CYS A 1 21 ? -5.061 -3.008 10.472 1.00 0.00 21 CYS A C 11
ATOM 10348 O O . CYS A 1 21 ? -5.460 -3.519 11.518 1.00 0.00 21 CYS A O 11
ATOM 10355 N N . MET A 1 22 ? -5.404 -3.459 9.269 1.00 0.00 22 MET A N 11
ATOM 10356 C CA . MET A 1 22 ? -6.289 -4.607 9.108 1.00 0.00 22 MET A CA 11
ATOM 10357 C C . MET A 1 22 ? -7.686 -4.295 9.635 1.00 0.00 22 MET A C 11
ATOM 10358 O O . MET A 1 22 ? -8.307 -5.124 10.302 1.00 0.00 22 MET A O 11
ATOM 10372 N N . ASP A 1 23 ? -8.173 -3.097 9.334 1.00 0.00 23 ASP A N 11
ATOM 10373 C CA . ASP A 1 23 ? -9.497 -2.677 9.777 1.00 0.00 23 ASP A CA 11
ATOM 10374 C C . ASP A 1 23 ? -10.585 -3.295 8.903 1.00 0.00 23 ASP A C 11
ATOM 10375 O O . ASP A 1 23 ? -11.524 -3.911 9.406 1.00 0.00 23 ASP A O 11
ATOM 10384 N N . GLY A 1 24 ? -10.451 -3.124 7.591 1.00 0.00 24 GLY A N 11
ATOM 10385 C CA . GLY A 1 24 ? -11.429 -3.670 6.669 1.00 0.00 24 GLY A CA 11
ATOM 10386 C C . GLY A 1 24 ? -10.791 -4.248 5.422 1.00 0.00 24 GLY A C 11
ATOM 10387 O O . GLY A 1 24 ? -9.785 -4.953 5.501 1.00 0.00 24 GLY A O 11
ATOM 10391 N N . ARG A 1 25 ? -11.377 -3.951 4.266 1.00 0.00 25 ARG A N 11
ATOM 10392 C CA . ARG A 1 25 ? -10.861 -4.449 2.997 1.00 0.00 25 ARG A CA 11
ATOM 10393 C C . ARG A 1 25 ? -9.570 -3.731 2.616 1.00 0.00 25 ARG A C 11
ATOM 10394 O O . ARG A 1 25 ? -9.215 -2.713 3.211 1.00 0.00 25 ARG A O 11
ATOM 10415 N N . ALA A 1 26 ? -8.871 -4.268 1.622 1.00 0.00 26 ALA A N 11
ATOM 10416 C CA . ALA A 1 26 ? -7.620 -3.678 1.161 1.00 0.00 26 ALA A CA 11
ATOM 10417 C C . ALA A 1 26 ? -7.815 -2.944 -0.161 1.00 0.00 26 ALA A C 11
ATOM 10418 O O . ALA A 1 26 ? -8.509 -3.428 -1.056 1.00 0.00 26 ALA A O 11
ATOM 10425 N N . ASP A 1 27 ? -7.199 -1.772 -0.278 1.00 0.00 27 ASP A N 11
ATOM 10426 C CA . ASP A 1 27 ? -7.304 -0.971 -1.491 1.00 0.00 27 ASP A CA 11
ATOM 10427 C C . ASP A 1 27 ? -6.462 -1.570 -2.614 1.00 0.00 27 ASP A C 11
ATOM 10428 O O . ASP A 1 27 ? -6.820 -1.480 -3.789 1.00 0.00 27 ASP A O 11
ATOM 10437 N N . LEU A 1 28 ? -5.342 -2.181 -2.244 1.00 0.00 28 LEU A N 11
ATOM 10438 C CA . LEU A 1 28 ? -4.448 -2.795 -3.219 1.00 0.00 28 LEU A CA 11
ATOM 10439 C C . LEU A 1 28 ? -3.638 -3.920 -2.583 1.00 0.00 28 LEU A C 11
ATOM 10440 O O . LEU A 1 28 ? -3.590 -4.047 -1.359 1.00 0.00 28 LEU A O 11
ATOM 10456 N N . ILE A 1 29 ? -3.001 -4.730 -3.421 1.00 0.00 29 ILE A N 11
ATOM 10457 C CA . ILE A 1 29 ? -2.190 -5.842 -2.940 1.00 0.00 29 ILE A CA 11
ATOM 10458 C C . ILE A 1 29 ? -0.826 -5.863 -3.621 1.00 0.00 29 ILE A C 11
ATOM 10459 O O . ILE A 1 29 ? -0.721 -5.661 -4.832 1.00 0.00 29 ILE A O 11
ATOM 10475 N N . LEU A 1 30 ? 0.217 -6.110 -2.837 1.00 0.00 30 LEU A N 11
ATOM 10476 C CA . LEU A 1 30 ? 1.577 -6.159 -3.364 1.00 0.00 30 LEU A CA 11
ATOM 10477 C C . LEU A 1 30 ? 1.975 -7.590 -3.709 1.00 0.00 30 LEU A C 11
ATOM 10478 O O . LEU A 1 30 ? 1.436 -8.558 -3.172 1.00 0.00 30 LEU A O 11
ATOM 10494 N N . PRO A 1 31 ? 2.944 -7.730 -4.626 1.00 0.00 31 PRO A N 11
ATOM 10495 C CA . PRO A 1 31 ? 3.438 -9.040 -5.062 1.00 0.00 31 PRO A CA 11
ATOM 10496 C C . PRO A 1 31 ? 4.232 -9.751 -3.972 1.00 0.00 31 PRO A C 11
ATOM 10497 O O . PRO A 1 31 ? 4.758 -10.844 -4.185 1.00 0.00 31 PRO A O 11
ATOM 10508 N N . CYS A 1 32 ? 4.316 -9.125 -2.803 1.00 0.00 32 CYS A N 11
ATOM 10509 C CA . CYS A 1 32 ? 5.046 -9.698 -1.678 1.00 0.00 32 CYS A CA 11
ATOM 10510 C C . CYS A 1 32 ? 4.105 -10.000 -0.516 1.00 0.00 32 CYS A C 11
ATOM 10511 O O . CYS A 1 32 ? 4.525 -10.048 0.640 1.00 0.00 32 CYS A O 11
ATOM 10518 N N . ALA A 1 33 ? 2.830 -10.202 -0.831 1.00 0.00 33 ALA A N 11
ATOM 10519 C CA . ALA A 1 33 ? 1.829 -10.501 0.186 1.00 0.00 33 ALA A CA 11
ATOM 10520 C C . ALA A 1 33 ? 1.700 -9.354 1.183 1.00 0.00 33 ALA A C 11
ATOM 10521 O O . ALA A 1 33 ? 1.712 -9.568 2.395 1.00 0.00 33 ALA A O 11
ATOM 10528 N N . HIS A 1 34 ? 1.575 -8.137 0.664 1.00 0.00 34 HIS A N 11
ATOM 10529 C CA . HIS A 1 34 ? 1.443 -6.956 1.509 1.00 0.00 34 HIS A CA 11
ATOM 10530 C C . HIS A 1 34 ? 0.401 -5.996 0.944 1.00 0.00 34 HIS A C 11
ATOM 10531 O O . HIS A 1 34 ? 0.630 -5.347 -0.077 1.00 0.00 34 HIS A O 11
ATOM 10545 N N . SER A 1 35 ? -0.745 -5.913 1.612 1.00 0.00 35 SER A N 11
ATOM 10546 C CA . SER A 1 35 ? -1.825 -5.037 1.173 1.00 0.00 35 SER A CA 11
ATOM 10547 C C . SER A 1 35 ? -1.956 -3.831 2.100 1.00 0.00 35 SER A C 11
ATOM 10548 O O . SER A 1 35 ? -1.468 -3.846 3.230 1.00 0.00 35 SER A O 11
ATOM 10556 N N . PHE A 1 36 ? -2.619 -2.788 1.612 1.00 0.00 36 PHE A N 11
ATOM 10557 C CA . PHE A 1 36 ? -2.815 -1.573 2.394 1.00 0.00 36 PHE A CA 11
ATOM 10558 C C . PHE A 1 36 ? -4.123 -0.886 2.012 1.00 0.00 36 PHE A C 11
ATOM 10559 O O . PHE A 1 36 ? -4.460 -0.778 0.833 1.00 0.00 36 PHE A O 11
ATOM 10576 N N . CYS A 1 37 ? -4.856 -0.422 3.019 1.00 0.00 37 CYS A N 11
ATOM 10577 C CA . CYS A 1 37 ? -6.127 0.255 2.791 1.00 0.00 37 CYS A CA 11
ATOM 10578 C C . CYS A 1 37 ? -5.904 1.690 2.323 1.00 0.00 37 CYS A C 11
ATOM 10579 O O . CYS A 1 37 ? -4.801 2.224 2.432 1.00 0.00 37 CYS A O 11
ATOM 10586 N N . GLN A 1 38 ? -6.959 2.307 1.801 1.00 0.00 38 GLN A N 11
ATOM 10587 C CA . GLN A 1 38 ? -6.878 3.679 1.315 1.00 0.00 38 GLN A CA 11
ATOM 10588 C C . GLN A 1 38 ? -6.302 4.602 2.385 1.00 0.00 38 GLN A C 11
ATOM 10589 O O . GLN A 1 38 ? -5.465 5.458 2.096 1.00 0.00 38 GLN A O 11
ATOM 10603 N N . LYS A 1 39 ? -6.755 4.422 3.621 1.00 0.00 39 LYS A N 11
ATOM 10604 C CA . LYS A 1 39 ? -6.285 5.237 4.734 1.00 0.00 39 LYS A CA 11
ATOM 10605 C C . LYS A 1 39 ? -4.766 5.166 4.858 1.00 0.00 39 LYS A C 11
ATOM 10606 O O . LYS A 1 39 ? -4.066 6.146 4.600 1.00 0.00 39 LYS A O 11
ATOM 10625 N N . CYS A 1 40 ? -4.263 4.001 5.251 1.00 0.00 40 CYS A N 11
ATOM 10626 C CA . CYS A 1 40 ? -2.827 3.801 5.407 1.00 0.00 40 CYS A CA 11
ATOM 10627 C C . CYS A 1 40 ? -2.068 4.341 4.199 1.00 0.00 40 CYS A C 11
ATOM 10628 O O . CYS A 1 40 ? -1.190 5.193 4.335 1.00 0.00 40 CYS A O 11
ATOM 10635 N N . ILE A 1 41 ? -2.414 3.839 3.018 1.00 0.00 41 ILE A N 11
ATOM 10636 C CA . ILE A 1 41 ? -1.766 4.272 1.785 1.00 0.00 41 ILE A CA 11
ATOM 10637 C C . ILE A 1 41 ? -1.741 5.793 1.683 1.00 0.00 41 ILE A C 11
ATOM 10638 O O . ILE A 1 41 ? -0.686 6.395 1.479 1.00 0.00 41 ILE A O 11
ATOM 10654 N N . ASP A 1 42 ? -2.909 6.410 1.826 1.00 0.00 42 ASP A N 11
ATOM 10655 C CA . ASP A 1 42 ? -3.021 7.862 1.752 1.00 0.00 42 ASP A CA 11
ATOM 10656 C C . ASP A 1 42 ? -1.885 8.534 2.517 1.00 0.00 42 ASP A C 11
ATOM 10657 O O . ASP A 1 42 ? -1.314 9.524 2.058 1.00 0.00 42 ASP A O 11
ATOM 10666 N N . LYS A 1 43 ? -1.563 7.991 3.686 1.00 0.00 43 LYS A N 11
ATOM 10667 C CA . LYS A 1 43 ? -0.495 8.537 4.515 1.00 0.00 43 LYS A CA 11
ATOM 10668 C C . LYS A 1 43 ? 0.861 7.980 4.093 1.00 0.00 43 LYS A C 11
ATOM 10669 O O . LYS A 1 43 ? 1.709 8.709 3.580 1.00 0.00 43 LYS A O 11
ATOM 10688 N N . TRP A 1 44 ? 1.056 6.684 4.312 1.00 0.00 44 TRP A N 11
ATOM 10689 C CA . TRP A 1 44 ? 2.309 6.029 3.953 1.00 0.00 44 TRP A CA 11
ATOM 10690 C C . TRP A 1 44 ? 2.731 6.402 2.536 1.00 0.00 44 TRP A C 11
ATOM 10691 O O . TRP A 1 44 ? 3.796 6.983 2.328 1.00 0.00 44 TRP A O 11
ATOM 10712 N N . SER A 1 45 ? 1.890 6.063 1.564 1.00 0.00 45 SER A N 11
ATOM 10713 C CA . SER A 1 45 ? 2.178 6.359 0.165 1.00 0.00 45 SER A CA 11
ATOM 10714 C C . SER A 1 45 ? 1.844 7.811 -0.163 1.00 0.00 45 SER A C 11
ATOM 10715 O O . SER A 1 45 ? 1.013 8.088 -1.028 1.00 0.00 45 SER A O 11
ATOM 10723 N N . ASP A 1 46 ? 2.497 8.734 0.535 1.00 0.00 46 ASP A N 11
ATOM 10724 C CA . ASP A 1 46 ? 2.272 10.159 0.318 1.00 0.00 46 ASP A CA 11
ATOM 10725 C C . ASP A 1 46 ? 3.294 10.728 -0.661 1.00 0.00 46 ASP A C 11
ATOM 10726 O O . ASP A 1 46 ? 2.944 11.482 -1.569 1.00 0.00 46 ASP A O 11
ATOM 10735 N N . ARG A 1 47 ? 4.557 10.364 -0.468 1.00 0.00 47 ARG A N 11
ATOM 10736 C CA . ARG A 1 47 ? 5.630 10.841 -1.332 1.00 0.00 47 ARG A CA 11
ATOM 10737 C C . ARG A 1 47 ? 6.104 9.735 -2.271 1.00 0.00 47 ARG A C 11
ATOM 10738 O O . ARG A 1 47 ? 6.143 9.915 -3.489 1.00 0.00 47 ARG A O 11
ATOM 10759 N N . HIS A 1 48 ? 6.463 8.591 -1.697 1.00 0.00 48 HIS A N 11
ATOM 10760 C CA . HIS A 1 48 ? 6.934 7.456 -2.482 1.00 0.00 48 HIS A CA 11
ATOM 10761 C C . HIS A 1 48 ? 5.884 6.350 -2.522 1.00 0.00 48 HIS A C 11
ATOM 10762 O O . HIS A 1 48 ? 4.842 6.446 -1.873 1.00 0.00 48 HIS A O 11
ATOM 10776 N N . ARG A 1 49 ? 6.166 5.301 -3.287 1.00 0.00 49 ARG A N 11
ATOM 10777 C CA . ARG A 1 49 ? 5.245 4.177 -3.413 1.00 0.00 49 ARG A CA 11
ATOM 10778 C C . ARG A 1 49 ? 5.968 2.853 -3.184 1.00 0.00 49 ARG A C 11
ATOM 10779 O O . ARG A 1 49 ? 5.715 1.868 -3.876 1.00 0.00 49 ARG A O 11
ATOM 10800 N N . ASN A 1 50 ? 6.870 2.839 -2.207 1.00 0.00 50 ASN A N 11
ATOM 10801 C CA . ASN A 1 50 ? 7.631 1.636 -1.888 1.00 0.00 50 ASN A CA 11
ATOM 10802 C C . ASN A 1 50 ? 7.011 0.898 -0.705 1.00 0.00 50 ASN A C 11
ATOM 10803 O O . ASN A 1 50 ? 6.312 1.494 0.115 1.00 0.00 50 ASN A O 11
ATOM 10814 N N . CYS A 1 51 ? 7.271 -0.402 -0.624 1.00 0.00 51 CYS A N 11
ATOM 10815 C CA . CYS A 1 51 ? 6.739 -1.223 0.457 1.00 0.00 51 CYS A CA 11
ATOM 10816 C C . CYS A 1 51 ? 7.498 -0.969 1.756 1.00 0.00 51 CYS A C 11
ATOM 10817 O O . CYS A 1 51 ? 8.702 -1.205 1.858 1.00 0.00 51 CYS A O 11
ATOM 10824 N N . PRO A 1 52 ? 6.778 -0.475 2.775 1.00 0.00 52 PRO A N 11
ATOM 10825 C CA . PRO A 1 52 ? 7.362 -0.179 4.086 1.00 0.00 52 PRO A CA 11
ATOM 10826 C C . PRO A 1 52 ? 7.753 -1.442 4.846 1.00 0.00 52 PRO A C 11
ATOM 10827 O O . PRO A 1 52 ? 8.865 -1.547 5.363 1.00 0.00 52 PRO A O 11
ATOM 10838 N N . ILE A 1 53 ? 6.831 -2.398 4.909 1.00 0.00 53 ILE A N 11
ATOM 10839 C CA . ILE A 1 53 ? 7.081 -3.654 5.604 1.00 0.00 53 ILE A CA 11
ATOM 10840 C C . ILE A 1 53 ? 8.407 -4.269 5.169 1.00 0.00 53 ILE A C 11
ATOM 10841 O O . ILE A 1 53 ? 9.238 -4.634 6.001 1.00 0.00 53 ILE A O 11
ATOM 10857 N N . CYS A 1 54 ? 8.599 -4.380 3.859 1.00 0.00 54 CYS A N 11
ATOM 10858 C CA . CYS A 1 54 ? 9.825 -4.950 3.311 1.00 0.00 54 CYS A CA 11
ATOM 10859 C C . CYS A 1 54 ? 11.010 -4.019 3.548 1.00 0.00 54 CYS A C 11
ATOM 10860 O O . CYS A 1 54 ? 12.090 -4.460 3.943 1.00 0.00 54 CYS A O 11
ATOM 10867 N N . ARG A 1 55 ? 10.801 -2.729 3.303 1.00 0.00 55 ARG A N 11
ATOM 10868 C CA . ARG A 1 55 ? 11.852 -1.736 3.489 1.00 0.00 55 ARG A CA 11
ATOM 10869 C C . ARG A 1 55 ? 12.566 -1.943 4.822 1.00 0.00 55 ARG A C 11
ATOM 10870 O O . ARG A 1 55 ? 13.775 -1.733 4.929 1.00 0.00 55 ARG A O 11
ATOM 10891 N N . LEU A 1 56 ? 11.811 -2.354 5.834 1.00 0.00 56 LEU A N 11
ATOM 10892 C CA . LEU A 1 56 ? 12.370 -2.588 7.160 1.00 0.00 56 LEU A CA 11
ATOM 10893 C C . LEU A 1 56 ? 13.558 -3.543 7.089 1.00 0.00 56 LEU A C 11
ATOM 10894 O O . LEU A 1 56 ? 14.572 -3.337 7.754 1.00 0.00 56 LEU A O 11
ATOM 10910 N N . GLN A 1 57 ? 13.423 -4.587 6.278 1.00 0.00 57 GLN A N 11
ATOM 10911 C CA . GLN A 1 57 ? 14.486 -5.573 6.120 1.00 0.00 57 GLN A CA 11
ATOM 10912 C C . GLN A 1 57 ? 15.858 -4.914 6.214 1.00 0.00 57 GLN A C 11
ATOM 10913 O O . GLN A 1 57 ? 16.255 -4.156 5.331 1.00 0.00 57 GLN A O 11
ATOM 10927 N N . MET A 1 58 ? 16.577 -5.209 7.293 1.00 0.00 58 MET A N 11
ATOM 10928 C CA . MET A 1 58 ? 17.905 -4.645 7.502 1.00 0.00 58 MET A CA 11
ATOM 10929 C C . MET A 1 58 ? 18.835 -5.001 6.347 1.00 0.00 58 MET A C 11
ATOM 10930 O O . MET A 1 58 ? 18.664 -6.030 5.692 1.00 0.00 58 MET A O 11
ATOM 10944 N N . THR A 1 59 ? 19.821 -4.144 6.100 1.00 0.00 59 THR A N 11
ATOM 10945 C CA . THR A 1 59 ? 20.777 -4.367 5.023 1.00 0.00 59 THR A CA 11
ATOM 10946 C C . THR A 1 59 ? 22.186 -4.562 5.570 1.00 0.00 59 THR A C 11
ATOM 10947 O O . THR A 1 59 ? 23.101 -4.939 4.838 1.00 0.00 59 THR A O 11
ATOM 10958 N N . GLY A 1 60 ? 22.355 -4.304 6.864 1.00 0.00 60 GLY A N 11
ATOM 10959 C CA . GLY A 1 60 ? 23.657 -4.457 7.487 1.00 0.00 60 GLY A CA 11
ATOM 10960 C C . GLY A 1 60 ? 23.631 -4.141 8.969 1.00 0.00 60 GLY A C 11
ATOM 10961 O O . GLY A 1 60 ? 23.194 -3.064 9.373 1.00 0.00 60 GLY A O 11
ATOM 10965 N N . ALA A 1 61 ? 24.098 -5.083 9.782 1.00 0.00 61 ALA A N 11
ATOM 10966 C CA . ALA A 1 61 ? 24.126 -4.899 11.228 1.00 0.00 61 ALA A CA 11
ATOM 10967 C C . ALA A 1 61 ? 24.867 -3.620 11.604 1.00 0.00 61 ALA A C 11
ATOM 10968 O O . ALA A 1 61 ? 26.034 -3.442 11.256 1.00 0.00 61 ALA A O 11
ATOM 10975 N N . ASN A 1 62 ? 24.181 -2.732 12.316 1.00 0.00 62 ASN A N 11
ATOM 10976 C CA . ASN A 1 62 ? 24.774 -1.469 12.738 1.00 0.00 62 ASN A CA 11
ATOM 10977 C C . ASN A 1 62 ? 24.508 -1.210 14.218 1.00 0.00 62 ASN A C 11
ATOM 10978 O O . ASN A 1 62 ? 23.606 -1.803 14.808 1.00 0.00 62 ASN A O 11
ATOM 10989 N N . GLU A 1 63 ? 25.300 -0.321 14.810 1.00 0.00 63 GLU A N 11
ATOM 10990 C CA . GLU A 1 63 ? 25.149 0.015 16.221 1.00 0.00 63 GLU A CA 11
ATOM 10991 C C . GLU A 1 63 ? 25.188 1.526 16.427 1.00 0.00 63 GLU A C 11
ATOM 10992 O O . GLU A 1 63 ? 25.901 2.242 15.723 1.00 0.00 63 GLU A O 11
ATOM 11004 N N . SER A 1 64 ? 24.415 2.006 17.396 1.00 0.00 64 SER A N 11
ATOM 11005 C CA . SER A 1 64 ? 24.356 3.432 17.693 1.00 0.00 64 SER A CA 11
ATOM 11006 C C . SER A 1 64 ? 25.152 3.758 18.953 1.00 0.00 64 SER A C 11
ATOM 11007 O O . SER A 1 64 ? 25.264 2.934 19.860 1.00 0.00 64 SER A O 11
ATOM 11015 N N . SER A 1 65 ? 25.704 4.966 19.000 1.00 0.00 65 SER A N 11
ATOM 11016 C CA . SER A 1 65 ? 26.494 5.401 20.147 1.00 0.00 65 SER A CA 11
ATOM 11017 C C . SER A 1 65 ? 25.894 4.878 21.449 1.00 0.00 65 SER A C 11
ATOM 11018 O O . SER A 1 65 ? 24.702 4.584 21.523 1.00 0.00 65 SER A O 11
ATOM 11026 N N . GLY A 1 66 ? 26.732 4.765 22.475 1.00 0.00 66 GLY A N 11
ATOM 11027 C CA . GLY A 1 66 ? 26.268 4.277 23.761 1.00 0.00 66 GLY A CA 11
ATOM 11028 C C . GLY A 1 66 ? 25.080 5.061 24.284 1.00 0.00 66 GLY A C 11
ATOM 11029 O O . GLY A 1 66 ? 24.600 5.999 23.648 1.00 0.00 66 GLY A O 11
ATOM 11033 N N . PRO A 1 67 ? 24.587 4.673 25.469 1.00 0.00 67 PRO A N 11
ATOM 11034 C CA . PRO A 1 67 ? 23.440 5.332 26.103 1.00 0.00 67 PRO A CA 11
ATOM 11035 C C . PRO A 1 67 ? 23.776 6.736 26.591 1.00 0.00 67 PRO A C 11
ATOM 11036 O O . PRO A 1 67 ? 24.820 6.958 27.204 1.00 0.00 67 PRO A O 11
ATOM 11047 N N . SER A 1 68 ? 22.884 7.683 26.316 1.00 0.00 68 SER A N 11
ATOM 11048 C CA . SER A 1 68 ? 23.088 9.068 26.725 1.00 0.00 68 SER A CA 11
ATOM 11049 C C . SER A 1 68 ? 23.442 9.150 28.207 1.00 0.00 68 SER A C 11
ATOM 11050 O O . SER A 1 68 ? 23.124 8.249 28.983 1.00 0.00 68 SER A O 11
ATOM 11058 N N . SER A 1 69 ? 24.103 10.237 28.591 1.00 0.00 69 SER A N 11
ATOM 11059 C CA . SER A 1 69 ? 24.505 10.437 29.979 1.00 0.00 69 SER A CA 11
ATOM 11060 C C . SER A 1 69 ? 23.898 11.718 30.541 1.00 0.00 69 SER A C 11
ATOM 11061 O O . SER A 1 69 ? 23.616 12.661 29.803 1.00 0.00 69 SER A O 11
ATOM 11069 N N . GLY A 1 70 ? 23.699 11.744 31.855 1.00 0.00 70 GLY A N 11
ATOM 11070 C CA . GLY A 1 70 ? 23.126 12.914 32.496 1.00 0.00 70 GLY A CA 11
ATOM 11071 C C . GLY A 1 70 ? 24.165 13.743 33.224 1.00 0.00 70 GLY A C 11
ATOM 11072 O O . GLY A 1 70 ? 23.814 14.771 33.801 1.00 0.00 70 GLY A O 11
ATOM 11078 N N . GLY A 1 1 ? -11.706 -3.229 35.472 1.00 0.00 1 GLY A N 12
ATOM 11079 C CA . GLY A 1 1 ? -11.504 -1.853 35.057 1.00 0.00 1 GLY A CA 12
ATOM 11080 C C . GLY A 1 1 ? -12.736 -1.256 34.407 1.00 0.00 1 GLY A C 12
ATOM 11081 O O . GLY A 1 1 ? -13.564 -0.640 35.078 1.00 0.00 1 GLY A O 12
ATOM 11085 N N . SER A 1 2 ? -12.857 -1.436 33.096 1.00 0.00 2 SER A N 12
ATOM 11086 C CA . SER A 1 2 ? -13.995 -0.906 32.353 1.00 0.00 2 SER A CA 12
ATOM 11087 C C . SER A 1 2 ? -14.340 -1.808 31.172 1.00 0.00 2 SER A C 12
ATOM 11088 O O . SER A 1 2 ? -13.456 -2.273 30.453 1.00 0.00 2 SER A O 12
ATOM 11096 N N . SER A 1 3 ? -15.633 -2.050 30.978 1.00 0.00 3 SER A N 12
ATOM 11097 C CA . SER A 1 3 ? -16.096 -2.898 29.886 1.00 0.00 3 SER A CA 12
ATOM 11098 C C . SER A 1 3 ? -17.510 -2.512 29.460 1.00 0.00 3 SER A C 12
ATOM 11099 O O . SER A 1 3 ? -18.412 -2.403 30.289 1.00 0.00 3 SER A O 12
ATOM 11107 N N . GLY A 1 4 ? -17.693 -2.306 28.160 1.00 0.00 4 GLY A N 12
ATOM 11108 C CA . GLY A 1 4 ? -18.998 -1.933 27.645 1.00 0.00 4 GLY A CA 12
ATOM 11109 C C . GLY A 1 4 ? -19.430 -2.800 26.479 1.00 0.00 4 GLY A C 12
ATOM 11110 O O . GLY A 1 4 ? -19.810 -3.956 26.663 1.00 0.00 4 GLY A O 12
ATOM 11114 N N . SER A 1 5 ? -19.374 -2.240 25.275 1.00 0.00 5 SER A N 12
ATOM 11115 C CA . SER A 1 5 ? -19.768 -2.968 24.074 1.00 0.00 5 SER A CA 12
ATOM 11116 C C . SER A 1 5 ? -18.772 -4.081 23.762 1.00 0.00 5 SER A C 12
ATOM 11117 O O . SER A 1 5 ? -19.155 -5.235 23.569 1.00 0.00 5 SER A O 12
ATOM 11125 N N . SER A 1 6 ? -17.493 -3.725 23.715 1.00 0.00 6 SER A N 12
ATOM 11126 C CA . SER A 1 6 ? -16.441 -4.692 23.423 1.00 0.00 6 SER A CA 12
ATOM 11127 C C . SER A 1 6 ? -16.917 -5.722 22.403 1.00 0.00 6 SER A C 12
ATOM 11128 O O . SER A 1 6 ? -16.587 -6.903 22.496 1.00 0.00 6 SER A O 12
ATOM 11136 N N . GLY A 1 7 ? -17.697 -5.264 21.428 1.00 0.00 7 GLY A N 12
ATOM 11137 C CA . GLY A 1 7 ? -18.207 -6.157 20.404 1.00 0.00 7 GLY A CA 12
ATOM 11138 C C . GLY A 1 7 ? -17.597 -5.887 19.043 1.00 0.00 7 GLY A C 12
ATOM 11139 O O . GLY A 1 7 ? -18.142 -5.116 18.253 1.00 0.00 7 GLY A O 12
ATOM 11143 N N . ARG A 1 8 ? -16.462 -6.522 18.769 1.00 0.00 8 ARG A N 12
ATOM 11144 C CA . ARG A 1 8 ? -15.776 -6.344 17.495 1.00 0.00 8 ARG A CA 12
ATOM 11145 C C . ARG A 1 8 ? -16.266 -7.360 16.467 1.00 0.00 8 ARG A C 12
ATOM 11146 O O . ARG A 1 8 ? -15.811 -8.504 16.444 1.00 0.00 8 ARG A O 12
ATOM 11167 N N . VAL A 1 9 ? -17.196 -6.934 15.619 1.00 0.00 9 VAL A N 12
ATOM 11168 C CA . VAL A 1 9 ? -17.748 -7.806 14.588 1.00 0.00 9 VAL A CA 12
ATOM 11169 C C . VAL A 1 9 ? -16.640 -8.524 13.826 1.00 0.00 9 VAL A C 12
ATOM 11170 O O . VAL A 1 9 ? -15.540 -7.997 13.663 1.00 0.00 9 VAL A O 12
ATOM 11183 N N . LYS A 1 10 ? -16.939 -9.732 13.360 1.00 0.00 10 LYS A N 12
ATOM 11184 C CA . LYS A 1 10 ? -15.970 -10.525 12.612 1.00 0.00 10 LYS A CA 12
ATOM 11185 C C . LYS A 1 10 ? -16.474 -10.812 11.201 1.00 0.00 10 LYS A C 12
ATOM 11186 O O . LYS A 1 10 ? -16.887 -11.931 10.896 1.00 0.00 10 LYS A O 12
ATOM 11205 N N . GLN A 1 11 ? -16.437 -9.795 10.346 1.00 0.00 11 GLN A N 12
ATOM 11206 C CA . GLN A 1 11 ? -16.890 -9.940 8.968 1.00 0.00 11 GLN A CA 12
ATOM 11207 C C . GLN A 1 11 ? -15.960 -9.206 8.009 1.00 0.00 11 GLN A C 12
ATOM 11208 O O . GLN A 1 11 ? -15.541 -8.078 8.275 1.00 0.00 11 GLN A O 12
ATOM 11222 N N . LEU A 1 12 ? -15.639 -9.851 6.893 1.00 0.00 12 LEU A N 12
ATOM 11223 C CA . LEU A 1 12 ? -14.757 -9.259 5.893 1.00 0.00 12 LEU A CA 12
ATOM 11224 C C . LEU A 1 12 ? -15.404 -9.285 4.512 1.00 0.00 12 LEU A C 12
ATOM 11225 O O . LEU A 1 12 ? -15.518 -10.340 3.887 1.00 0.00 12 LEU A O 12
ATOM 11241 N N . THR A 1 13 ? -15.825 -8.115 4.040 1.00 0.00 13 THR A N 12
ATOM 11242 C CA . THR A 1 13 ? -16.459 -8.003 2.733 1.00 0.00 13 THR A CA 12
ATOM 11243 C C . THR A 1 13 ? -15.527 -8.482 1.626 1.00 0.00 13 THR A C 12
ATOM 11244 O O . THR A 1 13 ? -15.935 -9.232 0.739 1.00 0.00 13 THR A O 12
ATOM 11255 N N . ASP A 1 14 ? -14.274 -8.044 1.684 1.00 0.00 14 ASP A N 12
ATOM 11256 C CA . ASP A 1 14 ? -13.283 -8.430 0.687 1.00 0.00 14 ASP A CA 12
ATOM 11257 C C . ASP A 1 14 ? -12.482 -9.641 1.156 1.00 0.00 14 ASP A C 12
ATOM 11258 O O . ASP A 1 14 ? -12.294 -9.845 2.355 1.00 0.00 14 ASP A O 12
ATOM 11267 N N . GLU A 1 15 ? -12.014 -10.441 0.203 1.00 0.00 15 GLU A N 12
ATOM 11268 C CA . GLU A 1 15 ? -11.236 -11.633 0.520 1.00 0.00 15 GLU A CA 12
ATOM 11269 C C . GLU A 1 15 ? -9.988 -11.270 1.319 1.00 0.00 15 GLU A C 12
ATOM 11270 O O . GLU A 1 15 ? -9.645 -11.941 2.292 1.00 0.00 15 GLU A O 12
ATOM 11282 N N . GLU A 1 16 ? -9.313 -10.204 0.901 1.00 0.00 16 GLU A N 12
ATOM 11283 C CA . GLU A 1 16 ? -8.102 -9.754 1.576 1.00 0.00 16 GLU A CA 12
ATOM 11284 C C . GLU A 1 16 ? -8.390 -8.543 2.459 1.00 0.00 16 GLU A C 12
ATOM 11285 O O . GLU A 1 16 ? -9.511 -8.036 2.487 1.00 0.00 16 GLU A O 12
ATOM 11297 N N . GLU A 1 17 ? -7.369 -8.085 3.178 1.00 0.00 17 GLU A N 12
ATOM 11298 C CA . GLU A 1 17 ? -7.514 -6.935 4.062 1.00 0.00 17 GLU A CA 12
ATOM 11299 C C . GLU A 1 17 ? -6.156 -6.307 4.364 1.00 0.00 17 GLU A C 12
ATOM 11300 O O . GLU A 1 17 ? -5.128 -6.985 4.349 1.00 0.00 17 GLU A O 12
ATOM 11312 N N . CYS A 1 18 ? -6.160 -5.006 4.637 1.00 0.00 18 CYS A N 12
ATOM 11313 C CA . CYS A 1 18 ? -4.930 -4.285 4.941 1.00 0.00 18 CYS A CA 12
ATOM 11314 C C . CYS A 1 18 ? -4.059 -5.078 5.911 1.00 0.00 18 CYS A C 12
ATOM 11315 O O . CYS A 1 18 ? -4.534 -5.999 6.577 1.00 0.00 18 CYS A O 12
ATOM 11322 N N . CYS A 1 19 ? -2.784 -4.716 5.984 1.00 0.00 19 CYS A N 12
ATOM 11323 C CA . CYS A 1 19 ? -1.846 -5.394 6.872 1.00 0.00 19 CYS A CA 12
ATOM 11324 C C . CYS A 1 19 ? -1.394 -4.467 7.996 1.00 0.00 19 CYS A C 12
ATOM 11325 O O . CYS A 1 19 ? -1.170 -4.908 9.124 1.00 0.00 19 CYS A O 12
ATOM 11333 N N . ILE A 1 20 ? -1.263 -3.183 7.680 1.00 0.00 20 ILE A N 12
ATOM 11334 C CA . ILE A 1 20 ? -0.838 -2.195 8.664 1.00 0.00 20 ILE A CA 12
ATOM 11335 C C . ILE A 1 20 ? -1.882 -2.028 9.762 1.00 0.00 20 ILE A C 12
ATOM 11336 O O . ILE A 1 20 ? -1.561 -2.061 10.950 1.00 0.00 20 ILE A O 12
ATOM 11352 N N . CYS A 1 21 ? -3.135 -1.850 9.357 1.00 0.00 21 CYS A N 12
ATOM 11353 C CA . CYS A 1 21 ? -4.229 -1.679 10.305 1.00 0.00 21 CYS A CA 12
ATOM 11354 C C . CYS A 1 21 ? -5.206 -2.848 10.225 1.00 0.00 21 CYS A C 12
ATOM 11355 O O . CYS A 1 21 ? -5.889 -3.167 11.198 1.00 0.00 21 CYS A O 12
ATOM 11362 N N . MET A 1 22 ? -5.267 -3.482 9.058 1.00 0.00 22 MET A N 12
ATOM 11363 C CA . MET A 1 22 ? -6.159 -4.617 8.852 1.00 0.00 22 MET A CA 12
ATOM 11364 C C . MET A 1 22 ? -7.596 -4.252 9.215 1.00 0.00 22 MET A C 12
ATOM 11365 O O . MET A 1 22 ? -8.284 -5.010 9.899 1.00 0.00 22 MET A O 12
ATOM 11379 N N . ASP A 1 23 ? -8.041 -3.089 8.752 1.00 0.00 23 ASP A N 12
ATOM 11380 C CA . ASP A 1 23 ? -9.396 -2.625 9.028 1.00 0.00 23 ASP A CA 12
ATOM 11381 C C . ASP A 1 23 ? -10.425 -3.661 8.587 1.00 0.00 23 ASP A C 12
ATOM 11382 O O . ASP A 1 23 ? -11.288 -4.064 9.366 1.00 0.00 23 ASP A O 12
ATOM 11391 N N . GLY A 1 24 ? -10.328 -4.087 7.331 1.00 0.00 24 GLY A N 12
ATOM 11392 C CA . GLY A 1 24 ? -11.258 -5.071 6.808 1.00 0.00 24 GLY A CA 12
ATOM 11393 C C . GLY A 1 24 ? -11.045 -5.341 5.331 1.00 0.00 24 GLY A C 12
ATOM 11394 O O . GLY A 1 24 ? -11.090 -6.490 4.892 1.00 0.00 24 GLY A O 12
ATOM 11398 N N . ARG A 1 25 ? -10.815 -4.281 4.564 1.00 0.00 25 ARG A N 12
ATOM 11399 C CA . ARG A 1 25 ? -10.598 -4.410 3.128 1.00 0.00 25 ARG A CA 12
ATOM 11400 C C . ARG A 1 25 ? -9.206 -3.919 2.743 1.00 0.00 25 ARG A C 12
ATOM 11401 O O . ARG A 1 25 ? -8.484 -3.359 3.567 1.00 0.00 25 ARG A O 12
ATOM 11422 N N . ALA A 1 26 ? -8.835 -4.133 1.485 1.00 0.00 26 ALA A N 12
ATOM 11423 C CA . ALA A 1 26 ? -7.531 -3.712 0.990 1.00 0.00 26 ALA A CA 12
ATOM 11424 C C . ALA A 1 26 ? -7.646 -3.082 -0.394 1.00 0.00 26 ALA A C 12
ATOM 11425 O O . ALA A 1 26 ? -7.961 -3.762 -1.372 1.00 0.00 26 ALA A O 12
ATOM 11432 N N . ASP A 1 27 ? -7.390 -1.781 -0.470 1.00 0.00 27 ASP A N 12
ATOM 11433 C CA . ASP A 1 27 ? -7.465 -1.060 -1.736 1.00 0.00 27 ASP A CA 12
ATOM 11434 C C . ASP A 1 27 ? -6.561 -1.703 -2.782 1.00 0.00 27 ASP A C 12
ATOM 11435 O O . ASP A 1 27 ? -6.977 -1.937 -3.918 1.00 0.00 27 ASP A O 12
ATOM 11444 N N . LEU A 1 28 ? -5.323 -1.987 -2.393 1.00 0.00 28 LEU A N 12
ATOM 11445 C CA . LEU A 1 28 ? -4.359 -2.603 -3.299 1.00 0.00 28 LEU A CA 12
ATOM 11446 C C . LEU A 1 28 ? -3.612 -3.739 -2.607 1.00 0.00 28 LEU A C 12
ATOM 11447 O O . LEU A 1 28 ? -3.663 -3.875 -1.384 1.00 0.00 28 LEU A O 12
ATOM 11463 N N . ILE A 1 29 ? -2.917 -4.550 -3.397 1.00 0.00 29 ILE A N 12
ATOM 11464 C CA . ILE A 1 29 ? -2.157 -5.672 -2.861 1.00 0.00 29 ILE A CA 12
ATOM 11465 C C . ILE A 1 29 ? -0.787 -5.775 -3.523 1.00 0.00 29 ILE A C 12
ATOM 11466 O O . ILE A 1 29 ? -0.632 -5.471 -4.706 1.00 0.00 29 ILE A O 12
ATOM 11482 N N . LEU A 1 30 ? 0.205 -6.207 -2.752 1.00 0.00 30 LEU A N 12
ATOM 11483 C CA . LEU A 1 30 ? 1.564 -6.352 -3.263 1.00 0.00 30 LEU A CA 12
ATOM 11484 C C . LEU A 1 30 ? 1.883 -7.815 -3.552 1.00 0.00 30 LEU A C 12
ATOM 11485 O O . LEU A 1 30 ? 1.283 -8.730 -2.989 1.00 0.00 30 LEU A O 12
ATOM 11501 N N . PRO A 1 31 ? 2.854 -8.043 -4.450 1.00 0.00 31 PRO A N 12
ATOM 11502 C CA . PRO A 1 31 ? 3.277 -9.393 -4.832 1.00 0.00 31 PRO A CA 12
ATOM 11503 C C . PRO A 1 31 ? 4.016 -10.110 -3.706 1.00 0.00 31 PRO A C 12
ATOM 11504 O O . PRO A 1 31 ? 4.483 -11.236 -3.875 1.00 0.00 31 PRO A O 12
ATOM 11515 N N . CYS A 1 32 ? 4.116 -9.450 -2.557 1.00 0.00 32 CYS A N 12
ATOM 11516 C CA . CYS A 1 32 ? 4.797 -10.023 -1.403 1.00 0.00 32 CYS A CA 12
ATOM 11517 C C . CYS A 1 32 ? 3.833 -10.196 -0.233 1.00 0.00 32 CYS A C 12
ATOM 11518 O O . CYS A 1 32 ? 4.240 -10.178 0.928 1.00 0.00 32 CYS A O 12
ATOM 11525 N N . ALA A 1 33 ? 2.553 -10.363 -0.548 1.00 0.00 33 ALA A N 12
ATOM 11526 C CA . ALA A 1 33 ? 1.531 -10.541 0.476 1.00 0.00 33 ALA A CA 12
ATOM 11527 C C . ALA A 1 33 ? 1.472 -9.336 1.408 1.00 0.00 33 ALA A C 12
ATOM 11528 O O . ALA A 1 33 ? 1.554 -9.478 2.629 1.00 0.00 33 ALA A O 12
ATOM 11535 N N . HIS A 1 34 ? 1.330 -8.150 0.826 1.00 0.00 34 HIS A N 12
ATOM 11536 C CA . HIS A 1 34 ? 1.260 -6.919 1.605 1.00 0.00 34 HIS A CA 12
ATOM 11537 C C . HIS A 1 34 ? 0.284 -5.930 0.974 1.00 0.00 34 HIS A C 12
ATOM 11538 O O . HIS A 1 34 ? 0.533 -5.406 -0.112 1.00 0.00 34 HIS A O 12
ATOM 11552 N N . SER A 1 35 ? -0.827 -5.682 1.660 1.00 0.00 35 SER A N 12
ATOM 11553 C CA . SER A 1 35 ? -1.842 -4.760 1.164 1.00 0.00 35 SER A CA 12
ATOM 11554 C C . SER A 1 35 ? -1.881 -3.490 2.008 1.00 0.00 35 SER A C 12
ATOM 11555 O O . SER A 1 35 ? -1.436 -3.479 3.156 1.00 0.00 35 SER A O 12
ATOM 11563 N N . PHE A 1 36 ? -2.417 -2.420 1.430 1.00 0.00 36 PHE A N 12
ATOM 11564 C CA . PHE A 1 36 ? -2.514 -1.143 2.128 1.00 0.00 36 PHE A CA 12
ATOM 11565 C C . PHE A 1 36 ? -3.819 -0.431 1.780 1.00 0.00 36 PHE A C 12
ATOM 11566 O O . PHE A 1 36 ? -4.039 -0.039 0.634 1.00 0.00 36 PHE A O 12
ATOM 11583 N N . CYS A 1 37 ? -4.681 -0.269 2.778 1.00 0.00 37 CYS A N 12
ATOM 11584 C CA . CYS A 1 37 ? -5.964 0.394 2.581 1.00 0.00 37 CYS A CA 12
ATOM 11585 C C . CYS A 1 37 ? -5.770 1.875 2.269 1.00 0.00 37 CYS A C 12
ATOM 11586 O O . CYS A 1 37 ? -4.752 2.466 2.629 1.00 0.00 37 CYS A O 12
ATOM 11593 N N . GLN A 1 38 ? -6.752 2.466 1.597 1.00 0.00 38 GLN A N 12
ATOM 11594 C CA . GLN A 1 38 ? -6.689 3.878 1.236 1.00 0.00 38 GLN A CA 12
ATOM 11595 C C . GLN A 1 38 ? -6.229 4.722 2.420 1.00 0.00 38 GLN A C 12
ATOM 11596 O O . GLN A 1 38 ? -5.281 5.500 2.311 1.00 0.00 38 GLN A O 12
ATOM 11610 N N . LYS A 1 39 ? -6.907 4.564 3.552 1.00 0.00 39 LYS A N 12
ATOM 11611 C CA . LYS A 1 39 ? -6.569 5.310 4.758 1.00 0.00 39 LYS A CA 12
ATOM 11612 C C . LYS A 1 39 ? -5.059 5.341 4.973 1.00 0.00 39 LYS A C 12
ATOM 11613 O O . LYS A 1 39 ? -4.449 6.410 5.013 1.00 0.00 39 LYS A O 12
ATOM 11632 N N . CYS A 1 40 ? -4.461 4.162 5.110 1.00 0.00 40 CYS A N 12
ATOM 11633 C CA . CYS A 1 40 ? -3.023 4.054 5.320 1.00 0.00 40 CYS A CA 12
ATOM 11634 C C . CYS A 1 40 ? -2.255 4.699 4.170 1.00 0.00 40 CYS A C 12
ATOM 11635 O O . CYS A 1 40 ? -1.517 5.665 4.368 1.00 0.00 40 CYS A O 12
ATOM 11642 N N . ILE A 1 41 ? -2.434 4.159 2.970 1.00 0.00 41 ILE A N 12
ATOM 11643 C CA . ILE A 1 41 ? -1.760 4.682 1.788 1.00 0.00 41 ILE A CA 12
ATOM 11644 C C . ILE A 1 41 ? -1.680 6.205 1.830 1.00 0.00 41 ILE A C 12
ATOM 11645 O O . ILE A 1 41 ? -0.609 6.785 1.651 1.00 0.00 41 ILE A O 12
ATOM 11661 N N . ASP A 1 42 ? -2.819 6.845 2.070 1.00 0.00 42 ASP A N 12
ATOM 11662 C CA . ASP A 1 42 ? -2.878 8.300 2.139 1.00 0.00 42 ASP A CA 12
ATOM 11663 C C . ASP A 1 42 ? -1.926 8.833 3.206 1.00 0.00 42 ASP A C 12
ATOM 11664 O O . ASP A 1 42 ? -1.060 9.662 2.923 1.00 0.00 42 ASP A O 12
ATOM 11673 N N . LYS A 1 43 ? -2.092 8.352 4.433 1.00 0.00 43 LYS A N 12
ATOM 11674 C CA . LYS A 1 43 ? -1.249 8.778 5.543 1.00 0.00 43 LYS A CA 12
ATOM 11675 C C . LYS A 1 43 ? 0.228 8.627 5.194 1.00 0.00 43 LYS A C 12
ATOM 11676 O O . LYS A 1 43 ? 1.006 9.572 5.324 1.00 0.00 43 LYS A O 12
ATOM 11695 N N . TRP A 1 44 ? 0.607 7.434 4.749 1.00 0.00 44 TRP A N 12
ATOM 11696 C CA . TRP A 1 44 ? 1.991 7.161 4.379 1.00 0.00 44 TRP A CA 12
ATOM 11697 C C . TRP A 1 44 ? 2.239 7.498 2.913 1.00 0.00 44 TRP A C 12
ATOM 11698 O O . TRP A 1 44 ? 2.913 6.753 2.201 1.00 0.00 44 TRP A O 12
ATOM 11719 N N . SER A 1 45 ? 1.692 8.624 2.468 1.00 0.00 45 SER A N 12
ATOM 11720 C CA . SER A 1 45 ? 1.852 9.058 1.085 1.00 0.00 45 SER A CA 12
ATOM 11721 C C . SER A 1 45 ? 3.259 8.752 0.580 1.00 0.00 45 SER A C 12
ATOM 11722 O O . SER A 1 45 ? 3.433 8.172 -0.492 1.00 0.00 45 SER A O 12
ATOM 11730 N N . ASP A 1 46 ? 4.260 9.147 1.359 1.00 0.00 46 ASP A N 12
ATOM 11731 C CA . ASP A 1 46 ? 5.652 8.916 0.993 1.00 0.00 46 ASP A CA 12
ATOM 11732 C C . ASP A 1 46 ? 5.958 7.422 0.936 1.00 0.00 46 ASP A C 12
ATOM 11733 O O . ASP A 1 46 ? 6.200 6.789 1.963 1.00 0.00 46 ASP A O 12
ATOM 11742 N N . ARG A 1 47 ? 5.944 6.866 -0.271 1.00 0.00 47 ARG A N 12
ATOM 11743 C CA . ARG A 1 47 ? 6.217 5.447 -0.461 1.00 0.00 47 ARG A CA 12
ATOM 11744 C C . ARG A 1 47 ? 6.841 5.192 -1.830 1.00 0.00 47 ARG A C 12
ATOM 11745 O O . ARG A 1 47 ? 6.213 5.423 -2.864 1.00 0.00 47 ARG A O 12
ATOM 11766 N N . HIS A 1 48 ? 8.082 4.714 -1.830 1.00 0.00 48 HIS A N 12
ATOM 11767 C CA . HIS A 1 48 ? 8.791 4.428 -3.072 1.00 0.00 48 HIS A CA 12
ATOM 11768 C C . HIS A 1 48 ? 8.222 3.185 -3.748 1.00 0.00 48 HIS A C 12
ATOM 11769 O O . HIS A 1 48 ? 7.443 2.442 -3.150 1.00 0.00 48 HIS A O 12
ATOM 11783 N N . ARG A 1 49 ? 8.616 2.965 -4.999 1.00 0.00 49 ARG A N 12
ATOM 11784 C CA . ARG A 1 49 ? 8.143 1.813 -5.757 1.00 0.00 49 ARG A CA 12
ATOM 11785 C C . ARG A 1 49 ? 8.256 0.535 -4.931 1.00 0.00 49 ARG A C 12
ATOM 11786 O O . ARG A 1 49 ? 7.390 -0.336 -4.997 1.00 0.00 49 ARG A O 12
ATOM 11807 N N . ASN A 1 50 ? 9.330 0.431 -4.155 1.00 0.00 50 ASN A N 12
ATOM 11808 C CA . ASN A 1 50 ? 9.556 -0.741 -3.317 1.00 0.00 50 ASN A CA 12
ATOM 11809 C C . ASN A 1 50 ? 8.512 -0.827 -2.208 1.00 0.00 50 ASN A C 12
ATOM 11810 O O . ASN A 1 50 ? 7.800 0.140 -1.934 1.00 0.00 50 ASN A O 12
ATOM 11821 N N . CYS A 1 51 ? 8.427 -1.990 -1.572 1.00 0.00 51 CYS A N 12
ATOM 11822 C CA . CYS A 1 51 ? 7.471 -2.204 -0.492 1.00 0.00 51 CYS A CA 12
ATOM 11823 C C . CYS A 1 51 ? 8.031 -1.706 0.837 1.00 0.00 51 CYS A C 12
ATOM 11824 O O . CYS A 1 51 ? 9.185 -1.956 1.186 1.00 0.00 51 CYS A O 12
ATOM 11831 N N . PRO A 1 52 ? 7.195 -0.983 1.597 1.00 0.00 52 PRO A N 12
ATOM 11832 C CA . PRO A 1 52 ? 7.583 -0.435 2.900 1.00 0.00 52 PRO A CA 12
ATOM 11833 C C . PRO A 1 52 ? 7.762 -1.521 3.956 1.00 0.00 52 PRO A C 12
ATOM 11834 O O . PRO A 1 52 ? 8.787 -1.575 4.637 1.00 0.00 52 PRO A O 12
ATOM 11845 N N . ILE A 1 53 ? 6.760 -2.383 4.086 1.00 0.00 53 ILE A N 12
ATOM 11846 C CA . ILE A 1 53 ? 6.808 -3.469 5.058 1.00 0.00 53 ILE A CA 12
ATOM 11847 C C . ILE A 1 53 ? 8.129 -4.226 4.972 1.00 0.00 53 ILE A C 12
ATOM 11848 O O . ILE A 1 53 ? 8.812 -4.421 5.978 1.00 0.00 53 ILE A O 12
ATOM 11864 N N . CYS A 1 54 ? 8.485 -4.648 3.764 1.00 0.00 54 CYS A N 12
ATOM 11865 C CA . CYS A 1 54 ? 9.725 -5.383 3.544 1.00 0.00 54 CYS A CA 12
ATOM 11866 C C . CYS A 1 54 ? 10.937 -4.492 3.800 1.00 0.00 54 CYS A C 12
ATOM 11867 O O . CYS A 1 54 ? 11.991 -4.968 4.223 1.00 0.00 54 CYS A O 12
ATOM 11874 N N . ARG A 1 55 ? 10.779 -3.198 3.542 1.00 0.00 55 ARG A N 12
ATOM 11875 C CA . ARG A 1 55 ? 11.860 -2.241 3.744 1.00 0.00 55 ARG A CA 12
ATOM 11876 C C . ARG A 1 55 ? 12.584 -2.509 5.060 1.00 0.00 55 ARG A C 12
ATOM 11877 O O . ARG A 1 55 ? 13.783 -2.791 5.076 1.00 0.00 55 ARG A O 12
ATOM 11898 N N . LEU A 1 56 ? 11.849 -2.417 6.163 1.00 0.00 56 LEU A N 12
ATOM 11899 C CA . LEU A 1 56 ? 12.420 -2.648 7.485 1.00 0.00 56 LEU A CA 12
ATOM 11900 C C . LEU A 1 56 ? 12.767 -4.121 7.678 1.00 0.00 56 LEU A C 12
ATOM 11901 O O . LEU A 1 56 ? 13.668 -4.460 8.445 1.00 0.00 56 LEU A O 12
ATOM 11917 N N . GLN A 1 57 ? 12.048 -4.990 6.976 1.00 0.00 57 GLN A N 12
ATOM 11918 C CA . GLN A 1 57 ? 12.282 -6.426 7.069 1.00 0.00 57 GLN A CA 12
ATOM 11919 C C . GLN A 1 57 ? 13.227 -6.897 5.968 1.00 0.00 57 GLN A C 12
ATOM 11920 O O . GLN A 1 57 ? 12.796 -7.485 4.977 1.00 0.00 57 GLN A O 12
ATOM 11934 N N . MET A 1 58 ? 14.517 -6.634 6.150 1.00 0.00 58 MET A N 12
ATOM 11935 C CA . MET A 1 58 ? 15.522 -7.031 5.171 1.00 0.00 58 MET A CA 12
ATOM 11936 C C . MET A 1 58 ? 16.131 -8.382 5.535 1.00 0.00 58 MET A C 12
ATOM 11937 O O . MET A 1 58 ? 17.251 -8.699 5.134 1.00 0.00 58 MET A O 12
ATOM 11951 N N . THR A 1 59 ? 15.385 -9.176 6.298 1.00 0.00 59 THR A N 12
ATOM 11952 C CA . THR A 1 59 ? 15.852 -10.491 6.717 1.00 0.00 59 THR A CA 12
ATOM 11953 C C . THR A 1 59 ? 15.773 -11.493 5.571 1.00 0.00 59 THR A C 12
ATOM 11954 O O . THR A 1 59 ? 14.796 -11.522 4.825 1.00 0.00 59 THR A O 12
ATOM 11965 N N . GLY A 1 60 ? 16.810 -12.315 5.437 1.00 0.00 60 GLY A N 12
ATOM 11966 C CA . GLY A 1 60 ? 16.837 -13.309 4.380 1.00 0.00 60 GLY A CA 12
ATOM 11967 C C . GLY A 1 60 ? 17.971 -13.080 3.399 1.00 0.00 60 GLY A C 12
ATOM 11968 O O . GLY A 1 60 ? 18.920 -13.861 3.344 1.00 0.00 60 GLY A O 12
ATOM 11972 N N . ALA A 1 61 ? 17.871 -12.007 2.621 1.00 0.00 61 ALA A N 12
ATOM 11973 C CA . ALA A 1 61 ? 18.895 -11.678 1.638 1.00 0.00 61 ALA A CA 12
ATOM 11974 C C . ALA A 1 61 ? 19.054 -12.797 0.615 1.00 0.00 61 ALA A C 12
ATOM 11975 O O . ALA A 1 61 ? 20.170 -13.168 0.254 1.00 0.00 61 ALA A O 12
ATOM 11982 N N . ASN A 1 62 ? 17.929 -13.332 0.151 1.00 0.00 62 ASN A N 12
ATOM 11983 C CA . ASN A 1 62 ? 17.943 -14.410 -0.831 1.00 0.00 62 ASN A CA 12
ATOM 11984 C C . ASN A 1 62 ? 18.850 -14.062 -2.008 1.00 0.00 62 ASN A C 12
ATOM 11985 O O . ASN A 1 62 ? 19.797 -14.787 -2.309 1.00 0.00 62 ASN A O 12
ATOM 11996 N N . GLU A 1 63 ? 18.552 -12.948 -2.669 1.00 0.00 63 GLU A N 12
ATOM 11997 C CA . GLU A 1 63 ? 19.340 -12.504 -3.812 1.00 0.00 63 GLU A CA 12
ATOM 11998 C C . GLU A 1 63 ? 20.587 -11.752 -3.355 1.00 0.00 63 GLU A C 12
ATOM 11999 O O . GLU A 1 63 ? 20.494 -10.727 -2.681 1.00 0.00 63 GLU A O 12
ATOM 12011 N N . SER A 1 64 ? 21.753 -12.271 -3.727 1.00 0.00 64 SER A N 12
ATOM 12012 C CA . SER A 1 64 ? 23.019 -11.652 -3.352 1.00 0.00 64 SER A CA 12
ATOM 12013 C C . SER A 1 64 ? 24.021 -11.727 -4.500 1.00 0.00 64 SER A C 12
ATOM 12014 O O . SER A 1 64 ? 24.299 -12.805 -5.026 1.00 0.00 64 SER A O 12
ATOM 12022 N N . SER A 1 65 ? 24.561 -10.574 -4.883 1.00 0.00 65 SER A N 12
ATOM 12023 C CA . SER A 1 65 ? 25.529 -10.508 -5.970 1.00 0.00 65 SER A CA 12
ATOM 12024 C C . SER A 1 65 ? 26.831 -9.866 -5.500 1.00 0.00 65 SER A C 12
ATOM 12025 O O . SER A 1 65 ? 26.850 -9.117 -4.524 1.00 0.00 65 SER A O 12
ATOM 12033 N N . GLY A 1 66 ? 27.919 -10.165 -6.203 1.00 0.00 66 GLY A N 12
ATOM 12034 C CA . GLY A 1 66 ? 29.211 -9.610 -5.843 1.00 0.00 66 GLY A CA 12
ATOM 12035 C C . GLY A 1 66 ? 30.310 -10.032 -6.798 1.00 0.00 66 GLY A C 12
ATOM 12036 O O . GLY A 1 66 ? 30.570 -11.219 -6.992 1.00 0.00 66 GLY A O 12
ATOM 12040 N N . PRO A 1 67 ? 30.975 -9.044 -7.414 1.00 0.00 67 PRO A N 12
ATOM 12041 C CA . PRO A 1 67 ? 32.062 -9.295 -8.365 1.00 0.00 67 PRO A CA 12
ATOM 12042 C C . PRO A 1 67 ? 33.312 -9.844 -7.686 1.00 0.00 67 PRO A C 12
ATOM 12043 O O . PRO A 1 67 ? 33.557 -9.580 -6.509 1.00 0.00 67 PRO A O 12
ATOM 12054 N N . SER A 1 68 ? 34.098 -10.610 -8.435 1.00 0.00 68 SER A N 12
ATOM 12055 C CA . SER A 1 68 ? 35.322 -11.200 -7.903 1.00 0.00 68 SER A CA 12
ATOM 12056 C C . SER A 1 68 ? 36.259 -11.618 -9.033 1.00 0.00 68 SER A C 12
ATOM 12057 O O . SER A 1 68 ? 35.814 -12.061 -10.091 1.00 0.00 68 SER A O 12
ATOM 12065 N N . SER A 1 69 ? 37.559 -11.473 -8.799 1.00 0.00 69 SER A N 12
ATOM 12066 C CA . SER A 1 69 ? 38.560 -11.831 -9.796 1.00 0.00 69 SER A CA 12
ATOM 12067 C C . SER A 1 69 ? 38.177 -11.287 -11.170 1.00 0.00 69 SER A C 12
ATOM 12068 O O . SER A 1 69 ? 38.312 -11.973 -12.182 1.00 0.00 69 SER A O 12
ATOM 12076 N N . GLY A 1 70 ? 37.698 -10.047 -11.195 1.00 0.00 70 GLY A N 12
ATOM 12077 C CA . GLY A 1 70 ? 37.302 -9.431 -12.448 1.00 0.00 70 GLY A CA 12
ATOM 12078 C C . GLY A 1 70 ? 35.933 -9.887 -12.912 1.00 0.00 70 GLY A C 12
ATOM 12079 O O . GLY A 1 70 ? 35.846 -10.875 -13.640 1.00 0.00 70 GLY A O 12
ATOM 12085 N N . GLY A 1 1 ? -35.911 -39.830 6.251 1.00 0.00 1 GLY A N 13
ATOM 12086 C CA . GLY A 1 1 ? -36.269 -38.665 7.038 1.00 0.00 1 GLY A CA 13
ATOM 12087 C C . GLY A 1 1 ? -35.074 -38.050 7.739 1.00 0.00 1 GLY A C 13
ATOM 12088 O O . GLY A 1 1 ? -34.596 -38.577 8.744 1.00 0.00 1 GLY A O 13
ATOM 12092 N N . SER A 1 2 ? -34.590 -36.932 7.208 1.00 0.00 2 SER A N 13
ATOM 12093 C CA . SER A 1 2 ? -33.440 -36.247 7.787 1.00 0.00 2 SER A CA 13
ATOM 12094 C C . SER A 1 2 ? -33.871 -35.323 8.921 1.00 0.00 2 SER A C 13
ATOM 12095 O O . SER A 1 2 ? -35.063 -35.162 9.187 1.00 0.00 2 SER A O 13
ATOM 12103 N N . SER A 1 3 ? -32.894 -34.717 9.588 1.00 0.00 3 SER A N 13
ATOM 12104 C CA . SER A 1 3 ? -33.171 -33.812 10.697 1.00 0.00 3 SER A CA 13
ATOM 12105 C C . SER A 1 3 ? -32.340 -32.538 10.579 1.00 0.00 3 SER A C 13
ATOM 12106 O O . SER A 1 3 ? -31.124 -32.591 10.397 1.00 0.00 3 SER A O 13
ATOM 12114 N N . GLY A 1 4 ? -33.005 -31.392 10.685 1.00 0.00 4 GLY A N 13
ATOM 12115 C CA . GLY A 1 4 ? -32.313 -30.120 10.589 1.00 0.00 4 GLY A CA 13
ATOM 12116 C C . GLY A 1 4 ? -31.737 -29.877 9.208 1.00 0.00 4 GLY A C 13
ATOM 12117 O O . GLY A 1 4 ? -31.043 -30.733 8.658 1.00 0.00 4 GLY A O 13
ATOM 12121 N N . SER A 1 5 ? -32.025 -28.708 8.645 1.00 0.00 5 SER A N 13
ATOM 12122 C CA . SER A 1 5 ? -31.536 -28.358 7.317 1.00 0.00 5 SER A CA 13
ATOM 12123 C C . SER A 1 5 ? -30.878 -26.981 7.327 1.00 0.00 5 SER A C 13
ATOM 12124 O O . SER A 1 5 ? -31.322 -26.074 8.031 1.00 0.00 5 SER A O 13
ATOM 12132 N N . SER A 1 6 ? -29.817 -26.834 6.540 1.00 0.00 6 SER A N 13
ATOM 12133 C CA . SER A 1 6 ? -29.094 -25.569 6.460 1.00 0.00 6 SER A CA 13
ATOM 12134 C C . SER A 1 6 ? -28.791 -25.208 5.009 1.00 0.00 6 SER A C 13
ATOM 12135 O O . SER A 1 6 ? -28.454 -26.071 4.200 1.00 0.00 6 SER A O 13
ATOM 12143 N N . GLY A 1 7 ? -28.914 -23.924 4.688 1.00 0.00 7 GLY A N 13
ATOM 12144 C CA . GLY A 1 7 ? -28.650 -23.469 3.335 1.00 0.00 7 GLY A CA 13
ATOM 12145 C C . GLY A 1 7 ? -28.249 -22.008 3.283 1.00 0.00 7 GLY A C 13
ATOM 12146 O O . GLY A 1 7 ? -28.984 -21.175 2.752 1.00 0.00 7 GLY A O 13
ATOM 12150 N N . ARG A 1 8 ? -27.081 -21.696 3.835 1.00 0.00 8 ARG A N 13
ATOM 12151 C CA . ARG A 1 8 ? -26.586 -20.325 3.851 1.00 0.00 8 ARG A CA 13
ATOM 12152 C C . ARG A 1 8 ? -25.812 -20.011 2.574 1.00 0.00 8 ARG A C 13
ATOM 12153 O O . ARG A 1 8 ? -24.972 -20.797 2.135 1.00 0.00 8 ARG A O 13
ATOM 12174 N N . VAL A 1 9 ? -26.103 -18.858 1.980 1.00 0.00 9 VAL A N 13
ATOM 12175 C CA . VAL A 1 9 ? -25.435 -18.440 0.754 1.00 0.00 9 VAL A CA 13
ATOM 12176 C C . VAL A 1 9 ? -24.162 -17.660 1.060 1.00 0.00 9 VAL A C 13
ATOM 12177 O O . VAL A 1 9 ? -24.142 -16.804 1.944 1.00 0.00 9 VAL A O 13
ATOM 12190 N N . LYS A 1 10 ? -23.099 -17.961 0.322 1.00 0.00 10 LYS A N 13
ATOM 12191 C CA . LYS A 1 10 ? -21.819 -17.287 0.511 1.00 0.00 10 LYS A CA 13
ATOM 12192 C C . LYS A 1 10 ? -21.973 -15.776 0.368 1.00 0.00 10 LYS A C 13
ATOM 12193 O O . LYS A 1 10 ? -22.316 -15.278 -0.704 1.00 0.00 10 LYS A O 13
ATOM 12212 N N . GLN A 1 11 ? -21.716 -15.054 1.453 1.00 0.00 11 GLN A N 13
ATOM 12213 C CA . GLN A 1 11 ? -21.826 -13.600 1.446 1.00 0.00 11 GLN A CA 13
ATOM 12214 C C . GLN A 1 11 ? -20.447 -12.950 1.382 1.00 0.00 11 GLN A C 13
ATOM 12215 O O . GLN A 1 11 ? -20.177 -11.972 2.080 1.00 0.00 11 GLN A O 13
ATOM 12229 N N . LEU A 1 12 ? -19.578 -13.501 0.542 1.00 0.00 12 LEU A N 13
ATOM 12230 C CA . LEU A 1 12 ? -18.226 -12.975 0.386 1.00 0.00 12 LEU A CA 13
ATOM 12231 C C . LEU A 1 12 ? -18.253 -11.571 -0.209 1.00 0.00 12 LEU A C 13
ATOM 12232 O O . LEU A 1 12 ? -18.611 -11.384 -1.372 1.00 0.00 12 LEU A O 13
ATOM 12248 N N . THR A 1 13 ? -17.869 -10.585 0.597 1.00 0.00 13 THR A N 13
ATOM 12249 C CA . THR A 1 13 ? -17.848 -9.198 0.150 1.00 0.00 13 THR A CA 13
ATOM 12250 C C . THR A 1 13 ? -16.418 -8.691 -0.003 1.00 0.00 13 THR A C 13
ATOM 12251 O O . THR A 1 13 ? -16.064 -8.103 -1.025 1.00 0.00 13 THR A O 13
ATOM 12262 N N . ASP A 1 14 ? -15.601 -8.923 1.018 1.00 0.00 14 ASP A N 13
ATOM 12263 C CA . ASP A 1 14 ? -14.208 -8.492 0.997 1.00 0.00 14 ASP A CA 13
ATOM 12264 C C . ASP A 1 14 ? -13.277 -9.673 0.743 1.00 0.00 14 ASP A C 13
ATOM 12265 O O . ASP A 1 14 ? -13.356 -10.694 1.425 1.00 0.00 14 ASP A O 13
ATOM 12274 N N . GLU A 1 15 ? -12.398 -9.526 -0.243 1.00 0.00 15 GLU A N 13
ATOM 12275 C CA . GLU A 1 15 ? -11.454 -10.583 -0.588 1.00 0.00 15 GLU A CA 13
ATOM 12276 C C . GLU A 1 15 ? -10.224 -10.528 0.314 1.00 0.00 15 GLU A C 13
ATOM 12277 O O . GLU A 1 15 ? -9.871 -11.515 0.958 1.00 0.00 15 GLU A O 13
ATOM 12289 N N . GLU A 1 16 ? -9.577 -9.368 0.353 1.00 0.00 16 GLU A N 13
ATOM 12290 C CA . GLU A 1 16 ? -8.386 -9.185 1.175 1.00 0.00 16 GLU A CA 13
ATOM 12291 C C . GLU A 1 16 ? -8.602 -8.084 2.208 1.00 0.00 16 GLU A C 13
ATOM 12292 O O . GLU A 1 16 ? -9.644 -7.430 2.225 1.00 0.00 16 GLU A O 13
ATOM 12304 N N . GLU A 1 17 ? -7.608 -7.885 3.069 1.00 0.00 17 GLU A N 13
ATOM 12305 C CA . GLU A 1 17 ? -7.690 -6.865 4.107 1.00 0.00 17 GLU A CA 13
ATOM 12306 C C . GLU A 1 17 ? -6.317 -6.258 4.383 1.00 0.00 17 GLU A C 13
ATOM 12307 O O . GLU A 1 17 ? -5.308 -6.963 4.410 1.00 0.00 17 GLU A O 13
ATOM 12319 N N . CYS A 1 18 ? -6.287 -4.945 4.586 1.00 0.00 18 CYS A N 13
ATOM 12320 C CA . CYS A 1 18 ? -5.040 -4.241 4.859 1.00 0.00 18 CYS A CA 13
ATOM 12321 C C . CYS A 1 18 ? -4.176 -5.026 5.842 1.00 0.00 18 CYS A C 13
ATOM 12322 O O . CYS A 1 18 ? -4.675 -5.876 6.581 1.00 0.00 18 CYS A O 13
ATOM 12329 N N . CYS A 1 19 ? -2.880 -4.735 5.846 1.00 0.00 19 CYS A N 13
ATOM 12330 C CA . CYS A 1 19 ? -1.947 -5.413 6.738 1.00 0.00 19 CYS A CA 13
ATOM 12331 C C . CYS A 1 19 ? -1.586 -4.525 7.925 1.00 0.00 19 CYS A C 13
ATOM 12332 O O . CYS A 1 19 ? -1.512 -4.992 9.062 1.00 0.00 19 CYS A O 13
ATOM 12340 N N . ILE A 1 20 ? -1.361 -3.245 7.652 1.00 0.00 20 ILE A N 13
ATOM 12341 C CA . ILE A 1 20 ? -1.007 -2.292 8.697 1.00 0.00 20 ILE A CA 13
ATOM 12342 C C . ILE A 1 20 ? -2.097 -2.213 9.760 1.00 0.00 20 ILE A C 13
ATOM 12343 O O . ILE A 1 20 ? -1.901 -2.638 10.899 1.00 0.00 20 ILE A O 13
ATOM 12359 N N . CYS A 1 21 ? -3.247 -1.666 9.381 1.00 0.00 21 CYS A N 13
ATOM 12360 C CA . CYS A 1 21 ? -4.371 -1.532 10.300 1.00 0.00 21 CYS A CA 13
ATOM 12361 C C . CYS A 1 21 ? -5.255 -2.775 10.264 1.00 0.00 21 CYS A C 13
ATOM 12362 O O . CYS A 1 21 ? -5.835 -3.166 11.276 1.00 0.00 21 CYS A O 13
ATOM 12369 N N . MET A 1 22 ? -5.352 -3.391 9.090 1.00 0.00 22 MET A N 13
ATOM 12370 C CA . MET A 1 22 ? -6.164 -4.591 8.923 1.00 0.00 22 MET A CA 13
ATOM 12371 C C . MET A 1 22 ? -7.478 -4.469 9.688 1.00 0.00 22 MET A C 13
ATOM 12372 O O . MET A 1 22 ? -7.949 -5.436 10.289 1.00 0.00 22 MET A O 13
ATOM 12386 N N . ASP A 1 23 ? -8.064 -3.278 9.663 1.00 0.00 23 ASP A N 13
ATOM 12387 C CA . ASP A 1 23 ? -9.324 -3.030 10.354 1.00 0.00 23 ASP A CA 13
ATOM 12388 C C . ASP A 1 23 ? -10.511 -3.290 9.430 1.00 0.00 23 ASP A C 13
ATOM 12389 O O . ASP A 1 23 ? -11.500 -3.902 9.830 1.00 0.00 23 ASP A O 13
ATOM 12398 N N . GLY A 1 24 ? -10.404 -2.818 8.191 1.00 0.00 24 GLY A N 13
ATOM 12399 C CA . GLY A 1 24 ? -11.475 -3.008 7.231 1.00 0.00 24 GLY A CA 13
ATOM 12400 C C . GLY A 1 24 ? -11.121 -4.020 6.160 1.00 0.00 24 GLY A C 13
ATOM 12401 O O . GLY A 1 24 ? -11.146 -5.227 6.405 1.00 0.00 24 GLY A O 13
ATOM 12405 N N . ARG A 1 25 ? -10.791 -3.530 4.970 1.00 0.00 25 ARG A N 13
ATOM 12406 C CA . ARG A 1 25 ? -10.434 -4.401 3.857 1.00 0.00 25 ARG A CA 13
ATOM 12407 C C . ARG A 1 25 ? -9.163 -3.911 3.169 1.00 0.00 25 ARG A C 13
ATOM 12408 O O . ARG A 1 25 ? -8.542 -2.943 3.608 1.00 0.00 25 ARG A O 13
ATOM 12429 N N . ALA A 1 26 ? -8.782 -4.586 2.090 1.00 0.00 26 ALA A N 13
ATOM 12430 C CA . ALA A 1 26 ? -7.586 -4.218 1.341 1.00 0.00 26 ALA A CA 13
ATOM 12431 C C . ALA A 1 26 ? -7.949 -3.493 0.050 1.00 0.00 26 ALA A C 13
ATOM 12432 O O . ALA A 1 26 ? -8.768 -3.973 -0.734 1.00 0.00 26 ALA A O 13
ATOM 12439 N N . ASP A 1 27 ? -7.336 -2.334 -0.165 1.00 0.00 27 ASP A N 13
ATOM 12440 C CA . ASP A 1 27 ? -7.594 -1.543 -1.362 1.00 0.00 27 ASP A CA 13
ATOM 12441 C C . ASP A 1 27 ? -6.797 -2.076 -2.549 1.00 0.00 27 ASP A C 13
ATOM 12442 O O . ASP A 1 27 ? -7.294 -2.117 -3.675 1.00 0.00 27 ASP A O 13
ATOM 12451 N N . LEU A 1 28 ? -5.560 -2.483 -2.289 1.00 0.00 28 LEU A N 13
ATOM 12452 C CA . LEU A 1 28 ? -4.693 -3.013 -3.336 1.00 0.00 28 LEU A CA 13
ATOM 12453 C C . LEU A 1 28 ? -3.772 -4.096 -2.784 1.00 0.00 28 LEU A C 13
ATOM 12454 O O . LEU A 1 28 ? -3.648 -4.259 -1.569 1.00 0.00 28 LEU A O 13
ATOM 12470 N N . ILE A 1 29 ? -3.126 -4.831 -3.682 1.00 0.00 29 ILE A N 13
ATOM 12471 C CA . ILE A 1 29 ? -2.214 -5.896 -3.285 1.00 0.00 29 ILE A CA 13
ATOM 12472 C C . ILE A 1 29 ? -0.852 -5.730 -3.951 1.00 0.00 29 ILE A C 13
ATOM 12473 O O . ILE A 1 29 ? -0.759 -5.290 -5.097 1.00 0.00 29 ILE A O 13
ATOM 12489 N N . LEU A 1 30 ? 0.203 -6.087 -3.226 1.00 0.00 30 LEU A N 13
ATOM 12490 C CA . LEU A 1 30 ? 1.561 -5.980 -3.747 1.00 0.00 30 LEU A CA 13
ATOM 12491 C C . LEU A 1 30 ? 2.115 -7.354 -4.110 1.00 0.00 30 LEU A C 13
ATOM 12492 O O . LEU A 1 30 ? 1.650 -8.386 -3.626 1.00 0.00 30 LEU A O 13
ATOM 12508 N N . PRO A 1 31 ? 3.133 -7.370 -4.983 1.00 0.00 31 PRO A N 13
ATOM 12509 C CA . PRO A 1 31 ? 3.774 -8.610 -5.428 1.00 0.00 31 PRO A CA 13
ATOM 12510 C C . PRO A 1 31 ? 4.584 -9.275 -4.320 1.00 0.00 31 PRO A C 13
ATOM 12511 O O . PRO A 1 31 ? 5.188 -10.329 -4.525 1.00 0.00 31 PRO A O 13
ATOM 12522 N N . CYS A 1 32 ? 4.594 -8.653 -3.146 1.00 0.00 32 CYS A N 13
ATOM 12523 C CA . CYS A 1 32 ? 5.329 -9.184 -2.005 1.00 0.00 32 CYS A CA 13
ATOM 12524 C C . CYS A 1 32 ? 4.373 -9.721 -0.944 1.00 0.00 32 CYS A C 13
ATOM 12525 O O . CYS A 1 32 ? 4.759 -9.926 0.207 1.00 0.00 32 CYS A O 13
ATOM 12532 N N . ALA A 1 33 ? 3.125 -9.945 -1.339 1.00 0.00 33 ALA A N 13
ATOM 12533 C CA . ALA A 1 33 ? 2.114 -10.460 -0.424 1.00 0.00 33 ALA A CA 13
ATOM 12534 C C . ALA A 1 33 ? 1.787 -9.441 0.662 1.00 0.00 33 ALA A C 13
ATOM 12535 O O . ALA A 1 33 ? 1.688 -9.785 1.841 1.00 0.00 33 ALA A O 13
ATOM 12542 N N . HIS A 1 34 ? 1.620 -8.186 0.259 1.00 0.00 34 HIS A N 13
ATOM 12543 C CA . HIS A 1 34 ? 1.304 -7.116 1.198 1.00 0.00 34 HIS A CA 13
ATOM 12544 C C . HIS A 1 34 ? 0.183 -6.233 0.659 1.00 0.00 34 HIS A C 13
ATOM 12545 O O . HIS A 1 34 ? 0.228 -5.785 -0.486 1.00 0.00 34 HIS A O 13
ATOM 12559 N N . SER A 1 35 ? -0.824 -5.988 1.492 1.00 0.00 35 SER A N 13
ATOM 12560 C CA . SER A 1 35 ? -1.959 -5.163 1.098 1.00 0.00 35 SER A CA 13
ATOM 12561 C C . SER A 1 35 ? -1.998 -3.869 1.906 1.00 0.00 35 SER A C 13
ATOM 12562 O O . SER A 1 35 ? -1.425 -3.785 2.992 1.00 0.00 35 SER A O 13
ATOM 12570 N N . PHE A 1 36 ? -2.677 -2.863 1.367 1.00 0.00 36 PHE A N 13
ATOM 12571 C CA . PHE A 1 36 ? -2.790 -1.572 2.036 1.00 0.00 36 PHE A CA 13
ATOM 12572 C C . PHE A 1 36 ? -4.093 -0.874 1.655 1.00 0.00 36 PHE A C 13
ATOM 12573 O O . PHE A 1 36 ? -4.439 -0.781 0.477 1.00 0.00 36 PHE A O 13
ATOM 12590 N N . CYS A 1 37 ? -4.811 -0.386 2.660 1.00 0.00 37 CYS A N 13
ATOM 12591 C CA . CYS A 1 37 ? -6.076 0.303 2.433 1.00 0.00 37 CYS A CA 13
ATOM 12592 C C . CYS A 1 37 ? -5.841 1.758 2.041 1.00 0.00 37 CYS A C 13
ATOM 12593 O O . CYS A 1 37 ? -4.754 2.298 2.246 1.00 0.00 37 CYS A O 13
ATOM 12600 N N . GLN A 1 38 ? -6.867 2.387 1.478 1.00 0.00 38 GLN A N 13
ATOM 12601 C CA . GLN A 1 38 ? -6.771 3.780 1.057 1.00 0.00 38 GLN A CA 13
ATOM 12602 C C . GLN A 1 38 ? -6.207 4.649 2.177 1.00 0.00 38 GLN A C 13
ATOM 12603 O O . GLN A 1 38 ? -5.265 5.414 1.969 1.00 0.00 38 GLN A O 13
ATOM 12617 N N . LYS A 1 39 ? -6.790 4.527 3.364 1.00 0.00 39 LYS A N 13
ATOM 12618 C CA . LYS A 1 39 ? -6.347 5.300 4.518 1.00 0.00 39 LYS A CA 13
ATOM 12619 C C . LYS A 1 39 ? -4.831 5.224 4.674 1.00 0.00 39 LYS A C 13
ATOM 12620 O O . LYS A 1 39 ? -4.138 6.239 4.605 1.00 0.00 39 LYS A O 13
ATOM 12639 N N . CYS A 1 40 ? -4.323 4.014 4.884 1.00 0.00 40 CYS A N 13
ATOM 12640 C CA . CYS A 1 40 ? -2.890 3.804 5.048 1.00 0.00 40 CYS A CA 13
ATOM 12641 C C . CYS A 1 40 ? -2.114 4.405 3.879 1.00 0.00 40 CYS A C 13
ATOM 12642 O O . CYS A 1 40 ? -1.316 5.325 4.059 1.00 0.00 40 CYS A O 13
ATOM 12649 N N . ILE A 1 41 ? -2.355 3.879 2.683 1.00 0.00 41 ILE A N 13
ATOM 12650 C CA . ILE A 1 41 ? -1.681 4.364 1.486 1.00 0.00 41 ILE A CA 13
ATOM 12651 C C . ILE A 1 41 ? -1.628 5.888 1.464 1.00 0.00 41 ILE A C 13
ATOM 12652 O O . ILE A 1 41 ? -0.614 6.478 1.091 1.00 0.00 41 ILE A O 13
ATOM 12668 N N . ASP A 1 42 ? -2.725 6.518 1.867 1.00 0.00 42 ASP A N 13
ATOM 12669 C CA . ASP A 1 42 ? -2.804 7.974 1.897 1.00 0.00 42 ASP A CA 13
ATOM 12670 C C . ASP A 1 42 ? -1.750 8.556 2.834 1.00 0.00 42 ASP A C 13
ATOM 12671 O O . ASP A 1 42 ? -1.155 9.595 2.548 1.00 0.00 42 ASP A O 13
ATOM 12680 N N . LYS A 1 43 ? -1.523 7.879 3.954 1.00 0.00 43 LYS A N 13
ATOM 12681 C CA . LYS A 1 43 ? -0.541 8.327 4.934 1.00 0.00 43 LYS A CA 13
ATOM 12682 C C . LYS A 1 43 ? 0.878 8.105 4.423 1.00 0.00 43 LYS A C 13
ATOM 12683 O O . LYS A 1 43 ? 1.607 9.060 4.151 1.00 0.00 43 LYS A O 13
ATOM 12702 N N . TRP A 1 44 ? 1.264 6.841 4.293 1.00 0.00 44 TRP A N 13
ATOM 12703 C CA . TRP A 1 44 ? 2.597 6.494 3.812 1.00 0.00 44 TRP A CA 13
ATOM 12704 C C . TRP A 1 44 ? 2.693 6.670 2.301 1.00 0.00 44 TRP A C 13
ATOM 12705 O O . TRP A 1 44 ? 1.700 6.965 1.636 1.00 0.00 44 TRP A O 13
ATOM 12726 N N . SER A 1 45 ? 3.895 6.486 1.763 1.00 0.00 45 SER A N 13
ATOM 12727 C CA . SER A 1 45 ? 4.120 6.628 0.329 1.00 0.00 45 SER A CA 13
ATOM 12728 C C . SER A 1 45 ? 4.067 8.095 -0.087 1.00 0.00 45 SER A C 13
ATOM 12729 O O . SER A 1 45 ? 3.461 8.443 -1.100 1.00 0.00 45 SER A O 13
ATOM 12737 N N . ASP A 1 46 ? 4.706 8.951 0.703 1.00 0.00 46 ASP A N 13
ATOM 12738 C CA . ASP A 1 46 ? 4.734 10.380 0.418 1.00 0.00 46 ASP A CA 13
ATOM 12739 C C . ASP A 1 46 ? 6.093 10.798 -0.134 1.00 0.00 46 ASP A C 13
ATOM 12740 O O . ASP A 1 46 ? 6.177 11.630 -1.037 1.00 0.00 46 ASP A O 13
ATOM 12749 N N . ARG A 1 47 ? 7.154 10.217 0.416 1.00 0.00 47 ARG A N 13
ATOM 12750 C CA . ARG A 1 47 ? 8.509 10.531 -0.020 1.00 0.00 47 ARG A CA 13
ATOM 12751 C C . ARG A 1 47 ? 9.075 9.410 -0.887 1.00 0.00 47 ARG A C 13
ATOM 12752 O O . ARG A 1 47 ? 9.718 9.663 -1.906 1.00 0.00 47 ARG A O 13
ATOM 12773 N N . HIS A 1 48 ? 8.831 8.170 -0.475 1.00 0.00 48 HIS A N 13
ATOM 12774 C CA . HIS A 1 48 ? 9.316 7.009 -1.213 1.00 0.00 48 HIS A CA 13
ATOM 12775 C C . HIS A 1 48 ? 8.152 6.182 -1.751 1.00 0.00 48 HIS A C 13
ATOM 12776 O O . HIS A 1 48 ? 7.045 6.229 -1.215 1.00 0.00 48 HIS A O 13
ATOM 12790 N N . ARG A 1 49 ? 8.411 5.426 -2.813 1.00 0.00 49 ARG A N 13
ATOM 12791 C CA . ARG A 1 49 ? 7.384 4.591 -3.424 1.00 0.00 49 ARG A CA 13
ATOM 12792 C C . ARG A 1 49 ? 7.754 3.114 -3.324 1.00 0.00 49 ARG A C 13
ATOM 12793 O O . ARG A 1 49 ? 7.562 2.350 -4.269 1.00 0.00 49 ARG A O 13
ATOM 12814 N N . ASN A 1 50 ? 8.287 2.720 -2.171 1.00 0.00 50 ASN A N 13
ATOM 12815 C CA . ASN A 1 50 ? 8.685 1.335 -1.948 1.00 0.00 50 ASN A CA 13
ATOM 12816 C C . ASN A 1 50 ? 7.938 0.739 -0.758 1.00 0.00 50 ASN A C 13
ATOM 12817 O O . ASN A 1 50 ? 7.615 1.441 0.201 1.00 0.00 50 ASN A O 13
ATOM 12828 N N . CYS A 1 51 ? 7.668 -0.560 -0.826 1.00 0.00 51 CYS A N 13
ATOM 12829 C CA . CYS A 1 51 ? 6.959 -1.251 0.244 1.00 0.00 51 CYS A CA 13
ATOM 12830 C C . CYS A 1 51 ? 7.668 -1.054 1.581 1.00 0.00 51 CYS A C 13
ATOM 12831 O O . CYS A 1 51 ? 8.796 -1.502 1.787 1.00 0.00 51 CYS A O 13
ATOM 12838 N N . PRO A 1 52 ? 6.991 -0.367 2.514 1.00 0.00 52 PRO A N 13
ATOM 12839 C CA . PRO A 1 52 ? 7.535 -0.095 3.847 1.00 0.00 52 PRO A CA 13
ATOM 12840 C C . PRO A 1 52 ? 7.630 -1.354 4.703 1.00 0.00 52 PRO A C 13
ATOM 12841 O O . PRO A 1 52 ? 8.621 -1.568 5.400 1.00 0.00 52 PRO A O 13
ATOM 12852 N N . ILE A 1 53 ? 6.593 -2.183 4.644 1.00 0.00 53 ILE A N 13
ATOM 12853 C CA . ILE A 1 53 ? 6.561 -3.421 5.412 1.00 0.00 53 ILE A CA 13
ATOM 12854 C C . ILE A 1 53 ? 7.835 -4.232 5.201 1.00 0.00 53 ILE A C 13
ATOM 12855 O O . ILE A 1 53 ? 8.472 -4.669 6.160 1.00 0.00 53 ILE A O 13
ATOM 12871 N N . CYS A 1 54 ? 8.202 -4.429 3.940 1.00 0.00 54 CYS A N 13
ATOM 12872 C CA . CYS A 1 54 ? 9.401 -5.186 3.601 1.00 0.00 54 CYS A CA 13
ATOM 12873 C C . CYS A 1 54 ? 10.634 -4.577 4.264 1.00 0.00 54 CYS A C 13
ATOM 12874 O O . CYS A 1 54 ? 11.540 -5.294 4.689 1.00 0.00 54 CYS A O 13
ATOM 12881 N N . ARG A 1 55 ? 10.660 -3.251 4.347 1.00 0.00 55 ARG A N 13
ATOM 12882 C CA . ARG A 1 55 ? 11.781 -2.546 4.957 1.00 0.00 55 ARG A CA 13
ATOM 12883 C C . ARG A 1 55 ? 11.961 -2.967 6.413 1.00 0.00 55 ARG A C 13
ATOM 12884 O O . ARG A 1 55 ? 13.016 -3.473 6.798 1.00 0.00 55 ARG A O 13
ATOM 12905 N N . LEU A 1 56 ? 10.926 -2.753 7.217 1.00 0.00 56 LEU A N 13
ATOM 12906 C CA . LEU A 1 56 ? 10.970 -3.109 8.631 1.00 0.00 56 LEU A CA 13
ATOM 12907 C C . LEU A 1 56 ? 11.175 -4.610 8.808 1.00 0.00 56 LEU A C 13
ATOM 12908 O O . LEU A 1 56 ? 11.832 -5.049 9.751 1.00 0.00 56 LEU A O 13
ATOM 12924 N N . GLN A 1 57 ? 10.609 -5.392 7.894 1.00 0.00 57 GLN A N 13
ATOM 12925 C CA . GLN A 1 57 ? 10.731 -6.844 7.949 1.00 0.00 57 GLN A CA 13
ATOM 12926 C C . GLN A 1 57 ? 12.196 -7.268 7.927 1.00 0.00 57 GLN A C 13
ATOM 12927 O O . GLN A 1 57 ? 12.854 -7.207 6.890 1.00 0.00 57 GLN A O 13
ATOM 12941 N N . MET A 1 58 ? 12.700 -7.697 9.080 1.00 0.00 58 MET A N 13
ATOM 12942 C CA . MET A 1 58 ? 14.087 -8.132 9.193 1.00 0.00 58 MET A CA 13
ATOM 12943 C C . MET A 1 58 ? 14.227 -9.604 8.820 1.00 0.00 58 MET A C 13
ATOM 12944 O O . MET A 1 58 ? 13.926 -10.490 9.621 1.00 0.00 58 MET A O 13
ATOM 12958 N N . THR A 1 59 ? 14.686 -9.860 7.598 1.00 0.00 59 THR A N 13
ATOM 12959 C CA . THR A 1 59 ? 14.864 -11.225 7.119 1.00 0.00 59 THR A CA 13
ATOM 12960 C C . THR A 1 59 ? 13.768 -12.141 7.650 1.00 0.00 59 THR A C 13
ATOM 12961 O O . THR A 1 59 ? 14.021 -13.298 7.985 1.00 0.00 59 THR A O 13
ATOM 12972 N N . GLY A 1 60 ? 12.549 -11.617 7.724 1.00 0.00 60 GLY A N 13
ATOM 12973 C CA . GLY A 1 60 ? 11.432 -12.403 8.215 1.00 0.00 60 GLY A CA 13
ATOM 12974 C C . GLY A 1 60 ? 11.159 -13.622 7.357 1.00 0.00 60 GLY A C 13
ATOM 12975 O O . GLY A 1 60 ? 11.983 -14.533 7.280 1.00 0.00 60 GLY A O 13
ATOM 12979 N N . ALA A 1 61 ? 9.998 -13.641 6.710 1.00 0.00 61 ALA A N 13
ATOM 12980 C CA . ALA A 1 61 ? 9.619 -14.757 5.852 1.00 0.00 61 ALA A CA 13
ATOM 12981 C C . ALA A 1 61 ? 8.541 -14.342 4.856 1.00 0.00 61 ALA A C 13
ATOM 12982 O O . ALA A 1 61 ? 7.436 -13.968 5.244 1.00 0.00 61 ALA A O 13
ATOM 12989 N N . ASN A 1 62 ? 8.872 -14.412 3.571 1.00 0.00 62 ASN A N 13
ATOM 12990 C CA . ASN A 1 62 ? 7.932 -14.042 2.519 1.00 0.00 62 ASN A CA 13
ATOM 12991 C C . ASN A 1 62 ? 7.913 -15.093 1.412 1.00 0.00 62 ASN A C 13
ATOM 12992 O O . ASN A 1 62 ? 8.773 -15.096 0.532 1.00 0.00 62 ASN A O 13
ATOM 13003 N N . GLU A 1 63 ? 6.926 -15.982 1.465 1.00 0.00 63 GLU A N 13
ATOM 13004 C CA . GLU A 1 63 ? 6.797 -17.037 0.467 1.00 0.00 63 GLU A CA 13
ATOM 13005 C C . GLU A 1 63 ? 6.670 -16.448 -0.935 1.00 0.00 63 GLU A C 13
ATOM 13006 O O . GLU A 1 63 ? 5.990 -15.442 -1.138 1.00 0.00 63 GLU A O 13
ATOM 13018 N N . SER A 1 64 ? 7.331 -17.081 -1.899 1.00 0.00 64 SER A N 13
ATOM 13019 C CA . SER A 1 64 ? 7.297 -16.618 -3.281 1.00 0.00 64 SER A CA 13
ATOM 13020 C C . SER A 1 64 ? 6.170 -17.297 -4.054 1.00 0.00 64 SER A C 13
ATOM 13021 O O . SER A 1 64 ? 5.848 -18.460 -3.810 1.00 0.00 64 SER A O 13
ATOM 13029 N N . SER A 1 65 ? 5.574 -16.562 -4.987 1.00 0.00 65 SER A N 13
ATOM 13030 C CA . SER A 1 65 ? 4.480 -17.090 -5.794 1.00 0.00 65 SER A CA 13
ATOM 13031 C C . SER A 1 65 ? 4.899 -18.375 -6.503 1.00 0.00 65 SER A C 13
ATOM 13032 O O . SER A 1 65 ? 4.148 -19.348 -6.543 1.00 0.00 65 SER A O 13
ATOM 13040 N N . GLY A 1 66 ? 6.106 -18.368 -7.061 1.00 0.00 66 GLY A N 13
ATOM 13041 C CA . GLY A 1 66 ? 6.606 -19.537 -7.761 1.00 0.00 66 GLY A CA 13
ATOM 13042 C C . GLY A 1 66 ? 6.501 -19.400 -9.267 1.00 0.00 66 GLY A C 13
ATOM 13043 O O . GLY A 1 66 ? 6.619 -18.307 -9.822 1.00 0.00 66 GLY A O 13
ATOM 13047 N N . PRO A 1 67 ? 6.276 -20.530 -9.954 1.00 0.00 67 PRO A N 13
ATOM 13048 C CA . PRO A 1 67 ? 6.152 -20.556 -11.415 1.00 0.00 67 PRO A CA 13
ATOM 13049 C C . PRO A 1 67 ? 4.869 -19.890 -11.900 1.00 0.00 67 PRO A C 13
ATOM 13050 O O . PRO A 1 67 ? 3.793 -20.486 -11.853 1.00 0.00 67 PRO A O 13
ATOM 13061 N N . SER A 1 68 ? 4.991 -18.652 -12.367 1.00 0.00 68 SER A N 13
ATOM 13062 C CA . SER A 1 68 ? 3.840 -17.903 -12.858 1.00 0.00 68 SER A CA 13
ATOM 13063 C C . SER A 1 68 ? 3.557 -18.239 -14.319 1.00 0.00 68 SER A C 13
ATOM 13064 O O . SER A 1 68 ? 4.434 -18.718 -15.038 1.00 0.00 68 SER A O 13
ATOM 13072 N N . SER A 1 69 ? 2.326 -17.983 -14.751 1.00 0.00 69 SER A N 13
ATOM 13073 C CA . SER A 1 69 ? 1.925 -18.261 -16.125 1.00 0.00 69 SER A CA 13
ATOM 13074 C C . SER A 1 69 ? 2.837 -17.540 -17.113 1.00 0.00 69 SER A C 13
ATOM 13075 O O . SER A 1 69 ? 3.430 -18.161 -17.994 1.00 0.00 69 SER A O 13
ATOM 13083 N N . GLY A 1 70 ? 2.943 -16.223 -16.959 1.00 0.00 70 GLY A N 13
ATOM 13084 C CA . GLY A 1 70 ? 3.784 -15.439 -17.844 1.00 0.00 70 GLY A CA 13
ATOM 13085 C C . GLY A 1 70 ? 4.151 -14.092 -17.253 1.00 0.00 70 GLY A C 13
ATOM 13086 O O . GLY A 1 70 ? 4.673 -14.049 -16.140 1.00 0.00 70 GLY A O 13
ATOM 13092 N N . GLY A 1 1 ? -41.269 -31.175 5.398 1.00 0.00 1 GLY A N 14
ATOM 13093 C CA . GLY A 1 1 ? -42.328 -30.535 6.157 1.00 0.00 1 GLY A CA 14
ATOM 13094 C C . GLY A 1 1 ? -42.677 -29.161 5.620 1.00 0.00 1 GLY A C 14
ATOM 13095 O O . GLY A 1 1 ? -43.448 -29.036 4.669 1.00 0.00 1 GLY A O 14
ATOM 13099 N N . SER A 1 2 ? -42.110 -28.127 6.233 1.00 0.00 2 SER A N 14
ATOM 13100 C CA . SER A 1 2 ? -42.370 -26.754 5.815 1.00 0.00 2 SER A CA 14
ATOM 13101 C C . SER A 1 2 ? -41.282 -26.260 4.867 1.00 0.00 2 SER A C 14
ATOM 13102 O O . SER A 1 2 ? -40.292 -26.951 4.626 1.00 0.00 2 SER A O 14
ATOM 13110 N N . SER A 1 3 ? -41.474 -25.059 4.331 1.00 0.00 3 SER A N 14
ATOM 13111 C CA . SER A 1 3 ? -40.511 -24.472 3.406 1.00 0.00 3 SER A CA 14
ATOM 13112 C C . SER A 1 3 ? -39.524 -23.575 4.145 1.00 0.00 3 SER A C 14
ATOM 13113 O O . SER A 1 3 ? -39.846 -22.445 4.508 1.00 0.00 3 SER A O 14
ATOM 13121 N N . GLY A 1 4 ? -38.317 -24.089 4.365 1.00 0.00 4 GLY A N 14
ATOM 13122 C CA . GLY A 1 4 ? -37.300 -23.322 5.061 1.00 0.00 4 GLY A CA 14
ATOM 13123 C C . GLY A 1 4 ? -37.013 -21.994 4.388 1.00 0.00 4 GLY A C 14
ATOM 13124 O O . GLY A 1 4 ? -37.768 -21.555 3.520 1.00 0.00 4 GLY A O 14
ATOM 13128 N N . SER A 1 5 ? -35.921 -21.353 4.789 1.00 0.00 5 SER A N 14
ATOM 13129 C CA . SER A 1 5 ? -35.540 -20.064 4.223 1.00 0.00 5 SER A CA 14
ATOM 13130 C C . SER A 1 5 ? -34.074 -20.068 3.801 1.00 0.00 5 SER A C 14
ATOM 13131 O O . SER A 1 5 ? -33.262 -20.818 4.344 1.00 0.00 5 SER A O 14
ATOM 13139 N N . SER A 1 6 ? -33.742 -19.225 2.828 1.00 0.00 6 SER A N 14
ATOM 13140 C CA . SER A 1 6 ? -32.375 -19.134 2.329 1.00 0.00 6 SER A CA 14
ATOM 13141 C C . SER A 1 6 ? -31.406 -18.798 3.459 1.00 0.00 6 SER A C 14
ATOM 13142 O O . SER A 1 6 ? -31.793 -18.218 4.472 1.00 0.00 6 SER A O 14
ATOM 13150 N N . GLY A 1 7 ? -30.142 -19.168 3.276 1.00 0.00 7 GLY A N 14
ATOM 13151 C CA . GLY A 1 7 ? -29.136 -18.898 4.286 1.00 0.00 7 GLY A CA 14
ATOM 13152 C C . GLY A 1 7 ? -27.738 -18.818 3.706 1.00 0.00 7 GLY A C 14
ATOM 13153 O O . GLY A 1 7 ? -27.523 -19.147 2.539 1.00 0.00 7 GLY A O 14
ATOM 13157 N N . ARG A 1 8 ? -26.785 -18.377 4.521 1.00 0.00 8 ARG A N 14
ATOM 13158 C CA . ARG A 1 8 ? -25.401 -18.251 4.080 1.00 0.00 8 ARG A CA 14
ATOM 13159 C C . ARG A 1 8 ? -25.293 -17.301 2.891 1.00 0.00 8 ARG A C 14
ATOM 13160 O O . ARG A 1 8 ? -24.554 -17.559 1.941 1.00 0.00 8 ARG A O 14
ATOM 13181 N N . VAL A 1 9 ? -26.036 -16.200 2.951 1.00 0.00 9 VAL A N 14
ATOM 13182 C CA . VAL A 1 9 ? -26.024 -15.211 1.880 1.00 0.00 9 VAL A CA 14
ATOM 13183 C C . VAL A 1 9 ? -24.611 -14.989 1.352 1.00 0.00 9 VAL A C 14
ATOM 13184 O O . VAL A 1 9 ? -23.665 -14.832 2.125 1.00 0.00 9 VAL A O 14
ATOM 13197 N N . LYS A 1 10 ? -24.473 -14.976 0.031 1.00 0.00 10 LYS A N 14
ATOM 13198 C CA . LYS A 1 10 ? -23.176 -14.772 -0.602 1.00 0.00 10 LYS A CA 14
ATOM 13199 C C . LYS A 1 10 ? -23.122 -13.421 -1.309 1.00 0.00 10 LYS A C 14
ATOM 13200 O O . LYS A 1 10 ? -22.841 -13.347 -2.504 1.00 0.00 10 LYS A O 14
ATOM 13219 N N . GLN A 1 11 ? -23.391 -12.356 -0.560 1.00 0.00 11 GLN A N 14
ATOM 13220 C CA . GLN A 1 11 ? -23.372 -11.008 -1.116 1.00 0.00 11 GLN A CA 14
ATOM 13221 C C . GLN A 1 11 ? -22.477 -10.091 -0.289 1.00 0.00 11 GLN A C 14
ATOM 13222 O O . GLN A 1 11 ? -22.197 -8.959 -0.684 1.00 0.00 11 GLN A O 14
ATOM 13236 N N . LEU A 1 12 ? -22.030 -10.588 0.859 1.00 0.00 12 LEU A N 14
ATOM 13237 C CA . LEU A 1 12 ? -21.166 -9.813 1.743 1.00 0.00 12 LEU A CA 14
ATOM 13238 C C . LEU A 1 12 ? -20.081 -10.694 2.354 1.00 0.00 12 LEU A C 14
ATOM 13239 O O . LEU A 1 12 ? -20.349 -11.499 3.247 1.00 0.00 12 LEU A O 14
ATOM 13255 N N . THR A 1 13 ? -18.854 -10.536 1.868 1.00 0.00 13 THR A N 14
ATOM 13256 C CA . THR A 1 13 ? -17.728 -11.316 2.366 1.00 0.00 13 THR A CA 14
ATOM 13257 C C . THR A 1 13 ? -16.407 -10.782 1.826 1.00 0.00 13 THR A C 14
ATOM 13258 O O . THR A 1 13 ? -16.251 -10.590 0.620 1.00 0.00 13 THR A O 14
ATOM 13269 N N . ASP A 1 14 ? -15.458 -10.544 2.724 1.00 0.00 14 ASP A N 14
ATOM 13270 C CA . ASP A 1 14 ? -14.148 -10.034 2.337 1.00 0.00 14 ASP A CA 14
ATOM 13271 C C . ASP A 1 14 ? -13.109 -11.151 2.332 1.00 0.00 14 ASP A C 14
ATOM 13272 O O . ASP A 1 14 ? -13.250 -12.145 3.044 1.00 0.00 14 ASP A O 14
ATOM 13281 N N . GLU A 1 15 ? -12.066 -10.979 1.526 1.00 0.00 15 GLU A N 14
ATOM 13282 C CA . GLU A 1 15 ? -11.005 -11.975 1.428 1.00 0.00 15 GLU A CA 14
ATOM 13283 C C . GLU A 1 15 ? -9.693 -11.427 1.983 1.00 0.00 15 GLU A C 14
ATOM 13284 O O . GLU A 1 15 ? -9.036 -12.072 2.799 1.00 0.00 15 GLU A O 14
ATOM 13296 N N . GLU A 1 16 ? -9.319 -10.233 1.533 1.00 0.00 16 GLU A N 14
ATOM 13297 C CA . GLU A 1 16 ? -8.086 -9.600 1.984 1.00 0.00 16 GLU A CA 14
ATOM 13298 C C . GLU A 1 16 ? -8.383 -8.445 2.937 1.00 0.00 16 GLU A C 14
ATOM 13299 O O . GLU A 1 16 ? -9.543 -8.121 3.192 1.00 0.00 16 GLU A O 14
ATOM 13311 N N . GLU A 1 17 ? -7.327 -7.830 3.460 1.00 0.00 17 GLU A N 14
ATOM 13312 C CA . GLU A 1 17 ? -7.475 -6.714 4.386 1.00 0.00 17 GLU A CA 14
ATOM 13313 C C . GLU A 1 17 ? -6.117 -6.110 4.732 1.00 0.00 17 GLU A C 14
ATOM 13314 O O . GLU A 1 17 ? -5.107 -6.812 4.780 1.00 0.00 17 GLU A O 14
ATOM 13326 N N . CYS A 1 18 ? -6.101 -4.803 4.972 1.00 0.00 18 CYS A N 14
ATOM 13327 C CA . CYS A 1 18 ? -4.869 -4.103 5.312 1.00 0.00 18 CYS A CA 14
ATOM 13328 C C . CYS A 1 18 ? -4.062 -4.890 6.341 1.00 0.00 18 CYS A C 14
ATOM 13329 O O . CYS A 1 18 ? -4.572 -5.823 6.963 1.00 0.00 18 CYS A O 14
ATOM 13336 N N . CYS A 1 19 ? -2.802 -4.508 6.513 1.00 0.00 19 CYS A N 14
ATOM 13337 C CA . CYS A 1 19 ? -1.923 -5.179 7.466 1.00 0.00 19 CYS A CA 14
ATOM 13338 C C . CYS A 1 19 ? -1.564 -4.250 8.621 1.00 0.00 19 CYS A C 14
ATOM 13339 O O . CYS A 1 19 ? -1.365 -4.698 9.751 1.00 0.00 19 CYS A O 14
ATOM 13347 N N . ILE A 1 20 ? -1.481 -2.957 8.329 1.00 0.00 20 ILE A N 14
ATOM 13348 C CA . ILE A 1 20 ? -1.145 -1.965 9.344 1.00 0.00 20 ILE A CA 14
ATOM 13349 C C . ILE A 1 20 ? -2.302 -1.758 10.314 1.00 0.00 20 ILE A C 14
ATOM 13350 O O . ILE A 1 20 ? -2.135 -1.865 11.530 1.00 0.00 20 ILE A O 14
ATOM 13366 N N . CYS A 1 21 ? -3.478 -1.463 9.770 1.00 0.00 21 CYS A N 14
ATOM 13367 C CA . CYS A 1 21 ? -4.665 -1.241 10.587 1.00 0.00 21 CYS A CA 14
ATOM 13368 C C . CYS A 1 21 ? -5.489 -2.520 10.707 1.00 0.00 21 CYS A C 14
ATOM 13369 O O . CYS A 1 21 ? -6.058 -2.807 11.759 1.00 0.00 21 CYS A O 14
ATOM 13376 N N . MET A 1 22 ? -5.546 -3.285 9.621 1.00 0.00 22 MET A N 14
ATOM 13377 C CA . MET A 1 22 ? -6.299 -4.534 9.605 1.00 0.00 22 MET A CA 14
ATOM 13378 C C . MET A 1 22 ? -7.770 -4.287 9.925 1.00 0.00 22 MET A C 14
ATOM 13379 O O . MET A 1 22 ? -8.416 -5.100 10.585 1.00 0.00 22 MET A O 14
ATOM 13393 N N . ASP A 1 23 ? -8.292 -3.160 9.454 1.00 0.00 23 ASP A N 14
ATOM 13394 C CA . ASP A 1 23 ? -9.687 -2.806 9.689 1.00 0.00 23 ASP A CA 14
ATOM 13395 C C . ASP A 1 23 ? -10.599 -3.492 8.678 1.00 0.00 23 ASP A C 14
ATOM 13396 O O . ASP A 1 23 ? -11.337 -4.417 9.018 1.00 0.00 23 ASP A O 14
ATOM 13405 N N . GLY A 1 24 ? -10.545 -3.033 7.431 1.00 0.00 24 GLY A N 14
ATOM 13406 C CA . GLY A 1 24 ? -11.372 -3.613 6.390 1.00 0.00 24 GLY A CA 14
ATOM 13407 C C . GLY A 1 24 ? -10.552 -4.218 5.268 1.00 0.00 24 GLY A C 14
ATOM 13408 O O . GLY A 1 24 ? -9.360 -4.478 5.431 1.00 0.00 24 GLY A O 14
ATOM 13412 N N . ARG A 1 25 ? -11.192 -4.445 4.125 1.00 0.00 25 ARG A N 14
ATOM 13413 C CA . ARG A 1 25 ? -10.514 -5.027 2.973 1.00 0.00 25 ARG A CA 14
ATOM 13414 C C . ARG A 1 25 ? -9.312 -4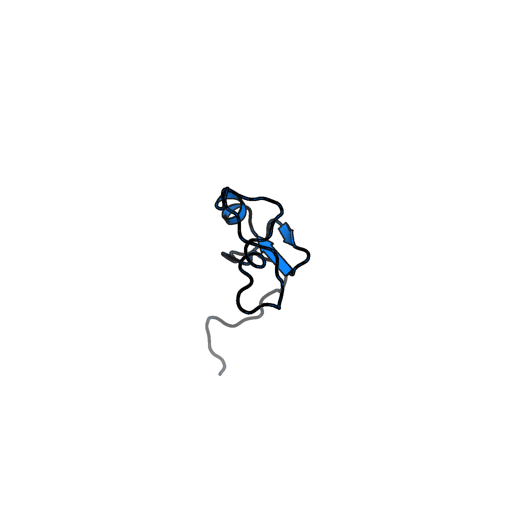.180 2.564 1.00 0.00 25 ARG A C 14
ATOM 13415 O O . ARG A 1 25 ? -9.009 -3.170 3.197 1.00 0.00 25 ARG A O 14
ATOM 13436 N N . ALA A 1 26 ? -8.633 -4.601 1.502 1.00 0.00 26 ALA A N 14
ATOM 13437 C CA . ALA A 1 26 ? -7.465 -3.881 1.009 1.00 0.00 26 ALA A CA 14
ATOM 13438 C C . ALA A 1 26 ? -7.744 -3.250 -0.352 1.00 0.00 26 ALA A C 14
ATOM 13439 O O . ALA A 1 26 ? -8.392 -3.855 -1.206 1.00 0.00 26 ALA A O 14
ATOM 13446 N N . ASP A 1 27 ? -7.251 -2.032 -0.546 1.00 0.00 27 ASP A N 14
ATOM 13447 C CA . ASP A 1 27 ? -7.447 -1.320 -1.803 1.00 0.00 27 ASP A CA 14
ATOM 13448 C C . ASP A 1 27 ? -6.530 -1.873 -2.890 1.00 0.00 27 ASP A C 14
ATOM 13449 O O . ASP A 1 27 ? -6.908 -1.942 -4.060 1.00 0.00 27 ASP A O 14
ATOM 13458 N N . LEU A 1 28 ? -5.324 -2.266 -2.496 1.00 0.00 28 LEU A N 14
ATOM 13459 C CA . LEU A 1 28 ? -4.352 -2.813 -3.436 1.00 0.00 28 LEU A CA 14
ATOM 13460 C C . LEU A 1 28 ? -3.528 -3.919 -2.786 1.00 0.00 28 LEU A C 14
ATOM 13461 O O . LEU A 1 28 ? -3.402 -3.975 -1.562 1.00 0.00 28 LEU A O 14
ATOM 13477 N N . ILE A 1 29 ? -2.966 -4.795 -3.612 1.00 0.00 29 ILE A N 14
ATOM 13478 C CA . ILE A 1 29 ? -2.150 -5.897 -3.117 1.00 0.00 29 ILE A CA 14
ATOM 13479 C C . ILE A 1 29 ? -0.830 -5.987 -3.874 1.00 0.00 29 ILE A C 14
ATOM 13480 O O . ILE A 1 29 ? -0.806 -5.984 -5.105 1.00 0.00 29 ILE A O 14
ATOM 13496 N N . LEU A 1 30 ? 0.268 -6.068 -3.130 1.00 0.00 30 LEU A N 14
ATOM 13497 C CA . LEU A 1 30 ? 1.594 -6.161 -3.730 1.00 0.00 30 LEU A CA 14
ATOM 13498 C C . LEU A 1 30 ? 1.975 -7.616 -3.986 1.00 0.00 30 LEU A C 14
ATOM 13499 O O . LEU A 1 30 ? 1.470 -8.537 -3.345 1.00 0.00 30 LEU A O 14
ATOM 13515 N N . PRO A 1 31 ? 2.889 -7.829 -4.944 1.00 0.00 31 PRO A N 14
ATOM 13516 C CA . PRO A 1 31 ? 3.361 -9.169 -5.305 1.00 0.00 31 PRO A CA 14
ATOM 13517 C C . PRO A 1 31 ? 4.218 -9.796 -4.211 1.00 0.00 31 PRO A C 14
ATOM 13518 O O . PRO A 1 31 ? 4.744 -10.897 -4.374 1.00 0.00 31 PRO A O 14
ATOM 13529 N N . CYS A 1 32 ? 4.356 -9.087 -3.095 1.00 0.00 32 CYS A N 14
ATOM 13530 C CA . CYS A 1 32 ? 5.150 -9.574 -1.973 1.00 0.00 32 CYS A CA 14
ATOM 13531 C C . CYS A 1 32 ? 4.253 -9.976 -0.806 1.00 0.00 32 CYS A C 14
ATOM 13532 O O . CYS A 1 32 ? 4.709 -10.086 0.332 1.00 0.00 32 CYS A O 14
ATOM 13539 N N . ALA A 1 33 ? 2.975 -10.194 -1.097 1.00 0.00 33 ALA A N 14
ATOM 13540 C CA . ALA A 1 33 ? 2.014 -10.586 -0.073 1.00 0.00 33 ALA A CA 14
ATOM 13541 C C . ALA A 1 33 ? 1.807 -9.467 0.943 1.00 0.00 33 ALA A C 14
ATOM 13542 O O . ALA A 1 33 ? 1.697 -9.718 2.143 1.00 0.00 33 ALA A O 14
ATOM 13549 N N . HIS A 1 34 ? 1.756 -8.232 0.454 1.00 0.00 34 HIS A N 14
ATOM 13550 C CA . HIS A 1 34 ? 1.563 -7.074 1.320 1.00 0.00 34 HIS A CA 14
ATOM 13551 C C . HIS A 1 34 ? 0.528 -6.121 0.729 1.00 0.00 34 HIS A C 14
ATOM 13552 O O . HIS A 1 34 ? 0.683 -5.639 -0.393 1.00 0.00 34 HIS A O 14
ATOM 13566 N N . SER A 1 35 ? -0.527 -5.855 1.492 1.00 0.00 35 SER A N 14
ATOM 13567 C CA . SER A 1 35 ? -1.590 -4.963 1.042 1.00 0.00 35 SER A CA 14
ATOM 13568 C C . SER A 1 35 ? -1.721 -3.761 1.973 1.00 0.00 35 SER A C 14
ATOM 13569 O O . SER A 1 35 ? -1.253 -3.789 3.112 1.00 0.00 35 SER A O 14
ATOM 13577 N N . PHE A 1 36 ? -2.362 -2.707 1.481 1.00 0.00 36 PHE A N 14
ATOM 13578 C CA . PHE A 1 36 ? -2.555 -1.494 2.267 1.00 0.00 36 PHE A CA 14
ATOM 13579 C C . PHE A 1 36 ? -3.837 -0.777 1.855 1.00 0.00 36 PHE A C 14
ATOM 13580 O O . PHE A 1 36 ? -4.097 -0.577 0.668 1.00 0.00 36 PHE A O 14
ATOM 13597 N N . CYS A 1 37 ? -4.636 -0.391 2.844 1.00 0.00 37 CYS A N 14
ATOM 13598 C CA . CYS A 1 37 ? -5.892 0.302 2.587 1.00 0.00 37 CYS A CA 14
ATOM 13599 C C . CYS A 1 37 ? -5.644 1.769 2.247 1.00 0.00 37 CYS A C 14
ATOM 13600 O O . CYS A 1 37 ? -4.673 2.367 2.710 1.00 0.00 37 CYS A O 14
ATOM 13607 N N . GLN A 1 38 ? -6.529 2.341 1.437 1.00 0.00 38 GLN A N 14
ATOM 13608 C CA . GLN A 1 38 ? -6.405 3.737 1.035 1.00 0.00 38 GLN A CA 14
ATOM 13609 C C . GLN A 1 38 ? -6.006 4.611 2.219 1.00 0.00 38 GLN A C 14
ATOM 13610 O O . GLN A 1 38 ? -4.988 5.303 2.179 1.00 0.00 38 GLN A O 14
ATOM 13624 N N . LYS A 1 39 ? -6.814 4.576 3.273 1.00 0.00 39 LYS A N 14
ATOM 13625 C CA . LYS A 1 39 ? -6.545 5.364 4.471 1.00 0.00 39 LYS A CA 14
ATOM 13626 C C . LYS A 1 39 ? -5.052 5.390 4.781 1.00 0.00 39 LYS A C 14
ATOM 13627 O O . LYS A 1 39 ? -4.434 6.454 4.818 1.00 0.00 39 LYS A O 14
ATOM 13646 N N . CYS A 1 40 ? -4.478 4.212 5.002 1.00 0.00 40 CYS A N 14
ATOM 13647 C CA . CYS A 1 40 ? -3.057 4.100 5.309 1.00 0.00 40 CYS A CA 14
ATOM 13648 C C . CYS A 1 40 ? -2.208 4.617 4.151 1.00 0.00 40 CYS A C 14
ATOM 13649 O O . CYS A 1 40 ? -1.478 5.598 4.293 1.00 0.00 40 CYS A O 14
ATOM 13656 N N . ILE A 1 41 ? -2.310 3.950 3.006 1.00 0.00 41 ILE A N 14
ATOM 13657 C CA . ILE A 1 41 ? -1.554 4.343 1.823 1.00 0.00 41 ILE A CA 14
ATOM 13658 C C . ILE A 1 41 ? -1.426 5.859 1.731 1.00 0.00 41 ILE A C 14
ATOM 13659 O O . ILE A 1 41 ? -0.349 6.386 1.448 1.00 0.00 41 ILE A O 14
ATOM 13675 N N . ASP A 1 42 ? -2.530 6.556 1.974 1.00 0.00 42 ASP A N 14
ATOM 13676 C CA . ASP A 1 42 ? -2.542 8.014 1.922 1.00 0.00 42 ASP A CA 14
ATOM 13677 C C . ASP A 1 42 ? -1.887 8.607 3.165 1.00 0.00 42 ASP A C 14
ATOM 13678 O O . ASP A 1 42 ? -1.110 9.558 3.077 1.00 0.00 42 ASP A O 14
ATOM 13687 N N . LYS A 1 43 ? -2.207 8.041 4.324 1.00 0.00 43 LYS A N 14
ATOM 13688 C CA . LYS A 1 43 ? -1.651 8.513 5.586 1.00 0.00 43 LYS A CA 14
ATOM 13689 C C . LYS A 1 43 ? -0.127 8.435 5.572 1.00 0.00 43 LYS A C 14
ATOM 13690 O O . LYS A 1 43 ? 0.557 9.450 5.698 1.00 0.00 43 LYS A O 14
ATOM 13709 N N . TRP A 1 44 ? 0.397 7.224 5.417 1.00 0.00 44 TRP A N 14
ATOM 13710 C CA . TRP A 1 44 ? 1.840 7.015 5.386 1.00 0.00 44 TRP A CA 14
ATOM 13711 C C . TRP A 1 44 ? 2.468 7.729 4.194 1.00 0.00 44 TRP A C 14
ATOM 13712 O O . TRP A 1 44 ? 2.375 7.261 3.059 1.00 0.00 44 TRP A O 14
ATOM 13733 N N . SER A 1 45 ? 3.106 8.864 4.459 1.00 0.00 45 SER A N 14
ATOM 13734 C CA . SER A 1 45 ? 3.747 9.644 3.406 1.00 0.00 45 SER A CA 14
ATOM 13735 C C . SER A 1 45 ? 5.208 9.239 3.242 1.00 0.00 45 SER A C 14
ATOM 13736 O O . SER A 1 45 ? 6.110 9.906 3.751 1.00 0.00 45 SER A O 14
ATOM 13744 N N . ASP A 1 46 ? 5.435 8.142 2.529 1.00 0.00 46 ASP A N 14
ATOM 13745 C CA . ASP A 1 46 ? 6.787 7.647 2.296 1.00 0.00 46 ASP A CA 14
ATOM 13746 C C . ASP A 1 46 ? 7.410 8.322 1.078 1.00 0.00 46 ASP A C 14
ATOM 13747 O O . ASP A 1 46 ? 6.728 9.014 0.322 1.00 0.00 46 ASP A O 14
ATOM 13756 N N . ARG A 1 47 ? 8.710 8.116 0.895 1.00 0.00 47 ARG A N 14
ATOM 13757 C CA . ARG A 1 47 ? 9.426 8.707 -0.230 1.00 0.00 47 ARG A CA 14
ATOM 13758 C C . ARG A 1 47 ? 9.961 7.624 -1.163 1.00 0.00 47 ARG A C 14
ATOM 13759 O O . ARG A 1 47 ? 11.031 7.772 -1.753 1.00 0.00 47 ARG A O 14
ATOM 13780 N N . HIS A 1 48 ? 9.208 6.536 -1.291 1.00 0.00 48 HIS A N 14
ATOM 13781 C CA . HIS A 1 48 ? 9.605 5.428 -2.153 1.00 0.00 48 HIS A CA 14
ATOM 13782 C C . HIS A 1 48 ? 8.461 4.434 -2.322 1.00 0.00 48 HIS A C 14
ATOM 13783 O O . HIS A 1 48 ? 8.089 3.735 -1.380 1.00 0.00 48 HIS A O 14
ATOM 13797 N N . ARG A 1 49 ? 7.906 4.378 -3.528 1.00 0.00 49 ARG A N 14
ATOM 13798 C CA . ARG A 1 49 ? 6.803 3.471 -3.820 1.00 0.00 49 ARG A CA 14
ATOM 13799 C C . ARG A 1 49 ? 7.071 2.084 -3.242 1.00 0.00 49 ARG A C 14
ATOM 13800 O O . ARG A 1 49 ? 6.144 1.372 -2.856 1.00 0.00 49 ARG A O 14
ATOM 13821 N N . ASN A 1 50 ? 8.344 1.709 -3.185 1.00 0.00 50 ASN A N 14
ATOM 13822 C CA . ASN A 1 50 ? 8.734 0.407 -2.654 1.00 0.00 50 ASN A CA 14
ATOM 13823 C C . ASN A 1 50 ? 7.901 0.048 -1.428 1.00 0.00 50 ASN A C 14
ATOM 13824 O O . ASN A 1 50 ? 7.573 0.910 -0.612 1.00 0.00 50 ASN A O 14
ATOM 13835 N N . CYS A 1 51 ? 7.562 -1.231 -1.304 1.00 0.00 51 CYS A N 14
ATOM 13836 C CA . CYS A 1 51 ? 6.767 -1.706 -0.178 1.00 0.00 51 CYS A CA 14
ATOM 13837 C C . CYS A 1 51 ? 7.431 -1.345 1.148 1.00 0.00 51 CYS A C 14
ATOM 13838 O O . CYS A 1 51 ? 8.630 -1.548 1.345 1.00 0.00 51 CYS A O 14
ATOM 13845 N N . PRO A 1 52 ? 6.636 -0.797 2.079 1.00 0.00 52 PRO A N 14
ATOM 13846 C CA . PRO A 1 52 ? 7.125 -0.397 3.401 1.00 0.00 52 PRO A CA 14
ATOM 13847 C C . PRO A 1 52 ? 7.484 -1.596 4.273 1.00 0.00 52 PRO A C 14
ATOM 13848 O O . PRO A 1 52 ? 8.574 -1.656 4.843 1.00 0.00 52 PRO A O 14
ATOM 13859 N N . ILE A 1 53 ? 6.562 -2.547 4.372 1.00 0.00 53 ILE A N 14
ATOM 13860 C CA . ILE A 1 53 ? 6.784 -3.745 5.174 1.00 0.00 53 ILE A CA 14
ATOM 13861 C C . ILE A 1 53 ? 8.121 -4.394 4.833 1.00 0.00 53 ILE A C 14
ATOM 13862 O O . ILE A 1 53 ? 8.974 -4.577 5.702 1.00 0.00 53 ILE A O 14
ATOM 13878 N N . CYS A 1 54 ? 8.298 -4.740 3.562 1.00 0.00 54 CYS A N 14
ATOM 13879 C CA . CYS A 1 54 ? 9.531 -5.368 3.105 1.00 0.00 54 CYS A CA 14
ATOM 13880 C C . CYS A 1 54 ? 10.745 -4.529 3.493 1.00 0.00 54 CYS A C 14
ATOM 13881 O O . CYS A 1 54 ? 11.806 -5.065 3.814 1.00 0.00 54 CYS A O 14
ATOM 13888 N N . ARG A 1 55 ? 10.582 -3.211 3.461 1.00 0.00 55 ARG A N 14
ATOM 13889 C CA . ARG A 1 55 ? 11.664 -2.298 3.809 1.00 0.00 55 ARG A CA 14
ATOM 13890 C C . ARG A 1 55 ? 12.388 -2.767 5.067 1.00 0.00 55 ARG A C 14
ATOM 13891 O O . ARG A 1 55 ? 13.609 -2.649 5.174 1.00 0.00 55 ARG A O 14
ATOM 13912 N N . LEU A 1 56 ? 11.627 -3.299 6.017 1.00 0.00 56 LEU A N 14
ATOM 13913 C CA . LEU A 1 56 ? 12.196 -3.786 7.269 1.00 0.00 56 LEU A CA 14
ATOM 13914 C C . LEU A 1 56 ? 12.239 -5.310 7.291 1.00 0.00 56 LEU A C 14
ATOM 13915 O O . LEU A 1 56 ? 13.124 -5.906 7.905 1.00 0.00 56 LEU A O 14
ATOM 13931 N N . GLN A 1 57 ? 11.280 -5.934 6.616 1.00 0.00 57 GLN A N 14
ATOM 13932 C CA . GLN A 1 57 ? 11.210 -7.389 6.557 1.00 0.00 57 GLN A CA 14
ATOM 13933 C C . GLN A 1 57 ? 12.607 -8.002 6.559 1.00 0.00 57 GLN A C 14
ATOM 13934 O O . GLN A 1 57 ? 13.231 -8.152 5.509 1.00 0.00 57 GLN A O 14
ATOM 13948 N N . MET A 1 58 ? 13.092 -8.353 7.745 1.00 0.00 58 MET A N 14
ATOM 13949 C CA . MET A 1 58 ? 14.415 -8.950 7.883 1.00 0.00 58 MET A CA 14
ATOM 13950 C C . MET A 1 58 ? 15.392 -8.345 6.880 1.00 0.00 58 MET A C 14
ATOM 13951 O O . MET A 1 58 ? 16.101 -9.064 6.176 1.00 0.00 58 MET A O 14
ATOM 13965 N N . THR A 1 59 ? 15.424 -7.017 6.820 1.00 0.00 59 THR A N 14
ATOM 13966 C CA . THR A 1 59 ? 16.312 -6.315 5.902 1.00 0.00 59 THR A CA 14
ATOM 13967 C C . THR A 1 59 ? 17.030 -5.167 6.602 1.00 0.00 59 THR A C 14
ATOM 13968 O O . THR A 1 59 ? 17.275 -4.119 6.006 1.00 0.00 59 THR A O 14
ATOM 13979 N N . GLY A 1 60 ? 17.366 -5.371 7.872 1.00 0.00 60 GLY A N 14
ATOM 13980 C CA . GLY A 1 60 ? 18.053 -4.344 8.633 1.00 0.00 60 GLY A CA 14
ATOM 13981 C C . GLY A 1 60 ? 19.420 -4.019 8.064 1.00 0.00 60 GLY A C 14
ATOM 13982 O O . GLY A 1 60 ? 20.428 -4.580 8.493 1.00 0.00 60 GLY A O 14
ATOM 13986 N N . ALA A 1 61 ? 19.455 -3.111 7.094 1.00 0.00 61 ALA A N 14
ATOM 13987 C CA . ALA A 1 61 ? 20.709 -2.712 6.466 1.00 0.00 61 ALA A CA 14
ATOM 13988 C C . ALA A 1 61 ? 21.541 -1.844 7.404 1.00 0.00 61 ALA A C 14
ATOM 13989 O O . ALA A 1 61 ? 21.386 -0.624 7.436 1.00 0.00 61 ALA A O 14
ATOM 13996 N N . ASN A 1 62 ? 22.423 -2.482 8.167 1.00 0.00 62 ASN A N 14
ATOM 13997 C CA . ASN A 1 62 ? 23.279 -1.767 9.107 1.00 0.00 62 ASN A CA 14
ATOM 13998 C C . ASN A 1 62 ? 24.747 -1.897 8.713 1.00 0.00 62 ASN A C 14
ATOM 13999 O O . ASN A 1 62 ? 25.425 -2.842 9.113 1.00 0.00 62 ASN A O 14
ATOM 14010 N N . GLU A 1 63 ? 25.229 -0.940 7.926 1.00 0.00 63 GLU A N 14
ATOM 14011 C CA . GLU A 1 63 ? 26.617 -0.948 7.478 1.00 0.00 63 GLU A CA 14
ATOM 14012 C C . GLU A 1 63 ? 27.557 -0.551 8.612 1.00 0.00 63 GLU A C 14
ATOM 14013 O O . GLU A 1 63 ? 27.198 0.243 9.482 1.00 0.00 63 GLU A O 14
ATOM 14025 N N . SER A 1 64 ? 28.764 -1.109 8.596 1.00 0.00 64 SER A N 14
ATOM 14026 C CA . SER A 1 64 ? 29.755 -0.817 9.625 1.00 0.00 64 SER A CA 14
ATOM 14027 C C . SER A 1 64 ? 31.158 -1.174 9.144 1.00 0.00 64 SER A C 14
ATOM 14028 O O . SER A 1 64 ? 31.325 -1.915 8.176 1.00 0.00 64 SER A O 14
ATOM 14036 N N . SER A 1 65 ? 32.165 -0.639 9.828 1.00 0.00 65 SER A N 14
ATOM 14037 C CA . SER A 1 65 ? 33.555 -0.897 9.469 1.00 0.00 65 SER A CA 14
ATOM 14038 C C . SER A 1 65 ? 34.202 -1.859 10.461 1.00 0.00 65 SER A C 14
ATOM 14039 O O . SER A 1 65 ? 34.719 -2.908 10.078 1.00 0.00 65 SER A O 14
ATOM 14047 N N . GLY A 1 66 ? 34.169 -1.493 11.739 1.00 0.00 66 GLY A N 14
ATOM 14048 C CA . GLY A 1 66 ? 34.755 -2.333 12.766 1.00 0.00 66 GLY A CA 14
ATOM 14049 C C . GLY A 1 66 ? 35.236 -1.536 13.962 1.00 0.00 66 GLY A C 14
ATOM 14050 O O . GLY A 1 66 ? 34.729 -1.679 15.075 1.00 0.00 66 GLY A O 14
ATOM 14054 N N . PRO A 1 67 ? 36.240 -0.674 13.740 1.00 0.00 67 PRO A N 14
ATOM 14055 C CA . PRO A 1 67 ? 36.812 0.165 14.797 1.00 0.00 67 PRO A CA 14
ATOM 14056 C C . PRO A 1 67 ? 35.849 1.253 15.258 1.00 0.00 67 PRO A C 14
ATOM 14057 O O . PRO A 1 67 ? 36.190 2.080 16.104 1.00 0.00 67 PRO A O 14
ATOM 14068 N N . SER A 1 68 ? 34.644 1.248 14.697 1.00 0.00 68 SER A N 14
ATOM 14069 C CA . SER A 1 68 ? 33.632 2.238 15.048 1.00 0.00 68 SER A CA 14
ATOM 14070 C C . SER A 1 68 ? 33.407 2.271 16.557 1.00 0.00 68 SER A C 14
ATOM 14071 O O . SER A 1 68 ? 33.347 1.229 17.210 1.00 0.00 68 SER A O 14
ATOM 14079 N N . SER A 1 69 ? 33.282 3.476 17.103 1.00 0.00 69 SER A N 14
ATOM 14080 C CA . SER A 1 69 ? 33.066 3.647 18.535 1.00 0.00 69 SER A CA 14
ATOM 14081 C C . SER A 1 69 ? 31.688 3.135 18.943 1.00 0.00 69 SER A C 14
ATOM 14082 O O . SER A 1 69 ? 30.682 3.463 18.315 1.00 0.00 69 SER A O 14
ATOM 14090 N N . GLY A 1 70 ? 31.651 2.329 19.999 1.00 0.00 70 GLY A N 14
ATOM 14091 C CA . GLY A 1 70 ? 30.393 1.783 20.472 1.00 0.00 70 GLY A CA 14
ATOM 14092 C C . GLY A 1 70 ? 30.584 0.564 21.352 1.00 0.00 70 GLY A C 14
ATOM 14093 O O . GLY A 1 70 ? 30.559 -0.554 20.840 1.00 0.00 70 GLY A O 14
ATOM 14099 N N . GLY A 1 1 ? -35.568 17.615 16.503 1.00 0.00 1 GLY A N 15
ATOM 14100 C CA . GLY A 1 1 ? -34.249 17.022 16.371 1.00 0.00 1 GLY A CA 15
ATOM 14101 C C . GLY A 1 1 ? -33.856 16.799 14.925 1.00 0.00 1 GLY A C 15
ATOM 14102 O O . GLY A 1 1 ? -34.504 17.311 14.012 1.00 0.00 1 GLY A O 15
ATOM 14106 N N . SER A 1 2 ? -32.790 16.032 14.715 1.00 0.00 2 SER A N 15
ATOM 14107 C CA . SER A 1 2 ? -32.308 15.746 13.368 1.00 0.00 2 SER A CA 15
ATOM 14108 C C . SER A 1 2 ? -32.787 14.376 12.899 1.00 0.00 2 SER A C 15
ATOM 14109 O O . SER A 1 2 ? -32.509 13.358 13.533 1.00 0.00 2 SER A O 15
ATOM 14117 N N . SER A 1 3 ? -33.510 14.359 11.784 1.00 0.00 3 SER A N 15
ATOM 14118 C CA . SER A 1 3 ? -34.032 13.115 11.230 1.00 0.00 3 SER A CA 15
ATOM 14119 C C . SER A 1 3 ? -32.895 12.185 10.816 1.00 0.00 3 SER A C 15
ATOM 14120 O O . SER A 1 3 ? -32.900 10.998 11.139 1.00 0.00 3 SER A O 15
ATOM 14128 N N . GLY A 1 4 ? -31.921 12.735 10.098 1.00 0.00 4 GLY A N 15
ATOM 14129 C CA . GLY A 1 4 ? -30.790 11.943 9.651 1.00 0.00 4 GLY A CA 15
ATOM 14130 C C . GLY A 1 4 ? -31.182 10.520 9.304 1.00 0.00 4 GLY A C 15
ATOM 14131 O O . GLY A 1 4 ? -30.473 9.573 9.645 1.00 0.00 4 GLY A O 15
ATOM 14135 N N . SER A 1 5 ? -32.314 10.368 8.624 1.00 0.00 5 SER A N 15
ATOM 14136 C CA . SER A 1 5 ? -32.801 9.050 8.235 1.00 0.00 5 SER A CA 15
ATOM 14137 C C . SER A 1 5 ? -32.327 8.688 6.831 1.00 0.00 5 SER A C 15
ATOM 14138 O O . SER A 1 5 ? -33.036 8.907 5.848 1.00 0.00 5 SER A O 15
ATOM 14146 N N . SER A 1 6 ? -31.122 8.133 6.744 1.00 0.00 6 SER A N 15
ATOM 14147 C CA . SER A 1 6 ? -30.550 7.744 5.461 1.00 0.00 6 SER A CA 15
ATOM 14148 C C . SER A 1 6 ? -30.019 6.314 5.514 1.00 0.00 6 SER A C 15
ATOM 14149 O O . SER A 1 6 ? -29.890 5.727 6.587 1.00 0.00 6 SER A O 15
ATOM 14157 N N . GLY A 1 7 ? -29.713 5.759 4.345 1.00 0.00 7 GLY A N 15
ATOM 14158 C CA . GLY A 1 7 ? -29.200 4.403 4.279 1.00 0.00 7 GLY A CA 15
ATOM 14159 C C . GLY A 1 7 ? -28.597 4.077 2.927 1.00 0.00 7 GLY A C 15
ATOM 14160 O O . GLY A 1 7 ? -29.256 4.212 1.897 1.00 0.00 7 GLY A O 15
ATOM 14164 N N . ARG A 1 8 ? -27.339 3.647 2.931 1.00 0.00 8 ARG A N 15
ATOM 14165 C CA . ARG A 1 8 ? -26.646 3.304 1.695 1.00 0.00 8 ARG A CA 15
ATOM 14166 C C . ARG A 1 8 ? -25.313 2.622 1.991 1.00 0.00 8 ARG A C 15
ATOM 14167 O O . ARG A 1 8 ? -24.349 3.270 2.399 1.00 0.00 8 ARG A O 15
ATOM 14188 N N . VAL A 1 9 ? -25.266 1.310 1.784 1.00 0.00 9 VAL A N 15
ATOM 14189 C CA . VAL A 1 9 ? -24.052 0.540 2.028 1.00 0.00 9 VAL A CA 15
ATOM 14190 C C . VAL A 1 9 ? -22.966 0.892 1.017 1.00 0.00 9 VAL A C 15
ATOM 14191 O O . VAL A 1 9 ? -23.125 0.672 -0.184 1.00 0.00 9 VAL A O 15
ATOM 14204 N N . LYS A 1 10 ? -21.861 1.439 1.511 1.00 0.00 10 LYS A N 15
ATOM 14205 C CA . LYS A 1 10 ? -20.746 1.820 0.653 1.00 0.00 10 LYS A CA 15
ATOM 14206 C C . LYS A 1 10 ? -19.491 1.029 1.008 1.00 0.00 10 LYS A C 15
ATOM 14207 O O . LYS A 1 10 ? -18.387 1.573 1.022 1.00 0.00 10 LYS A O 15
ATOM 14226 N N . GLN A 1 11 ? -19.668 -0.257 1.292 1.00 0.00 11 GLN A N 15
ATOM 14227 C CA . GLN A 1 11 ? -18.549 -1.123 1.645 1.00 0.00 11 GLN A CA 15
ATOM 14228 C C . GLN A 1 11 ? -18.403 -2.262 0.642 1.00 0.00 11 GLN A C 15
ATOM 14229 O O . GLN A 1 11 ? -19.391 -2.741 0.083 1.00 0.00 11 GLN A O 15
ATOM 14243 N N . LEU A 1 12 ? -17.166 -2.691 0.417 1.00 0.00 12 LEU A N 15
ATOM 14244 C CA . LEU A 1 12 ? -16.891 -3.774 -0.520 1.00 0.00 12 LEU A CA 15
ATOM 14245 C C . LEU A 1 12 ? -16.764 -5.107 0.210 1.00 0.00 12 LEU A C 15
ATOM 14246 O O . LEU A 1 12 ? -15.965 -5.246 1.138 1.00 0.00 12 LEU A O 15
ATOM 14262 N N . THR A 1 13 ? -17.555 -6.087 -0.215 1.00 0.00 13 THR A N 15
ATOM 14263 C CA . THR A 1 13 ? -17.531 -7.409 0.398 1.00 0.00 13 THR A CA 15
ATOM 14264 C C . THR A 1 13 ? -16.441 -8.280 -0.216 1.00 0.00 13 THR A C 15
ATOM 14265 O O . THR A 1 13 ? -16.690 -9.030 -1.160 1.00 0.00 13 THR A O 15
ATOM 14276 N N . ASP A 1 14 ? -15.232 -8.175 0.325 1.00 0.00 14 ASP A N 15
ATOM 14277 C CA . ASP A 1 14 ? -14.103 -8.955 -0.169 1.00 0.00 14 ASP A CA 15
ATOM 14278 C C . ASP A 1 14 ? -13.316 -9.564 0.987 1.00 0.00 14 ASP A C 15
ATOM 14279 O O . ASP A 1 14 ? -13.405 -9.099 2.123 1.00 0.00 14 ASP A O 15
ATOM 14288 N N . GLU A 1 15 ? -12.547 -10.606 0.689 1.00 0.00 15 GLU A N 15
ATOM 14289 C CA . GLU A 1 15 ? -11.746 -11.279 1.705 1.00 0.00 15 GLU A CA 15
ATOM 14290 C C . GLU A 1 15 ? -10.478 -10.487 2.011 1.00 0.00 15 GLU A C 15
ATOM 14291 O O . GLU A 1 15 ? -10.073 -10.368 3.166 1.00 0.00 15 GLU A O 15
ATOM 14303 N N . GLU A 1 16 ? -9.857 -9.947 0.966 1.00 0.00 16 GLU A N 15
ATOM 14304 C CA . GLU A 1 16 ? -8.635 -9.168 1.123 1.00 0.00 16 GLU A CA 15
ATOM 14305 C C . GLU A 1 16 ? -8.790 -8.132 2.233 1.00 0.00 16 GLU A C 15
ATOM 14306 O O . GLU A 1 16 ? -9.903 -7.732 2.572 1.00 0.00 16 GLU A O 15
ATOM 14318 N N . GLU A 1 17 ? -7.664 -7.702 2.795 1.00 0.00 17 GLU A N 15
ATOM 14319 C CA . GLU A 1 17 ? -7.675 -6.714 3.867 1.00 0.00 17 GLU A CA 15
ATOM 14320 C C . GLU A 1 17 ? -6.294 -6.091 4.047 1.00 0.00 17 GLU A C 15
ATOM 14321 O O . GLU A 1 17 ? -5.279 -6.690 3.690 1.00 0.00 17 GLU A O 15
ATOM 14333 N N . CYS A 1 18 ? -6.263 -4.884 4.602 1.00 0.00 18 CYS A N 15
ATOM 14334 C CA . CYS A 1 18 ? -5.008 -4.178 4.829 1.00 0.00 18 CYS A CA 15
ATOM 14335 C C . CYS A 1 18 ? -4.083 -4.989 5.731 1.00 0.00 18 CYS A C 15
ATOM 14336 O O . CYS A 1 18 ? -4.521 -5.914 6.416 1.00 0.00 18 CYS A O 15
ATOM 14343 N N . CYS A 1 19 ? -2.802 -4.635 5.726 1.00 0.00 19 CYS A N 15
ATOM 14344 C CA . CYS A 1 19 ? -1.814 -5.330 6.544 1.00 0.00 19 CYS A CA 15
ATOM 14345 C C . CYS A 1 19 ? -1.440 -4.500 7.767 1.00 0.00 19 CYS A C 15
ATOM 14346 O O . CYS A 1 19 ? -1.349 -5.021 8.879 1.00 0.00 19 CYS A O 15
ATOM 14354 N N . ILE A 1 20 ? -1.221 -3.207 7.553 1.00 0.00 20 ILE A N 15
ATOM 14355 C CA . ILE A 1 20 ? -0.855 -2.305 8.638 1.00 0.00 20 ILE A CA 15
ATOM 14356 C C . ILE A 1 20 ? -1.954 -2.240 9.694 1.00 0.00 20 ILE A C 15
ATOM 14357 O O . ILE A 1 20 ? -1.774 -2.698 10.823 1.00 0.00 20 ILE A O 15
ATOM 14373 N N . CYS A 1 21 ? -3.094 -1.671 9.318 1.00 0.00 21 CYS A N 15
ATOM 14374 C CA . CYS A 1 21 ? -4.225 -1.547 10.231 1.00 0.00 21 CYS A CA 15
ATOM 14375 C C . CYS A 1 21 ? -5.073 -2.815 10.221 1.00 0.00 21 CYS A C 15
ATOM 14376 O O . CYS A 1 21 ? -5.729 -3.143 11.209 1.00 0.00 21 CYS A O 15
ATOM 14383 N N . MET A 1 22 ? -5.054 -3.525 9.098 1.00 0.00 22 MET A N 15
ATOM 14384 C CA . MET A 1 22 ? -5.820 -4.758 8.960 1.00 0.00 22 MET A CA 15
ATOM 14385 C C . MET A 1 22 ? -7.187 -4.625 9.623 1.00 0.00 22 MET A C 15
ATOM 14386 O O . MET A 1 22 ? -7.723 -5.594 10.162 1.00 0.00 22 MET A O 15
ATOM 14400 N N . ASP A 1 23 ? -7.746 -3.421 9.580 1.00 0.00 23 ASP A N 15
ATOM 14401 C CA . ASP A 1 23 ? -9.052 -3.162 10.176 1.00 0.00 23 ASP A CA 15
ATOM 14402 C C . ASP A 1 23 ? -10.092 -2.870 9.099 1.00 0.00 23 ASP A C 15
ATOM 14403 O O . ASP A 1 23 ? -10.879 -1.932 9.221 1.00 0.00 23 ASP A O 15
ATOM 14412 N N . GLY A 1 24 ? -10.090 -3.679 8.044 1.00 0.00 24 GLY A N 15
ATOM 14413 C CA . GLY A 1 24 ? -11.037 -3.490 6.961 1.00 0.00 24 GLY A CA 15
ATOM 14414 C C . GLY A 1 24 ? -10.644 -4.248 5.709 1.00 0.00 24 GLY A C 15
ATOM 14415 O O . GLY A 1 24 ? -10.157 -5.376 5.785 1.00 0.00 24 GLY A O 15
ATOM 14419 N N . ARG A 1 25 ? -10.858 -3.628 4.552 1.00 0.00 25 ARG A N 15
ATOM 14420 C CA . ARG A 1 25 ? -10.526 -4.253 3.278 1.00 0.00 25 ARG A CA 15
ATOM 14421 C C . ARG A 1 25 ? -9.154 -3.797 2.790 1.00 0.00 25 ARG A C 15
ATOM 14422 O O . ARG A 1 25 ? -8.443 -3.077 3.490 1.00 0.00 25 ARG A O 15
ATOM 14443 N N . ALA A 1 26 ? -8.788 -4.223 1.585 1.00 0.00 26 ALA A N 15
ATOM 14444 C CA . ALA A 1 26 ? -7.503 -3.857 1.003 1.00 0.00 26 ALA A CA 15
ATOM 14445 C C . ALA A 1 26 ? -7.688 -3.134 -0.327 1.00 0.00 26 ALA A C 15
ATOM 14446 O O . ALA A 1 26 ? -8.347 -3.643 -1.234 1.00 0.00 26 ALA A O 15
ATOM 14453 N N . ASP A 1 27 ? -7.105 -1.946 -0.435 1.00 0.00 27 ASP A N 15
ATOM 14454 C CA . ASP A 1 27 ? -7.205 -1.153 -1.655 1.00 0.00 27 ASP A CA 15
ATOM 14455 C C . ASP A 1 27 ? -6.306 -1.721 -2.748 1.00 0.00 27 ASP A C 15
ATOM 14456 O O . ASP A 1 27 ? -6.697 -1.794 -3.914 1.00 0.00 27 ASP A O 15
ATOM 14465 N N . LEU A 1 28 ? -5.098 -2.121 -2.365 1.00 0.00 28 LEU A N 15
ATOM 14466 C CA . LEU A 1 28 ? -4.141 -2.682 -3.313 1.00 0.00 28 LEU A CA 15
ATOM 14467 C C . LEU A 1 28 ? -3.390 -3.857 -2.696 1.00 0.00 28 LEU A C 15
ATOM 14468 O O . LEU A 1 28 ? -3.260 -3.952 -1.475 1.00 0.00 28 LEU A O 15
ATOM 14484 N N . ILE A 1 29 ? -2.895 -4.749 -3.548 1.00 0.00 29 ILE A N 15
ATOM 14485 C CA . ILE A 1 29 ? -2.154 -5.916 -3.087 1.00 0.00 29 ILE A CA 15
ATOM 14486 C C . ILE A 1 29 ? -0.783 -5.993 -3.750 1.00 0.00 29 ILE A C 15
ATOM 14487 O O . ILE A 1 29 ? -0.668 -5.927 -4.975 1.00 0.00 29 ILE A O 15
ATOM 14503 N N . LEU A 1 30 ? 0.256 -6.136 -2.934 1.00 0.00 30 LEU A N 15
ATOM 14504 C CA . LEU A 1 30 ? 1.621 -6.225 -3.441 1.00 0.00 30 LEU A CA 15
ATOM 14505 C C . LEU A 1 30 ? 1.997 -7.672 -3.742 1.00 0.00 30 LEU A C 15
ATOM 14506 O O . LEU A 1 30 ? 1.417 -8.615 -3.202 1.00 0.00 30 LEU A O 15
ATOM 14522 N N . PRO A 1 31 ? 2.991 -7.855 -4.623 1.00 0.00 31 PRO A N 15
ATOM 14523 C CA . PRO A 1 31 ? 3.469 -9.184 -5.014 1.00 0.00 31 PRO A CA 15
ATOM 14524 C C . PRO A 1 31 ? 4.210 -9.889 -3.882 1.00 0.00 31 PRO A C 15
ATOM 14525 O O . PRO A 1 31 ? 4.712 -11.001 -4.053 1.00 0.00 31 PRO A O 15
ATOM 14536 N N . CYS A 1 32 ? 4.275 -9.237 -2.727 1.00 0.00 32 CYS A N 15
ATOM 14537 C CA . CYS A 1 32 ? 4.955 -9.800 -1.567 1.00 0.00 32 CYS A CA 15
ATOM 14538 C C . CYS A 1 32 ? 3.960 -10.118 -0.454 1.00 0.00 32 CYS A C 15
ATOM 14539 O O . CYS A 1 32 ? 4.328 -10.200 0.717 1.00 0.00 32 CYS A O 15
ATOM 14546 N N . ALA A 1 33 ? 2.697 -10.296 -0.831 1.00 0.00 33 ALA A N 15
ATOM 14547 C CA . ALA A 1 33 ? 1.650 -10.606 0.134 1.00 0.00 33 ALA A CA 15
ATOM 14548 C C . ALA A 1 33 ? 1.476 -9.474 1.140 1.00 0.00 33 ALA A C 15
ATOM 14549 O O . ALA A 1 33 ? 1.396 -9.708 2.346 1.00 0.00 33 ALA A O 15
ATOM 14556 N N . HIS A 1 34 ? 1.420 -8.245 0.637 1.00 0.00 34 HIS A N 15
ATOM 14557 C CA . HIS A 1 34 ? 1.257 -7.075 1.493 1.00 0.00 34 HIS A CA 15
ATOM 14558 C C . HIS A 1 34 ? 0.273 -6.084 0.877 1.00 0.00 34 HIS A C 15
ATOM 14559 O O . HIS A 1 34 ? 0.591 -5.406 -0.101 1.00 0.00 34 HIS A O 15
ATOM 14573 N N . SER A 1 35 ? -0.921 -6.007 1.454 1.00 0.00 35 SER A N 15
ATOM 14574 C CA . SER A 1 35 ? -1.952 -5.102 0.959 1.00 0.00 35 SER A CA 15
ATOM 14575 C C . SER A 1 35 ? -2.059 -3.863 1.843 1.00 0.00 35 SER A C 15
ATOM 14576 O O . SER A 1 35 ? -1.606 -3.862 2.988 1.00 0.00 35 SER A O 15
ATOM 14584 N N . PHE A 1 36 ? -2.660 -2.809 1.303 1.00 0.00 36 PHE A N 15
ATOM 14585 C CA . PHE A 1 36 ? -2.826 -1.562 2.040 1.00 0.00 36 PHE A CA 15
ATOM 14586 C C . PHE A 1 36 ? -4.139 -0.879 1.667 1.00 0.00 36 PHE A C 15
ATOM 14587 O O . PHE A 1 36 ? -4.506 -0.814 0.494 1.00 0.00 36 PHE A O 15
ATOM 14604 N N . CYS A 1 37 ? -4.842 -0.373 2.674 1.00 0.00 37 CYS A N 15
ATOM 14605 C CA . CYS A 1 37 ? -6.115 0.304 2.455 1.00 0.00 37 CYS A CA 15
ATOM 14606 C C . CYS A 1 37 ? -5.895 1.768 2.083 1.00 0.00 37 CYS A C 15
ATOM 14607 O O . CYS A 1 37 ? -4.811 2.313 2.285 1.00 0.00 37 CYS A O 15
ATOM 14614 N N . GLN A 1 38 ? -6.932 2.396 1.538 1.00 0.00 38 GLN A N 15
ATOM 14615 C CA . GLN A 1 38 ? -6.853 3.796 1.137 1.00 0.00 38 GLN A CA 15
ATOM 14616 C C . GLN A 1 38 ? -6.364 4.665 2.291 1.00 0.00 38 GLN A C 15
ATOM 14617 O O . GLN A 1 38 ? -5.399 5.417 2.150 1.00 0.00 38 GLN A O 15
ATOM 14631 N N . LYS A 1 39 ? -7.036 4.557 3.432 1.00 0.00 39 LYS A N 15
ATOM 14632 C CA . LYS A 1 39 ? -6.670 5.333 4.612 1.00 0.00 39 LYS A CA 15
ATOM 14633 C C . LYS A 1 39 ? -5.155 5.377 4.786 1.00 0.00 39 LYS A C 15
ATOM 14634 O O . LYS A 1 39 ? -4.536 6.433 4.654 1.00 0.00 39 LYS A O 15
ATOM 14653 N N . CYS A 1 40 ? -4.564 4.224 5.081 1.00 0.00 40 CYS A N 15
ATOM 14654 C CA . CYS A 1 40 ? -3.122 4.131 5.272 1.00 0.00 40 CYS A CA 15
ATOM 14655 C C . CYS A 1 40 ? -2.376 4.732 4.084 1.00 0.00 40 CYS A C 15
ATOM 14656 O O . CYS A 1 40 ? -1.665 5.727 4.224 1.00 0.00 40 CYS A O 15
ATOM 14663 N N . ILE A 1 41 ? -2.544 4.120 2.917 1.00 0.00 41 ILE A N 15
ATOM 14664 C CA . ILE A 1 41 ? -1.888 4.595 1.705 1.00 0.00 41 ILE A CA 15
ATOM 14665 C C . ILE A 1 41 ? -1.909 6.118 1.630 1.00 0.00 41 ILE A C 15
ATOM 14666 O O . ILE A 1 41 ? -0.958 6.739 1.155 1.00 0.00 41 ILE A O 15
ATOM 14682 N N . ASP A 1 42 ? -2.998 6.713 2.102 1.00 0.00 42 ASP A N 15
ATOM 14683 C CA . ASP A 1 42 ? -3.142 8.164 2.092 1.00 0.00 42 ASP A CA 15
ATOM 14684 C C . ASP A 1 42 ? -2.232 8.809 3.132 1.00 0.00 42 ASP A C 15
ATOM 14685 O O . ASP A 1 42 ? -1.465 9.721 2.823 1.00 0.00 42 ASP A O 15
ATOM 14694 N N . LYS A 1 43 ? -2.322 8.329 4.368 1.00 0.00 43 LYS A N 15
ATOM 14695 C CA . LYS A 1 43 ? -1.507 8.857 5.456 1.00 0.00 43 LYS A CA 15
ATOM 14696 C C . LYS A 1 43 ? -0.061 9.047 5.009 1.00 0.00 43 LYS A C 15
ATOM 14697 O O . LYS A 1 43 ? 0.516 10.121 5.183 1.00 0.00 43 LYS A O 15
ATOM 14716 N N . TRP A 1 44 ? 0.518 8.000 4.434 1.00 0.00 44 TRP A N 15
ATOM 14717 C CA . TRP A 1 44 ? 1.897 8.053 3.961 1.00 0.00 44 TRP A CA 15
ATOM 14718 C C . TRP A 1 44 ? 2.038 9.034 2.802 1.00 0.00 44 TRP A C 15
ATOM 14719 O O . TRP A 1 44 ? 1.314 8.945 1.810 1.00 0.00 44 TRP A O 15
ATOM 14740 N N . SER A 1 45 ? 2.973 9.969 2.935 1.00 0.00 45 SER A N 15
ATOM 14741 C CA . SER A 1 45 ? 3.206 10.969 1.899 1.00 0.00 45 SER A CA 15
ATOM 14742 C C . SER A 1 45 ? 3.622 10.308 0.589 1.00 0.00 45 SER A C 15
ATOM 14743 O O . SER A 1 45 ? 4.029 9.146 0.569 1.00 0.00 45 SER A O 15
ATOM 14751 N N . ASP A 1 46 ? 3.517 11.056 -0.504 1.00 0.00 46 ASP A N 15
ATOM 14752 C CA . ASP A 1 46 ? 3.882 10.544 -1.819 1.00 0.00 46 ASP A CA 15
ATOM 14753 C C . ASP A 1 46 ? 5.161 9.717 -1.744 1.00 0.00 46 ASP A C 15
ATOM 14754 O O . ASP A 1 46 ? 6.260 10.262 -1.635 1.00 0.00 46 ASP A O 15
ATOM 14763 N N . ARG A 1 47 ? 5.010 8.397 -1.802 1.00 0.00 47 ARG A N 15
ATOM 14764 C CA . ARG A 1 47 ? 6.153 7.494 -1.738 1.00 0.00 47 ARG A CA 15
ATOM 14765 C C . ARG A 1 47 ? 6.204 6.594 -2.970 1.00 0.00 47 ARG A C 15
ATOM 14766 O O . ARG A 1 47 ? 5.169 6.212 -3.515 1.00 0.00 47 ARG A O 15
ATOM 14787 N N . HIS A 1 48 ? 7.416 6.260 -3.402 1.00 0.00 48 HIS A N 15
ATOM 14788 C CA . HIS A 1 48 ? 7.602 5.405 -4.569 1.00 0.00 48 HIS A CA 15
ATOM 14789 C C . HIS A 1 48 ? 6.756 4.141 -4.457 1.00 0.00 48 HIS A C 15
ATOM 14790 O O . HIS A 1 48 ? 6.055 3.937 -3.465 1.00 0.00 48 HIS A O 15
ATOM 14804 N N . ARG A 1 49 ? 6.824 3.296 -5.480 1.00 0.00 49 ARG A N 15
ATOM 14805 C CA . ARG A 1 49 ? 6.062 2.053 -5.497 1.00 0.00 49 ARG A CA 15
ATOM 14806 C C . ARG A 1 49 ? 6.805 0.950 -4.749 1.00 0.00 49 ARG A C 15
ATOM 14807 O O . ARG A 1 49 ? 6.926 -0.172 -5.238 1.00 0.00 49 ARG A O 15
ATOM 14828 N N . ASN A 1 50 ? 7.300 1.278 -3.560 1.00 0.00 50 ASN A N 15
ATOM 14829 C CA . ASN A 1 50 ? 8.032 0.316 -2.744 1.00 0.00 50 ASN A CA 15
ATOM 14830 C C . ASN A 1 50 ? 7.164 -0.198 -1.599 1.00 0.00 50 ASN A C 15
ATOM 14831 O O . ASN A 1 50 ? 6.061 0.298 -1.371 1.00 0.00 50 ASN A O 15
ATOM 14842 N N . CYS A 1 51 ? 7.671 -1.195 -0.882 1.00 0.00 51 CYS A N 15
ATOM 14843 C CA . CYS A 1 51 ? 6.944 -1.777 0.239 1.00 0.00 51 CYS A CA 15
ATOM 14844 C C . CYS A 1 51 ? 7.641 -1.465 1.561 1.00 0.00 51 CYS A C 15
ATOM 14845 O O . CYS A 1 51 ? 8.819 -1.764 1.755 1.00 0.00 51 CYS A O 15
ATOM 14852 N N . PRO A 1 52 ? 6.897 -0.849 2.491 1.00 0.00 52 PRO A N 15
ATOM 14853 C CA . PRO A 1 52 ? 7.422 -0.484 3.810 1.00 0.00 52 PRO A CA 15
ATOM 14854 C C . PRO A 1 52 ? 7.686 -1.703 4.687 1.00 0.00 52 PRO A C 15
ATOM 14855 O O . PRO A 1 52 ? 8.712 -1.782 5.363 1.00 0.00 52 PRO A O 15
ATOM 14866 N N . ILE A 1 53 ? 6.754 -2.650 4.671 1.00 0.00 53 ILE A N 15
ATOM 14867 C CA . ILE A 1 53 ? 6.888 -3.866 5.464 1.00 0.00 53 ILE A CA 15
ATOM 14868 C C . ILE A 1 53 ? 8.218 -4.559 5.187 1.00 0.00 53 ILE A C 15
ATOM 14869 O O . ILE A 1 53 ? 8.965 -4.886 6.111 1.00 0.00 53 ILE A O 15
ATOM 14885 N N . CYS A 1 54 ? 8.510 -4.779 3.910 1.00 0.00 54 CYS A N 15
ATOM 14886 C CA . CYS A 1 54 ? 9.750 -5.432 3.509 1.00 0.00 54 CYS A CA 15
ATOM 14887 C C . CYS A 1 54 ? 10.953 -4.540 3.802 1.00 0.00 54 CYS A C 15
ATOM 14888 O O . CYS A 1 54 ? 12.014 -5.022 4.200 1.00 0.00 54 CYS A O 15
ATOM 14895 N N . ARG A 1 55 ? 10.780 -3.238 3.601 1.00 0.00 55 ARG A N 15
ATOM 14896 C CA . ARG A 1 55 ? 11.851 -2.278 3.842 1.00 0.00 55 ARG A CA 15
ATOM 14897 C C . ARG A 1 55 ? 12.482 -2.501 5.213 1.00 0.00 55 ARG A C 15
ATOM 14898 O O . ARG A 1 55 ? 13.697 -2.377 5.377 1.00 0.00 55 ARG A O 15
ATOM 14919 N N . LEU A 1 56 ? 11.650 -2.831 6.195 1.00 0.00 56 LEU A N 15
ATOM 14920 C CA . LEU A 1 56 ? 12.126 -3.071 7.553 1.00 0.00 56 LEU A CA 15
ATOM 14921 C C . LEU A 1 56 ? 13.261 -4.090 7.560 1.00 0.00 56 LEU A C 15
ATOM 14922 O O . LEU A 1 56 ? 14.335 -3.832 8.103 1.00 0.00 56 LEU A O 15
ATOM 14938 N N . GLN A 1 57 ? 13.016 -5.246 6.952 1.00 0.00 57 GLN A N 15
ATOM 14939 C CA . GLN A 1 57 ? 14.018 -6.303 6.887 1.00 0.00 57 GLN A CA 15
ATOM 14940 C C . GLN A 1 57 ? 15.007 -6.047 5.755 1.00 0.00 57 GLN A C 15
ATOM 14941 O O . GLN A 1 57 ? 14.938 -6.682 4.703 1.00 0.00 57 GLN A O 15
ATOM 14955 N N . MET A 1 58 ? 15.925 -5.112 5.977 1.00 0.00 58 MET A N 15
ATOM 14956 C CA . MET A 1 58 ? 16.928 -4.773 4.974 1.00 0.00 58 MET A CA 15
ATOM 14957 C C . MET A 1 58 ? 18.003 -5.852 4.894 1.00 0.00 58 MET A C 15
ATOM 14958 O O . MET A 1 58 ? 18.379 -6.445 5.906 1.00 0.00 58 MET A O 15
ATOM 14972 N N . THR A 1 59 ? 18.495 -6.103 3.685 1.00 0.00 59 THR A N 15
ATOM 14973 C CA . THR A 1 59 ? 19.525 -7.112 3.473 1.00 0.00 59 THR A CA 15
ATOM 14974 C C . THR A 1 59 ? 20.769 -6.809 4.300 1.00 0.00 59 THR A C 15
ATOM 14975 O O . THR A 1 59 ? 20.919 -5.711 4.834 1.00 0.00 59 THR A O 15
ATOM 14986 N N . GLY A 1 60 ? 21.661 -7.790 4.400 1.00 0.00 60 GLY A N 15
ATOM 14987 C CA . GLY A 1 60 ? 22.881 -7.608 5.163 1.00 0.00 60 GLY A CA 15
ATOM 14988 C C . GLY A 1 60 ? 23.981 -8.559 4.733 1.00 0.00 60 GLY A C 15
ATOM 14989 O O . GLY A 1 60 ? 23.735 -9.508 3.989 1.00 0.00 60 GLY A O 15
ATOM 14993 N N . ALA A 1 61 ? 25.199 -8.303 5.201 1.00 0.00 61 ALA A N 15
ATOM 14994 C CA . ALA A 1 61 ? 26.340 -9.143 4.861 1.00 0.00 61 ALA A CA 15
ATOM 14995 C C . ALA A 1 61 ? 27.577 -8.737 5.655 1.00 0.00 61 ALA A C 15
ATOM 14996 O O . ALA A 1 61 ? 27.853 -7.551 5.828 1.00 0.00 61 ALA A O 15
ATOM 15003 N N . ASN A 1 62 ? 28.317 -9.730 6.137 1.00 0.00 62 ASN A N 15
ATOM 15004 C CA . ASN A 1 62 ? 29.525 -9.476 6.914 1.00 0.00 62 ASN A CA 15
ATOM 15005 C C . ASN A 1 62 ? 30.652 -8.970 6.019 1.00 0.00 62 ASN A C 15
ATOM 15006 O O . ASN A 1 62 ? 30.756 -9.360 4.856 1.00 0.00 62 ASN A O 15
ATOM 15017 N N . GLU A 1 63 ? 31.492 -8.100 6.570 1.00 0.00 63 GLU A N 15
ATOM 15018 C CA . GLU A 1 63 ? 32.612 -7.541 5.820 1.00 0.00 63 GLU A CA 15
ATOM 15019 C C . GLU A 1 63 ? 33.602 -8.633 5.425 1.00 0.00 63 GLU A C 15
ATOM 15020 O O . GLU A 1 63 ? 33.541 -9.753 5.932 1.00 0.00 63 GLU A O 15
ATOM 15032 N N . SER A 1 64 ? 34.512 -8.298 4.517 1.00 0.00 64 SER A N 15
ATOM 15033 C CA . SER A 1 64 ? 35.513 -9.250 4.050 1.00 0.00 64 SER A CA 15
ATOM 15034 C C . SER A 1 64 ? 36.438 -9.668 5.189 1.00 0.00 64 SER A C 15
ATOM 15035 O O . SER A 1 64 ? 37.298 -8.900 5.618 1.00 0.00 64 SER A O 15
ATOM 15043 N N . SER A 1 65 ? 36.254 -10.892 5.673 1.00 0.00 65 SER A N 15
ATOM 15044 C CA . SER A 1 65 ? 37.069 -11.413 6.765 1.00 0.00 65 SER A CA 15
ATOM 15045 C C . SER A 1 65 ? 37.937 -12.574 6.289 1.00 0.00 65 SER A C 15
ATOM 15046 O O . SER A 1 65 ? 39.151 -12.578 6.488 1.00 0.00 65 SER A O 15
ATOM 15054 N N . GLY A 1 66 ? 37.304 -13.558 5.658 1.00 0.00 66 GLY A N 15
ATOM 15055 C CA . GLY A 1 66 ? 38.032 -14.712 5.164 1.00 0.00 66 GLY A CA 15
ATOM 15056 C C . GLY A 1 66 ? 38.155 -14.716 3.653 1.00 0.00 66 GLY A C 15
ATOM 15057 O O . GLY A 1 66 ? 37.373 -15.352 2.947 1.00 0.00 66 GLY A O 15
ATOM 15061 N N . PRO A 1 67 ? 39.157 -13.990 3.135 1.00 0.00 67 PRO A N 15
ATOM 15062 C CA . PRO A 1 67 ? 39.402 -13.895 1.693 1.00 0.00 67 PRO A CA 15
ATOM 15063 C C . PRO A 1 67 ? 39.917 -15.205 1.105 1.00 0.00 67 PRO A C 15
ATOM 15064 O O . PRO A 1 67 ? 39.979 -15.367 -0.114 1.00 0.00 67 PRO A O 15
ATOM 15075 N N . SER A 1 68 ? 40.284 -16.137 1.979 1.00 0.00 68 SER A N 15
ATOM 15076 C CA . SER A 1 68 ? 40.795 -17.432 1.545 1.00 0.00 68 SER A CA 15
ATOM 15077 C C . SER A 1 68 ? 40.537 -18.499 2.604 1.00 0.00 68 SER A C 15
ATOM 15078 O O . SER A 1 68 ? 40.740 -18.269 3.796 1.00 0.00 68 SER A O 15
ATOM 15086 N N . SER A 1 69 ? 40.089 -19.669 2.159 1.00 0.00 69 SER A N 15
ATOM 15087 C CA . SER A 1 69 ? 39.799 -20.772 3.067 1.00 0.00 69 SER A CA 15
ATOM 15088 C C . SER A 1 69 ? 39.059 -20.276 4.306 1.00 0.00 69 SER A C 15
ATOM 15089 O O . SER A 1 69 ? 39.350 -20.695 5.425 1.00 0.00 69 SER A O 15
ATOM 15097 N N . GLY A 1 70 ? 38.100 -19.380 4.096 1.00 0.00 70 GLY A N 15
ATOM 15098 C CA . GLY A 1 70 ? 37.333 -18.840 5.203 1.00 0.00 70 GLY A CA 15
ATOM 15099 C C . GLY A 1 70 ? 35.879 -18.611 4.844 1.00 0.00 70 GLY A C 15
ATOM 15100 O O . GLY A 1 70 ? 35.345 -19.342 4.011 1.00 0.00 70 GLY A O 15
ATOM 15106 N N . GLY A 1 1 ? -43.614 3.475 21.092 1.00 0.00 1 GLY A N 16
ATOM 15107 C CA . GLY A 1 1 ? -43.242 4.045 19.810 1.00 0.00 1 GLY A CA 16
ATOM 15108 C C . GLY A 1 1 ? -42.678 3.010 18.857 1.00 0.00 1 GLY A C 16
ATOM 15109 O O . GLY A 1 1 ? -43.130 1.865 18.835 1.00 0.00 1 GLY A O 16
ATOM 15113 N N . SER A 1 2 ? -41.688 3.413 18.066 1.00 0.00 2 SER A N 16
ATOM 15114 C CA . SER A 1 2 ? -41.065 2.513 17.103 1.00 0.00 2 SER A CA 16
ATOM 15115 C C . SER A 1 2 ? -41.005 1.090 17.649 1.00 0.00 2 SER A C 16
ATOM 15116 O O . SER A 1 2 ? -40.712 0.877 18.825 1.00 0.00 2 SER A O 16
ATOM 15124 N N . SER A 1 3 ? -41.284 0.119 16.785 1.00 0.00 3 SER A N 16
ATOM 15125 C CA . SER A 1 3 ? -41.265 -1.285 17.180 1.00 0.00 3 SER A CA 16
ATOM 15126 C C . SER A 1 3 ? -40.496 -2.125 16.165 1.00 0.00 3 SER A C 16
ATOM 15127 O O . SER A 1 3 ? -40.580 -1.892 14.960 1.00 0.00 3 SER A O 16
ATOM 15135 N N . GLY A 1 4 ? -39.746 -3.103 16.663 1.00 0.00 4 GLY A N 16
ATOM 15136 C CA . GLY A 1 4 ? -38.972 -3.964 15.787 1.00 0.00 4 GLY A CA 16
ATOM 15137 C C . GLY A 1 4 ? -39.845 -4.756 14.833 1.00 0.00 4 GLY A C 16
ATOM 15138 O O . GLY A 1 4 ? -41.064 -4.585 14.809 1.00 0.00 4 GLY A O 16
ATOM 15142 N N . SER A 1 5 ? -39.220 -5.624 14.044 1.00 0.00 5 SER A N 16
ATOM 15143 C CA . SER A 1 5 ? -39.947 -6.441 13.080 1.00 0.00 5 SER A CA 16
ATOM 15144 C C . SER A 1 5 ? -39.023 -7.467 12.432 1.00 0.00 5 SER A C 16
ATOM 15145 O O . SER A 1 5 ? -37.816 -7.470 12.670 1.00 0.00 5 SER A O 16
ATOM 15153 N N . SER A 1 6 ? -39.600 -8.338 11.609 1.00 0.00 6 SER A N 16
ATOM 15154 C CA . SER A 1 6 ? -38.831 -9.372 10.928 1.00 0.00 6 SER A CA 16
ATOM 15155 C C . SER A 1 6 ? -37.601 -8.776 10.249 1.00 0.00 6 SER A C 16
ATOM 15156 O O . SER A 1 6 ? -37.638 -7.653 9.748 1.00 0.00 6 SER A O 16
ATOM 15164 N N . GLY A 1 7 ? -36.511 -9.538 10.238 1.00 0.00 7 GLY A N 16
ATOM 15165 C CA . GLY A 1 7 ? -35.285 -9.069 9.619 1.00 0.00 7 GLY A CA 16
ATOM 15166 C C . GLY A 1 7 ? -34.425 -10.205 9.103 1.00 0.00 7 GLY A C 16
ATOM 15167 O O . GLY A 1 7 ? -34.171 -11.175 9.818 1.00 0.00 7 GLY A O 16
ATOM 15171 N N . ARG A 1 8 ? -33.977 -10.087 7.857 1.00 0.00 8 ARG A N 16
ATOM 15172 C CA . ARG A 1 8 ? -33.144 -11.115 7.245 1.00 0.00 8 ARG A CA 16
ATOM 15173 C C . ARG A 1 8 ? -31.666 -10.852 7.522 1.00 0.00 8 ARG A C 16
ATOM 15174 O O . ARG A 1 8 ? -31.241 -9.703 7.642 1.00 0.00 8 ARG A O 16
ATOM 15195 N N . VAL A 1 9 ? -30.889 -11.926 7.623 1.00 0.00 9 VAL A N 16
ATOM 15196 C CA . VAL A 1 9 ? -29.459 -11.812 7.885 1.00 0.00 9 VAL A CA 16
ATOM 15197 C C . VAL A 1 9 ? -28.768 -10.976 6.814 1.00 0.00 9 VAL A C 16
ATOM 15198 O O . VAL A 1 9 ? -29.344 -10.696 5.762 1.00 0.00 9 VAL A O 16
ATOM 15211 N N . LYS A 1 10 ? -27.529 -10.581 7.087 1.00 0.00 10 LYS A N 16
ATOM 15212 C CA . LYS A 1 10 ? -26.757 -9.778 6.146 1.00 0.00 10 LYS A CA 16
ATOM 15213 C C . LYS A 1 10 ? -26.185 -10.647 5.031 1.00 0.00 10 LYS A C 16
ATOM 15214 O O . LYS A 1 10 ? -25.749 -11.773 5.272 1.00 0.00 10 LYS A O 16
ATOM 15233 N N . GLN A 1 11 ? -26.188 -10.117 3.812 1.00 0.00 11 GLN A N 16
ATOM 15234 C CA . GLN A 1 11 ? -25.667 -10.845 2.661 1.00 0.00 11 GLN A CA 16
ATOM 15235 C C . GLN A 1 11 ? -24.397 -10.189 2.130 1.00 0.00 11 GLN A C 16
ATOM 15236 O O . GLN A 1 11 ? -24.202 -10.078 0.919 1.00 0.00 11 GLN A O 16
ATOM 15250 N N . LEU A 1 12 ? -23.536 -9.754 3.044 1.00 0.00 12 LEU A N 16
ATOM 15251 C CA . LEU A 1 12 ? -22.283 -9.108 2.668 1.00 0.00 12 LEU A CA 16
ATOM 15252 C C . LEU A 1 12 ? -21.114 -9.682 3.461 1.00 0.00 12 LEU A C 16
ATOM 15253 O O . LEU A 1 12 ? -21.276 -10.112 4.604 1.00 0.00 12 LEU A O 16
ATOM 15269 N N . THR A 1 13 ? -19.935 -9.686 2.848 1.00 0.00 13 THR A N 16
ATOM 15270 C CA . THR A 1 13 ? -18.738 -10.206 3.497 1.00 0.00 13 THR A CA 16
ATOM 15271 C C . THR A 1 13 ? -17.499 -9.965 2.642 1.00 0.00 13 THR A C 16
ATOM 15272 O O . THR A 1 13 ? -17.487 -10.273 1.450 1.00 0.00 13 THR A O 16
ATOM 15283 N N . ASP A 1 14 ? -16.460 -9.413 3.257 1.00 0.00 14 ASP A N 16
ATOM 15284 C CA . ASP A 1 14 ? -15.215 -9.131 2.552 1.00 0.00 14 ASP A CA 16
ATOM 15285 C C . ASP A 1 14 ? -14.264 -10.321 2.632 1.00 0.00 14 ASP A C 16
ATOM 15286 O O . ASP A 1 14 ? -14.373 -11.155 3.531 1.00 0.00 14 ASP A O 16
ATOM 15295 N N . GLU A 1 15 ? -13.332 -10.393 1.687 1.00 0.00 15 GLU A N 16
ATOM 15296 C CA . GLU A 1 15 ? -12.364 -11.483 1.651 1.00 0.00 15 GLU A CA 16
ATOM 15297 C C . GLU A 1 15 ? -10.953 -10.966 1.920 1.00 0.00 15 GLU A C 16
ATOM 15298 O O . GLU A 1 15 ? -10.118 -11.677 2.478 1.00 0.00 15 GLU A O 16
ATOM 15310 N N . GLU A 1 16 ? -10.697 -9.725 1.520 1.00 0.00 16 GLU A N 16
ATOM 15311 C CA . GLU A 1 16 ? -9.388 -9.114 1.717 1.00 0.00 16 GLU A CA 16
ATOM 15312 C C . GLU A 1 16 ? -9.423 -8.111 2.866 1.00 0.00 16 GLU A C 16
ATOM 15313 O O . GLU A 1 16 ? -10.491 -7.776 3.378 1.00 0.00 16 GLU A O 16
ATOM 15325 N N . GLU A 1 17 ? -8.248 -7.636 3.266 1.00 0.00 17 GLU A N 16
ATOM 15326 C CA . GLU A 1 17 ? -8.144 -6.673 4.356 1.00 0.00 17 GLU A CA 16
ATOM 15327 C C . GLU A 1 17 ? -6.710 -6.175 4.508 1.00 0.00 17 GLU A C 16
ATOM 15328 O O . GLU A 1 17 ? -5.755 -6.909 4.252 1.00 0.00 17 GLU A O 16
ATOM 15340 N N . CYS A 1 18 ? -6.566 -4.921 4.925 1.00 0.00 18 CYS A N 16
ATOM 15341 C CA . CYS A 1 18 ? -5.250 -4.322 5.110 1.00 0.00 18 CYS A CA 16
ATOM 15342 C C . CYS A 1 18 ? -4.369 -5.206 5.988 1.00 0.00 18 CYS A C 16
ATOM 15343 O O . CYS A 1 18 ? -4.860 -6.100 6.678 1.00 0.00 18 CYS A O 16
ATOM 15350 N N . CYS A 1 19 ? -3.066 -4.949 5.957 1.00 0.00 19 CYS A N 16
ATOM 15351 C CA . CYS A 1 19 ? -2.116 -5.721 6.750 1.00 0.00 19 CYS A CA 16
ATOM 15352 C C . CYS A 1 19 ? -1.632 -4.918 7.953 1.00 0.00 19 CYS A C 16
ATOM 15353 O O . CYS A 1 19 ? -1.472 -5.458 9.048 1.00 0.00 19 CYS A O 16
ATOM 15361 N N . ILE A 1 20 ? -1.400 -3.627 7.741 1.00 0.00 20 ILE A N 16
ATOM 15362 C CA . ILE A 1 20 ? -0.934 -2.750 8.808 1.00 0.00 20 ILE A CA 16
ATOM 15363 C C . ILE A 1 20 ? -2.011 -2.556 9.870 1.00 0.00 20 ILE A C 16
ATOM 15364 O O . ILE A 1 20 ? -1.864 -3.002 11.009 1.00 0.00 20 ILE A O 16
ATOM 15380 N N . CYS A 1 21 ? -3.096 -1.890 9.490 1.00 0.00 21 CYS A N 16
ATOM 15381 C CA . CYS A 1 21 ? -4.200 -1.638 10.408 1.00 0.00 21 CYS A CA 16
ATOM 15382 C C . CYS A 1 21 ? -5.113 -2.856 10.509 1.00 0.00 21 CYS A C 16
ATOM 15383 O O . CYS A 1 21 ? -5.652 -3.154 11.574 1.00 0.00 21 CYS A O 16
ATOM 15390 N N . MET A 1 22 ? -5.281 -3.557 9.392 1.00 0.00 22 MET A N 16
ATOM 15391 C CA . MET A 1 22 ? -6.127 -4.744 9.355 1.00 0.00 22 MET A CA 16
ATOM 15392 C C . MET A 1 22 ? -7.512 -4.443 9.921 1.00 0.00 22 MET A C 16
ATOM 15393 O O . MET A 1 22 ? -8.070 -5.238 10.677 1.00 0.00 22 MET A O 16
ATOM 15407 N N . ASP A 1 23 ? -8.059 -3.291 9.550 1.00 0.00 23 ASP A N 16
ATOM 15408 C CA . ASP A 1 23 ? -9.379 -2.885 10.020 1.00 0.00 23 ASP A CA 16
ATOM 15409 C C . ASP A 1 23 ? -10.401 -2.950 8.890 1.00 0.00 23 ASP A C 16
ATOM 15410 O O . ASP A 1 23 ? -11.507 -3.458 9.069 1.00 0.00 23 ASP A O 16
ATOM 15419 N N . GLY A 1 24 ? -10.024 -2.430 7.726 1.00 0.00 24 GLY A N 16
ATOM 15420 C CA . GLY A 1 24 ? -10.920 -2.437 6.585 1.00 0.00 24 GLY A CA 16
ATOM 15421 C C . GLY A 1 24 ? -10.444 -3.359 5.480 1.00 0.00 24 GLY A C 16
ATOM 15422 O O . GLY A 1 24 ? -9.651 -4.270 5.721 1.00 0.00 24 GLY A O 16
ATOM 15426 N N . ARG A 1 25 ? -10.928 -3.124 4.265 1.00 0.00 25 ARG A N 16
ATOM 15427 C CA . ARG A 1 25 ? -10.550 -3.943 3.120 1.00 0.00 25 ARG A CA 16
ATOM 15428 C C . ARG A 1 25 ? -9.180 -3.532 2.587 1.00 0.00 25 ARG A C 16
ATOM 15429 O O . ARG A 1 25 ? -8.515 -2.669 3.158 1.00 0.00 25 ARG A O 16
ATOM 15450 N N . ALA A 1 26 ? -8.766 -4.157 1.490 1.00 0.00 26 ALA A N 16
ATOM 15451 C CA . ALA A 1 26 ? -7.477 -3.856 0.879 1.00 0.00 26 ALA A CA 16
ATOM 15452 C C . ALA A 1 26 ? -7.656 -3.180 -0.476 1.00 0.00 26 ALA A C 16
ATOM 15453 O O . ALA A 1 26 ? -8.273 -3.740 -1.383 1.00 0.00 26 ALA A O 16
ATOM 15460 N N . ASP A 1 27 ? -7.114 -1.974 -0.607 1.00 0.00 27 ASP A N 16
ATOM 15461 C CA . ASP A 1 27 ? -7.214 -1.222 -1.852 1.00 0.00 27 ASP A CA 16
ATOM 15462 C C . ASP A 1 27 ? -6.306 -1.819 -2.922 1.00 0.00 27 ASP A C 16
ATOM 15463 O O . ASP A 1 27 ? -6.692 -1.933 -4.086 1.00 0.00 27 ASP A O 16
ATOM 15472 N N . LEU A 1 28 ? -5.097 -2.198 -2.521 1.00 0.00 28 LEU A N 16
ATOM 15473 C CA . LEU A 1 28 ? -4.133 -2.783 -3.446 1.00 0.00 28 LEU A CA 16
ATOM 15474 C C . LEU A 1 28 ? -3.303 -3.862 -2.757 1.00 0.00 28 LEU A C 16
ATOM 15475 O O . LEU A 1 28 ? -3.131 -3.842 -1.538 1.00 0.00 28 LEU A O 16
ATOM 15491 N N . ILE A 1 29 ? -2.791 -4.800 -3.545 1.00 0.00 29 ILE A N 16
ATOM 15492 C CA . ILE A 1 29 ? -1.977 -5.885 -3.011 1.00 0.00 29 ILE A CA 16
ATOM 15493 C C . ILE A 1 29 ? -0.623 -5.951 -3.709 1.00 0.00 29 ILE A C 16
ATOM 15494 O O . ILE A 1 29 ? -0.531 -5.794 -4.928 1.00 0.00 29 ILE A O 16
ATOM 15510 N N . LEU A 1 30 ? 0.427 -6.185 -2.930 1.00 0.00 30 LEU A N 16
ATOM 15511 C CA . LEU A 1 30 ? 1.778 -6.274 -3.473 1.00 0.00 30 LEU A CA 16
ATOM 15512 C C . LEU A 1 30 ? 2.152 -7.723 -3.770 1.00 0.00 30 LEU A C 16
ATOM 15513 O O . LEU A 1 30 ? 1.603 -8.662 -3.192 1.00 0.00 30 LEU A O 16
ATOM 15529 N N . PRO A 1 31 ? 3.109 -7.911 -4.690 1.00 0.00 31 PRO A N 16
ATOM 15530 C CA . PRO A 1 31 ? 3.580 -9.243 -5.082 1.00 0.00 31 PRO A CA 16
ATOM 15531 C C . PRO A 1 31 ? 4.373 -9.927 -3.974 1.00 0.00 31 PRO A C 16
ATOM 15532 O O . PRO A 1 31 ? 4.889 -11.030 -4.156 1.00 0.00 31 PRO A O 16
ATOM 15543 N N . CYS A 1 32 ? 4.467 -9.266 -2.825 1.00 0.00 32 CYS A N 16
ATOM 15544 C CA . CYS A 1 32 ? 5.198 -9.810 -1.687 1.00 0.00 32 CYS A CA 16
ATOM 15545 C C . CYS A 1 32 ? 4.253 -10.111 -0.527 1.00 0.00 32 CYS A C 16
ATOM 15546 O O . CYS A 1 32 ? 4.679 -10.219 0.622 1.00 0.00 32 CYS A O 16
ATOM 15553 N N . ALA A 1 33 ? 2.967 -10.244 -0.838 1.00 0.00 33 ALA A N 16
ATOM 15554 C CA . ALA A 1 33 ? 1.962 -10.535 0.177 1.00 0.00 33 ALA A CA 16
ATOM 15555 C C . ALA A 1 33 ? 1.815 -9.372 1.153 1.00 0.00 33 ALA A C 16
ATOM 15556 O O . ALA A 1 33 ? 1.941 -9.546 2.365 1.00 0.00 33 ALA A O 16
ATOM 15563 N N . HIS A 1 34 ? 1.550 -8.185 0.616 1.00 0.00 34 HIS A N 16
ATOM 15564 C CA . HIS A 1 34 ? 1.386 -6.993 1.440 1.00 0.00 34 HIS A CA 16
ATOM 15565 C C . HIS A 1 34 ? 0.352 -6.050 0.832 1.00 0.00 34 HIS A C 16
ATOM 15566 O O . HIS A 1 34 ? 0.532 -5.550 -0.278 1.00 0.00 34 HIS A O 16
ATOM 15580 N N . SER A 1 35 ? -0.729 -5.812 1.567 1.00 0.00 35 SER A N 16
ATOM 15581 C CA . SER A 1 35 ? -1.794 -4.933 1.098 1.00 0.00 35 SER A CA 16
ATOM 15582 C C . SER A 1 35 ? -1.875 -3.673 1.955 1.00 0.00 35 SER A C 16
ATOM 15583 O O . SER A 1 35 ? -1.378 -3.641 3.081 1.00 0.00 35 SER A O 16
ATOM 15591 N N . PHE A 1 36 ? -2.505 -2.636 1.413 1.00 0.00 36 PHE A N 16
ATOM 15592 C CA . PHE A 1 36 ? -2.651 -1.372 2.126 1.00 0.00 36 PHE A CA 16
ATOM 15593 C C . PHE A 1 36 ? -3.969 -0.693 1.765 1.00 0.00 36 PHE A C 16
ATOM 15594 O O . PHE A 1 36 ? -4.216 -0.372 0.602 1.00 0.00 36 PHE A O 16
ATOM 15611 N N . CYS A 1 37 ? -4.812 -0.478 2.769 1.00 0.00 37 CYS A N 16
ATOM 15612 C CA . CYS A 1 37 ? -6.105 0.162 2.559 1.00 0.00 37 CYS A CA 16
ATOM 15613 C C . CYS A 1 37 ? -5.930 1.626 2.168 1.00 0.00 37 CYS A C 16
ATOM 15614 O O . CYS A 1 37 ? -4.838 2.183 2.283 1.00 0.00 37 CYS A O 16
ATOM 15621 N N . GLN A 1 38 ? -7.013 2.243 1.707 1.00 0.00 38 GLN A N 16
ATOM 15622 C CA . GLN A 1 38 ? -6.979 3.643 1.299 1.00 0.00 38 GLN A CA 16
ATOM 15623 C C . GLN A 1 38 ? -6.448 4.525 2.424 1.00 0.00 38 GLN A C 16
ATOM 15624 O O . GLN A 1 38 ? -5.612 5.400 2.200 1.00 0.00 38 GLN A O 16
ATOM 15638 N N . LYS A 1 39 ? -6.940 4.290 3.636 1.00 0.00 39 LYS A N 16
ATOM 15639 C CA . LYS A 1 39 ? -6.515 5.062 4.798 1.00 0.00 39 LYS A CA 16
ATOM 15640 C C . LYS A 1 39 ? -4.994 5.090 4.905 1.00 0.00 39 LYS A C 16
ATOM 15641 O O . LYS A 1 39 ? -4.370 6.142 4.757 1.00 0.00 39 LYS A O 16
ATOM 15660 N N . CYS A 1 40 ? -4.401 3.929 5.163 1.00 0.00 40 CYS A N 16
ATOM 15661 C CA . CYS A 1 40 ? -2.953 3.821 5.290 1.00 0.00 40 CYS A CA 16
ATOM 15662 C C . CYS A 1 40 ? -2.253 4.468 4.098 1.00 0.00 40 CYS A C 16
ATOM 15663 O O . CYS A 1 40 ? -1.486 5.418 4.257 1.00 0.00 40 CYS A O 16
ATOM 15670 N N . ILE A 1 41 ? -2.523 3.947 2.906 1.00 0.00 41 ILE A N 16
ATOM 15671 C CA . ILE A 1 41 ? -1.921 4.474 1.688 1.00 0.00 41 ILE A CA 16
ATOM 15672 C C . ILE A 1 41 ? -1.965 5.998 1.668 1.00 0.00 41 ILE A C 16
ATOM 15673 O O . ILE A 1 41 ? -0.981 6.654 1.325 1.00 0.00 41 ILE A O 16
ATOM 15689 N N . ASP A 1 42 ? -3.112 6.556 2.040 1.00 0.00 42 ASP A N 16
ATOM 15690 C CA . ASP A 1 42 ? -3.284 8.003 2.068 1.00 0.00 42 ASP A CA 16
ATOM 15691 C C . ASP A 1 42 ? -2.412 8.634 3.149 1.00 0.00 42 ASP A C 16
ATOM 15692 O O . ASP A 1 42 ? -1.747 9.643 2.916 1.00 0.00 42 ASP A O 16
ATOM 15701 N N . LYS A 1 43 ? -2.420 8.033 4.334 1.00 0.00 43 LYS A N 16
ATOM 15702 C CA . LYS A 1 43 ? -1.630 8.534 5.452 1.00 0.00 43 LYS A CA 16
ATOM 15703 C C . LYS A 1 43 ? -0.180 8.760 5.036 1.00 0.00 43 LYS A C 16
ATOM 15704 O O . LYS A 1 43 ? 0.326 9.880 5.099 1.00 0.00 43 LYS A O 16
ATOM 15723 N N . TRP A 1 44 ? 0.482 7.690 4.611 1.00 0.00 44 TRP A N 16
ATOM 15724 C CA . TRP A 1 44 ? 1.874 7.772 4.183 1.00 0.00 44 TRP A CA 16
ATOM 15725 C C . TRP A 1 44 ? 1.967 8.050 2.687 1.00 0.00 44 TRP A C 16
ATOM 15726 O O . TRP A 1 44 ? 1.703 7.173 1.865 1.00 0.00 44 TRP A O 16
ATOM 15747 N N . SER A 1 45 ? 2.346 9.276 2.340 1.00 0.00 45 SER A N 16
ATOM 15748 C CA . SER A 1 45 ? 2.471 9.671 0.942 1.00 0.00 45 SER A CA 16
ATOM 15749 C C . SER A 1 45 ? 3.415 8.732 0.195 1.00 0.00 45 SER A C 16
ATOM 15750 O O . SER A 1 45 ? 4.506 8.422 0.673 1.00 0.00 45 SER A O 16
ATOM 15758 N N . ASP A 1 46 ? 2.986 8.284 -0.979 1.00 0.00 46 ASP A N 16
ATOM 15759 C CA . ASP A 1 46 ? 3.791 7.382 -1.794 1.00 0.00 46 ASP A CA 16
ATOM 15760 C C . ASP A 1 46 ? 4.957 8.125 -2.438 1.00 0.00 46 ASP A C 16
ATOM 15761 O O . ASP A 1 46 ? 4.909 8.472 -3.618 1.00 0.00 46 ASP A O 16
ATOM 15770 N N . ARG A 1 47 ? 6.002 8.368 -1.654 1.00 0.00 47 ARG A N 16
ATOM 15771 C CA . ARG A 1 47 ? 7.179 9.073 -2.147 1.00 0.00 47 ARG A CA 16
ATOM 15772 C C . ARG A 1 47 ? 8.022 8.167 -3.040 1.00 0.00 47 ARG A C 16
ATOM 15773 O O . ARG A 1 47 ? 8.357 8.526 -4.169 1.00 0.00 47 ARG A O 16
ATOM 15794 N N . HIS A 1 48 ? 8.362 6.989 -2.525 1.00 0.00 48 HIS A N 16
ATOM 15795 C CA . HIS A 1 48 ? 9.165 6.030 -3.276 1.00 0.00 48 HIS A CA 16
ATOM 15796 C C . HIS A 1 48 ? 8.277 5.000 -3.967 1.00 0.00 48 HIS A C 16
ATOM 15797 O O . HIS A 1 48 ? 7.053 5.038 -3.841 1.00 0.00 48 HIS A O 16
ATOM 15811 N N . ARG A 1 49 ? 8.902 4.082 -4.696 1.00 0.00 49 ARG A N 16
ATOM 15812 C CA . ARG A 1 49 ? 8.168 3.043 -5.409 1.00 0.00 49 ARG A CA 16
ATOM 15813 C C . ARG A 1 49 ? 8.594 1.655 -4.936 1.00 0.00 49 ARG A C 16
ATOM 15814 O O . ARG A 1 49 ? 8.831 0.759 -5.745 1.00 0.00 49 ARG A O 16
ATOM 15835 N N . ASN A 1 50 ? 8.688 1.487 -3.621 1.00 0.00 50 ASN A N 16
ATOM 15836 C CA . ASN A 1 50 ? 9.086 0.209 -3.041 1.00 0.00 50 ASN A CA 16
ATOM 15837 C C . ASN A 1 50 ? 8.142 -0.193 -1.912 1.00 0.00 50 ASN A C 16
ATOM 15838 O O . ASN A 1 50 ? 7.290 0.590 -1.491 1.00 0.00 50 ASN A O 16
ATOM 15849 N N . CYS A 1 51 ? 8.299 -1.420 -1.426 1.00 0.00 51 CYS A N 16
ATOM 15850 C CA . CYS A 1 51 ? 7.462 -1.928 -0.346 1.00 0.00 51 CYS A CA 16
ATOM 15851 C C . CYS A 1 51 ? 7.999 -1.486 1.012 1.00 0.00 51 CYS A C 16
ATOM 15852 O O . CYS A 1 51 ? 9.167 -1.692 1.343 1.00 0.00 51 CYS A O 16
ATOM 15859 N N . PRO A 1 52 ? 7.127 -0.863 1.819 1.00 0.00 52 PRO A N 16
ATOM 15860 C CA . PRO A 1 52 ? 7.491 -0.379 3.155 1.00 0.00 52 PRO A CA 16
ATOM 15861 C C . PRO A 1 52 ? 7.735 -1.520 4.137 1.00 0.00 52 PRO A C 16
ATOM 15862 O O . PRO A 1 52 ? 8.760 -1.554 4.819 1.00 0.00 52 PRO A O 16
ATOM 15873 N N . ILE A 1 53 ? 6.789 -2.450 4.204 1.00 0.00 53 ILE A N 16
ATOM 15874 C CA . ILE A 1 53 ? 6.904 -3.592 5.102 1.00 0.00 53 ILE A CA 16
ATOM 15875 C C . ILE A 1 53 ? 8.259 -4.275 4.953 1.00 0.00 53 ILE A C 16
ATOM 15876 O O . ILE A 1 53 ? 8.999 -4.431 5.925 1.00 0.00 53 ILE A O 16
ATOM 15892 N N . CYS A 1 54 ? 8.580 -4.680 3.729 1.00 0.00 54 CYS A N 16
ATOM 15893 C CA . CYS A 1 54 ? 9.847 -5.345 3.450 1.00 0.00 54 CYS A CA 16
ATOM 15894 C C . CYS A 1 54 ? 11.025 -4.437 3.792 1.00 0.00 54 CYS A C 16
ATOM 15895 O O . CYS A 1 54 ? 12.052 -4.897 4.292 1.00 0.00 54 CYS A O 16
ATOM 15902 N N . ARG A 1 55 ? 10.868 -3.146 3.519 1.00 0.00 55 ARG A N 16
ATOM 15903 C CA . ARG A 1 55 ? 11.918 -2.174 3.797 1.00 0.00 55 ARG A CA 16
ATOM 15904 C C . ARG A 1 55 ? 12.345 -2.237 5.260 1.00 0.00 55 ARG A C 16
ATOM 15905 O O . ARG A 1 55 ? 13.529 -2.121 5.578 1.00 0.00 55 ARG A O 16
ATOM 15926 N N . LEU A 1 56 ? 11.373 -2.421 6.147 1.00 0.00 56 LEU A N 16
ATOM 15927 C CA . LEU A 1 56 ? 11.647 -2.500 7.577 1.00 0.00 56 LEU A CA 16
ATOM 15928 C C . LEU A 1 56 ? 12.643 -3.615 7.881 1.00 0.00 56 LEU A C 16
ATOM 15929 O O . LEU A 1 56 ? 13.439 -3.511 8.813 1.00 0.00 56 LEU A O 16
ATOM 15945 N N . GLN A 1 57 ? 12.593 -4.678 7.085 1.00 0.00 57 GLN A N 16
ATOM 15946 C CA . GLN A 1 57 ? 13.492 -5.811 7.268 1.00 0.00 57 GLN A CA 16
ATOM 15947 C C . GLN A 1 57 ? 13.370 -6.381 8.677 1.00 0.00 57 GLN A C 16
ATOM 15948 O O . GLN A 1 57 ? 14.373 -6.654 9.336 1.00 0.00 57 GLN A O 16
ATOM 15962 N N . MET A 1 58 ? 12.134 -6.558 9.134 1.00 0.00 58 MET A N 16
ATOM 15963 C CA . MET A 1 58 ? 11.882 -7.096 10.465 1.00 0.00 58 MET A CA 16
ATOM 15964 C C . MET A 1 58 ? 12.727 -8.340 10.718 1.00 0.00 58 MET A C 16
ATOM 15965 O O . MET A 1 58 ? 13.442 -8.426 11.717 1.00 0.00 58 MET A O 16
ATOM 15979 N N . THR A 1 59 ? 12.641 -9.305 9.807 1.00 0.00 59 THR A N 16
ATOM 15980 C CA . THR A 1 59 ? 13.397 -10.544 9.932 1.00 0.00 59 THR A CA 16
ATOM 15981 C C . THR A 1 59 ? 14.508 -10.618 8.891 1.00 0.00 59 THR A C 16
ATOM 15982 O O . THR A 1 59 ? 14.248 -10.597 7.689 1.00 0.00 59 THR A O 16
ATOM 15993 N N . GLY A 1 60 ? 15.749 -10.706 9.361 1.00 0.00 60 GLY A N 16
ATOM 15994 C CA . GLY A 1 60 ? 16.881 -10.783 8.457 1.00 0.00 60 GLY A CA 16
ATOM 15995 C C . GLY A 1 60 ? 18.135 -11.292 9.140 1.00 0.00 60 GLY A C 16
ATOM 15996 O O . GLY A 1 60 ? 18.649 -10.659 10.062 1.00 0.00 60 GLY A O 16
ATOM 16000 N N . ALA A 1 61 ? 18.628 -12.441 8.688 1.00 0.00 61 ALA A N 16
ATOM 16001 C CA . ALA A 1 61 ? 19.830 -13.035 9.261 1.00 0.00 61 ALA A CA 16
ATOM 16002 C C . ALA A 1 61 ? 19.839 -12.897 10.780 1.00 0.00 61 ALA A C 16
ATOM 16003 O O . ALA A 1 61 ? 20.869 -12.590 11.378 1.00 0.00 61 ALA A O 16
ATOM 16010 N N . ASN A 1 62 ? 18.684 -13.126 11.397 1.00 0.00 62 ASN A N 16
ATOM 16011 C CA . ASN A 1 62 ? 18.560 -13.026 12.847 1.00 0.00 62 ASN A CA 16
ATOM 16012 C C . ASN A 1 62 ? 18.872 -14.363 13.513 1.00 0.00 62 ASN A C 16
ATOM 16013 O O . ASN A 1 62 ? 18.570 -15.424 12.968 1.00 0.00 62 ASN A O 16
ATOM 16024 N N . GLU A 1 63 ? 19.478 -14.302 14.694 1.00 0.00 63 GLU A N 16
ATOM 16025 C CA . GLU A 1 63 ? 19.831 -15.508 15.434 1.00 0.00 63 GLU A CA 16
ATOM 16026 C C . GLU A 1 63 ? 19.109 -15.553 16.778 1.00 0.00 63 GLU A C 16
ATOM 16027 O O . GLU A 1 63 ? 18.716 -14.519 17.319 1.00 0.00 63 GLU A O 16
ATOM 16039 N N . SER A 1 64 ? 18.936 -16.759 17.310 1.00 0.00 64 SER A N 16
ATOM 16040 C CA . SER A 1 64 ? 18.257 -16.941 18.587 1.00 0.00 64 SER A CA 16
ATOM 16041 C C . SER A 1 64 ? 19.099 -16.388 19.733 1.00 0.00 64 SER A C 16
ATOM 16042 O O . SER A 1 64 ? 20.140 -16.947 20.079 1.00 0.00 64 SER A O 16
ATOM 16050 N N . SER A 1 65 ? 18.639 -15.287 20.319 1.00 0.00 65 SER A N 16
ATOM 16051 C CA . SER A 1 65 ? 19.351 -14.655 21.424 1.00 0.00 65 SER A CA 16
ATOM 16052 C C . SER A 1 65 ? 18.430 -14.465 22.625 1.00 0.00 65 SER A C 16
ATOM 16053 O O . SER A 1 65 ? 17.210 -14.570 22.509 1.00 0.00 65 SER A O 16
ATOM 16061 N N . GLY A 1 66 ? 19.025 -14.184 23.781 1.00 0.00 66 GLY A N 16
ATOM 16062 C CA . GLY A 1 66 ? 18.244 -13.984 24.988 1.00 0.00 66 GLY A CA 16
ATOM 16063 C C . GLY A 1 66 ? 17.094 -13.018 24.781 1.00 0.00 66 GLY A C 16
ATOM 16064 O O . GLY A 1 66 ? 15.924 -13.398 24.808 1.00 0.00 66 GLY A O 16
ATOM 16068 N N . PRO A 1 67 ? 17.424 -11.735 24.569 1.00 0.00 67 PRO A N 16
ATOM 16069 C CA . PRO A 1 67 ? 16.424 -10.686 24.354 1.00 0.00 67 PRO A CA 16
ATOM 16070 C C . PRO A 1 67 ? 15.716 -10.827 23.011 1.00 0.00 67 PRO A C 16
ATOM 16071 O O . PRO A 1 67 ? 16.229 -11.463 22.091 1.00 0.00 67 PRO A O 16
ATOM 16082 N N . SER A 1 68 ? 14.533 -10.228 22.905 1.00 0.00 68 SER A N 16
ATOM 16083 C CA . SER A 1 68 ? 13.753 -10.291 21.675 1.00 0.00 68 SER A CA 16
ATOM 16084 C C . SER A 1 68 ? 13.773 -11.699 21.089 1.00 0.00 68 SER A C 16
ATOM 16085 O O . SER A 1 68 ? 13.974 -11.881 19.888 1.00 0.00 68 SER A O 16
ATOM 16093 N N . SER A 1 69 ? 13.565 -12.693 21.946 1.00 0.00 69 SER A N 16
ATOM 16094 C CA . SER A 1 69 ? 13.563 -14.086 21.516 1.00 0.00 69 SER A CA 16
ATOM 16095 C C . SER A 1 69 ? 12.138 -14.582 21.286 1.00 0.00 69 SER A C 16
ATOM 16096 O O . SER A 1 69 ? 11.791 -15.020 20.190 1.00 0.00 69 SER A O 16
ATOM 16104 N N . GLY A 1 70 ? 11.317 -14.509 22.329 1.00 0.00 70 GLY A N 16
ATOM 16105 C CA . GLY A 1 70 ? 9.940 -14.954 22.222 1.00 0.00 70 GLY A CA 16
ATOM 16106 C C . GLY A 1 70 ? 9.283 -14.499 20.933 1.00 0.00 70 GLY A C 16
ATOM 16107 O O . GLY A 1 70 ? 9.180 -13.295 20.706 1.00 0.00 70 GLY A O 16
ATOM 16113 N N . GLY A 1 1 ? -15.151 -5.636 33.281 1.00 0.00 1 GLY A N 17
ATOM 16114 C CA . GLY A 1 1 ? -16.014 -6.358 32.364 1.00 0.00 1 GLY A CA 17
ATOM 16115 C C . GLY A 1 1 ? -17.267 -5.580 32.013 1.00 0.00 1 GLY A C 17
ATOM 16116 O O . GLY A 1 1 ? -17.881 -4.956 32.878 1.00 0.00 1 GLY A O 17
ATOM 16120 N N . SER A 1 2 ? -17.646 -5.616 30.740 1.00 0.00 2 SER A N 17
ATOM 16121 C CA . SER A 1 2 ? -18.831 -4.904 30.275 1.00 0.00 2 SER A CA 17
ATOM 16122 C C . SER A 1 2 ? -19.303 -5.454 28.932 1.00 0.00 2 SER A C 17
ATOM 16123 O O . SER A 1 2 ? -18.663 -6.329 28.348 1.00 0.00 2 SER A O 17
ATOM 16131 N N . SER A 1 3 ? -20.427 -4.934 28.449 1.00 0.00 3 SER A N 17
ATOM 16132 C CA . SER A 1 3 ? -20.987 -5.374 27.177 1.00 0.00 3 SER A CA 17
ATOM 16133 C C . SER A 1 3 ? -22.148 -4.478 26.756 1.00 0.00 3 SER A C 17
ATOM 16134 O O . SER A 1 3 ? -23.170 -4.405 27.437 1.00 0.00 3 SER A O 17
ATOM 16142 N N . GLY A 1 4 ? -21.981 -3.796 25.626 1.00 0.00 4 GLY A N 17
ATOM 16143 C CA . GLY A 1 4 ? -23.021 -2.913 25.132 1.00 0.00 4 GLY A CA 17
ATOM 16144 C C . GLY A 1 4 ? -23.852 -3.552 24.037 1.00 0.00 4 GLY A C 17
ATOM 16145 O O . GLY A 1 4 ? -23.446 -3.576 22.875 1.00 0.00 4 GLY A O 17
ATOM 16149 N N . SER A 1 5 ? -25.018 -4.072 24.407 1.00 0.00 5 SER A N 17
ATOM 16150 C CA . SER A 1 5 ? -25.905 -4.719 23.448 1.00 0.00 5 SER A CA 17
ATOM 16151 C C . SER A 1 5 ? -26.782 -3.691 22.740 1.00 0.00 5 SER A C 17
ATOM 16152 O O . SER A 1 5 ? -27.976 -3.911 22.537 1.00 0.00 5 SER A O 17
ATOM 16160 N N . SER A 1 6 ? -26.180 -2.566 22.366 1.00 0.00 6 SER A N 17
ATOM 16161 C CA . SER A 1 6 ? -26.905 -1.501 21.684 1.00 0.00 6 SER A CA 17
ATOM 16162 C C . SER A 1 6 ? -26.620 -1.523 20.185 1.00 0.00 6 SER A C 17
ATOM 16163 O O . SER A 1 6 ? -25.647 -0.934 19.718 1.00 0.00 6 SER A O 17
ATOM 16171 N N . GLY A 1 7 ? -27.478 -2.209 19.436 1.00 0.00 7 GLY A N 17
ATOM 16172 C CA . GLY A 1 7 ? -27.302 -2.297 17.998 1.00 0.00 7 GLY A CA 17
ATOM 16173 C C . GLY A 1 7 ? -26.265 -3.330 17.603 1.00 0.00 7 GLY A C 17
ATOM 16174 O O . GLY A 1 7 ? -25.155 -3.339 18.134 1.00 0.00 7 GLY A O 17
ATOM 16178 N N . ARG A 1 8 ? -26.628 -4.202 16.668 1.00 0.00 8 ARG A N 17
ATOM 16179 C CA . ARG A 1 8 ? -25.722 -5.246 16.204 1.00 0.00 8 ARG A CA 17
ATOM 16180 C C . ARG A 1 8 ? -25.087 -4.861 14.871 1.00 0.00 8 ARG A C 17
ATOM 16181 O O . ARG A 1 8 ? -24.989 -5.681 13.959 1.00 0.00 8 ARG A O 17
ATOM 16202 N N . VAL A 1 9 ? -24.657 -3.608 14.766 1.00 0.00 9 VAL A N 17
ATOM 16203 C CA . VAL A 1 9 ? -24.031 -3.114 13.546 1.00 0.00 9 VAL A CA 17
ATOM 16204 C C . VAL A 1 9 ? -22.550 -3.474 13.503 1.00 0.00 9 VAL A C 17
ATOM 16205 O O . VAL A 1 9 ? -21.688 -2.635 13.765 1.00 0.00 9 VAL A O 17
ATOM 16218 N N . LYS A 1 10 ? -22.261 -4.728 13.172 1.00 0.00 10 LYS A N 17
ATOM 16219 C CA . LYS A 1 10 ? -20.884 -5.201 13.093 1.00 0.00 10 LYS A CA 17
ATOM 16220 C C . LYS A 1 10 ? -20.615 -5.871 11.750 1.00 0.00 10 LYS A C 17
ATOM 16221 O O . LYS A 1 10 ? -20.839 -7.071 11.590 1.00 0.00 10 LYS A O 17
ATOM 16240 N N . GLN A 1 11 ? -20.134 -5.089 10.789 1.00 0.00 11 GLN A N 17
ATOM 16241 C CA . GLN A 1 11 ? -19.835 -5.609 9.460 1.00 0.00 11 GLN A CA 17
ATOM 16242 C C . GLN A 1 11 ? -18.409 -5.259 9.047 1.00 0.00 11 GLN A C 17
ATOM 16243 O O . GLN A 1 11 ? -18.185 -4.321 8.281 1.00 0.00 11 GLN A O 17
ATOM 16257 N N . LEU A 1 12 ? -17.447 -6.018 9.560 1.00 0.00 12 LEU A N 17
ATOM 16258 C CA . LEU A 1 12 ? -16.041 -5.789 9.245 1.00 0.00 12 LEU A CA 17
ATOM 16259 C C . LEU A 1 12 ? -15.412 -7.033 8.626 1.00 0.00 12 LEU A C 17
ATOM 16260 O O . LEU A 1 12 ? -14.816 -7.854 9.324 1.00 0.00 12 LEU A O 17
ATOM 16276 N N . THR A 1 13 ? -15.546 -7.165 7.310 1.00 0.00 13 THR A N 17
ATOM 16277 C CA . THR A 1 13 ? -14.990 -8.307 6.596 1.00 0.00 13 THR A CA 17
ATOM 16278 C C . THR A 1 13 ? -15.102 -8.120 5.088 1.00 0.00 13 THR A C 17
ATOM 16279 O O . THR A 1 13 ? -16.180 -7.839 4.566 1.00 0.00 13 THR A O 17
ATOM 16290 N N . ASP A 1 14 ? -13.981 -8.280 4.392 1.00 0.00 14 ASP A N 17
ATOM 16291 C CA . ASP A 1 14 ? -13.954 -8.130 2.941 1.00 0.00 14 ASP A CA 17
ATOM 16292 C C . ASP A 1 14 ? -12.909 -9.052 2.320 1.00 0.00 14 ASP A C 17
ATOM 16293 O O . ASP A 1 14 ? -11.961 -9.467 2.984 1.00 0.00 14 ASP A O 17
ATOM 16302 N N . GLU A 1 15 ? -13.092 -9.367 1.041 1.00 0.00 15 GLU A N 17
ATOM 16303 C CA . GLU A 1 15 ? -12.166 -10.241 0.331 1.00 0.00 15 GLU A CA 17
ATOM 16304 C C . GLU A 1 15 ? -10.719 -9.876 0.651 1.00 0.00 15 GLU A C 17
ATOM 16305 O O . GLU A 1 15 ? -9.881 -10.751 0.869 1.00 0.00 15 GLU A O 17
ATOM 16317 N N . GLU A 1 16 ? -10.434 -8.578 0.677 1.00 0.00 16 GLU A N 17
ATOM 16318 C CA . GLU A 1 16 ? -9.089 -8.097 0.969 1.00 0.00 16 GLU A CA 17
ATOM 16319 C C . GLU A 1 16 ? -9.016 -7.502 2.372 1.00 0.00 16 GLU A C 17
ATOM 16320 O O . GLU A 1 16 ? -10.042 -7.234 2.997 1.00 0.00 16 GLU A O 17
ATOM 16332 N N . GLU A 1 17 ? -7.797 -7.298 2.860 1.00 0.00 17 GLU A N 17
ATOM 16333 C CA . GLU A 1 17 ? -7.590 -6.736 4.189 1.00 0.00 17 GLU A CA 17
ATOM 16334 C C . GLU A 1 17 ? -6.209 -6.097 4.301 1.00 0.00 17 GLU A C 17
ATOM 16335 O O . GLU A 1 17 ? -5.197 -6.718 3.975 1.00 0.00 17 GLU A O 17
ATOM 16347 N N . CYS A 1 18 ? -6.175 -4.852 4.765 1.00 0.00 18 CYS A N 17
ATOM 16348 C CA . CYS A 1 18 ? -4.920 -4.127 4.920 1.00 0.00 18 CYS A CA 17
ATOM 16349 C C . CYS A 1 18 ? -3.934 -4.922 5.772 1.00 0.00 18 CYS A C 17
ATOM 16350 O O . CYS A 1 18 ? -4.326 -5.820 6.518 1.00 0.00 18 CYS A O 17
ATOM 16357 N N . CYS A 1 19 ? -2.655 -4.585 5.654 1.00 0.00 19 CYS A N 17
ATOM 16358 C CA . CYS A 1 19 ? -1.612 -5.267 6.412 1.00 0.00 19 CYS A CA 17
ATOM 16359 C C . CYS A 1 19 ? -1.187 -4.438 7.620 1.00 0.00 19 CYS A C 17
ATOM 16360 O O . CYS A 1 19 ? -0.965 -4.974 8.706 1.00 0.00 19 CYS A O 17
ATOM 16368 N N . ILE A 1 20 ? -1.074 -3.129 7.421 1.00 0.00 20 ILE A N 17
ATOM 16369 C CA . ILE A 1 20 ? -0.675 -2.226 8.493 1.00 0.00 20 ILE A CA 17
ATOM 16370 C C . ILE A 1 20 ? -1.731 -2.175 9.592 1.00 0.00 20 ILE A C 17
ATOM 16371 O O . ILE A 1 20 ? -1.475 -2.559 10.733 1.00 0.00 20 ILE A O 17
ATOM 16387 N N . CYS A 1 21 ? -2.921 -1.701 9.239 1.00 0.00 21 CYS A N 17
ATOM 16388 C CA . CYS A 1 21 ? -4.019 -1.601 10.193 1.00 0.00 21 CYS A CA 17
ATOM 16389 C C . CYS A 1 21 ? -4.825 -2.896 10.232 1.00 0.00 21 CYS A C 17
ATOM 16390 O O . CYS A 1 21 ? -5.243 -3.347 11.298 1.00 0.00 21 CYS A O 17
ATOM 16397 N N . MET A 1 22 ? -5.040 -3.488 9.062 1.00 0.00 22 MET A N 17
ATOM 16398 C CA . MET A 1 22 ? -5.795 -4.732 8.962 1.00 0.00 22 MET A CA 17
ATOM 16399 C C . MET A 1 22 ? -7.127 -4.620 9.698 1.00 0.00 22 MET A C 17
ATOM 16400 O O . MET A 1 22 ? -7.515 -5.523 10.439 1.00 0.00 22 MET A O 17
ATOM 16414 N N . ASP A 1 23 ? -7.821 -3.507 9.489 1.00 0.00 23 ASP A N 17
ATOM 16415 C CA . ASP A 1 23 ? -9.110 -3.277 10.132 1.00 0.00 23 ASP A CA 17
ATOM 16416 C C . ASP A 1 23 ? -10.254 -3.476 9.143 1.00 0.00 23 ASP A C 17
ATOM 16417 O O . ASP A 1 23 ? -11.229 -4.165 9.437 1.00 0.00 23 ASP A O 17
ATOM 16426 N N . GLY A 1 24 ? -10.127 -2.866 7.968 1.00 0.00 24 GLY A N 17
ATOM 16427 C CA . GLY A 1 24 ? -11.158 -2.988 6.954 1.00 0.00 24 GLY A CA 17
ATOM 16428 C C . GLY A 1 24 ? -10.734 -3.875 5.800 1.00 0.00 24 GLY A C 17
ATOM 16429 O O . GLY A 1 24 ? -10.488 -5.067 5.983 1.00 0.00 24 GLY A O 17
ATOM 16433 N N . ARG A 1 25 ? -10.650 -3.293 4.609 1.00 0.00 25 ARG A N 17
ATOM 16434 C CA . ARG A 1 25 ? -10.257 -4.040 3.420 1.00 0.00 25 ARG A CA 17
ATOM 16435 C C . ARG A 1 25 ? -9.047 -3.396 2.749 1.00 0.00 25 ARG A C 17
ATOM 16436 O O . ARG A 1 25 ? -8.761 -2.218 2.962 1.00 0.00 25 ARG A O 17
ATOM 16457 N N . ALA A 1 26 ? -8.340 -4.177 1.939 1.00 0.00 26 ALA A N 17
ATOM 16458 C CA . ALA A 1 26 ? -7.163 -3.683 1.236 1.00 0.00 26 ALA A CA 17
ATOM 16459 C C . ALA A 1 26 ? -7.530 -3.153 -0.146 1.00 0.00 26 ALA A C 17
ATOM 16460 O O . ALA A 1 26 ? -8.228 -3.819 -0.911 1.00 0.00 26 ALA A O 17
ATOM 16467 N N . ASP A 1 27 ? -7.058 -1.952 -0.458 1.00 0.00 27 ASP A N 17
ATOM 16468 C CA . ASP A 1 27 ? -7.336 -1.332 -1.749 1.00 0.00 27 ASP A CA 17
ATOM 16469 C C . ASP A 1 27 ? -6.452 -1.928 -2.840 1.00 0.00 27 ASP A C 17
ATOM 16470 O O . ASP A 1 27 ? -6.898 -2.140 -3.968 1.00 0.00 27 ASP A O 17
ATOM 16479 N N . LEU A 1 28 ? -5.197 -2.196 -2.497 1.00 0.00 28 LEU A N 17
ATOM 16480 C CA . LEU A 1 28 ? -4.249 -2.766 -3.447 1.00 0.00 28 LEU A CA 17
ATOM 16481 C C . LEU A 1 28 ? -3.474 -3.919 -2.817 1.00 0.00 28 LEU A C 17
ATOM 16482 O O . LEU A 1 28 ? -3.384 -4.024 -1.594 1.00 0.00 28 LEU A O 17
ATOM 16498 N N . ILE A 1 29 ? -2.914 -4.780 -3.661 1.00 0.00 29 ILE A N 17
ATOM 16499 C CA . ILE A 1 29 ? -2.144 -5.923 -3.187 1.00 0.00 29 ILE A CA 17
ATOM 16500 C C . ILE A 1 29 ? -0.769 -5.970 -3.845 1.00 0.00 29 ILE A C 17
ATOM 16501 O O . ILE A 1 29 ? -0.639 -5.761 -5.052 1.00 0.00 29 ILE A O 17
ATOM 16517 N N . LEU A 1 30 ? 0.254 -6.247 -3.044 1.00 0.00 30 LEU A N 17
ATOM 16518 C CA . LEU A 1 30 ? 1.621 -6.325 -3.548 1.00 0.00 30 LEU A CA 17
ATOM 16519 C C . LEU A 1 30 ? 2.000 -7.766 -3.875 1.00 0.00 30 LEU A C 17
ATOM 16520 O O . LEU A 1 30 ? 1.435 -8.719 -3.339 1.00 0.00 30 LEU A O 17
ATOM 16536 N N . PRO A 1 31 ? 2.982 -7.930 -4.774 1.00 0.00 31 PRO A N 17
ATOM 16537 C CA . PRO A 1 31 ? 3.461 -9.252 -5.190 1.00 0.00 31 PRO A CA 17
ATOM 16538 C C . PRO A 1 31 ? 4.223 -9.968 -4.080 1.00 0.00 31 PRO A C 17
ATOM 16539 O O . PRO A 1 31 ? 4.713 -11.082 -4.268 1.00 0.00 31 PRO A O 17
ATOM 16550 N N . CYS A 1 32 ? 4.321 -9.321 -2.923 1.00 0.00 32 CYS A N 17
ATOM 16551 C CA . CYS A 1 32 ? 5.024 -9.896 -1.783 1.00 0.00 32 CYS A CA 17
ATOM 16552 C C . CYS A 1 32 ? 4.060 -10.169 -0.631 1.00 0.00 32 CYS A C 17
ATOM 16553 O O . CYS A 1 32 ? 4.460 -10.199 0.532 1.00 0.00 32 CYS A O 17
ATOM 16560 N N . ALA A 1 33 ? 2.789 -10.369 -0.965 1.00 0.00 33 ALA A N 17
ATOM 16561 C CA . ALA A 1 33 ? 1.769 -10.642 0.039 1.00 0.00 33 ALA A CA 17
ATOM 16562 C C . ALA A 1 33 ? 1.645 -9.484 1.024 1.00 0.00 33 ALA A C 17
ATOM 16563 O O . ALA A 1 33 ? 1.684 -9.682 2.239 1.00 0.00 33 ALA A O 17
ATOM 16570 N N . HIS A 1 34 ? 1.495 -8.275 0.493 1.00 0.00 34 HIS A N 17
ATOM 16571 C CA . HIS A 1 34 ? 1.364 -7.085 1.326 1.00 0.00 34 HIS A CA 17
ATOM 16572 C C . HIS A 1 34 ? 0.350 -6.113 0.730 1.00 0.00 34 HIS A C 17
ATOM 16573 O O . HIS A 1 34 ? 0.602 -5.493 -0.303 1.00 0.00 34 HIS A O 17
ATOM 16587 N N . SER A 1 35 ? -0.798 -5.987 1.388 1.00 0.00 35 SER A N 17
ATOM 16588 C CA . SER A 1 35 ? -1.853 -5.095 0.921 1.00 0.00 35 SER A CA 17
ATOM 16589 C C . SER A 1 35 ? -1.978 -3.878 1.833 1.00 0.00 35 SER A C 17
ATOM 16590 O O . SER A 1 35 ? -1.516 -3.892 2.974 1.00 0.00 35 SER A O 17
ATOM 16598 N N . PHE A 1 36 ? -2.608 -2.825 1.321 1.00 0.00 36 PHE A N 17
ATOM 16599 C CA . PHE A 1 36 ? -2.794 -1.599 2.088 1.00 0.00 36 PHE A CA 17
ATOM 16600 C C . PHE A 1 36 ? -4.111 -0.922 1.719 1.00 0.00 36 PHE A C 17
ATOM 16601 O O . PHE A 1 36 ? -4.492 -0.875 0.549 1.00 0.00 36 PHE A O 17
ATOM 16618 N N . CYS A 1 37 ? -4.803 -0.399 2.726 1.00 0.00 37 CYS A N 17
ATOM 16619 C CA . CYS A 1 37 ? -6.077 0.275 2.510 1.00 0.00 37 CYS A CA 17
ATOM 16620 C C . CYS A 1 37 ? -5.861 1.732 2.110 1.00 0.00 37 CYS A C 17
ATOM 16621 O O . CYS A 1 37 ? -4.760 2.265 2.243 1.00 0.00 37 CYS A O 17
ATOM 16628 N N . GLN A 1 38 ? -6.920 2.369 1.621 1.00 0.00 38 GLN A N 17
ATOM 16629 C CA . GLN A 1 38 ? -6.847 3.763 1.202 1.00 0.00 38 GLN A CA 17
ATOM 16630 C C . GLN A 1 38 ? -6.407 4.656 2.357 1.00 0.00 38 GLN A C 17
ATOM 16631 O O . GLN A 1 38 ? -5.551 5.526 2.193 1.00 0.00 38 GLN A O 17
ATOM 16645 N N . LYS A 1 39 ? -6.999 4.437 3.527 1.00 0.00 39 LYS A N 17
ATOM 16646 C CA . LYS A 1 39 ? -6.668 5.220 4.711 1.00 0.00 39 LYS A CA 17
ATOM 16647 C C . LYS A 1 39 ? -5.157 5.317 4.896 1.00 0.00 39 LYS A C 17
ATOM 16648 O O . LYS A 1 39 ? -4.585 6.406 4.853 1.00 0.00 39 LYS A O 17
ATOM 16667 N N . CYS A 1 40 ? -4.516 4.170 5.099 1.00 0.00 40 CYS A N 17
ATOM 16668 C CA . CYS A 1 40 ? -3.072 4.125 5.289 1.00 0.00 40 CYS A CA 17
ATOM 16669 C C . CYS A 1 40 ? -2.345 4.712 4.082 1.00 0.00 40 CYS A C 17
ATOM 16670 O O . CYS A 1 40 ? -1.665 5.733 4.190 1.00 0.00 40 CYS A O 17
ATOM 16677 N N . ILE A 1 41 ? -2.495 4.060 2.934 1.00 0.00 41 ILE A N 17
ATOM 16678 C CA . ILE A 1 41 ? -1.855 4.518 1.707 1.00 0.00 41 ILE A CA 17
ATOM 16679 C C . ILE A 1 41 ? -1.929 6.036 1.582 1.00 0.00 41 ILE A C 17
ATOM 16680 O O . ILE A 1 41 ? -1.001 6.674 1.086 1.00 0.00 41 ILE A O 17
ATOM 16696 N N . ASP A 1 42 ? -3.039 6.608 2.036 1.00 0.00 42 ASP A N 17
ATOM 16697 C CA . ASP A 1 42 ? -3.233 8.052 1.978 1.00 0.00 42 ASP A CA 17
ATOM 16698 C C . ASP A 1 42 ? -2.442 8.752 3.078 1.00 0.00 42 ASP A C 17
ATOM 16699 O O . ASP A 1 42 ? -1.681 9.684 2.815 1.00 0.00 42 ASP A O 17
ATOM 16708 N N . LYS A 1 43 ? -2.626 8.297 4.313 1.00 0.00 43 LYS A N 17
ATOM 16709 C CA . LYS A 1 43 ? -1.929 8.879 5.455 1.00 0.00 43 LYS A CA 17
ATOM 16710 C C . LYS A 1 43 ? -0.481 9.202 5.101 1.00 0.00 43 LYS A C 17
ATOM 16711 O O . LYS A 1 43 ? -0.062 10.358 5.160 1.00 0.00 43 LYS A O 17
ATOM 16730 N N . TRP A 1 44 ? 0.277 8.176 4.734 1.00 0.00 44 TRP A N 17
ATOM 16731 C CA . TRP A 1 44 ? 1.678 8.353 4.369 1.00 0.00 44 TRP A CA 17
ATOM 16732 C C . TRP A 1 44 ? 1.806 8.988 2.989 1.00 0.00 44 TRP A C 17
ATOM 16733 O O . TRP A 1 44 ? 1.097 8.613 2.055 1.00 0.00 44 TRP A O 17
ATOM 16754 N N . SER A 1 45 ? 2.713 9.951 2.867 1.00 0.00 45 SER A N 17
ATOM 16755 C CA . SER A 1 45 ? 2.931 10.640 1.601 1.00 0.00 45 SER A CA 17
ATOM 16756 C C . SER A 1 45 ? 3.564 9.705 0.575 1.00 0.00 45 SER A C 17
ATOM 16757 O O . SER A 1 45 ? 3.933 8.575 0.893 1.00 0.00 45 SER A O 17
ATOM 16765 N N . ASP A 1 46 ? 3.685 10.186 -0.658 1.00 0.00 46 ASP A N 17
ATOM 16766 C CA . ASP A 1 46 ? 4.274 9.394 -1.732 1.00 0.00 46 ASP A CA 17
ATOM 16767 C C . ASP A 1 46 ? 5.578 10.021 -2.216 1.00 0.00 46 ASP A C 17
ATOM 16768 O O . ASP A 1 46 ? 5.573 11.077 -2.848 1.00 0.00 46 ASP A O 17
ATOM 16777 N N . ARG A 1 47 ? 6.692 9.362 -1.915 1.00 0.00 47 ARG A N 17
ATOM 16778 C CA . ARG A 1 47 ? 8.004 9.855 -2.318 1.00 0.00 47 ARG A CA 17
ATOM 16779 C C . ARG A 1 47 ? 8.800 8.765 -3.029 1.00 0.00 47 ARG A C 17
ATOM 16780 O O . ARG A 1 47 ? 9.291 8.965 -4.140 1.00 0.00 47 ARG A O 17
ATOM 16801 N N . HIS A 1 48 ? 8.924 7.611 -2.380 1.00 0.00 48 HIS A N 17
ATOM 16802 C CA . HIS A 1 48 ? 9.661 6.489 -2.950 1.00 0.00 48 HIS A CA 17
ATOM 16803 C C . HIS A 1 48 ? 8.709 5.489 -3.601 1.00 0.00 48 HIS A C 17
ATOM 16804 O O . HIS A 1 48 ? 9.041 4.870 -4.612 1.00 0.00 48 HIS A O 17
ATOM 16818 N N . ARG A 1 49 ? 7.527 5.336 -3.014 1.00 0.00 49 ARG A N 17
ATOM 16819 C CA . ARG A 1 49 ? 6.529 4.410 -3.535 1.00 0.00 49 ARG A CA 17
ATOM 16820 C C . ARG A 1 49 ? 7.030 2.971 -3.458 1.00 0.00 49 ARG A C 17
ATOM 16821 O O . ARG A 1 49 ? 6.922 2.213 -4.421 1.00 0.00 49 ARG A O 17
ATOM 16842 N N . ASN A 1 50 ? 7.579 2.602 -2.305 1.00 0.00 50 ASN A N 17
ATOM 16843 C CA . ASN A 1 50 ? 8.098 1.254 -2.102 1.00 0.00 50 ASN A CA 17
ATOM 16844 C C . ASN A 1 50 ? 7.366 0.556 -0.960 1.00 0.00 50 ASN A C 17
ATOM 16845 O O . ASN A 1 50 ? 6.695 1.199 -0.152 1.00 0.00 50 ASN A O 17
ATOM 16856 N N . CYS A 1 51 ? 7.501 -0.764 -0.897 1.00 0.00 51 CYS A N 17
ATOM 16857 C CA . CYS A 1 51 ? 6.855 -1.552 0.145 1.00 0.00 51 CYS A CA 17
ATOM 16858 C C . CYS A 1 51 ? 7.502 -1.292 1.503 1.00 0.00 51 CYS A C 17
ATOM 16859 O O . CYS A 1 51 ? 8.684 -1.562 1.717 1.00 0.00 51 CYS A O 17
ATOM 16866 N N . PRO A 1 52 ? 6.709 -0.757 2.443 1.00 0.00 52 PRO A N 17
ATOM 16867 C CA . PRO A 1 52 ? 7.182 -0.450 3.796 1.00 0.00 52 PRO A CA 17
ATOM 16868 C C . PRO A 1 52 ? 7.464 -1.708 4.611 1.00 0.00 52 PRO A C 17
ATOM 16869 O O . PRO A 1 52 ? 8.526 -1.839 5.221 1.00 0.00 52 PRO A O 17
ATOM 16880 N N . ILE A 1 53 ? 6.508 -2.631 4.616 1.00 0.00 53 ILE A N 17
ATOM 16881 C CA . ILE A 1 53 ? 6.656 -3.879 5.355 1.00 0.00 53 ILE A CA 17
ATOM 16882 C C . ILE A 1 53 ? 8.045 -4.474 5.156 1.00 0.00 53 ILE A C 17
ATOM 16883 O O . ILE A 1 53 ? 8.849 -4.528 6.088 1.00 0.00 53 ILE A O 17
ATOM 16899 N N . CYS A 1 54 ? 8.323 -4.919 3.935 1.00 0.00 54 CYS A N 17
ATOM 16900 C CA . CYS A 1 54 ? 9.616 -5.510 3.612 1.00 0.00 54 CYS A CA 17
ATOM 16901 C C . CYS A 1 54 ? 10.757 -4.637 4.126 1.00 0.00 54 CYS A C 17
ATOM 16902 O O . CYS A 1 54 ? 11.744 -5.140 4.663 1.00 0.00 54 CYS A O 17
ATOM 16909 N N . ARG A 1 55 ? 10.613 -3.326 3.957 1.00 0.00 55 ARG A N 17
ATOM 16910 C CA . ARG A 1 55 ? 11.632 -2.383 4.403 1.00 0.00 55 ARG A CA 17
ATOM 16911 C C . ARG A 1 55 ? 11.886 -2.524 5.900 1.00 0.00 55 ARG A C 17
ATOM 16912 O O . ARG A 1 55 ? 13.033 -2.535 6.348 1.00 0.00 55 ARG A O 17
ATOM 16933 N N . LEU A 1 56 ? 10.809 -2.631 6.670 1.00 0.00 56 LEU A N 17
ATOM 16934 C CA . LEU A 1 56 ? 10.914 -2.772 8.119 1.00 0.00 56 LEU A CA 17
ATOM 16935 C C . LEU A 1 56 ? 11.849 -3.920 8.488 1.00 0.00 56 LEU A C 17
ATOM 16936 O O . LEU A 1 56 ? 12.768 -3.750 9.288 1.00 0.00 56 LEU A O 17
ATOM 16952 N N . GLN A 1 57 ? 11.607 -5.086 7.897 1.00 0.00 57 GLN A N 17
ATOM 16953 C CA . GLN A 1 57 ? 12.428 -6.261 8.164 1.00 0.00 57 GLN A CA 17
ATOM 16954 C C . GLN A 1 57 ? 13.911 -5.905 8.143 1.00 0.00 57 GLN A C 17
ATOM 16955 O O . GLN A 1 57 ? 14.536 -5.872 7.083 1.00 0.00 57 GLN A O 17
ATOM 16969 N N . MET A 1 58 ? 14.467 -5.638 9.320 1.00 0.00 58 MET A N 17
ATOM 16970 C CA . MET A 1 58 ? 15.878 -5.285 9.436 1.00 0.00 58 MET A CA 17
ATOM 16971 C C . MET A 1 58 ? 16.756 -6.530 9.376 1.00 0.00 58 MET A C 17
ATOM 16972 O O . MET A 1 58 ? 16.549 -7.487 10.123 1.00 0.00 58 MET A O 17
ATOM 16986 N N . THR A 1 59 ? 17.740 -6.513 8.481 1.00 0.00 59 THR A N 17
ATOM 16987 C CA . THR A 1 59 ? 18.649 -7.641 8.322 1.00 0.00 59 THR A CA 17
ATOM 16988 C C . THR A 1 59 ? 19.990 -7.364 8.992 1.00 0.00 59 THR A C 17
ATOM 16989 O O . THR A 1 59 ? 20.912 -6.844 8.366 1.00 0.00 59 THR A O 17
ATOM 17000 N N . GLY A 1 60 ? 20.092 -7.717 10.270 1.00 0.00 60 GLY A N 17
ATOM 17001 C CA . GLY A 1 60 ? 21.325 -7.499 11.004 1.00 0.00 60 GLY A CA 17
ATOM 17002 C C . GLY A 1 60 ? 21.125 -6.627 12.228 1.00 0.00 60 GLY A C 17
ATOM 17003 O O . GLY A 1 60 ? 21.581 -5.485 12.265 1.00 0.00 60 GLY A O 17
ATOM 17007 N N . ALA A 1 61 ? 20.441 -7.167 13.231 1.00 0.00 61 ALA A N 17
ATOM 17008 C CA . ALA A 1 61 ? 20.183 -6.430 14.462 1.00 0.00 61 ALA A CA 17
ATOM 17009 C C . ALA A 1 61 ? 20.480 -7.287 15.688 1.00 0.00 61 ALA A C 17
ATOM 17010 O O . ALA A 1 61 ? 20.680 -8.496 15.577 1.00 0.00 61 ALA A O 17
ATOM 17017 N N . ASN A 1 62 ? 20.508 -6.653 16.855 1.00 0.00 62 ASN A N 17
ATOM 17018 C CA . ASN A 1 62 ? 20.782 -7.358 18.102 1.00 0.00 62 ASN A CA 17
ATOM 17019 C C . ASN A 1 62 ? 19.492 -7.628 18.870 1.00 0.00 62 ASN A C 17
ATOM 17020 O O . ASN A 1 62 ? 18.429 -7.120 18.514 1.00 0.00 62 ASN A O 17
ATOM 17031 N N . GLU A 1 63 ? 19.595 -8.429 19.926 1.00 0.00 63 GLU A N 17
ATOM 17032 C CA . GLU A 1 63 ? 18.435 -8.765 20.744 1.00 0.00 63 GLU A CA 17
ATOM 17033 C C . GLU A 1 63 ? 17.688 -7.506 21.173 1.00 0.00 63 GLU A C 17
ATOM 17034 O O . GLU A 1 63 ? 18.199 -6.394 21.043 1.00 0.00 63 GLU A O 17
ATOM 17046 N N . SER A 1 64 ? 16.475 -7.690 21.685 1.00 0.00 64 SER A N 17
ATOM 17047 C CA . SER A 1 64 ? 15.655 -6.569 22.130 1.00 0.00 64 SER A CA 17
ATOM 17048 C C . SER A 1 64 ? 16.467 -5.613 22.998 1.00 0.00 64 SER A C 17
ATOM 17049 O O . SER A 1 64 ? 16.921 -5.976 24.083 1.00 0.00 64 SER A O 17
ATOM 17057 N N . SER A 1 65 ? 16.646 -4.389 22.512 1.00 0.00 65 SER A N 17
ATOM 17058 C CA . SER A 1 65 ? 17.406 -3.380 23.241 1.00 0.00 65 SER A CA 17
ATOM 17059 C C . SER A 1 65 ? 16.475 -2.348 23.870 1.00 0.00 65 SER A C 17
ATOM 17060 O O . SER A 1 65 ? 15.279 -2.316 23.582 1.00 0.00 65 SER A O 17
ATOM 17068 N N . GLY A 1 66 ? 17.034 -1.504 24.733 1.00 0.00 66 GLY A N 17
ATOM 17069 C CA . GLY A 1 66 ? 16.241 -0.482 25.390 1.00 0.00 66 GLY A CA 17
ATOM 17070 C C . GLY A 1 66 ? 15.909 0.676 24.470 1.00 0.00 66 GLY A C 17
ATOM 17071 O O . GLY A 1 66 ? 15.869 0.533 23.248 1.00 0.00 66 GLY A O 17
ATOM 17075 N N . PRO A 1 67 ? 15.662 1.854 25.061 1.00 0.00 67 PRO A N 17
ATOM 17076 C CA . PRO A 1 67 ? 15.326 3.064 24.304 1.00 0.00 67 PRO A CA 17
ATOM 17077 C C . PRO A 1 67 ? 16.513 3.600 23.511 1.00 0.00 67 PRO A C 17
ATOM 17078 O O . PRO A 1 67 ? 17.635 3.651 24.013 1.00 0.00 67 PRO A O 17
ATOM 17089 N N . SER A 1 68 ? 16.257 3.997 22.268 1.00 0.00 68 SER A N 17
ATOM 17090 C CA . SER A 1 68 ? 17.306 4.526 21.404 1.00 0.00 68 SER A CA 17
ATOM 17091 C C . SER A 1 68 ? 17.692 5.942 21.821 1.00 0.00 68 SER A C 17
ATOM 17092 O O . SER A 1 68 ? 18.842 6.206 22.170 1.00 0.00 68 SER A O 17
ATOM 17100 N N . SER A 1 69 ? 16.721 6.849 21.782 1.00 0.00 69 SER A N 17
ATOM 17101 C CA . SER A 1 69 ? 16.958 8.239 22.152 1.00 0.00 69 SER A CA 17
ATOM 17102 C C . SER A 1 69 ? 17.941 8.331 23.316 1.00 0.00 69 SER A C 17
ATOM 17103 O O . SER A 1 69 ? 17.817 7.612 24.306 1.00 0.00 69 SER A O 17
ATOM 17111 N N . GLY A 1 70 ? 18.918 9.224 23.187 1.00 0.00 70 GLY A N 17
ATOM 17112 C CA . GLY A 1 70 ? 19.909 9.395 24.234 1.00 0.00 70 GLY A CA 17
ATOM 17113 C C . GLY A 1 70 ? 19.902 10.795 24.815 1.00 0.00 70 GLY A C 17
ATOM 17114 O O . GLY A 1 70 ? 19.092 11.074 25.697 1.00 0.00 70 GLY A O 17
ATOM 17120 N N . GLY A 1 1 ? -27.409 -3.271 20.209 1.00 0.00 1 GLY A N 18
ATOM 17121 C CA . GLY A 1 1 ? -28.619 -2.472 20.165 1.00 0.00 1 GLY A CA 18
ATOM 17122 C C . GLY A 1 1 ? -29.874 -3.322 20.119 1.00 0.00 1 GLY A C 18
ATOM 17123 O O . GLY A 1 1 ? -29.887 -4.448 20.616 1.00 0.00 1 GLY A O 18
ATOM 17127 N N . SER A 1 2 ? -30.931 -2.782 19.522 1.00 0.00 2 SER A N 18
ATOM 17128 C CA . SER A 1 2 ? -32.198 -3.496 19.418 1.00 0.00 2 SER A CA 18
ATOM 17129 C C . SER A 1 2 ? -33.086 -2.875 18.344 1.00 0.00 2 SER A C 18
ATOM 17130 O O . SER A 1 2 ? -33.369 -1.677 18.373 1.00 0.00 2 SER A O 18
ATOM 17138 N N . SER A 1 3 ? -33.522 -3.699 17.396 1.00 0.00 3 SER A N 18
ATOM 17139 C CA . SER A 1 3 ? -34.374 -3.231 16.309 1.00 0.00 3 SER A CA 18
ATOM 17140 C C . SER A 1 3 ? -34.932 -4.406 15.512 1.00 0.00 3 SER A C 18
ATOM 17141 O O . SER A 1 3 ? -34.253 -5.411 15.310 1.00 0.00 3 SER A O 18
ATOM 17149 N N . GLY A 1 4 ? -36.176 -4.269 15.061 1.00 0.00 4 GLY A N 18
ATOM 17150 C CA . GLY A 1 4 ? -36.805 -5.326 14.291 1.00 0.00 4 GLY A CA 18
ATOM 17151 C C . GLY A 1 4 ? -36.214 -5.462 12.902 1.00 0.00 4 GLY A C 18
ATOM 17152 O O . GLY A 1 4 ? -34.994 -5.476 12.737 1.00 0.00 4 GLY A O 18
ATOM 17156 N N . SER A 1 5 ? -37.080 -5.565 11.899 1.00 0.00 5 SER A N 18
ATOM 17157 C CA . SER A 1 5 ? -36.637 -5.706 10.517 1.00 0.00 5 SER A CA 18
ATOM 17158 C C . SER A 1 5 ? -36.147 -4.371 9.964 1.00 0.00 5 SER A C 18
ATOM 17159 O O . SER A 1 5 ? -36.940 -3.546 9.511 1.00 0.00 5 SER A O 18
ATOM 17167 N N . SER A 1 6 ? -34.834 -4.167 10.006 1.00 0.00 6 SER A N 18
ATOM 17168 C CA . SER A 1 6 ? -34.237 -2.931 9.514 1.00 0.00 6 SER A CA 18
ATOM 17169 C C . SER A 1 6 ? -32.718 -3.053 9.440 1.00 0.00 6 SER A C 18
ATOM 17170 O O . SER A 1 6 ? -32.132 -3.985 9.988 1.00 0.00 6 SER A O 18
ATOM 17178 N N . GLY A 1 7 ? -32.087 -2.103 8.757 1.00 0.00 7 GLY A N 18
ATOM 17179 C CA . GLY A 1 7 ? -30.642 -2.122 8.623 1.00 0.00 7 GLY A CA 18
ATOM 17180 C C . GLY A 1 7 ? -30.134 -1.055 7.673 1.00 0.00 7 GLY A C 18
ATOM 17181 O O . GLY A 1 7 ? -30.883 -0.164 7.272 1.00 0.00 7 GLY A O 18
ATOM 17185 N N . ARG A 1 8 ? -28.858 -1.145 7.312 1.00 0.00 8 ARG A N 18
ATOM 17186 C CA . ARG A 1 8 ? -28.250 -0.179 6.406 1.00 0.00 8 ARG A CA 18
ATOM 17187 C C . ARG A 1 8 ? -27.927 -0.823 5.061 1.00 0.00 8 ARG A C 18
ATOM 17188 O O . ARG A 1 8 ? -26.907 -1.495 4.912 1.00 0.00 8 ARG A O 18
ATOM 17209 N N . VAL A 1 9 ? -28.805 -0.614 4.084 1.00 0.00 9 VAL A N 18
ATOM 17210 C CA . VAL A 1 9 ? -28.613 -1.174 2.752 1.00 0.00 9 VAL A CA 18
ATOM 17211 C C . VAL A 1 9 ? -27.142 -1.149 2.351 1.00 0.00 9 VAL A C 18
ATOM 17212 O O . VAL A 1 9 ? -26.461 -0.136 2.509 1.00 0.00 9 VAL A O 18
ATOM 17225 N N . LYS A 1 10 ? -26.657 -2.272 1.832 1.00 0.00 10 LYS A N 18
ATOM 17226 C CA . LYS A 1 10 ? -25.267 -2.380 1.406 1.00 0.00 10 LYS A CA 18
ATOM 17227 C C . LYS A 1 10 ? -25.068 -3.592 0.501 1.00 0.00 10 LYS A C 18
ATOM 17228 O O . LYS A 1 10 ? -25.509 -4.696 0.822 1.00 0.00 10 LYS A O 18
ATOM 17247 N N . GLN A 1 11 ? -24.401 -3.378 -0.628 1.00 0.00 11 GLN A N 18
ATOM 17248 C CA . GLN A 1 11 ? -24.143 -4.454 -1.578 1.00 0.00 11 GLN A CA 18
ATOM 17249 C C . GLN A 1 11 ? -22.662 -4.523 -1.934 1.00 0.00 11 GLN A C 18
ATOM 17250 O O . GLN A 1 11 ? -22.300 -4.664 -3.103 1.00 0.00 11 GLN A O 18
ATOM 17264 N N . LEU A 1 12 ? -21.809 -4.422 -0.921 1.00 0.00 12 LEU A N 18
ATOM 17265 C CA . LEU A 1 12 ? -20.366 -4.473 -1.127 1.00 0.00 12 LEU A CA 18
ATOM 17266 C C . LEU A 1 12 ? -19.722 -5.515 -0.218 1.00 0.00 12 LEU A C 18
ATOM 17267 O O . LEU A 1 12 ? -20.140 -5.702 0.925 1.00 0.00 12 LEU A O 18
ATOM 17283 N N . THR A 1 13 ? -18.700 -6.192 -0.734 1.00 0.00 13 THR A N 18
ATOM 17284 C CA . THR A 1 13 ? -17.997 -7.214 0.031 1.00 0.00 13 THR A CA 18
ATOM 17285 C C . THR A 1 13 ? -16.579 -7.413 -0.491 1.00 0.00 13 THR A C 18
ATOM 17286 O O . THR A 1 13 ? -16.376 -7.697 -1.672 1.00 0.00 13 THR A O 18
ATOM 17297 N N . ASP A 1 14 ? -15.601 -7.264 0.395 1.00 0.00 14 ASP A N 18
ATOM 17298 C CA . ASP A 1 14 ? -14.201 -7.429 0.024 1.00 0.00 14 ASP A CA 18
ATOM 17299 C C . ASP A 1 14 ? -13.644 -8.739 0.572 1.00 0.00 14 ASP A C 18
ATOM 17300 O O . ASP A 1 14 ? -14.061 -9.206 1.631 1.00 0.00 14 ASP A O 18
ATOM 17309 N N . GLU A 1 15 ? -12.701 -9.327 -0.158 1.00 0.00 15 GLU A N 18
ATOM 17310 C CA . GLU A 1 15 ? -12.090 -10.585 0.255 1.00 0.00 15 GLU A CA 18
ATOM 17311 C C . GLU A 1 15 ? -10.749 -10.338 0.942 1.00 0.00 15 GLU A C 18
ATOM 17312 O O . GLU A 1 15 ? -10.375 -11.055 1.869 1.00 0.00 15 GLU A O 18
ATOM 17324 N N . GLU A 1 16 ? -10.032 -9.320 0.478 1.00 0.00 16 GLU A N 18
ATOM 17325 C CA . GLU A 1 16 ? -8.733 -8.980 1.046 1.00 0.00 16 GLU A CA 18
ATOM 17326 C C . GLU A 1 16 ? -8.877 -7.934 2.148 1.00 0.00 16 GLU A C 18
ATOM 17327 O O . GLU A 1 16 ? -9.921 -7.295 2.277 1.00 0.00 16 GLU A O 18
ATOM 17339 N N . GLU A 1 17 ? -7.823 -7.767 2.939 1.00 0.00 17 GLU A N 18
ATOM 17340 C CA . GLU A 1 17 ? -7.833 -6.801 4.031 1.00 0.00 17 GLU A CA 18
ATOM 17341 C C . GLU A 1 17 ? -6.436 -6.236 4.271 1.00 0.00 17 GLU A C 18
ATOM 17342 O O . GLU A 1 17 ? -5.442 -6.959 4.205 1.00 0.00 17 GLU A O 18
ATOM 17354 N N . CYS A 1 18 ? -6.368 -4.938 4.550 1.00 0.00 18 CYS A N 18
ATOM 17355 C CA . CYS A 1 18 ? -5.095 -4.274 4.799 1.00 0.00 18 CYS A CA 18
ATOM 17356 C C . CYS A 1 18 ? -4.214 -5.115 5.719 1.00 0.00 18 CYS A C 18
ATOM 17357 O O . CYS A 1 18 ? -4.706 -5.971 6.454 1.00 0.00 18 CYS A O 18
ATOM 17364 N N . CYS A 1 19 ? -2.910 -4.863 5.672 1.00 0.00 19 CYS A N 18
ATOM 17365 C CA . CYS A 1 19 ? -1.960 -5.597 6.501 1.00 0.00 19 CYS A CA 18
ATOM 17366 C C . CYS A 1 19 ? -1.570 -4.783 7.730 1.00 0.00 19 CYS A C 18
ATOM 17367 O O . CYS A 1 19 ? -1.487 -5.315 8.838 1.00 0.00 19 CYS A O 18
ATOM 17375 N N . ILE A 1 20 ? -1.331 -3.492 7.528 1.00 0.00 20 ILE A N 18
ATOM 17376 C CA . ILE A 1 20 ? -0.948 -2.606 8.620 1.00 0.00 20 ILE A CA 18
ATOM 17377 C C . ILE A 1 20 ? -2.039 -2.543 9.684 1.00 0.00 20 ILE A C 18
ATOM 17378 O O . ILE A 1 20 ? -1.850 -3.006 10.810 1.00 0.00 20 ILE A O 18
ATOM 17394 N N . CYS A 1 21 ? -3.180 -1.969 9.321 1.00 0.00 21 CYS A N 18
ATOM 17395 C CA . CYS A 1 21 ? -4.303 -1.847 10.243 1.00 0.00 21 CYS A CA 18
ATOM 17396 C C . CYS A 1 21 ? -5.208 -3.072 10.163 1.00 0.00 21 CYS A C 18
ATOM 17397 O O . CYS A 1 21 ? -5.833 -3.460 11.150 1.00 0.00 21 CYS A O 18
ATOM 17404 N N . MET A 1 22 ? -5.273 -3.678 8.982 1.00 0.00 22 MET A N 18
ATOM 17405 C CA . MET A 1 22 ? -6.101 -4.860 8.774 1.00 0.00 22 MET A CA 18
ATOM 17406 C C . MET A 1 22 ? -7.432 -4.728 9.506 1.00 0.00 22 MET A C 18
ATOM 17407 O O . MET A 1 22 ? -8.028 -5.724 9.917 1.00 0.00 22 MET A O 18
ATOM 17421 N N . ASP A 1 23 ? -7.893 -3.492 9.667 1.00 0.00 23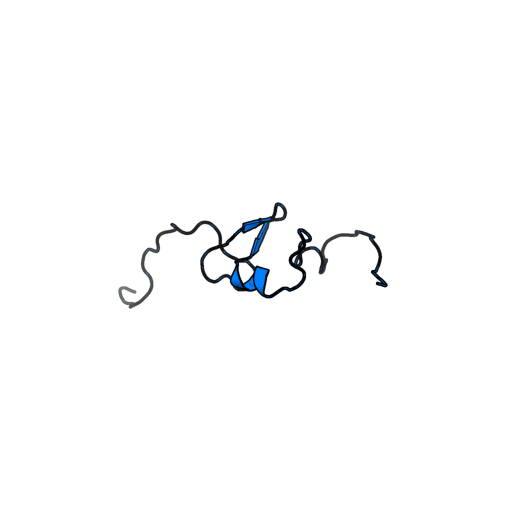 ASP A N 18
ATOM 17422 C CA . ASP A 1 23 ? -9.155 -3.230 10.349 1.00 0.00 23 ASP A CA 18
ATOM 17423 C C . ASP A 1 23 ? -10.225 -2.779 9.359 1.00 0.00 23 ASP A C 18
ATOM 17424 O O . ASP A 1 23 ? -10.938 -1.806 9.600 1.00 0.00 23 ASP A O 18
ATOM 17433 N N . GLY A 1 24 ? -10.330 -3.494 8.243 1.00 0.00 24 GLY A N 18
ATOM 17434 C CA . GLY A 1 24 ? -11.314 -3.152 7.232 1.00 0.00 24 GLY A CA 18
ATOM 17435 C C . GLY A 1 24 ? -11.115 -3.926 5.944 1.00 0.00 24 GLY A C 18
ATOM 17436 O O . GLY A 1 24 ? -11.370 -5.129 5.890 1.00 0.00 24 GLY A O 18
ATOM 17440 N N . ARG A 1 25 ? -10.661 -3.235 4.904 1.00 0.00 25 ARG A N 18
ATOM 17441 C CA . ARG A 1 25 ? -10.432 -3.865 3.610 1.00 0.00 25 ARG A CA 18
ATOM 17442 C C . ARG A 1 25 ? -9.155 -3.333 2.965 1.00 0.00 25 ARG A C 18
ATOM 17443 O O . ARG A 1 25 ? -8.664 -2.264 3.326 1.00 0.00 25 ARG A O 18
ATOM 17464 N N . ALA A 1 26 ? -8.622 -4.087 2.009 1.00 0.00 26 ALA A N 18
ATOM 17465 C CA . ALA A 1 26 ? -7.404 -3.692 1.313 1.00 0.00 26 ALA A CA 18
ATOM 17466 C C . ALA A 1 26 ? -7.721 -3.105 -0.058 1.00 0.00 26 ALA A C 18
ATOM 17467 O O . ALA A 1 26 ? -8.475 -3.691 -0.835 1.00 0.00 26 ALA A O 18
ATOM 17474 N N . ASP A 1 27 ? -7.142 -1.946 -0.349 1.00 0.00 27 ASP A N 18
ATOM 17475 C CA . ASP A 1 27 ? -7.363 -1.280 -1.628 1.00 0.00 27 ASP A CA 18
ATOM 17476 C C . ASP A 1 27 ? -6.541 -1.938 -2.732 1.00 0.00 27 ASP A C 18
ATOM 17477 O O . ASP A 1 27 ? -7.011 -2.096 -3.860 1.00 0.00 27 ASP A O 18
ATOM 17486 N N . LEU A 1 28 ? -5.313 -2.320 -2.401 1.00 0.00 28 LEU A N 18
ATOM 17487 C CA . LEU A 1 28 ? -4.425 -2.961 -3.365 1.00 0.00 28 LEU A CA 18
ATOM 17488 C C . LEU A 1 28 ? -3.596 -4.054 -2.698 1.00 0.00 28 LEU A C 18
ATOM 17489 O O . LEU A 1 28 ? -3.536 -4.140 -1.472 1.00 0.00 28 LEU A O 18
ATOM 17505 N N . ILE A 1 29 ? -2.958 -4.886 -3.515 1.00 0.00 29 ILE A N 18
ATOM 17506 C CA . ILE A 1 29 ? -2.130 -5.972 -3.004 1.00 0.00 29 ILE A CA 18
ATOM 17507 C C . ILE A 1 29 ? -0.767 -5.992 -3.687 1.00 0.00 29 ILE A C 18
ATOM 17508 O O . ILE A 1 29 ? -0.676 -5.992 -4.916 1.00 0.00 29 ILE A O 18
ATOM 17524 N N . LEU A 1 30 ? 0.291 -6.011 -2.884 1.00 0.00 30 LEU A N 18
ATOM 17525 C CA . LEU A 1 30 ? 1.651 -6.033 -3.411 1.00 0.00 30 LEU A CA 18
ATOM 17526 C C . LEU A 1 30 ? 2.061 -7.450 -3.798 1.00 0.00 30 LEU A C 18
ATOM 17527 O O . LEU A 1 30 ? 1.520 -8.438 -3.301 1.00 0.00 30 LEU A O 18
ATOM 17543 N N . PRO A 1 31 ? 3.043 -7.555 -4.706 1.00 0.00 31 PRO A N 18
ATOM 17544 C CA . PRO A 1 31 ? 3.551 -8.846 -5.178 1.00 0.00 31 PRO A CA 18
ATOM 17545 C C . PRO A 1 31 ? 4.333 -9.590 -4.102 1.00 0.00 31 PRO A C 18
ATOM 17546 O O . PRO A 1 31 ? 4.871 -10.671 -4.346 1.00 0.00 31 PRO A O 18
ATOM 17557 N N . CYS A 1 32 ? 4.393 -9.006 -2.910 1.00 0.00 32 CYS A N 18
ATOM 17558 C CA . CYS A 1 32 ? 5.110 -9.614 -1.795 1.00 0.00 32 CYS A CA 18
ATOM 17559 C C . CYS A 1 32 ? 4.147 -10.002 -0.676 1.00 0.00 32 CYS A C 18
ATOM 17560 O O . CYS A 1 32 ? 4.550 -10.160 0.476 1.00 0.00 32 CYS A O 18
ATOM 17567 N N . ALA A 1 33 ? 2.874 -10.153 -1.025 1.00 0.00 33 ALA A N 18
ATOM 17568 C CA . ALA A 1 33 ? 1.854 -10.525 -0.052 1.00 0.00 33 ALA A CA 18
ATOM 17569 C C . ALA A 1 33 ? 1.652 -9.420 0.980 1.00 0.00 33 ALA A C 18
ATOM 17570 O O . ALA A 1 33 ? 1.603 -9.681 2.182 1.00 0.00 33 ALA A O 18
ATOM 17577 N N . HIS A 1 34 ? 1.534 -8.185 0.502 1.00 0.00 34 HIS A N 18
ATOM 17578 C CA . HIS A 1 34 ? 1.337 -7.040 1.384 1.00 0.00 34 HIS A CA 18
ATOM 17579 C C . HIS A 1 34 ? 0.318 -6.070 0.794 1.00 0.00 34 HIS A C 18
ATOM 17580 O O . HIS A 1 34 ? 0.561 -5.452 -0.242 1.00 0.00 34 HIS A O 18
ATOM 17594 N N . SER A 1 35 ? -0.824 -5.941 1.462 1.00 0.00 35 SER A N 18
ATOM 17595 C CA . SER A 1 35 ? -1.882 -5.049 1.002 1.00 0.00 35 SER A CA 18
ATOM 17596 C C . SER A 1 35 ? -1.934 -3.783 1.852 1.00 0.00 35 SER A C 18
ATOM 17597 O O . SER A 1 35 ? -1.365 -3.730 2.942 1.00 0.00 35 SER A O 18
ATOM 17605 N N . PHE A 1 36 ? -2.621 -2.765 1.344 1.00 0.00 36 PHE A N 18
ATOM 17606 C CA . PHE A 1 36 ? -2.747 -1.498 2.055 1.00 0.00 36 PHE A CA 18
ATOM 17607 C C . PHE A 1 36 ? -4.057 -0.801 1.697 1.00 0.00 36 PHE A C 18
ATOM 17608 O O . PHE A 1 36 ? -4.405 -0.676 0.522 1.00 0.00 36 PHE A O 18
ATOM 17625 N N . CYS A 1 37 ? -4.779 -0.351 2.717 1.00 0.00 37 CYS A N 18
ATOM 17626 C CA . CYS A 1 37 ? -6.050 0.331 2.513 1.00 0.00 37 CYS A CA 18
ATOM 17627 C C . CYS A 1 37 ? -5.828 1.792 2.132 1.00 0.00 37 CYS A C 18
ATOM 17628 O O . CYS A 1 37 ? -4.760 2.352 2.377 1.00 0.00 37 CYS A O 18
ATOM 17635 N N . GLN A 1 38 ? -6.846 2.403 1.533 1.00 0.00 38 GLN A N 18
ATOM 17636 C CA . GLN A 1 38 ? -6.761 3.798 1.118 1.00 0.00 38 GLN A CA 18
ATOM 17637 C C . GLN A 1 38 ? -6.254 4.675 2.259 1.00 0.00 38 GLN A C 18
ATOM 17638 O O . GLN A 1 38 ? -5.429 5.565 2.052 1.00 0.00 38 GLN A O 18
ATOM 17652 N N . LYS A 1 39 ? -6.753 4.419 3.463 1.00 0.00 39 LYS A N 18
ATOM 17653 C CA . LYS A 1 39 ? -6.351 5.183 4.637 1.00 0.00 39 LYS A CA 18
ATOM 17654 C C . LYS A 1 39 ? -4.834 5.183 4.794 1.00 0.00 39 LYS A C 18
ATOM 17655 O O . LYS A 1 39 ? -4.192 6.231 4.721 1.00 0.00 39 LYS A O 18
ATOM 17674 N N . CYS A 1 40 ? -4.266 4.000 5.007 1.00 0.00 40 CYS A N 18
ATOM 17675 C CA . CYS A 1 40 ? -2.824 3.863 5.172 1.00 0.00 40 CYS A CA 18
ATOM 17676 C C . CYS A 1 40 ? -2.081 4.445 3.974 1.00 0.00 40 CYS A C 18
ATOM 17677 O O . CYS A 1 40 ? -1.254 5.345 4.121 1.00 0.00 40 CYS A O 18
ATOM 17684 N N . ILE A 1 41 ? -2.383 3.927 2.788 1.00 0.00 41 ILE A N 18
ATOM 17685 C CA . ILE A 1 41 ? -1.745 4.396 1.565 1.00 0.00 41 ILE A CA 18
ATOM 17686 C C . ILE A 1 41 ? -1.711 5.920 1.512 1.00 0.00 41 ILE A C 18
ATOM 17687 O O . ILE A 1 41 ? -0.669 6.519 1.247 1.00 0.00 41 ILE A O 18
ATOM 17703 N N . ASP A 1 42 ? -2.857 6.541 1.768 1.00 0.00 42 ASP A N 18
ATOM 17704 C CA . ASP A 1 42 ? -2.959 7.995 1.753 1.00 0.00 42 ASP A CA 18
ATOM 17705 C C . ASP A 1 42 ? -1.998 8.617 2.762 1.00 0.00 42 ASP A C 18
ATOM 17706 O O . ASP A 1 42 ? -1.312 9.594 2.462 1.00 0.00 42 ASP A O 18
ATOM 17715 N N . LYS A 1 43 ? -1.956 8.046 3.961 1.00 0.00 43 LYS A N 18
ATOM 17716 C CA . LYS A 1 43 ? -1.080 8.543 5.016 1.00 0.00 43 LYS A CA 18
ATOM 17717 C C . LYS A 1 43 ? 0.368 8.595 4.540 1.00 0.00 43 LYS A C 18
ATOM 17718 O O . LYS A 1 43 ? 1.043 9.614 4.689 1.00 0.00 43 LYS A O 18
ATOM 17737 N N . TRP A 1 44 ? 0.838 7.493 3.968 1.00 0.00 44 TRP A N 18
ATOM 17738 C CA . TRP A 1 44 ? 2.206 7.415 3.469 1.00 0.00 44 TRP A CA 18
ATOM 17739 C C . TRP A 1 44 ? 2.351 8.172 2.154 1.00 0.00 44 TRP A C 18
ATOM 17740 O O . TRP A 1 44 ? 1.981 7.668 1.093 1.00 0.00 44 TRP A O 18
ATOM 17761 N N . SER A 1 45 ? 2.891 9.384 2.229 1.00 0.00 45 SER A N 18
ATOM 17762 C CA . SER A 1 45 ? 3.081 10.212 1.044 1.00 0.00 45 SER A CA 18
ATOM 17763 C C . SER A 1 45 ? 4.340 9.798 0.288 1.00 0.00 45 SER A C 18
ATOM 17764 O O . SER A 1 45 ? 5.122 10.644 -0.148 1.00 0.00 45 SER A O 18
ATOM 17772 N N . ASP A 1 46 ? 4.530 8.492 0.138 1.00 0.00 46 ASP A N 18
ATOM 17773 C CA . ASP A 1 46 ? 5.694 7.964 -0.565 1.00 0.00 46 ASP A CA 18
ATOM 17774 C C . ASP A 1 46 ? 5.296 7.396 -1.924 1.00 0.00 46 ASP A C 18
ATOM 17775 O O . ASP A 1 46 ? 4.489 6.470 -2.008 1.00 0.00 46 ASP A O 18
ATOM 17784 N N . ARG A 1 47 ? 5.866 7.958 -2.984 1.00 0.00 47 ARG A N 18
ATOM 17785 C CA . ARG A 1 47 ? 5.569 7.508 -4.339 1.00 0.00 47 ARG A CA 18
ATOM 17786 C C . ARG A 1 47 ? 6.768 6.785 -4.947 1.00 0.00 47 ARG A C 18
ATOM 17787 O O . ARG A 1 47 ? 7.619 7.402 -5.588 1.00 0.00 47 ARG A O 18
ATOM 17808 N N . HIS A 1 48 ? 6.827 5.473 -4.740 1.00 0.00 48 HIS A N 18
ATOM 17809 C CA . HIS A 1 48 ? 7.921 4.665 -5.268 1.00 0.00 48 HIS A CA 18
ATOM 17810 C C . HIS A 1 48 ? 7.493 3.210 -5.430 1.00 0.00 48 HIS A C 18
ATOM 17811 O O . HIS A 1 48 ? 6.425 2.812 -4.964 1.00 0.00 48 HIS A O 18
ATOM 17825 N N . ARG A 1 49 ? 8.332 2.421 -6.093 1.00 0.00 49 ARG A N 18
ATOM 17826 C CA . ARG A 1 49 ? 8.039 1.011 -6.318 1.00 0.00 49 ARG A CA 18
ATOM 17827 C C . ARG A 1 49 ? 8.646 0.147 -5.217 1.00 0.00 49 ARG A C 18
ATOM 17828 O O . ARG A 1 49 ? 9.221 -0.907 -5.487 1.00 0.00 49 ARG A O 18
ATOM 17849 N N . ASN A 1 50 ? 8.515 0.602 -3.975 1.00 0.00 50 ASN A N 18
ATOM 17850 C CA . ASN A 1 50 ? 9.052 -0.129 -2.832 1.00 0.00 50 ASN A CA 18
ATOM 17851 C C . ASN A 1 50 ? 7.945 -0.484 -1.844 1.00 0.00 50 ASN A C 18
ATOM 17852 O O . ASN A 1 50 ? 6.801 -0.058 -1.998 1.00 0.00 50 ASN A O 18
ATOM 17863 N N . CYS A 1 51 ? 8.295 -1.267 -0.829 1.00 0.00 51 CYS A N 18
ATOM 17864 C CA . CYS A 1 51 ? 7.333 -1.680 0.185 1.00 0.00 51 CYS A CA 18
ATOM 17865 C C . CYS A 1 51 ? 7.832 -1.330 1.584 1.00 0.00 51 CYS A C 18
ATOM 17866 O O . CYS A 1 51 ? 8.984 -1.580 1.939 1.00 0.00 51 CYS A O 18
ATOM 17873 N N . PRO A 1 52 ? 6.946 -0.738 2.397 1.00 0.00 52 PRO A N 18
ATOM 17874 C CA . PRO A 1 52 ? 7.273 -0.341 3.770 1.00 0.00 52 PRO A CA 18
ATOM 17875 C C . PRO A 1 52 ? 7.463 -1.542 4.690 1.00 0.00 52 PRO A C 18
ATOM 17876 O O . PRO A 1 52 ? 8.451 -1.626 5.420 1.00 0.00 52 PRO A O 18
ATOM 17887 N N . ILE A 1 53 ? 6.511 -2.468 4.651 1.00 0.00 53 ILE A N 18
ATOM 17888 C CA . ILE A 1 53 ? 6.575 -3.665 5.481 1.00 0.00 53 ILE A CA 18
ATOM 17889 C C . ILE A 1 53 ? 7.879 -4.423 5.253 1.00 0.00 53 ILE A C 18
ATOM 17890 O O . ILE A 1 53 ? 8.441 -5.005 6.180 1.00 0.00 53 ILE A O 18
ATOM 17906 N N . CYS A 1 54 ? 8.356 -4.409 4.012 1.00 0.00 54 CYS A N 18
ATOM 17907 C CA . CYS A 1 54 ? 9.594 -5.093 3.661 1.00 0.00 54 CYS A CA 18
ATOM 17908 C C . CYS A 1 54 ? 10.807 -4.240 4.019 1.00 0.00 54 CYS A C 18
ATOM 17909 O O . CYS A 1 54 ? 11.864 -4.763 4.373 1.00 0.00 54 CYS A O 18
ATOM 17916 N N . ARG A 1 55 ? 10.647 -2.924 3.923 1.00 0.00 55 ARG A N 18
ATOM 17917 C CA . ARG A 1 55 ? 11.729 -1.998 4.235 1.00 0.00 55 ARG A CA 18
ATOM 17918 C C . ARG A 1 55 ? 12.209 -2.187 5.671 1.00 0.00 55 ARG A C 18
ATOM 17919 O O . ARG A 1 55 ? 13.390 -2.438 5.915 1.00 0.00 55 ARG A O 18
ATOM 17940 N N . LEU A 1 56 ? 11.286 -2.065 6.619 1.00 0.00 56 LEU A N 18
ATOM 17941 C CA . LEU A 1 56 ? 11.614 -2.221 8.031 1.00 0.00 56 LEU A CA 18
ATOM 17942 C C . LEU A 1 56 ? 12.080 -3.643 8.328 1.00 0.00 56 LEU A C 18
ATOM 17943 O O . LEU A 1 56 ? 13.012 -3.852 9.103 1.00 0.00 56 LEU A O 18
ATOM 17959 N N . GLN A 1 57 ? 11.426 -4.617 7.703 1.00 0.00 57 GLN A N 18
ATOM 17960 C CA . GLN A 1 57 ? 11.774 -6.019 7.899 1.00 0.00 57 GLN A CA 18
ATOM 17961 C C . GLN A 1 57 ? 13.173 -6.312 7.366 1.00 0.00 57 GLN A C 18
ATOM 17962 O O . GLN A 1 57 ? 13.357 -6.543 6.172 1.00 0.00 57 GLN A O 18
ATOM 17976 N N . MET A 1 58 ? 14.156 -6.300 8.261 1.00 0.00 58 MET A N 18
ATOM 17977 C CA . MET A 1 58 ? 15.539 -6.565 7.880 1.00 0.00 58 MET A CA 18
ATOM 17978 C C . MET A 1 58 ? 15.897 -8.028 8.118 1.00 0.00 58 MET A C 18
ATOM 17979 O O . MET A 1 58 ? 16.486 -8.682 7.257 1.00 0.00 58 MET A O 18
ATOM 17993 N N . THR A 1 59 ? 15.539 -8.537 9.293 1.00 0.00 59 THR A N 18
ATOM 17994 C CA . THR A 1 59 ? 15.824 -9.922 9.645 1.00 0.00 59 THR A CA 18
ATOM 17995 C C . THR A 1 59 ? 15.583 -10.851 8.460 1.00 0.00 59 THR A C 18
ATOM 17996 O O . THR A 1 59 ? 14.485 -10.897 7.908 1.00 0.00 59 THR A O 18
ATOM 18007 N N . GLY A 1 60 ? 16.618 -11.591 8.075 1.00 0.00 60 GLY A N 18
ATOM 18008 C CA . GLY A 1 60 ? 16.498 -12.510 6.958 1.00 0.00 60 GLY A CA 18
ATOM 18009 C C . GLY A 1 60 ? 15.695 -13.747 7.308 1.00 0.00 60 GLY A C 18
ATOM 18010 O O . GLY A 1 60 ? 15.853 -14.312 8.390 1.00 0.00 60 GLY A O 18
ATOM 18014 N N . ALA A 1 61 ? 14.829 -14.168 6.392 1.00 0.00 61 ALA A N 18
ATOM 18015 C CA . ALA A 1 61 ? 13.998 -15.346 6.610 1.00 0.00 61 ALA A CA 18
ATOM 18016 C C . ALA A 1 61 ? 14.588 -16.569 5.916 1.00 0.00 61 ALA A C 18
ATOM 18017 O O . ALA A 1 61 ? 14.322 -16.815 4.740 1.00 0.00 61 ALA A O 18
ATOM 18024 N N . ASN A 1 62 ? 15.389 -17.333 6.651 1.00 0.00 62 ASN A N 18
ATOM 18025 C CA . ASN A 1 62 ? 16.017 -18.530 6.105 1.00 0.00 62 ASN A CA 18
ATOM 18026 C C . ASN A 1 62 ? 16.489 -18.293 4.674 1.00 0.00 62 ASN A C 18
ATOM 18027 O O . ASN A 1 62 ? 16.340 -19.156 3.810 1.00 0.00 62 ASN A O 18
ATOM 18038 N N . GLU A 1 63 ? 17.059 -17.116 4.432 1.00 0.00 63 GLU A N 18
ATOM 18039 C CA . GLU A 1 63 ? 17.552 -16.765 3.106 1.00 0.00 63 GLU A CA 18
ATOM 18040 C C . GLU A 1 63 ? 18.910 -16.075 3.196 1.00 0.00 63 GLU A C 18
ATOM 18041 O O . GLU A 1 63 ? 19.300 -15.584 4.255 1.00 0.00 63 GLU A O 18
ATOM 18053 N N . SER A 1 64 ? 19.626 -16.043 2.076 1.00 0.00 64 SER A N 18
ATOM 18054 C CA . SER A 1 64 ? 20.943 -15.417 2.028 1.00 0.00 64 SER A CA 18
ATOM 18055 C C . SER A 1 64 ? 20.900 -14.016 2.629 1.00 0.00 64 SER A C 18
ATOM 18056 O O . SER A 1 64 ? 20.000 -13.229 2.335 1.00 0.00 64 SER A O 18
ATOM 18064 N N . SER A 1 65 ? 21.880 -13.711 3.474 1.00 0.00 65 SER A N 18
ATOM 18065 C CA . SER A 1 65 ? 21.954 -12.406 4.120 1.00 0.00 65 SER A CA 18
ATOM 18066 C C . SER A 1 65 ? 23.261 -11.700 3.772 1.00 0.00 65 SER A C 18
ATOM 18067 O O . SER A 1 65 ? 24.230 -12.334 3.356 1.00 0.00 65 SER A O 18
ATOM 18075 N N . GLY A 1 66 ? 23.279 -10.382 3.945 1.00 0.00 66 GLY A N 18
ATOM 18076 C CA . GLY A 1 66 ? 24.471 -9.610 3.645 1.00 0.00 66 GLY A CA 18
ATOM 18077 C C . GLY A 1 66 ? 24.888 -8.716 4.795 1.00 0.00 66 GLY A C 18
ATOM 18078 O O . GLY A 1 66 ? 25.591 -9.138 5.714 1.00 0.00 66 GLY A O 18
ATOM 18082 N N . PRO A 1 67 ? 24.452 -7.448 4.753 1.00 0.00 67 PRO A N 18
ATOM 18083 C CA . PRO A 1 67 ? 24.773 -6.465 5.792 1.00 0.00 67 PRO A CA 18
ATOM 18084 C C . PRO A 1 67 ? 24.071 -6.766 7.111 1.00 0.00 67 PRO A C 18
ATOM 18085 O O . PRO A 1 67 ? 22.853 -6.938 7.152 1.00 0.00 67 PRO A O 18
ATOM 18096 N N . SER A 1 68 ? 24.847 -6.828 8.189 1.00 0.00 68 SER A N 18
ATOM 18097 C CA . SER A 1 68 ? 24.300 -7.111 9.510 1.00 0.00 68 SER A CA 18
ATOM 18098 C C . SER A 1 68 ? 24.505 -5.926 10.449 1.00 0.00 68 SER A C 18
ATOM 18099 O O . SER A 1 68 ? 25.490 -5.197 10.340 1.00 0.00 68 SER A O 18
ATOM 18107 N N . SER A 1 69 ? 23.566 -5.741 11.372 1.00 0.00 69 SER A N 18
ATOM 18108 C CA . SER A 1 69 ? 23.640 -4.643 12.328 1.00 0.00 69 SER A CA 18
ATOM 18109 C C . SER A 1 69 ? 22.917 -5.000 13.623 1.00 0.00 69 SER A C 18
ATOM 18110 O O . SER A 1 69 ? 21.777 -5.461 13.603 1.00 0.00 69 SER A O 18
ATOM 18118 N N . GLY A 1 70 ? 23.590 -4.782 14.749 1.00 0.00 70 GLY A N 18
ATOM 18119 C CA . GLY A 1 70 ? 22.997 -5.087 16.038 1.00 0.00 70 GLY A CA 18
ATOM 18120 C C . GLY A 1 70 ? 22.571 -3.841 16.789 1.00 0.00 70 GLY A C 18
ATOM 18121 O O . GLY A 1 70 ? 23.334 -2.876 16.830 1.00 0.00 70 GLY A O 18
ATOM 18127 N N . GLY A 1 1 ? -14.178 -31.142 18.470 1.00 0.00 1 GLY A N 19
ATOM 18128 C CA . GLY A 1 1 ? -15.621 -31.280 18.545 1.00 0.00 1 GLY A CA 19
ATOM 18129 C C . GLY A 1 1 ? -16.268 -30.170 19.348 1.00 0.00 1 GLY A C 19
ATOM 18130 O O . GLY A 1 1 ? -15.885 -29.915 20.490 1.00 0.00 1 GLY A O 19
ATOM 18134 N N . SER A 1 2 ? -17.252 -29.506 18.751 1.00 0.00 2 SER A N 19
ATOM 18135 C CA . SER A 1 2 ? -17.951 -28.412 19.416 1.00 0.00 2 SER A CA 19
ATOM 18136 C C . SER A 1 2 ? -19.436 -28.424 19.066 1.00 0.00 2 SER A C 19
ATOM 18137 O O . SER A 1 2 ? -19.812 -28.299 17.901 1.00 0.00 2 SER A O 19
ATOM 18145 N N . SER A 1 3 ? -20.276 -28.576 20.085 1.00 0.00 3 SER A N 19
ATOM 18146 C CA . SER A 1 3 ? -21.721 -28.608 19.886 1.00 0.00 3 SER A CA 19
ATOM 18147 C C . SER A 1 3 ? -22.311 -27.203 19.965 1.00 0.00 3 SER A C 19
ATOM 18148 O O . SER A 1 3 ? -21.788 -26.336 20.662 1.00 0.00 3 SER A O 19
ATOM 18156 N N . GLY A 1 4 ? -23.406 -26.987 19.242 1.00 0.00 4 GLY A N 19
ATOM 18157 C CA . GLY A 1 4 ? -24.051 -25.687 19.243 1.00 0.00 4 GLY A CA 19
ATOM 18158 C C . GLY A 1 4 ? -23.290 -24.662 18.425 1.00 0.00 4 GLY A C 19
ATOM 18159 O O . GLY A 1 4 ? -22.497 -25.018 17.553 1.00 0.00 4 GLY A O 19
ATOM 18163 N N . SER A 1 5 ? -23.532 -23.386 18.706 1.00 0.00 5 SER A N 19
ATOM 18164 C CA . SER A 1 5 ? -22.868 -22.306 17.986 1.00 0.00 5 SER A CA 19
ATOM 18165 C C . SER A 1 5 ? -22.305 -21.272 18.956 1.00 0.00 5 SER A C 19
ATOM 18166 O O . SER A 1 5 ? -23.019 -20.760 19.819 1.00 0.00 5 SER A O 19
ATOM 18174 N N . SER A 1 6 ? -21.019 -20.969 18.808 1.00 0.00 6 SER A N 19
ATOM 18175 C CA . SER A 1 6 ? -20.358 -19.999 19.673 1.00 0.00 6 SER A CA 19
ATOM 18176 C C . SER A 1 6 ? -19.183 -19.342 18.955 1.00 0.00 6 SER A C 19
ATOM 18177 O O . SER A 1 6 ? -18.348 -20.020 18.358 1.00 0.00 6 SER A O 19
ATOM 18185 N N . GLY A 1 7 ? -19.127 -18.015 19.016 1.00 0.00 7 GLY A N 19
ATOM 18186 C CA . GLY A 1 7 ? -18.052 -17.287 18.368 1.00 0.00 7 GLY A CA 19
ATOM 18187 C C . GLY A 1 7 ? -18.447 -15.867 18.010 1.00 0.00 7 GLY A C 19
ATOM 18188 O O . GLY A 1 7 ? -18.943 -15.122 18.855 1.00 0.00 7 GLY A O 19
ATOM 18192 N N . ARG A 1 8 ? -18.224 -15.491 16.755 1.00 0.00 8 ARG A N 19
ATOM 18193 C CA . ARG A 1 8 ? -18.556 -14.151 16.289 1.00 0.00 8 ARG A CA 19
ATOM 18194 C C . ARG A 1 8 ? -19.377 -14.210 15.004 1.00 0.00 8 ARG A C 19
ATOM 18195 O O . ARG A 1 8 ? -18.834 -14.409 13.917 1.00 0.00 8 ARG A O 19
ATOM 18216 N N . VAL A 1 9 ? -20.688 -14.037 15.136 1.00 0.00 9 VAL A N 19
ATOM 18217 C CA . VAL A 1 9 ? -21.584 -14.071 13.986 1.00 0.00 9 VAL A CA 19
ATOM 18218 C C . VAL A 1 9 ? -21.336 -12.884 13.062 1.00 0.00 9 VAL A C 19
ATOM 18219 O O . VAL A 1 9 ? -21.150 -11.756 13.518 1.00 0.00 9 VAL A O 19
ATOM 18232 N N . LYS A 1 10 ? -21.337 -13.146 11.760 1.00 0.00 10 LYS A N 19
ATOM 18233 C CA . LYS A 1 10 ? -21.114 -12.100 10.769 1.00 0.00 10 LYS A CA 19
ATOM 18234 C C . LYS A 1 10 ? -21.742 -12.475 9.430 1.00 0.00 10 LYS A C 19
ATOM 18235 O O . LYS A 1 10 ? -21.744 -13.644 9.043 1.00 0.00 10 LYS A O 19
ATOM 18254 N N . GLN A 1 11 ? -22.271 -11.478 8.729 1.00 0.00 11 GLN A N 19
ATOM 18255 C CA . GLN A 1 11 ? -22.900 -11.705 7.434 1.00 0.00 11 GLN A CA 19
ATOM 18256 C C . GLN A 1 11 ? -22.178 -10.933 6.334 1.00 0.00 11 GLN A C 19
ATOM 18257 O O . GLN A 1 11 ? -22.811 -10.325 5.470 1.00 0.00 11 GLN A O 19
ATOM 18271 N N . LEU A 1 12 ? -20.851 -10.961 6.373 1.00 0.00 12 LEU A N 19
ATOM 18272 C CA . LEU A 1 12 ? -20.041 -10.264 5.380 1.00 0.00 12 LEU A CA 19
ATOM 18273 C C . LEU A 1 12 ? -18.875 -11.132 4.920 1.00 0.00 12 LEU A C 19
ATOM 18274 O O . LEU A 1 12 ? -18.492 -12.087 5.598 1.00 0.00 12 LEU A O 19
ATOM 18290 N N . THR A 1 13 ? -18.311 -10.794 3.764 1.00 0.00 13 THR A N 19
ATOM 18291 C CA . THR A 1 13 ? -17.188 -11.542 3.214 1.00 0.00 13 THR A CA 19
ATOM 18292 C C . THR A 1 13 ? -16.263 -10.634 2.412 1.00 0.00 13 THR A C 19
ATOM 18293 O O . THR A 1 13 ? -16.643 -10.120 1.359 1.00 0.00 13 THR A O 19
ATOM 18304 N N . ASP A 1 14 ? -15.049 -10.441 2.914 1.00 0.00 14 ASP A N 19
ATOM 18305 C CA . ASP A 1 14 ? -14.068 -9.596 2.243 1.00 0.00 14 ASP A CA 19
ATOM 18306 C C . ASP A 1 14 ? -12.974 -10.441 1.597 1.00 0.00 14 ASP A C 19
ATOM 18307 O O . ASP A 1 14 ? -12.531 -11.438 2.166 1.00 0.00 14 ASP A O 19
ATOM 18316 N N . GLU A 1 15 ? -12.544 -10.034 0.407 1.00 0.00 15 GLU A N 19
ATOM 18317 C CA . GLU A 1 15 ? -11.503 -10.755 -0.316 1.00 0.00 15 GLU A CA 19
ATOM 18318 C C . GLU A 1 15 ? -10.117 -10.274 0.103 1.00 0.00 15 GLU A C 19
ATOM 18319 O O . GLU A 1 15 ? -9.223 -11.077 0.366 1.00 0.00 15 GLU A O 19
ATOM 18331 N N . GLU A 1 16 ? -9.947 -8.956 0.161 1.00 0.00 16 GLU A N 19
ATOM 18332 C CA . GLU A 1 16 ? -8.670 -8.368 0.546 1.00 0.00 16 GLU A CA 19
ATOM 18333 C C . GLU A 1 16 ? -8.779 -7.666 1.897 1.00 0.00 16 GLU A C 19
ATOM 18334 O O . GLU A 1 16 ? -9.867 -7.274 2.317 1.00 0.00 16 GLU A O 19
ATOM 18346 N N . GLU A 1 17 ? -7.644 -7.514 2.572 1.00 0.00 17 GLU A N 19
ATOM 18347 C CA . GLU A 1 17 ? -7.612 -6.861 3.875 1.00 0.00 17 GLU A CA 19
ATOM 18348 C C . GLU A 1 17 ? -6.235 -6.267 4.154 1.00 0.00 17 GLU A C 19
ATOM 18349 O O . GLU A 1 17 ? -5.210 -6.910 3.922 1.00 0.00 17 GLU A O 19
ATOM 18361 N N . CYS A 1 18 ? -6.217 -5.035 4.651 1.00 0.00 18 CYS A N 19
ATOM 18362 C CA . CYS A 1 18 ? -4.967 -4.352 4.961 1.00 0.00 18 CYS A CA 19
ATOM 18363 C C . CYS A 1 18 ? -4.102 -5.197 5.892 1.00 0.00 18 CYS A C 19
ATOM 18364 O O . CYS A 1 18 ? -4.600 -6.087 6.582 1.00 0.00 18 CYS A O 19
ATOM 18371 N N . CYS A 1 19 ? -2.805 -4.911 5.906 1.00 0.00 19 CYS A N 19
ATOM 18372 C CA . CYS A 1 19 ? -1.870 -5.644 6.752 1.00 0.00 19 CYS A CA 19
ATOM 18373 C C . CYS A 1 19 ? -1.317 -4.748 7.856 1.00 0.00 19 CYS A C 19
ATOM 18374 O O . CYS A 1 19 ? -0.873 -5.231 8.898 1.00 0.00 19 CYS A O 19
ATOM 18382 N N . ILE A 1 20 ? -1.347 -3.440 7.620 1.00 0.00 20 ILE A N 19
ATOM 18383 C CA . ILE A 1 20 ? -0.849 -2.477 8.594 1.00 0.00 20 ILE A CA 19
ATOM 18384 C C . ILE A 1 20 ? -1.850 -2.272 9.726 1.00 0.00 20 ILE A C 19
ATOM 18385 O O . ILE A 1 20 ? -1.583 -2.621 10.876 1.00 0.00 20 ILE A O 19
ATOM 18401 N N . CYS A 1 21 ? -3.005 -1.707 9.392 1.00 0.00 21 CYS A N 19
ATOM 18402 C CA . CYS A 1 21 ? -4.048 -1.456 10.379 1.00 0.00 21 CYS A CA 19
ATOM 18403 C C . CYS A 1 21 ? -5.087 -2.574 10.368 1.00 0.00 21 CYS A C 19
ATOM 18404 O O . CYS A 1 21 ? -5.756 -2.823 11.371 1.00 0.00 21 CYS A O 19
ATOM 18411 N N . MET A 1 22 ? -5.215 -3.244 9.228 1.00 0.00 22 MET A N 19
ATOM 18412 C CA . MET A 1 22 ? -6.171 -4.336 9.087 1.00 0.00 22 MET A CA 19
ATOM 18413 C C . MET A 1 22 ? -7.584 -3.870 9.425 1.00 0.00 22 MET A C 19
ATOM 18414 O O . MET A 1 22 ? -8.305 -4.535 10.169 1.00 0.00 22 MET A O 19
ATOM 18428 N N . ASP A 1 23 ? -7.971 -2.724 8.876 1.00 0.00 23 ASP A N 19
ATOM 18429 C CA . ASP A 1 23 ? -9.297 -2.169 9.119 1.00 0.00 23 ASP A CA 19
ATOM 18430 C C . ASP A 1 23 ? -10.384 -3.168 8.732 1.00 0.00 23 ASP A C 19
ATOM 18431 O O . ASP A 1 23 ? -11.356 -3.357 9.461 1.00 0.00 23 ASP A O 19
ATOM 18440 N N . GLY A 1 24 ? -10.211 -3.805 7.578 1.00 0.00 24 GLY A N 19
ATOM 18441 C CA . GLY A 1 24 ? -11.184 -4.775 7.113 1.00 0.00 24 GLY A CA 19
ATOM 18442 C C . GLY A 1 24 ? -11.078 -5.036 5.623 1.00 0.00 24 GLY A C 19
ATOM 18443 O O . GLY A 1 24 ? -11.368 -6.138 5.157 1.00 0.00 24 GLY A O 19
ATOM 18447 N N . ARG A 1 25 ? -10.662 -4.019 4.875 1.00 0.00 25 ARG A N 19
ATOM 18448 C CA . ARG A 1 25 ? -10.521 -4.143 3.429 1.00 0.00 25 ARG A CA 19
ATOM 18449 C C . ARG A 1 25 ? -9.153 -3.646 2.972 1.00 0.00 25 ARG A C 19
ATOM 18450 O O . ARG A 1 25 ? -8.356 -3.165 3.776 1.00 0.00 25 ARG A O 19
ATOM 18471 N N . ALA A 1 26 ? -8.888 -3.767 1.675 1.00 0.00 26 ALA A N 19
ATOM 18472 C CA . ALA A 1 26 ? -7.618 -3.329 1.110 1.00 0.00 26 ALA A CA 19
ATOM 18473 C C . ALA A 1 26 ? -7.825 -2.614 -0.220 1.00 0.00 26 ALA A C 19
ATOM 18474 O O . ALA A 1 26 ? -8.715 -2.968 -0.994 1.00 0.00 26 ALA A O 19
ATOM 18481 N N . ASP A 1 27 ? -7.000 -1.606 -0.480 1.00 0.00 27 ASP A N 19
ATOM 18482 C CA . ASP A 1 27 ? -7.093 -0.841 -1.718 1.00 0.00 27 ASP A CA 19
ATOM 18483 C C . ASP A 1 27 ? -6.201 -1.446 -2.799 1.00 0.00 27 ASP A C 19
ATOM 18484 O O . ASP A 1 27 ? -6.521 -1.387 -3.987 1.00 0.00 27 ASP A O 19
ATOM 18493 N N . LEU A 1 28 ? -5.081 -2.024 -2.379 1.00 0.00 28 LEU A N 19
ATOM 18494 C CA . LEU A 1 28 ? -4.142 -2.639 -3.310 1.00 0.00 28 LEU A CA 19
ATOM 18495 C C . LEU A 1 28 ? -3.300 -3.703 -2.613 1.00 0.00 28 LEU A C 19
ATOM 18496 O O . LEU A 1 28 ? -3.020 -3.601 -1.418 1.00 0.00 28 LEU A O 19
ATOM 18512 N N . ILE A 1 29 ? -2.900 -4.721 -3.367 1.00 0.00 29 ILE A N 19
ATOM 18513 C CA . ILE A 1 29 ? -2.087 -5.801 -2.822 1.00 0.00 29 ILE A CA 19
ATOM 18514 C C . ILE A 1 29 ? -0.725 -5.863 -3.503 1.00 0.00 29 ILE A C 19
ATOM 18515 O O . ILE A 1 29 ? -0.610 -5.629 -4.707 1.00 0.00 29 ILE A O 19
ATOM 18531 N N . LEU A 1 30 ? 0.305 -6.180 -2.727 1.00 0.00 30 LEU A N 19
ATOM 18532 C CA . LEU A 1 30 ? 1.661 -6.275 -3.256 1.00 0.00 30 LEU A CA 19
ATOM 18533 C C . LEU A 1 30 ? 1.999 -7.714 -3.634 1.00 0.00 30 LEU A C 19
ATOM 18534 O O . LEU A 1 30 ? 1.417 -8.669 -3.120 1.00 0.00 30 LEU A O 19
ATOM 18550 N N . PRO A 1 31 ? 2.964 -7.874 -4.552 1.00 0.00 31 PRO A N 19
ATOM 18551 C CA . PRO A 1 31 ? 3.403 -9.193 -5.017 1.00 0.00 31 PRO A CA 19
ATOM 18552 C C . PRO A 1 31 ? 4.163 -9.963 -3.942 1.00 0.00 31 PRO A C 19
ATOM 18553 O O . PRO A 1 31 ? 4.643 -11.071 -4.180 1.00 0.00 31 PRO A O 19
ATOM 18564 N N . CYS A 1 32 ? 4.268 -9.369 -2.758 1.00 0.00 32 CYS A N 19
ATOM 18565 C CA . CYS A 1 32 ? 4.969 -9.998 -1.645 1.00 0.00 32 CYS A CA 19
ATOM 18566 C C . CYS A 1 32 ? 4.011 -10.293 -0.495 1.00 0.00 32 CYS A C 19
ATOM 18567 O O . CYS A 1 32 ? 4.432 -10.472 0.647 1.00 0.00 32 CYS A O 19
ATOM 18574 N N . ALA A 1 33 ? 2.720 -10.341 -0.806 1.00 0.00 33 ALA A N 19
ATOM 18575 C CA . ALA A 1 33 ? 1.702 -10.616 0.201 1.00 0.00 33 ALA A CA 19
ATOM 18576 C C . ALA A 1 33 ? 1.572 -9.456 1.182 1.00 0.00 33 ALA A C 19
ATOM 18577 O O . ALA A 1 33 ? 1.581 -9.654 2.397 1.00 0.00 33 ALA A O 19
ATOM 18584 N N . HIS A 1 34 ? 1.451 -8.245 0.647 1.00 0.00 34 HIS A N 19
ATOM 18585 C CA . HIS A 1 34 ? 1.320 -7.053 1.476 1.00 0.00 34 HIS A CA 19
ATOM 18586 C C . HIS A 1 34 ? 0.317 -6.076 0.868 1.00 0.00 34 HIS A C 19
ATOM 18587 O O . HIS A 1 34 ? 0.561 -5.500 -0.192 1.00 0.00 34 HIS A O 19
ATOM 18601 N N . SER A 1 35 ? -0.812 -5.896 1.546 1.00 0.00 35 SER A N 19
ATOM 18602 C CA . SER A 1 35 ? -1.853 -4.993 1.071 1.00 0.00 35 SER A CA 19
ATOM 18603 C C . SER A 1 35 ? -1.899 -3.724 1.916 1.00 0.00 35 SER A C 19
ATOM 18604 O O . SER A 1 35 ? -1.361 -3.681 3.022 1.00 0.00 35 SER A O 19
ATOM 18612 N N . PHE A 1 36 ? -2.546 -2.691 1.386 1.00 0.00 36 PHE A N 19
ATOM 18613 C CA . PHE A 1 36 ? -2.662 -1.419 2.089 1.00 0.00 36 PHE A CA 19
ATOM 18614 C C . PHE A 1 36 ? -3.976 -0.724 1.744 1.00 0.00 36 PHE A C 19
ATOM 18615 O O . PHE A 1 36 ? -4.245 -0.423 0.580 1.00 0.00 36 PHE A O 19
ATOM 18632 N N . CYS A 1 37 ? -4.791 -0.473 2.762 1.00 0.00 37 CYS A N 19
ATOM 18633 C CA . CYS A 1 37 ? -6.078 0.185 2.569 1.00 0.00 37 CYS A CA 19
ATOM 18634 C C . CYS A 1 37 ? -5.888 1.657 2.211 1.00 0.00 37 CYS A C 19
ATOM 18635 O O . CYS A 1 37 ? -4.820 2.226 2.435 1.00 0.00 37 CYS A O 19
ATOM 18642 N N . GLN A 1 38 ? -6.931 2.264 1.655 1.00 0.00 38 GLN A N 19
ATOM 18643 C CA . GLN A 1 38 ? -6.879 3.669 1.267 1.00 0.00 38 GLN A CA 19
ATOM 18644 C C . GLN A 1 38 ? -6.335 4.528 2.404 1.00 0.00 38 GLN A C 19
ATOM 18645 O O . GLN A 1 38 ? -5.409 5.316 2.213 1.00 0.00 38 GLN A O 19
ATOM 18659 N N . LYS A 1 39 ? -6.919 4.372 3.587 1.00 0.00 39 LYS A N 19
ATOM 18660 C CA . LYS A 1 39 ? -6.493 5.133 4.757 1.00 0.00 39 LYS A CA 19
ATOM 18661 C C . LYS A 1 39 ? -4.972 5.152 4.869 1.00 0.00 39 LYS A C 19
ATOM 18662 O O . LYS A 1 39 ? -4.346 6.207 4.768 1.00 0.00 39 LYS A O 19
ATOM 18681 N N . CYS A 1 40 ? -4.384 3.979 5.077 1.00 0.00 40 CYS A N 19
ATOM 18682 C CA . CYS A 1 40 ? -2.936 3.861 5.203 1.00 0.00 40 CYS A CA 19
ATOM 18683 C C . CYS A 1 40 ? -2.233 4.514 4.016 1.00 0.00 40 CYS A C 19
ATOM 18684 O O . CYS A 1 40 ? -1.489 5.481 4.178 1.00 0.00 40 CYS A O 19
ATOM 18691 N N . ILE A 1 41 ? -2.473 3.977 2.825 1.00 0.00 41 ILE A N 19
ATOM 18692 C CA . ILE A 1 41 ? -1.864 4.508 1.611 1.00 0.00 41 ILE A CA 19
ATOM 18693 C C . ILE A 1 41 ? -1.910 6.032 1.595 1.00 0.00 41 ILE A C 19
ATOM 18694 O O . ILE A 1 41 ? -0.957 6.688 1.172 1.00 0.00 41 ILE A O 19
ATOM 18710 N N . ASP A 1 42 ? -3.023 6.590 2.058 1.00 0.00 42 ASP A N 19
ATOM 18711 C CA . ASP A 1 42 ? -3.193 8.038 2.099 1.00 0.00 42 ASP A CA 19
ATOM 18712 C C . ASP A 1 42 ? -2.265 8.664 3.135 1.00 0.00 42 ASP A C 19
ATOM 18713 O O . ASP A 1 42 ? -1.548 9.622 2.843 1.00 0.00 42 ASP A O 19
ATOM 18722 N N . LYS A 1 43 ? -2.285 8.119 4.346 1.00 0.00 43 LYS A N 19
ATOM 18723 C CA . LYS A 1 43 ? -1.446 8.623 5.427 1.00 0.00 43 LYS A CA 19
ATOM 18724 C C . LYS A 1 43 ? 0.030 8.554 5.047 1.00 0.00 43 LYS A C 19
ATOM 18725 O O . LYS A 1 43 ? 0.746 9.553 5.119 1.00 0.00 43 LYS A O 19
ATOM 18744 N N . TRP A 1 44 ? 0.477 7.371 4.641 1.00 0.00 44 TRP A N 19
ATOM 18745 C CA . TRP A 1 44 ? 1.867 7.173 4.249 1.00 0.00 44 TRP A CA 19
ATOM 18746 C C . TRP A 1 44 ? 2.140 7.789 2.881 1.00 0.00 44 TRP A C 19
ATOM 18747 O O . TRP A 1 44 ? 1.302 7.722 1.982 1.00 0.00 44 TRP A O 19
ATOM 18768 N N . SER A 1 45 ? 3.316 8.390 2.731 1.00 0.00 45 SER A N 19
ATOM 18769 C CA . SER A 1 45 ? 3.697 9.021 1.473 1.00 0.00 45 SER A CA 19
ATOM 18770 C C . SER A 1 45 ? 4.628 8.117 0.671 1.00 0.00 45 SER A C 19
ATOM 18771 O O . SER A 1 45 ? 5.798 7.949 1.017 1.00 0.00 45 SER A O 19
ATOM 18779 N N . ASP A 1 46 ? 4.101 7.537 -0.401 1.00 0.00 46 ASP A N 19
ATOM 18780 C CA . ASP A 1 46 ? 4.883 6.650 -1.254 1.00 0.00 46 ASP A CA 19
ATOM 18781 C C . ASP A 1 46 ? 4.210 6.467 -2.610 1.00 0.00 46 ASP A C 19
ATOM 18782 O O . ASP A 1 46 ? 3.019 6.167 -2.687 1.00 0.00 46 ASP A O 19
ATOM 18791 N N . ARG A 1 47 ? 4.981 6.649 -3.677 1.00 0.00 47 ARG A N 19
ATOM 18792 C CA . ARG A 1 47 ? 4.459 6.506 -5.031 1.00 0.00 47 ARG A CA 19
ATOM 18793 C C . ARG A 1 47 ? 5.068 5.291 -5.723 1.00 0.00 47 ARG A C 19
ATOM 18794 O O . ARG A 1 47 ? 4.352 4.396 -6.173 1.00 0.00 47 ARG A O 19
ATOM 18815 N N . HIS A 1 48 ? 6.395 5.265 -5.805 1.00 0.00 48 HIS A N 19
ATOM 18816 C CA . HIS A 1 48 ? 7.100 4.160 -6.442 1.00 0.00 48 HIS A CA 19
ATOM 18817 C C . HIS A 1 48 ? 6.504 2.820 -6.022 1.00 0.00 48 HIS A C 19
ATOM 18818 O O . HIS A 1 48 ? 5.739 2.745 -5.060 1.00 0.00 48 HIS A O 19
ATOM 18832 N N . ARG A 1 49 ? 6.858 1.765 -6.749 1.00 0.00 49 ARG A N 19
ATOM 18833 C CA . ARG A 1 49 ? 6.356 0.429 -6.452 1.00 0.00 49 ARG A CA 19
ATOM 18834 C C . ARG A 1 49 ? 7.185 -0.232 -5.355 1.00 0.00 49 ARG A C 19
ATOM 18835 O O . ARG A 1 49 ? 7.542 -1.405 -5.456 1.00 0.00 49 ARG A O 19
ATOM 18856 N N . ASN A 1 50 ? 7.487 0.529 -4.309 1.00 0.00 50 ASN A N 19
ATOM 18857 C CA . ASN A 1 50 ? 8.275 0.018 -3.193 1.00 0.00 50 ASN A CA 19
ATOM 18858 C C . ASN A 1 50 ? 7.371 -0.563 -2.110 1.00 0.00 50 ASN A C 19
ATOM 18859 O O . ASN A 1 50 ? 6.150 -0.411 -2.158 1.00 0.00 50 ASN A O 19
ATOM 18870 N N . CYS A 1 51 ? 7.979 -1.229 -1.134 1.00 0.00 51 CYS A N 19
ATOM 18871 C CA . CYS A 1 51 ? 7.232 -1.833 -0.038 1.00 0.00 51 CYS A CA 19
ATOM 18872 C C . CYS A 1 51 ? 7.828 -1.439 1.310 1.00 0.00 51 CYS A C 19
ATOM 18873 O O . CYS A 1 51 ? 8.994 -1.703 1.602 1.00 0.00 51 CYS A O 19
ATOM 18880 N N . PRO A 1 52 ? 7.009 -0.791 2.152 1.00 0.00 52 PRO A N 19
ATOM 18881 C CA . PRO A 1 52 ? 7.433 -0.347 3.483 1.00 0.00 52 PRO A CA 19
ATOM 18882 C C . PRO A 1 52 ? 7.655 -1.514 4.440 1.00 0.00 52 PRO A C 19
ATOM 18883 O O . PRO A 1 52 ? 8.684 -1.590 5.112 1.00 0.00 52 PRO A O 19
ATOM 18894 N N . ILE A 1 53 ? 6.684 -2.419 4.496 1.00 0.00 53 ILE A N 19
ATOM 18895 C CA . ILE A 1 53 ? 6.776 -3.583 5.370 1.00 0.00 53 ILE A CA 19
ATOM 18896 C C . ILE A 1 53 ? 8.085 -4.333 5.152 1.00 0.00 53 ILE A C 19
ATOM 18897 O O . ILE A 1 53 ? 8.808 -4.632 6.103 1.00 0.00 53 ILE A O 19
ATOM 18913 N N . CYS A 1 54 ? 8.387 -4.632 3.893 1.00 0.00 54 CYS A N 19
ATOM 18914 C CA . CYS A 1 54 ? 9.610 -5.346 3.548 1.00 0.00 54 CYS A CA 19
ATOM 18915 C C . CYS A 1 54 ? 10.836 -4.464 3.770 1.00 0.00 54 CYS A C 19
ATOM 18916 O O . CYS A 1 54 ? 11.870 -4.930 4.248 1.00 0.00 54 CYS A O 19
ATOM 18923 N N . ARG A 1 55 ? 10.710 -3.188 3.420 1.00 0.00 55 ARG A N 19
ATOM 18924 C CA . ARG A 1 55 ? 11.807 -2.241 3.580 1.00 0.00 55 ARG A CA 19
ATOM 18925 C C . ARG A 1 55 ? 12.286 -2.203 5.028 1.00 0.00 55 ARG A C 19
ATOM 18926 O O . ARG A 1 55 ? 13.426 -1.828 5.307 1.00 0.00 55 ARG A O 19
ATOM 18947 N N . LEU A 1 56 ? 11.409 -2.593 5.946 1.00 0.00 56 LEU A N 19
ATOM 18948 C CA . LEU A 1 56 ? 11.741 -2.603 7.367 1.00 0.00 56 LEU A CA 19
ATOM 18949 C C . LEU A 1 56 ? 12.300 -3.959 7.785 1.00 0.00 56 LEU A C 19
ATOM 18950 O O . LEU A 1 56 ? 13.227 -4.037 8.590 1.00 0.00 56 LEU A O 19
ATOM 18966 N N . GLN A 1 57 ? 11.731 -5.025 7.231 1.00 0.00 57 GLN A N 19
ATOM 18967 C CA . GLN A 1 57 ? 12.174 -6.378 7.546 1.00 0.00 57 GLN A CA 19
ATOM 18968 C C . GLN A 1 57 ? 12.992 -6.964 6.399 1.00 0.00 57 GLN A C 19
ATOM 18969 O O . GLN A 1 57 ? 12.665 -8.025 5.870 1.00 0.00 57 GLN A O 19
ATOM 18983 N N . MET A 1 58 ? 14.057 -6.264 6.021 1.00 0.00 58 MET A N 19
ATOM 18984 C CA . MET A 1 58 ? 14.921 -6.716 4.937 1.00 0.00 58 MET A CA 19
ATOM 18985 C C . MET A 1 58 ? 15.232 -8.203 5.073 1.00 0.00 58 MET A C 19
ATOM 18986 O O . MET A 1 58 ? 15.607 -8.674 6.148 1.00 0.00 58 MET A O 19
ATOM 19000 N N . THR A 1 59 ? 15.073 -8.940 3.978 1.00 0.00 59 THR A N 19
ATOM 19001 C CA . THR A 1 59 ? 15.334 -10.373 3.976 1.00 0.00 59 THR A CA 19
ATOM 19002 C C . THR A 1 59 ? 16.621 -10.698 4.725 1.00 0.00 59 THR A C 19
ATOM 19003 O O . THR A 1 59 ? 17.457 -9.824 4.951 1.00 0.00 59 THR A O 19
ATOM 19014 N N . GLY A 1 60 ? 16.775 -11.962 5.108 1.00 0.00 60 GLY A N 19
ATOM 19015 C CA . GLY A 1 60 ? 17.964 -12.380 5.828 1.00 0.00 60 GLY A CA 19
ATOM 19016 C C . GLY A 1 60 ? 18.952 -13.110 4.940 1.00 0.00 60 GLY A C 19
ATOM 19017 O O . GLY A 1 60 ? 19.379 -14.220 5.257 1.00 0.00 60 GLY A O 19
ATOM 19021 N N . ALA A 1 61 ? 19.316 -12.486 3.825 1.00 0.00 61 ALA A N 19
ATOM 19022 C CA . ALA A 1 61 ? 20.261 -13.083 2.889 1.00 0.00 61 ALA A CA 19
ATOM 19023 C C . ALA A 1 61 ? 21.507 -13.585 3.611 1.00 0.00 61 ALA A C 19
ATOM 19024 O O . ALA A 1 61 ? 21.879 -13.064 4.662 1.00 0.00 61 ALA A O 19
ATOM 19031 N N . ASN A 1 62 ? 22.147 -14.601 3.041 1.00 0.00 62 ASN A N 19
ATOM 19032 C CA . ASN A 1 62 ? 23.350 -15.174 3.632 1.00 0.00 62 ASN A CA 19
ATOM 19033 C C . ASN A 1 62 ? 24.427 -14.108 3.816 1.00 0.00 62 ASN A C 19
ATOM 19034 O O . ASN A 1 62 ? 24.714 -13.339 2.900 1.00 0.00 62 ASN A O 19
ATOM 19045 N N . GLU A 1 63 ? 25.018 -14.071 5.006 1.00 0.00 63 GLU A N 19
ATOM 19046 C CA . GLU A 1 63 ? 26.062 -13.099 5.309 1.00 0.00 63 GLU A CA 19
ATOM 19047 C C . GLU A 1 63 ? 27.007 -13.633 6.383 1.00 0.00 63 GLU A C 19
ATOM 19048 O O . GLU A 1 63 ? 26.591 -14.361 7.284 1.00 0.00 63 GLU A O 19
ATOM 19060 N N . SER A 1 64 ? 28.280 -13.266 6.278 1.00 0.00 64 SER A N 19
ATOM 19061 C CA . SER A 1 64 ? 29.285 -13.710 7.236 1.00 0.00 64 SER A CA 19
ATOM 19062 C C . SER A 1 64 ? 29.110 -13.001 8.576 1.00 0.00 64 SER A C 19
ATOM 19063 O O . SER A 1 64 ? 28.907 -11.788 8.626 1.00 0.00 64 SER A O 19
ATOM 19071 N N . SER A 1 65 ? 29.190 -13.767 9.659 1.00 0.00 65 SER A N 19
ATOM 19072 C CA . SER A 1 65 ? 29.036 -13.214 11.000 1.00 0.00 65 SER A CA 19
ATOM 19073 C C . SER A 1 65 ? 29.804 -14.047 12.022 1.00 0.00 65 SER A C 19
ATOM 19074 O O . SER A 1 65 ? 29.904 -15.266 11.896 1.00 0.00 65 SER A O 19
ATOM 19082 N N . GLY A 1 66 ? 30.345 -13.377 13.035 1.00 0.00 66 GLY A N 19
ATOM 19083 C CA . GLY A 1 66 ? 31.097 -14.070 14.065 1.00 0.00 66 GLY A CA 19
ATOM 19084 C C . GLY A 1 66 ? 32.485 -14.465 13.602 1.00 0.00 66 GLY A C 19
ATOM 19085 O O . GLY A 1 66 ? 32.728 -15.602 13.198 1.00 0.00 66 GLY A O 19
ATOM 19089 N N . PRO A 1 67 ? 33.426 -13.510 13.656 1.00 0.00 67 PRO A N 19
ATOM 19090 C CA . PRO A 1 67 ? 34.813 -13.740 13.242 1.00 0.00 67 PRO A CA 19
ATOM 19091 C C . PRO A 1 67 ? 35.557 -14.665 14.199 1.00 0.00 67 PRO A C 19
ATOM 19092 O O . PRO A 1 67 ? 36.416 -15.443 13.783 1.00 0.00 67 PRO A O 19
ATOM 19103 N N . SER A 1 68 ? 35.223 -14.575 15.482 1.00 0.00 68 SER A N 19
ATOM 19104 C CA . SER A 1 68 ? 35.863 -15.401 16.499 1.00 0.00 68 SER A CA 19
ATOM 19105 C C . SER A 1 68 ? 35.123 -16.725 16.668 1.00 0.00 68 SER A C 19
ATOM 19106 O O . SER A 1 68 ? 33.947 -16.840 16.321 1.00 0.00 68 SER A O 19
ATOM 19114 N N . SER A 1 69 ? 35.820 -17.721 17.204 1.00 0.00 69 SER A N 19
ATOM 19115 C CA . SER A 1 69 ? 35.231 -19.038 17.416 1.00 0.00 69 SER A CA 19
ATOM 19116 C C . SER A 1 69 ? 34.034 -18.953 18.358 1.00 0.00 69 SER A C 19
ATOM 19117 O O . SER A 1 69 ? 34.185 -19.001 19.578 1.00 0.00 69 SER A O 19
ATOM 19125 N N . GLY A 1 70 ? 32.843 -18.825 17.781 1.00 0.00 70 GLY A N 19
ATOM 19126 C CA . GLY A 1 70 ? 31.636 -18.735 18.582 1.00 0.00 70 GLY A CA 19
ATOM 19127 C C . GLY A 1 70 ? 30.617 -19.796 18.217 1.00 0.00 70 GLY A C 19
ATOM 19128 O O . GLY A 1 70 ? 30.869 -20.976 18.457 1.00 0.00 70 GLY A O 19
ATOM 19134 N N . GLY A 1 1 ? -12.425 8.043 24.206 1.00 0.00 1 GLY A N 20
ATOM 19135 C CA . GLY A 1 1 ? -13.854 8.051 24.455 1.00 0.00 1 GLY A CA 20
ATOM 19136 C C . GLY A 1 1 ? -14.611 7.128 23.520 1.00 0.00 1 GLY A C 20
ATOM 19137 O O . GLY A 1 1 ? -14.603 7.322 22.305 1.00 0.00 1 GLY A O 20
ATOM 19141 N N . SER A 1 2 ? -15.265 6.120 24.089 1.00 0.00 2 SER A N 20
ATOM 19142 C CA . SER A 1 2 ? -16.025 5.159 23.297 1.00 0.00 2 SER A CA 20
ATOM 19143 C C . SER A 1 2 ? -16.971 4.354 24.183 1.00 0.00 2 SER A C 20
ATOM 19144 O O . SER A 1 2 ? -16.768 4.248 25.392 1.00 0.00 2 SER A O 20
ATOM 19152 N N . SER A 1 3 ? -18.007 3.788 23.571 1.00 0.00 3 SER A N 20
ATOM 19153 C CA . SER A 1 3 ? -18.987 2.995 24.303 1.00 0.00 3 SER A CA 20
ATOM 19154 C C . SER A 1 3 ? -19.911 2.252 23.342 1.00 0.00 3 SER A C 20
ATOM 19155 O O . SER A 1 3 ? -20.593 2.863 22.521 1.00 0.00 3 SER A O 20
ATOM 19163 N N . GLY A 1 4 ? -19.926 0.927 23.453 1.00 0.00 4 GLY A N 20
ATOM 19164 C CA . GLY A 1 4 ? -20.768 0.120 22.589 1.00 0.00 4 GLY A CA 20
ATOM 19165 C C . GLY A 1 4 ? -20.061 -1.124 22.088 1.00 0.00 4 GLY A C 20
ATOM 19166 O O . GLY A 1 4 ? -18.871 -1.086 21.774 1.00 0.00 4 GLY A O 20
ATOM 19170 N N . SER A 1 5 ? -20.794 -2.230 22.014 1.00 0.00 5 SER A N 20
ATOM 19171 C CA . SER A 1 5 ? -20.229 -3.493 21.553 1.00 0.00 5 SER A CA 20
ATOM 19172 C C . SER A 1 5 ? -21.212 -4.231 20.650 1.00 0.00 5 SER A C 20
ATOM 19173 O O . SER A 1 5 ? -22.420 -4.001 20.710 1.00 0.00 5 SER A O 20
ATOM 19181 N N . SER A 1 6 ? -20.685 -5.119 19.813 1.00 0.00 6 SER A N 20
ATOM 19182 C CA . SER A 1 6 ? -21.515 -5.889 18.894 1.00 0.00 6 SER A CA 20
ATOM 19183 C C . SER A 1 6 ? -21.527 -7.365 19.279 1.00 0.00 6 SER A C 20
ATOM 19184 O O . SER A 1 6 ? -20.814 -7.787 20.189 1.00 0.00 6 SER A O 20
ATOM 19192 N N . GLY A 1 7 ? -22.345 -8.146 18.580 1.00 0.00 7 GLY A N 20
ATOM 19193 C CA . GLY A 1 7 ? -22.436 -9.567 18.863 1.00 0.00 7 GLY A CA 20
ATOM 19194 C C . GLY A 1 7 ? -21.281 -10.351 18.272 1.00 0.00 7 GLY A C 20
ATOM 19195 O O . GLY A 1 7 ? -20.565 -9.854 17.402 1.00 0.00 7 GLY A O 20
ATOM 19199 N N . ARG A 1 8 ? -21.098 -11.579 18.746 1.00 0.00 8 ARG A N 20
ATOM 19200 C CA . ARG A 1 8 ? -20.020 -12.432 18.261 1.00 0.00 8 ARG A CA 20
ATOM 19201 C C . ARG A 1 8 ? -20.293 -12.894 16.833 1.00 0.00 8 ARG A C 20
ATOM 19202 O O . ARG A 1 8 ? -21.378 -13.385 16.524 1.00 0.00 8 ARG A O 20
ATOM 19223 N N . VAL A 1 9 ? -19.299 -12.732 15.964 1.00 0.00 9 VAL A N 20
ATOM 19224 C CA . VAL A 1 9 ? -19.432 -13.132 14.568 1.00 0.00 9 VAL A CA 20
ATOM 19225 C C . VAL A 1 9 ? -18.371 -14.160 14.189 1.00 0.00 9 VAL A C 20
ATOM 19226 O O . VAL A 1 9 ? -17.184 -13.970 14.453 1.00 0.00 9 VAL A O 20
ATOM 19239 N N . LYS A 1 10 ? -18.808 -15.250 13.566 1.00 0.00 10 LYS A N 20
ATOM 19240 C CA . LYS A 1 10 ? -17.897 -16.308 13.148 1.00 0.00 10 LYS A CA 20
ATOM 19241 C C . LYS A 1 10 ? -18.022 -16.573 11.651 1.00 0.00 10 LYS A C 20
ATOM 19242 O O . LYS A 1 10 ? -18.223 -17.711 11.228 1.00 0.00 10 LYS A O 20
ATOM 19261 N N . GLN A 1 11 ? -17.901 -15.515 10.855 1.00 0.00 11 GLN A N 20
ATOM 19262 C CA . GLN A 1 11 ? -18.001 -15.635 9.405 1.00 0.00 11 GLN A CA 20
ATOM 19263 C C . GLN A 1 11 ? -17.037 -14.677 8.713 1.00 0.00 11 GLN A C 20
ATOM 19264 O O . GLN A 1 11 ? -16.540 -13.730 9.324 1.00 0.00 11 GLN A O 20
ATOM 19278 N N . LEU A 1 12 ? -16.778 -14.929 7.434 1.00 0.00 12 LEU A N 20
ATOM 19279 C CA . LEU A 1 12 ? -15.873 -14.088 6.658 1.00 0.00 12 LEU A CA 20
ATOM 19280 C C . LEU A 1 12 ? -16.449 -13.800 5.275 1.00 0.00 12 LEU A C 20
ATOM 19281 O O . LEU A 1 12 ? -16.719 -14.717 4.499 1.00 0.00 12 LEU A O 20
ATOM 19297 N N . THR A 1 13 ? -16.635 -12.519 4.972 1.00 0.00 13 THR A N 20
ATOM 19298 C CA . THR A 1 13 ? -17.178 -12.109 3.683 1.00 0.00 13 THR A CA 20
ATOM 19299 C C . THR A 1 13 ? -16.114 -11.429 2.829 1.00 0.00 13 THR A C 20
ATOM 19300 O O . THR A 1 13 ? -15.969 -11.731 1.645 1.00 0.00 13 THR A O 20
ATOM 19311 N N . ASP A 1 14 ? -15.372 -10.511 3.438 1.00 0.00 14 ASP A N 20
ATOM 19312 C CA . ASP A 1 14 ? -14.319 -9.789 2.733 1.00 0.00 14 ASP A CA 20
ATOM 19313 C C . ASP A 1 14 ? -13.243 -10.748 2.233 1.00 0.00 14 ASP A C 20
ATOM 19314 O O . ASP A 1 14 ? -12.987 -11.782 2.848 1.00 0.00 14 ASP A O 20
ATOM 19323 N N . GLU A 1 15 ? -12.617 -10.397 1.114 1.00 0.00 15 GLU A N 20
ATOM 19324 C CA . GLU A 1 15 ? -11.570 -11.228 0.532 1.00 0.00 15 GLU A CA 20
ATOM 19325 C C . GLU A 1 15 ? -10.188 -10.686 0.881 1.00 0.00 15 GLU A C 20
ATOM 19326 O O . GLU A 1 15 ? -9.319 -11.425 1.342 1.00 0.00 15 GLU A O 20
ATOM 19338 N N . GLU A 1 16 ? -9.992 -9.390 0.657 1.00 0.00 16 GLU A N 20
ATOM 19339 C CA . GLU A 1 16 ? -8.715 -8.749 0.946 1.00 0.00 16 GLU A CA 20
ATOM 19340 C C . GLU A 1 16 ? -8.812 -7.884 2.200 1.00 0.00 16 GLU A C 20
ATOM 19341 O O . GLU A 1 16 ? -9.905 -7.520 2.631 1.00 0.00 16 GLU A O 20
ATOM 19353 N N . GLU A 1 17 ? -7.660 -7.561 2.779 1.00 0.00 17 GLU A N 20
ATOM 19354 C CA . GLU A 1 17 ? -7.615 -6.741 3.984 1.00 0.00 17 GLU A CA 20
ATOM 19355 C C . GLU A 1 17 ? -6.237 -6.109 4.161 1.00 0.00 17 GLU A C 20
ATOM 19356 O O . GLU A 1 17 ? -5.218 -6.707 3.813 1.00 0.00 17 GLU A O 20
ATOM 19368 N N . CYS A 1 18 ? -6.214 -4.897 4.706 1.00 0.00 18 CYS A N 20
ATOM 19369 C CA . CYS A 1 18 ? -4.963 -4.183 4.930 1.00 0.00 18 CYS A CA 20
ATOM 19370 C C . CYS A 1 18 ? -4.051 -4.964 5.871 1.00 0.00 18 CYS A C 20
ATOM 19371 O O . CYS A 1 18 ? -4.510 -5.824 6.624 1.00 0.00 18 CYS A O 20
ATOM 19378 N N . CYS A 1 19 ? -2.759 -4.659 5.824 1.00 0.00 19 CYS A N 20
ATOM 19379 C CA . CYS A 1 19 ? -1.783 -5.332 6.672 1.00 0.00 19 CYS A CA 20
ATOM 19380 C C . CYS A 1 19 ? -1.518 -4.528 7.941 1.00 0.00 19 CYS A C 20
ATOM 19381 O O . CYS A 1 19 ? -1.483 -5.080 9.041 1.00 0.00 19 CYS A O 20
ATOM 19389 N N . ILE A 1 20 ? -1.331 -3.223 7.779 1.00 0.00 20 ILE A N 20
ATOM 19390 C CA . ILE A 1 20 ? -1.069 -2.343 8.912 1.00 0.00 20 ILE A CA 20
ATOM 19391 C C . ILE A 1 20 ? -2.234 -2.352 9.895 1.00 0.00 20 ILE A C 20
ATOM 19392 O O . ILE A 1 20 ? -2.147 -2.940 10.973 1.00 0.00 20 ILE A O 20
ATOM 19408 N N . CYS A 1 21 ? -3.326 -1.696 9.516 1.00 0.00 21 CYS A N 20
ATOM 19409 C CA . CYS A 1 21 ? -4.511 -1.629 10.364 1.00 0.00 21 CYS A CA 20
ATOM 19410 C C . CYS A 1 21 ? -5.333 -2.909 10.253 1.00 0.00 21 CYS A C 20
ATOM 19411 O O . CYS A 1 21 ? -5.955 -3.345 11.220 1.00 0.00 21 CYS A O 20
ATOM 19418 N N . MET A 1 22 ? -5.329 -3.507 9.066 1.00 0.00 22 MET A N 20
ATOM 19419 C CA . MET A 1 22 ? -6.073 -4.739 8.828 1.00 0.00 22 MET A CA 20
ATOM 19420 C C . MET A 1 22 ? -7.429 -4.697 9.525 1.00 0.00 22 MET A C 20
ATOM 19421 O O . MET A 1 22 ? -7.909 -5.712 10.030 1.00 0.00 22 MET A O 20
ATOM 19435 N N . ASP A 1 23 ? -8.041 -3.519 9.549 1.00 0.00 23 ASP A N 20
ATOM 19436 C CA . ASP A 1 23 ? -9.343 -3.346 10.183 1.00 0.00 23 ASP A CA 20
ATOM 19437 C C . ASP A 1 23 ? -10.469 -3.707 9.220 1.00 0.00 23 ASP A C 20
ATOM 19438 O O . ASP A 1 23 ? -11.325 -4.534 9.531 1.00 0.00 23 ASP A O 20
ATOM 19447 N N . GLY A 1 24 ? -10.463 -3.079 8.048 1.00 0.00 24 GLY A N 20
ATOM 19448 C CA . GLY A 1 24 ? -11.490 -3.347 7.058 1.00 0.00 24 GLY A CA 20
ATOM 19449 C C . GLY A 1 24 ? -10.978 -4.187 5.904 1.00 0.00 24 GLY A C 20
ATOM 19450 O O . GLY A 1 24 ? -10.611 -5.348 6.088 1.00 0.00 24 GLY A O 20
ATOM 19454 N N . ARG A 1 25 ? -10.953 -3.600 4.712 1.00 0.00 25 ARG A N 20
ATOM 19455 C CA . ARG A 1 25 ? -10.485 -4.304 3.524 1.00 0.00 25 ARG A CA 20
ATOM 19456 C C . ARG A 1 25 ? -9.246 -3.628 2.945 1.00 0.00 25 ARG A C 20
ATOM 19457 O O . ARG A 1 25 ? -8.837 -2.562 3.404 1.00 0.00 25 ARG A O 20
ATOM 19478 N N . ALA A 1 26 ? -8.654 -4.255 1.934 1.00 0.00 26 ALA A N 20
ATOM 19479 C CA . ALA A 1 26 ? -7.463 -3.714 1.291 1.00 0.00 26 ALA A CA 20
ATOM 19480 C C . ALA A 1 26 ? -7.804 -3.085 -0.056 1.00 0.00 26 ALA A C 20
ATOM 19481 O O . ALA A 1 26 ? -8.623 -3.613 -0.808 1.00 0.00 26 ALA A O 20
ATOM 19488 N N . ASP A 1 27 ? -7.172 -1.956 -0.353 1.00 0.00 27 ASP A N 20
ATOM 19489 C CA . ASP A 1 27 ? -7.408 -1.255 -1.611 1.00 0.00 27 ASP A CA 20
ATOM 19490 C C . ASP A 1 27 ? -6.549 -1.839 -2.728 1.00 0.00 27 ASP A C 20
ATOM 19491 O O . ASP A 1 27 ? -6.985 -1.933 -3.876 1.00 0.00 27 ASP A O 20
ATOM 19500 N N . LEU A 1 28 ? -5.327 -2.229 -2.385 1.00 0.00 28 LEU A N 20
ATOM 19501 C CA . LEU A 1 28 ? -4.405 -2.804 -3.359 1.00 0.00 28 LEU A CA 20
ATOM 19502 C C . LEU A 1 28 ? -3.584 -3.927 -2.735 1.00 0.00 28 LEU A C 20
ATOM 19503 O O . LEU A 1 28 ? -3.571 -4.096 -1.515 1.00 0.00 28 LEU A O 20
ATOM 19519 N N . ILE A 1 29 ? -2.898 -4.691 -3.579 1.00 0.00 29 ILE A N 20
ATOM 19520 C CA . ILE A 1 29 ? -2.071 -5.796 -3.110 1.00 0.00 29 ILE A CA 20
ATOM 19521 C C . ILE A 1 29 ? -0.704 -5.784 -3.784 1.00 0.00 29 ILE A C 20
ATOM 19522 O O . ILE A 1 29 ? -0.598 -5.588 -4.995 1.00 0.00 29 ILE A O 20
ATOM 19538 N N . LEU A 1 30 ? 0.342 -5.996 -2.992 1.00 0.00 30 LEU A N 20
ATOM 19539 C CA . LEU A 1 30 ? 1.705 -6.012 -3.512 1.00 0.00 30 LEU A CA 20
ATOM 19540 C C . LEU A 1 30 ? 2.132 -7.430 -3.876 1.00 0.00 30 LEU A C 20
ATOM 19541 O O . LEU A 1 30 ? 1.579 -8.416 -3.389 1.00 0.00 30 LEU A O 20
ATOM 19557 N N . PRO A 1 31 ? 3.141 -7.538 -4.753 1.00 0.00 31 PRO A N 20
ATOM 19558 C CA . PRO A 1 31 ? 3.667 -8.831 -5.200 1.00 0.00 31 PRO A CA 20
ATOM 19559 C C . PRO A 1 31 ? 4.419 -9.564 -4.095 1.00 0.00 31 PRO A C 20
ATOM 19560 O O . PRO A 1 31 ? 4.978 -10.639 -4.318 1.00 0.00 31 PRO A O 20
ATOM 19571 N N . CYS A 1 32 ? 4.430 -8.978 -2.903 1.00 0.00 32 CYS A N 20
ATOM 19572 C CA . CYS A 1 32 ? 5.113 -9.575 -1.762 1.00 0.00 32 CYS A CA 20
ATOM 19573 C C . CYS A 1 32 ? 4.109 -10.059 -0.719 1.00 0.00 32 CYS A C 20
ATOM 19574 O O . CYS A 1 32 ? 4.474 -10.351 0.419 1.00 0.00 32 CYS A O 20
ATOM 19581 N N . ALA A 1 33 ? 2.844 -10.142 -1.118 1.00 0.00 33 ALA A N 20
ATOM 19582 C CA . ALA A 1 33 ? 1.789 -10.593 -0.219 1.00 0.00 33 ALA A CA 20
ATOM 19583 C C . ALA A 1 33 ? 1.493 -9.546 0.850 1.00 0.00 33 ALA A C 20
ATOM 19584 O O . ALA A 1 33 ? 1.127 -9.881 1.977 1.00 0.00 33 ALA A O 20
ATOM 19591 N N . HIS A 1 34 ? 1.656 -8.277 0.489 1.00 0.00 34 HIS A N 20
ATOM 19592 C CA . HIS A 1 34 ? 1.407 -7.180 1.419 1.00 0.00 34 HIS A CA 20
ATOM 19593 C C . HIS A 1 34 ? 0.396 -6.196 0.839 1.00 0.00 34 HIS A C 20
ATOM 19594 O O . HIS A 1 34 ? 0.686 -5.491 -0.128 1.00 0.00 34 HIS A O 20
ATOM 19608 N N . SER A 1 35 ? -0.792 -6.155 1.434 1.00 0.00 35 SER A N 20
ATOM 19609 C CA . SER A 1 35 ? -1.847 -5.260 0.974 1.00 0.00 35 SER A CA 20
ATOM 19610 C C . SER A 1 35 ? -1.982 -4.056 1.902 1.00 0.00 35 SER A C 20
ATOM 19611 O O . SER A 1 35 ? -1.498 -4.073 3.034 1.00 0.00 35 SER A O 20
ATOM 19619 N N . PHE A 1 36 ? -2.644 -3.013 1.414 1.00 0.00 36 PHE A N 20
ATOM 19620 C CA . PHE A 1 36 ? -2.843 -1.799 2.197 1.00 0.00 36 PHE A CA 20
ATOM 19621 C C . PHE A 1 36 ? -4.151 -1.113 1.815 1.00 0.00 36 PHE A C 20
ATOM 19622 O O . PHE A 1 36 ? -4.594 -1.191 0.669 1.00 0.00 36 PHE A O 20
ATOM 19639 N N . CYS A 1 37 ? -4.765 -0.440 2.783 1.00 0.00 37 CYS A N 20
ATOM 19640 C CA . CYS A 1 37 ? -6.022 0.260 2.550 1.00 0.00 37 CYS A CA 20
ATOM 19641 C C . CYS A 1 37 ? -5.770 1.703 2.122 1.00 0.00 37 CYS A C 20
ATOM 19642 O O . CYS A 1 37 ? -4.644 2.193 2.194 1.00 0.00 37 CYS A O 20
ATOM 19649 N N . GLN A 1 38 ? -6.827 2.376 1.679 1.00 0.00 38 GLN A N 20
ATOM 19650 C CA . GLN A 1 38 ? -6.720 3.762 1.240 1.00 0.00 38 GLN A CA 20
ATOM 19651 C C . GLN A 1 38 ? -6.265 4.662 2.384 1.00 0.00 38 GLN A C 20
ATOM 19652 O O . GLN A 1 38 ? -5.391 5.511 2.210 1.00 0.00 38 GLN A O 20
ATOM 19666 N N . LYS A 1 39 ? -6.863 4.470 3.555 1.00 0.00 39 LYS A N 20
ATOM 19667 C CA . LYS A 1 39 ? -6.518 5.263 4.729 1.00 0.00 39 LYS A CA 20
ATOM 19668 C C . LYS A 1 39 ? -5.007 5.303 4.935 1.00 0.00 39 LYS A C 20
ATOM 19669 O O . LYS A 1 39 ? -4.393 6.369 4.898 1.00 0.00 39 LYS A O 20
ATOM 19688 N N . CYS A 1 40 ? -4.414 4.134 5.152 1.00 0.00 40 CYS A N 20
ATOM 19689 C CA . CYS A 1 40 ? -2.975 4.034 5.363 1.00 0.00 40 CYS A CA 20
ATOM 19690 C C . CYS A 1 40 ? -2.209 4.573 4.157 1.00 0.00 40 CYS A C 20
ATOM 19691 O O . CYS A 1 40 ? -1.498 5.573 4.257 1.00 0.00 40 CYS A O 20
ATOM 19698 N N . ILE A 1 41 ? -2.361 3.903 3.020 1.00 0.00 41 ILE A N 20
ATOM 19699 C CA . ILE A 1 41 ? -1.686 4.315 1.795 1.00 0.00 41 ILE A CA 20
ATOM 19700 C C . ILE A 1 41 ? -1.692 5.833 1.648 1.00 0.00 41 ILE A C 20
ATOM 19701 O O . ILE A 1 41 ? -0.675 6.437 1.308 1.00 0.00 41 ILE A O 20
ATOM 19717 N N . ASP A 1 42 ? -2.843 6.443 1.909 1.00 0.00 42 ASP A N 20
ATOM 19718 C CA . ASP A 1 42 ? -2.980 7.891 1.809 1.00 0.00 42 ASP A CA 20
ATOM 19719 C C . ASP A 1 42 ? -1.815 8.596 2.496 1.00 0.00 42 ASP A C 20
ATOM 19720 O O . ASP A 1 42 ? -1.068 9.343 1.864 1.00 0.00 42 ASP A O 20
ATOM 19729 N N . LYS A 1 43 ? -1.666 8.355 3.794 1.00 0.00 43 LYS A N 20
ATOM 19730 C CA . LYS A 1 43 ? -0.592 8.966 4.568 1.00 0.00 43 LYS A CA 20
ATOM 19731 C C . LYS A 1 43 ? 0.766 8.673 3.939 1.00 0.00 43 LYS A C 20
ATOM 19732 O O . LYS A 1 43 ? 1.625 9.551 3.857 1.00 0.00 43 LYS A O 20
ATOM 19751 N N . TRP A 1 44 ? 0.953 7.435 3.497 1.00 0.00 44 TRP A N 20
ATOM 19752 C CA . TRP A 1 44 ? 2.208 7.027 2.874 1.00 0.00 44 TRP A CA 20
ATOM 19753 C C . TRP A 1 44 ? 2.282 7.514 1.431 1.00 0.00 44 TRP A C 20
ATOM 19754 O O . TRP A 1 44 ? 1.282 7.949 0.860 1.00 0.00 44 TRP A O 20
ATOM 19775 N N . SER A 1 45 ? 3.473 7.437 0.846 1.00 0.00 45 SER A N 20
ATOM 19776 C CA . SER A 1 45 ? 3.678 7.874 -0.531 1.00 0.00 45 SER A CA 20
ATOM 19777 C C . SER A 1 45 ? 3.509 6.709 -1.501 1.00 0.00 45 SER A C 20
ATOM 19778 O O . SER A 1 45 ? 4.371 5.834 -1.594 1.00 0.00 45 SER A O 20
ATOM 19786 N N . ASP A 1 46 ? 2.393 6.704 -2.221 1.00 0.00 46 ASP A N 20
ATOM 19787 C CA . ASP A 1 46 ? 2.109 5.648 -3.186 1.00 0.00 46 ASP A CA 20
ATOM 19788 C C . ASP A 1 46 ? 2.633 6.021 -4.569 1.00 0.00 46 ASP A C 20
ATOM 19789 O O . ASP A 1 46 ? 1.969 5.787 -5.579 1.00 0.00 46 ASP A O 20
ATOM 19798 N N . ARG A 1 47 ? 3.827 6.603 -4.607 1.00 0.00 47 ARG A N 20
ATOM 19799 C CA . ARG A 1 47 ? 4.439 7.010 -5.866 1.00 0.00 47 ARG A CA 20
ATOM 19800 C C . ARG A 1 47 ? 5.221 5.857 -6.489 1.00 0.00 47 ARG A C 20
ATOM 19801 O O . ARG A 1 47 ? 5.094 5.579 -7.682 1.00 0.00 47 ARG A O 20
ATOM 19822 N N . HIS A 1 48 ? 6.031 5.190 -5.673 1.00 0.00 48 HIS A N 20
ATOM 19823 C CA . HIS A 1 48 ? 6.834 4.066 -6.144 1.00 0.00 48 HIS A CA 20
ATOM 19824 C C . HIS A 1 48 ? 6.331 2.753 -5.552 1.00 0.00 48 HIS A C 20
ATOM 19825 O O . HIS A 1 48 ? 5.436 2.745 -4.707 1.00 0.00 48 HIS A O 20
ATOM 19839 N N . ARG A 1 49 ? 6.912 1.646 -6.002 1.00 0.00 49 ARG A N 20
ATOM 19840 C CA . ARG A 1 49 ? 6.521 0.327 -5.519 1.00 0.00 49 ARG A CA 20
ATOM 19841 C C . ARG A 1 49 ? 7.215 0.005 -4.198 1.00 0.00 49 ARG A C 20
ATOM 19842 O O . ARG A 1 49 ? 7.283 -1.153 -3.788 1.00 0.00 49 ARG A O 20
ATOM 19863 N N . ASN A 1 50 ? 7.728 1.038 -3.538 1.00 0.00 50 ASN A N 20
ATOM 19864 C CA . ASN A 1 50 ? 8.418 0.864 -2.264 1.00 0.00 50 ASN A CA 20
ATOM 19865 C C . ASN A 1 50 ? 7.474 0.299 -1.207 1.00 0.00 50 ASN A C 20
ATOM 19866 O O . ASN A 1 50 ? 6.422 0.875 -0.927 1.00 0.00 50 ASN A O 20
ATOM 19877 N N . CYS A 1 51 ? 7.857 -0.831 -0.623 1.00 0.00 51 CYS A N 20
ATOM 19878 C CA . CYS A 1 51 ? 7.047 -1.475 0.404 1.00 0.00 51 CYS A CA 20
ATOM 19879 C C . CYS A 1 51 ? 7.546 -1.110 1.799 1.00 0.00 51 CYS A C 20
ATOM 19880 O O . CYS A 1 51 ? 8.678 -1.410 2.179 1.00 0.00 51 CYS A O 20
ATOM 19887 N N . PRO A 1 52 ? 6.681 -0.447 2.582 1.00 0.00 52 PRO A N 20
ATOM 19888 C CA . PRO A 1 52 ? 7.011 -0.028 3.947 1.00 0.00 52 PRO A CA 20
ATOM 19889 C C . PRO A 1 52 ? 7.124 -1.209 4.905 1.00 0.00 52 PRO A C 20
ATOM 19890 O O . PRO A 1 52 ? 7.625 -1.069 6.021 1.00 0.00 52 PRO A O 20
ATOM 19901 N N . ILE A 1 53 ? 6.656 -2.371 4.462 1.00 0.00 53 ILE A N 20
ATOM 19902 C CA . ILE A 1 53 ? 6.707 -3.576 5.280 1.00 0.00 53 ILE A CA 20
ATOM 19903 C C . ILE A 1 53 ? 8.042 -4.295 5.117 1.00 0.00 53 ILE A C 20
ATOM 19904 O O . ILE A 1 53 ? 8.782 -4.480 6.084 1.00 0.00 53 ILE A O 20
ATOM 19920 N N . CYS A 1 54 ? 8.344 -4.699 3.888 1.00 0.00 54 CYS A N 20
ATOM 19921 C CA . CYS A 1 54 ? 9.591 -5.397 3.597 1.00 0.00 54 CYS A CA 20
ATOM 19922 C C . CYS A 1 54 ? 10.795 -4.512 3.906 1.00 0.00 54 CYS A C 20
ATOM 19923 O O . CYS A 1 54 ? 11.880 -5.007 4.210 1.00 0.00 54 CYS A O 20
ATOM 19930 N N . ARG A 1 55 ? 10.594 -3.200 3.827 1.00 0.00 55 ARG A N 20
ATOM 19931 C CA . ARG A 1 55 ? 11.663 -2.246 4.097 1.00 0.00 55 ARG A CA 20
ATOM 19932 C C . ARG A 1 55 ? 12.406 -2.611 5.379 1.00 0.00 55 ARG A C 20
ATOM 19933 O O . ARG A 1 55 ? 13.627 -2.474 5.462 1.00 0.00 55 ARG A O 20
ATOM 19954 N N . LEU A 1 56 ? 11.661 -3.074 6.376 1.00 0.00 56 LEU A N 20
ATOM 19955 C CA . LEU A 1 56 ? 12.248 -3.458 7.655 1.00 0.00 56 LEU A CA 20
ATOM 19956 C C . LEU A 1 56 ? 12.567 -4.950 7.682 1.00 0.00 56 LEU A C 20
ATOM 19957 O O . LEU A 1 56 ? 13.563 -5.370 8.270 1.00 0.00 56 LEU A O 20
ATOM 19973 N N . GLN A 1 57 ? 11.716 -5.743 7.040 1.00 0.00 57 GLN A N 20
ATOM 19974 C CA . GLN A 1 57 ? 11.909 -7.188 6.989 1.00 0.00 57 GLN A CA 20
ATOM 19975 C C . GLN A 1 57 ? 12.985 -7.558 5.975 1.00 0.00 57 GLN A C 20
ATOM 19976 O O . GLN A 1 57 ? 12.753 -7.520 4.767 1.00 0.00 57 GLN A O 20
ATOM 19990 N N . MET A 1 58 ? 14.164 -7.916 6.474 1.00 0.00 58 MET A N 20
ATOM 19991 C CA . MET A 1 58 ? 15.276 -8.294 5.610 1.00 0.00 58 MET A CA 20
ATOM 19992 C C . MET A 1 58 ? 14.909 -9.496 4.746 1.00 0.00 58 MET A C 20
ATOM 19993 O O . MET A 1 58 ? 14.469 -10.528 5.254 1.00 0.00 58 MET A O 20
ATOM 20007 N N . THR A 1 59 ? 15.093 -9.357 3.437 1.00 0.00 59 THR A N 20
ATOM 20008 C CA . THR A 1 59 ? 14.780 -10.431 2.502 1.00 0.00 59 THR A CA 20
ATOM 20009 C C . THR A 1 59 ? 16.041 -10.956 1.826 1.00 0.00 59 THR A C 20
ATOM 20010 O O . THR A 1 59 ? 17.011 -10.222 1.644 1.00 0.00 59 THR A O 20
ATOM 20021 N N . GLY A 1 60 ? 16.020 -12.233 1.454 1.00 0.00 60 GLY A N 20
ATOM 20022 C CA . GLY A 1 60 ? 17.167 -12.834 0.801 1.00 0.00 60 GLY A CA 20
ATOM 20023 C C . GLY A 1 60 ? 17.430 -12.243 -0.570 1.00 0.00 60 GLY A C 20
ATOM 20024 O O . GLY A 1 60 ? 16.823 -12.656 -1.557 1.00 0.00 60 GLY A O 20
ATOM 20028 N N . ALA A 1 61 ? 18.336 -11.273 -0.630 1.00 0.00 61 ALA A N 20
ATOM 20029 C CA . ALA A 1 61 ? 18.678 -10.625 -1.890 1.00 0.00 61 ALA A CA 20
ATOM 20030 C C . ALA A 1 61 ? 19.958 -11.209 -2.479 1.00 0.00 61 ALA A C 20
ATOM 20031 O O . ALA A 1 61 ? 21.044 -10.661 -2.292 1.00 0.00 61 ALA A O 20
ATOM 20038 N N . ASN A 1 62 ? 19.823 -12.324 -3.189 1.00 0.00 62 ASN A N 20
ATOM 20039 C CA . ASN A 1 62 ? 20.970 -12.983 -3.803 1.00 0.00 62 ASN A CA 20
ATOM 20040 C C . ASN A 1 62 ? 21.487 -12.178 -4.992 1.00 0.00 62 ASN A C 20
ATOM 20041 O O . ASN A 1 62 ? 22.687 -11.932 -5.112 1.00 0.00 62 ASN A O 20
ATOM 20052 N N . GLU A 1 63 ? 20.573 -11.771 -5.867 1.00 0.00 63 GLU A N 20
ATOM 20053 C CA . GLU A 1 63 ? 20.937 -10.995 -7.046 1.00 0.00 63 GLU A CA 20
ATOM 20054 C C . GLU A 1 63 ? 21.275 -9.556 -6.667 1.00 0.00 63 GLU A C 20
ATOM 20055 O O . GLU A 1 63 ? 20.878 -9.072 -5.607 1.00 0.00 63 GLU A O 20
ATOM 20067 N N . SER A 1 64 ? 22.012 -8.877 -7.541 1.00 0.00 64 SER A N 20
ATOM 20068 C CA . SER A 1 64 ? 22.408 -7.495 -7.296 1.00 0.00 64 SER A CA 20
ATOM 20069 C C . SER A 1 64 ? 22.914 -6.841 -8.578 1.00 0.00 64 SER A C 20
ATOM 20070 O O . SER A 1 64 ? 23.839 -7.339 -9.219 1.00 0.00 64 SER A O 20
ATOM 20078 N N . SER A 1 65 ? 22.301 -5.720 -8.945 1.00 0.00 65 SER A N 20
ATOM 20079 C CA . SER A 1 65 ? 22.685 -4.998 -10.152 1.00 0.00 65 SER A CA 20
ATOM 20080 C C . SER A 1 65 ? 24.157 -4.597 -10.100 1.00 0.00 65 SER A C 20
ATOM 20081 O O . SER A 1 65 ? 24.910 -4.835 -11.043 1.00 0.00 65 SER A O 20
ATOM 20089 N N . GLY A 1 66 ? 24.558 -3.987 -8.989 1.00 0.00 66 GLY A N 20
ATOM 20090 C CA . GLY A 1 66 ? 25.937 -3.562 -8.832 1.00 0.00 66 GLY A CA 20
ATOM 20091 C C . GLY A 1 66 ? 26.127 -2.634 -7.649 1.00 0.00 66 GLY A C 20
ATOM 20092 O O . GLY A 1 66 ? 25.169 -2.232 -6.988 1.00 0.00 66 GLY A O 20
ATOM 20096 N N . PRO A 1 67 ? 27.389 -2.280 -7.367 1.00 0.00 67 PRO A N 20
ATOM 20097 C CA . PRO A 1 67 ? 27.732 -1.390 -6.253 1.00 0.00 67 PRO A CA 20
ATOM 20098 C C . PRO A 1 67 ? 27.281 0.046 -6.499 1.00 0.00 67 PRO A C 20
ATOM 20099 O O . PRO A 1 67 ? 26.693 0.681 -5.624 1.00 0.00 67 PRO A O 20
ATOM 20110 N N . SER A 1 68 ? 27.559 0.552 -7.696 1.00 0.00 68 SER A N 20
ATOM 20111 C CA . SER A 1 68 ? 27.185 1.914 -8.056 1.00 0.00 68 SER A CA 20
ATOM 20112 C C . SER A 1 68 ? 25.769 1.957 -8.623 1.00 0.00 68 SER A C 20
ATOM 20113 O O . SER A 1 68 ? 25.493 1.385 -9.678 1.00 0.00 68 SER A O 20
ATOM 20121 N N . SER A 1 69 ? 24.875 2.639 -7.914 1.00 0.00 69 SER A N 20
ATOM 20122 C CA . SER A 1 69 ? 23.486 2.754 -8.343 1.00 0.00 69 SER A CA 20
ATOM 20123 C C . SER A 1 69 ? 23.399 3.331 -9.753 1.00 0.00 69 SER A C 20
ATOM 20124 O O . SER A 1 69 ? 22.715 2.785 -10.618 1.00 0.00 69 SER A O 20
ATOM 20132 N N . GLY A 1 70 ? 24.098 4.440 -9.977 1.00 0.00 70 GLY A N 20
ATOM 20133 C CA . GLY A 1 70 ? 24.086 5.073 -11.282 1.00 0.00 70 GLY A CA 20
ATOM 20134 C C . GLY A 1 70 ? 23.065 6.189 -11.376 1.00 0.00 70 GLY A C 20
ATOM 20135 O O . GLY A 1 70 ? 23.242 7.219 -10.726 1.00 0.00 70 GLY A O 20
#

Solvent-accessible surface area: 6943 Å² total; per-residue (Å²): 122,131,108,72,117,109,77,216,146,180,136,155,101,66,159,88,58,1,64,78,67,106,131,27,175,28,82,76,94,40,140,48,85,35,5,11,15,104,174,15,31,111,164,140,86,112,169,120,220,103,18,35,64,46,176,123,98,162,130,61,83,149,131,114,121,58,144,95,123,116